Protein 2M4G (pdb70)

CATH classification: 6.10.20.70

Foldseek 3Di:
DEDPDCNAPPQDPVLVVVQVVVCVVVVVPGYVVNSVVVVVVDVVVPPCCNVQQHDDPGSPPDPDPPDPPCVVVPD

InterPro domains:
  IPR000605 Helicase, superfamily 3, single-stranded DNA/RNA virus [PF00910] (500-602)
  IPR001205 RNA-directed RNA polymerase, C-terminal domain [PF00680] (1211-1640)
  IPR001665 Norovirus peptidase C37 [PF05416] (650-1163)
  IPR001665 Norovirus peptidase C37 [PR00917] (978-997)
  IPR001665 Norovirus peptidase C37 [PR00917] (1000-1019)
  IPR001665 Norovirus peptidase C37 [PR00917] (1020-1041)
  IPR001665 Norovirus peptidase C37 [PR00917] (1043-1065)
  IPR001665 Norovirus peptidase C37 [PR00917] (1067-1088)
  IPR001665 Norovirus peptidase C37 [PR00917] (1090-1108)
  IPR001665 Norovirus peptidase C37 [PR00917] (1110-1127)
  IPR001665 Norovirus peptidase C37 [PR00917] (1139-1158)
  IPR001665 Norovirus peptidase C37 [PR00917] (1159-1178)
  IPR001665 Norovirus peptidase C37 [PS51537] (995-1172)
  IPR007094 RNA-directed RNA polymerase, catalytic domain [PS50507] (1416-1537)
  IPR009003 Peptidase S1, PA clan [SSF50494] (1005-1164)
  IPR013614 Viral polyprotein, Caliciviridae N-terminal [PF08405] (131-483)
  IPR014759 Helicase, superfamily 3, single-stranded RNA virus [PS51218] (476-641)
  IPR027417 P-loop containing nucleoside triphosphate hydrolase [G3DSA:3.40.50.300] (438-585)
  IPR027417 P-loop containing nucleoside triphosphate hydrolase [SSF52540] (494-629)
  IPR043128 Reverse transcriptase/Diguanylate cyclase domain [G3DSA:3.30.70.270] (1396-1446)

Solvent-accessible surface area: 6926 Å² total; per-residue (Å²): 127,174,140,27,148,85,77,63,144,50,26,86,109,131,56,88,56,60,3,96,127,44,85,144,89,114,68,35,182,15,54,1,80,64,4,25,57,55,29,101,117,66,64,104,109,143,96,141,54,97,132,77,51,74,70,54,166,37,80,53,131,92,17,114,189,169,80,174,188,48,176,175,78,172,218

Nearest PDB structures (foldseek):
  2m4g-assembly1_A  TM=5.695E-01  e=1.246E-08  Murine norovirus 1
  2m4g-assembly1_A  TM=5.695E-01  e=2.511E-07  Murine norovirus 1
  2m4g-assembly1_A  TM=5.574E-01  e=4.869E-08  Murine norovirus 1
  2m4g-assembly1_A  TM=6.326E-01  e=8.127E-09  Murine norovirus 1
  2m4g-assembly1_A  TM=5.719E-01  e=3.600E-08  Murine norovirus 1

Sequence (75 aa):
GRPGVFRTRGLTDEEYDEFKKRRESRGGKYSIDDYLADREREEELLERDEEEAIFGDGFGLKATRRSRKAERAKLGRPGVFRTRGLTDEEYDEFKKRRESRGGKYSIDDYLADREREEELLERDEEEAIFGDGFGLKATRRSRKAERAKLGRPGVFRTRGLTDEEYDEFKKRRESRGGKYSIDDYLADREREEELLERDEEEAIFGDGFGLKATRRSRKAERAKLGRPGVFRTRGLTDEEYDEFKKRRESRGGKYSIDDYLADREREEELLERDEEEAIFGDGFGLKATRRSRKAERAKLGRPGVFRTRGLTDEEYDEFKKRRESRGGKYSIDDYLADREREEELLERDEEEAIFGDGFGLKATRRSRKAERAKLGRPGVFRTRGLTDEEYDEFKKRRESRGGKYSIDDYLADREREEELLERDEEEAIFGDGFGLKATRRSRKAERAKLGRPGVFRTRGLTDEEYDEFKKRRESRGGKYSIDDYLADREREEELLERDEEEAIFGDGFGLKATRRSRKAERAKLGRPGVFRTRGLTDEEYDEFKKRRESRGGKYSIDDYLADREREEELLERDEEEAIFGDGFGLKATRRSRKAERAKLGRPGVFRTRGLTDEEYDEFKKRRESRGGKYSIDDYLADREREEELLERDEEEAIFGDGFGLKATRRSRKAERAKLGRPGVFRTRGLTDEEYDEFKKRRESRGGKYSIDDYLADREREEELLERDEEEAIFGDGFGLKATRRSRKAERAKLGRPGVFRTRGLTDEEYDEFKKRRESRGGKYSIDDYLADREREEELLERDEEEAIFGDGFGLKATRRSRKAERAKLGRPGVFRTRGLTDEEYDEFKKRRESRGGKYSIDDYLADREREEELLERDEEEAIFGDGFGLKATRRSRKAERAKLGRPGVFRTRGLTDEEYDEFKKRRESRGGKYSIDDYLADREREEELLERDEEEAIFGDGFGLKATRRSRKAERAKLGRPGVFRTRGLTDEEYDEFKKRRESRGGKYSIDDYLADREREEELLERDEEEAIFGDGFGLKATRRSRKAERAKLGRPGVFRTRGLTDEEYDEFKKRRESRGGKYSIDDYLADREREEELLERDEEEAIFGDGFGLKATRRSRKAERAKLGRPGVFRTRGLTDEEYDEFKKRRESRGGKYSIDDYLADREREEELLERDEEEAIFGDGFGLKATRRSRKAERAKLGRPGVFRTRGLTDEEYDEFKKRRESRGGKYSIDDYLADREREEELLERDEEEAIFGDGFGLKATRRSRKAERAKLGRPGVFRTRGLTDEEYDEFKKRRESRGGKYSIDDYLADREREEELLERDEEEAIFGDGFGLKATRRSRKAERAKLGRPGVFRTRGLTDEEYDEFKKRRESRGGKYSIDDYLADREREEELLERDEEEAIFGDGFGLKATRRSRKAERAKLGRPGVFRTRGLTDEEYDEFKKRRESRGGKYSIDDYLADREREEELLERDEEEAIFGDGFGLKATRRSRKAERAKL

Organism: Norovirus (isolate Mouse/NoV/United States/MNV1/2002/GV) (NCBI:txid223997)

Radius of gyration: 19.73 Å; Cα contacts (8 Å, |Δi|>4): 28; chains: 1; bounding box: 64×26×24 Å

Structure (mmCIF, N/CA/C/O backbone):
data_2M4G
#
_entry.id   2M4G
#
loop_
_atom_site.group_PDB
_atom_site.id
_atom_site.type_symbol
_atom_site.label_atom_id
_atom_site.label_alt_id
_atom_site.label_comp_id
_atom_site.label_asym_id
_atom_site.label_entity_id
_atom_site.label_seq_id
_atom_site.pdbx_PDB_ins_code
_atom_site.Cartn_x
_atom_site.Cartn_y
_atom_site.Cartn_z
_atom_site.occupancy
_atom_site.B_iso_or_equiv
_atom_site.auth_seq_id
_atom_site.auth_comp_id
_atom_site.auth_asym_id
_atom_site.auth_atom_id
_atom_site.pdbx_PDB_model_num
ATOM 1 N N . GLY A 1 1 ? -23.541 3.935 14.319 1.00 0.00 11 GLY A N 1
ATOM 2 C CA . GLY A 1 1 ? -23.885 2.791 13.444 1.00 0.00 11 GLY A CA 1
ATOM 3 C C . GLY A 1 1 ? -24.753 3.212 12.282 1.00 0.00 11 GLY A C 1
ATOM 4 O O . GLY A 1 1 ? -25.635 4.058 12.435 1.00 0.00 11 GLY A O 1
ATOM 10 N N . ARG A 1 2 ? -24.503 2.635 11.116 1.00 0.00 12 ARG A N 1
ATOM 11 C CA . ARG A 1 2 ? -25.280 2.949 9.925 1.00 0.00 12 ARG A CA 1
ATOM 12 C C . ARG A 1 2 ? -25.224 1.782 8.947 1.00 0.00 12 ARG A C 1
ATOM 13 O O . ARG A 1 2 ? -24.208 1.091 8.864 1.00 0.00 12 ARG A O 1
ATOM 34 N N . PRO A 1 3 ? -26.306 1.544 8.190 1.00 0.00 13 PRO A N 1
ATOM 35 C CA . PRO A 1 3 ? -26.380 0.435 7.245 1.00 0.00 13 PRO A CA 1
ATOM 36 C C . PRO A 1 3 ? -25.653 0.740 5.937 1.00 0.00 13 PRO A C 1
ATOM 37 O O . PRO A 1 3 ? -26.267 0.816 4.869 1.00 0.00 13 PRO A O 1
ATOM 48 N N . GLY A 1 4 ? -24.350 0.934 6.032 1.00 0.00 14 GLY A N 1
ATOM 49 C CA . GLY A 1 4 ? -23.550 1.174 4.855 1.00 0.00 14 GLY A CA 1
ATOM 50 C C . GLY A 1 4 ? -22.967 -0.112 4.320 1.00 0.00 14 GLY A C 1
ATOM 51 O O . GLY A 1 4 ? -21.952 -0.592 4.820 1.00 0.00 14 GLY A O 1
ATOM 55 N N . VAL A 1 5 ? -23.615 -0.676 3.310 1.00 0.00 15 VAL A N 1
ATOM 56 C CA . VAL A 1 5 ? -23.177 -1.940 2.728 1.00 0.00 15 VAL A CA 1
ATOM 57 C C . VAL A 1 5 ? -21.762 -1.823 2.178 1.00 0.00 15 VAL A C 1
ATOM 58 O O . VAL A 1 5 ? -20.951 -2.738 2.314 1.00 0.00 15 VAL A O 1
ATOM 71 N N . PHE A 1 6 ? -21.471 -0.681 1.581 1.00 0.00 16 PHE A N 1
ATOM 72 C CA . PHE A 1 6 ? -20.170 -0.424 1.002 1.00 0.00 16 PHE A CA 1
ATOM 73 C C . PHE A 1 6 ? -19.719 0.975 1.376 1.00 0.00 16 PHE A C 1
ATOM 74 O O . PHE A 1 6 ? -20.385 1.958 1.048 1.00 0.00 16 PHE A O 1
ATOM 91 N N . ARG A 1 7 ? -18.608 1.071 2.086 1.00 0.00 17 ARG A N 1
ATOM 92 C CA . ARG A 1 7 ? -18.099 2.368 2.488 1.00 0.00 17 ARG A CA 1
ATOM 93 C C . ARG A 1 7 ? -17.016 2.821 1.523 1.00 0.00 17 ARG A C 1
ATOM 94 O O . ARG A 1 7 ? -16.633 2.079 0.623 1.00 0.00 17 ARG A O 1
ATOM 115 N N . THR A 1 8 ? -16.533 4.036 1.706 1.00 0.00 18 THR A N 1
ATOM 116 C CA . THR A 1 8 ? -15.478 4.564 0.858 1.00 0.00 18 THR A CA 1
ATOM 117 C C . THR A 1 8 ? -14.464 5.377 1.651 1.00 0.00 18 THR A C 1
ATOM 118 O O . THR A 1 8 ? -13.277 5.374 1.325 1.00 0.00 18 THR A O 1
ATOM 129 N N . ARG A 1 9 ? -14.946 6.071 2.688 1.00 0.00 19 ARG A N 1
ATOM 130 C CA . ARG A 1 9 ? -14.134 6.994 3.491 1.00 0.00 19 ARG A CA 1
ATOM 131 C C . ARG A 1 9 ? -13.770 8.243 2.689 1.00 0.00 19 ARG A C 1
ATOM 132 O O . ARG A 1 9 ? -14.050 9.367 3.101 1.00 0.00 19 ARG A O 1
ATOM 153 N N . GLY A 1 10 ? -13.146 8.020 1.547 1.00 0.00 20 GLY A N 1
ATOM 154 C CA . GLY A 1 10 ? -12.731 9.091 0.672 1.00 0.00 20 GLY A CA 1
ATOM 155 C C . GLY A 1 10 ? -11.804 8.564 -0.388 1.00 0.00 20 GLY A C 1
ATOM 156 O O . GLY A 1 10 ? -10.664 9.012 -0.517 1.00 0.00 20 GLY A O 1
ATOM 160 N N . LEU A 1 11 ? -12.292 7.583 -1.129 1.00 0.00 21 LEU A N 1
ATOM 161 C CA . LEU A 1 11 ? -11.486 6.919 -2.130 1.00 0.00 21 LEU A CA 1
ATOM 162 C C . LEU A 1 11 ? -11.682 7.550 -3.487 1.00 0.00 21 LEU A C 1
ATOM 163 O O . LEU A 1 11 ? -12.785 7.553 -4.038 1.00 0.00 21 LEU A O 1
ATOM 179 N N . THR A 1 12 ? -10.609 8.093 -4.009 1.00 0.00 22 THR A N 1
ATOM 180 C CA . THR A 1 12 ? -10.610 8.642 -5.342 1.00 0.00 22 THR A CA 1
ATOM 181 C C . THR A 1 12 ? -10.442 7.524 -6.360 1.00 0.00 22 THR A C 1
ATOM 182 O O . THR A 1 12 ? -10.252 6.365 -5.974 1.00 0.00 22 THR A O 1
ATOM 193 N N . ASP A 1 13 ? -10.514 7.856 -7.641 1.00 0.00 23 ASP A N 1
ATOM 194 C CA . ASP A 1 13 ? -10.392 6.858 -8.702 1.00 0.00 23 ASP A CA 1
ATOM 195 C C . ASP A 1 13 ? -9.149 5.997 -8.517 1.00 0.00 23 ASP A C 1
ATOM 196 O O . ASP A 1 13 ? -9.200 4.784 -8.677 1.00 0.00 23 ASP A O 1
ATOM 205 N N . GLU A 1 14 ? -8.048 6.629 -8.146 1.00 0.00 24 GLU A N 1
ATOM 206 C CA . GLU A 1 14 ? -6.774 5.937 -8.012 1.00 0.00 24 GLU A CA 1
ATOM 207 C C . GLU A 1 14 ? -6.791 4.924 -6.867 1.00 0.00 24 GLU A C 1
ATOM 208 O O . GLU A 1 14 ? -6.414 3.765 -7.055 1.00 0.00 24 GLU A O 1
ATOM 220 N N . GLU A 1 15 ? -7.238 5.350 -5.690 1.00 0.00 25 GLU A N 1
ATOM 221 C CA . GLU A 1 15 ? -7.308 4.453 -4.534 1.00 0.00 25 GLU A CA 1
ATOM 222 C C . GLU A 1 15 ? -8.323 3.354 -4.795 1.00 0.00 25 GLU A C 1
ATOM 223 O O . GLU A 1 15 ? -8.128 2.202 -4.405 1.00 0.00 25 GLU A O 1
ATOM 235 N N . TYR A 1 16 ? -9.399 3.719 -5.477 1.00 0.00 26 TYR A N 1
ATOM 236 C CA . TYR A 1 16 ? -10.453 2.780 -5.810 1.00 0.00 26 TYR A CA 1
ATOM 237 C C . TYR A 1 16 ? -9.977 1.797 -6.872 1.00 0.00 26 TYR A C 1
ATOM 238 O O . TYR A 1 16 ? -10.329 0.625 -6.837 1.00 0.00 26 TYR A O 1
ATOM 256 N N . ASP A 1 17 ? -9.175 2.278 -7.810 1.00 0.00 27 ASP A N 1
ATOM 257 C CA . ASP A 1 17 ? -8.630 1.426 -8.863 1.00 0.00 27 ASP A CA 1
ATOM 258 C C . ASP A 1 17 ? -7.669 0.414 -8.257 1.00 0.00 27 ASP A C 1
ATOM 259 O O . ASP A 1 17 ? -7.685 -0.766 -8.609 1.00 0.00 27 ASP A O 1
ATOM 268 N N . GLU A 1 18 ? -6.848 0.890 -7.323 1.00 0.00 28 GLU A N 1
ATOM 269 C CA . GLU A 1 18 ? -5.968 0.029 -6.551 1.00 0.00 28 GLU A CA 1
ATOM 270 C C . GLU A 1 18 ? -6.800 -0.999 -5.795 1.00 0.00 28 GLU A C 1
ATOM 271 O O . GLU A 1 18 ? -6.485 -2.186 -5.773 1.00 0.00 28 GLU A O 1
ATOM 283 N N . PHE A 1 19 ? -7.868 -0.511 -5.183 1.00 0.00 29 PHE A N 1
ATOM 284 C CA . PHE A 1 19 ? -8.822 -1.346 -4.473 1.00 0.00 29 PHE A CA 1
ATOM 285 C C . PHE A 1 19 ? -9.435 -2.391 -5.398 1.00 0.00 29 PHE A C 1
ATOM 286 O O . PHE A 1 19 ? -9.565 -3.548 -5.018 1.00 0.00 29 PHE A O 1
ATOM 303 N N . LYS A 1 20 ? -9.804 -1.983 -6.605 1.00 0.00 30 LYS A N 1
ATOM 304 C CA . LYS A 1 20 ? -10.366 -2.909 -7.581 1.00 0.00 30 LYS A CA 1
ATOM 305 C C . LYS A 1 20 ? -9.359 -3.996 -7.917 1.00 0.00 30 LYS A C 1
ATOM 306 O O . LYS A 1 20 ? -9.693 -5.179 -7.936 1.00 0.00 30 LYS A O 1
ATOM 325 N N . LYS A 1 21 ? -8.124 -3.582 -8.178 1.00 0.00 31 LYS A N 1
ATOM 326 C CA . LYS A 1 21 ? -7.037 -4.512 -8.447 1.00 0.00 31 LYS A CA 1
ATOM 327 C C . LYS A 1 21 ? -6.851 -5.475 -7.280 1.00 0.00 31 LYS A C 1
ATOM 328 O O . LYS A 1 21 ? -6.760 -6.690 -7.459 1.00 0.00 31 LYS A O 1
ATOM 347 N N . ARG A 1 22 ? -6.813 -4.914 -6.081 1.00 0.00 32 ARG A N 1
ATOM 348 C CA . ARG A 1 22 ? -6.646 -5.694 -4.867 1.00 0.00 32 ARG A CA 1
ATOM 349 C C . ARG A 1 22 ? -7.846 -6.602 -4.626 1.00 0.00 32 ARG A C 1
ATOM 350 O O . ARG A 1 22 ? -7.703 -7.712 -4.121 1.00 0.00 32 ARG A O 1
ATOM 371 N N . ARG A 1 23 ? -9.019 -6.129 -5.005 1.00 0.00 33 ARG A N 1
ATOM 372 C CA . ARG A 1 23 ? -10.248 -6.899 -4.878 1.00 0.00 33 ARG A CA 1
ATOM 373 C C . ARG A 1 23 ? -10.307 -8.014 -5.912 1.00 0.00 33 ARG A C 1
ATOM 374 O O . ARG A 1 23 ? -10.770 -9.113 -5.613 1.00 0.00 33 ARG A O 1
ATOM 395 N N . GLU A 1 24 ? -9.819 -7.741 -7.115 1.00 0.00 34 GLU A N 1
ATOM 396 C CA . GLU A 1 24 ? -9.706 -8.769 -8.142 1.00 0.00 34 GLU A CA 1
ATOM 397 C C . GLU A 1 24 ? -8.744 -9.857 -7.673 1.00 0.00 34 GLU A C 1
ATOM 398 O O . GLU A 1 24 ? -8.960 -11.044 -7.916 1.00 0.00 34 GLU A O 1
ATOM 410 N N . SER A 1 25 ? -7.692 -9.431 -6.980 1.00 0.00 35 SER A N 1
ATOM 411 C CA . SER A 1 25 ? -6.723 -10.343 -6.380 1.00 0.00 35 SER A CA 1
ATOM 412 C C . SER A 1 25 ? -7.411 -11.304 -5.406 1.00 0.00 35 SER A C 1
ATOM 413 O O . SER A 1 25 ? -6.988 -12.446 -5.239 1.00 0.00 35 SER A O 1
ATOM 421 N N . ARG A 1 26 ? -8.486 -10.835 -4.783 1.00 0.00 36 ARG A N 1
ATOM 422 C CA . ARG A 1 26 ? -9.245 -11.646 -3.836 1.00 0.00 36 ARG A CA 1
ATOM 423 C C . ARG A 1 26 ? -10.465 -12.282 -4.501 1.00 0.00 36 ARG A C 1
ATOM 424 O O . ARG A 1 26 ? -11.359 -12.777 -3.818 1.00 0.00 36 ARG A O 1
ATOM 445 N N . GLY A 1 27 ? -10.505 -12.249 -5.831 1.00 0.00 37 GLY A N 1
ATOM 446 C CA . GLY A 1 27 ? -11.619 -12.837 -6.561 1.00 0.00 37 GLY A CA 1
ATOM 447 C C . GLY A 1 27 ? -12.940 -12.147 -6.272 1.00 0.00 37 GLY A C 1
ATOM 448 O O . GLY A 1 27 ? -14.004 -12.756 -6.357 1.00 0.00 37 GLY A O 1
ATOM 452 N N . GLY A 1 28 ? -12.868 -10.872 -5.915 1.00 0.00 38 GLY A N 1
ATOM 453 C CA . GLY A 1 28 ? -14.065 -10.123 -5.595 1.00 0.00 38 GLY A CA 1
ATOM 454 C C . GLY A 1 28 ? -14.383 -10.149 -4.117 1.00 0.00 38 GLY A C 1
ATOM 455 O O . GLY A 1 28 ? -15.209 -9.373 -3.640 1.00 0.00 38 GLY A O 1
ATOM 459 N N . LYS A 1 29 ? -13.718 -11.031 -3.386 1.00 0.00 39 LYS A N 1
ATOM 460 C CA . LYS A 1 29 ? -13.921 -11.142 -1.951 1.00 0.00 39 LYS A CA 1
ATOM 461 C C . LYS A 1 29 ? -13.007 -10.180 -1.208 1.00 0.00 39 LYS A C 1
ATOM 462 O O . LYS A 1 29 ? -12.167 -10.587 -0.406 1.00 0.00 39 LYS A O 1
ATOM 481 N N . TYR A 1 30 ? -13.172 -8.902 -1.493 1.00 0.00 40 TYR A N 1
ATOM 482 C CA . TYR A 1 30 ? -12.350 -7.869 -0.892 1.00 0.00 40 TYR A CA 1
ATOM 483 C C . TYR A 1 30 ? -13.193 -6.629 -0.675 1.00 0.00 40 TYR A C 1
ATOM 484 O O . TYR A 1 30 ? -13.405 -5.850 -1.605 1.00 0.00 40 TYR A O 1
ATOM 502 N N . SER A 1 31 ? -13.686 -6.440 0.531 1.00 0.00 41 SER A N 1
ATOM 503 C CA . SER A 1 31 ? -14.557 -5.315 0.794 1.00 0.00 41 SER A CA 1
ATOM 504 C C . SER A 1 31 ? -13.733 -4.062 0.999 1.00 0.00 41 SER A C 1
ATOM 505 O O . SER A 1 31 ? -12.509 -4.142 1.152 1.00 0.00 41 SER A O 1
ATOM 513 N N . ILE A 1 32 ? -14.375 -2.910 1.012 1.00 0.00 42 ILE A N 1
ATOM 514 C CA . ILE A 1 32 ? -13.643 -1.673 1.177 1.00 0.00 42 ILE A CA 1
ATOM 515 C C . ILE A 1 32 ? -12.940 -1.658 2.522 1.00 0.00 42 ILE A C 1
ATOM 516 O O . ILE A 1 32 ? -11.850 -1.141 2.634 1.00 0.00 42 ILE A O 1
ATOM 532 N N . ASP A 1 33 ? -13.555 -2.268 3.529 1.00 0.00 43 ASP A N 1
ATOM 533 C CA . ASP A 1 33 ? -13.001 -2.264 4.873 1.00 0.00 43 ASP A CA 1
ATOM 534 C C . ASP A 1 33 ? -11.708 -3.063 4.926 1.00 0.00 43 ASP A C 1
ATOM 535 O O . ASP A 1 33 ? -10.795 -2.728 5.674 1.00 0.00 43 ASP A O 1
ATOM 544 N N . ASP A 1 34 ? -11.625 -4.108 4.111 1.00 0.00 44 ASP A N 1
ATOM 545 C CA . ASP A 1 34 ? -10.388 -4.865 3.980 1.00 0.00 44 ASP A CA 1
ATOM 546 C C . ASP A 1 34 ? -9.322 -3.970 3.369 1.00 0.00 44 ASP A C 1
ATOM 547 O O . ASP A 1 34 ? -8.161 -3.987 3.779 1.00 0.00 44 ASP A O 1
ATOM 556 N N . TYR A 1 35 ? -9.737 -3.168 2.394 1.00 0.00 45 TYR A N 1
ATOM 557 C CA . TYR A 1 35 ? -8.850 -2.195 1.776 1.00 0.00 45 TYR A CA 1
ATOM 558 C C . TYR A 1 35 ? -8.522 -1.080 2.749 1.00 0.00 45 TYR A C 1
ATOM 559 O O . TYR A 1 35 ? -7.378 -0.696 2.880 1.00 0.00 45 TYR A O 1
ATOM 577 N N . LEU A 1 36 ? -9.541 -0.579 3.424 1.00 0.00 46 LEU A N 1
ATOM 578 C CA . LEU A 1 36 ? -9.402 0.517 4.365 1.00 0.00 46 LEU A CA 1
ATOM 579 C C . LEU A 1 36 ? -8.488 0.123 5.522 1.00 0.00 46 LEU A C 1
ATOM 580 O O . LEU A 1 36 ? -7.750 0.953 6.043 1.00 0.00 46 LEU A O 1
ATOM 596 N N . ALA A 1 37 ? -8.527 -1.149 5.894 1.00 0.00 47 ALA A N 1
ATOM 597 C CA . ALA A 1 37 ? -7.637 -1.686 6.918 1.00 0.00 47 ALA A CA 1
ATOM 598 C C . ALA A 1 37 ? -6.186 -1.632 6.459 1.00 0.00 47 ALA A C 1
ATOM 599 O O . ALA A 1 37 ? -5.306 -1.188 7.196 1.00 0.00 47 ALA A O 1
ATOM 606 N N . ASP A 1 38 ? -5.935 -2.068 5.233 1.00 0.00 48 ASP A N 1
ATOM 607 C CA . ASP A 1 38 ? -4.583 -2.032 4.687 1.00 0.00 48 ASP A CA 1
ATOM 608 C C . ASP A 1 38 ? -4.256 -0.617 4.211 1.00 0.00 48 ASP A C 1
ATOM 609 O O . ASP A 1 38 ? -3.100 -0.256 4.038 1.00 0.00 48 ASP A O 1
ATOM 618 N N . ARG A 1 39 ? -5.294 0.182 4.014 1.00 0.00 49 ARG A N 1
ATOM 619 C CA . ARG A 1 39 ? -5.140 1.597 3.705 1.00 0.00 49 ARG A CA 1
ATOM 620 C C . ARG A 1 39 ? -4.583 2.300 4.931 1.00 0.00 49 ARG A C 1
ATOM 621 O O . ARG A 1 39 ? -3.721 3.171 4.831 1.00 0.00 49 ARG A O 1
ATOM 642 N N . GLU A 1 40 ? -5.067 1.868 6.093 1.00 0.00 50 GLU A N 1
ATOM 643 C CA . GLU A 1 40 ? -4.536 2.306 7.376 1.00 0.00 50 GLU A CA 1
ATOM 644 C C . GLU A 1 40 ? -3.058 1.936 7.497 1.00 0.00 50 GLU A C 1
ATOM 645 O O . GLU A 1 40 ? -2.336 2.461 8.342 1.00 0.00 50 GLU A O 1
ATOM 657 N N . ARG A 1 41 ? -2.626 1.004 6.651 1.00 0.00 51 ARG A N 1
ATOM 658 C CA . ARG A 1 41 ? -1.224 0.629 6.569 1.00 0.00 51 ARG A CA 1
ATOM 659 C C . ARG A 1 41 ? -0.518 1.491 5.540 1.00 0.00 51 ARG A C 1
ATOM 660 O O . ARG A 1 41 ? 0.489 2.116 5.832 1.00 0.00 51 ARG A O 1
ATOM 681 N N . GLU A 1 42 ? -1.085 1.528 4.342 1.00 0.00 52 GLU A N 1
ATOM 682 C CA . GLU A 1 42 ? -0.512 2.254 3.206 1.00 0.00 52 GLU A CA 1
ATOM 683 C C . GLU A 1 42 ? -0.141 3.687 3.563 1.00 0.00 52 GLU A C 1
ATOM 684 O O . GLU A 1 42 ? 0.903 4.175 3.148 1.00 0.00 52 GLU A O 1
ATOM 696 N N . GLU A 1 43 ? -0.992 4.355 4.330 1.00 0.00 53 GLU A N 1
ATOM 697 C CA . GLU A 1 43 ? -0.743 5.742 4.710 1.00 0.00 53 GLU A CA 1
ATOM 698 C C . GLU A 1 43 ? 0.408 5.830 5.708 1.00 0.00 53 GLU A C 1
ATOM 699 O O . GLU A 1 43 ? 1.195 6.777 5.688 1.00 0.00 53 GLU A O 1
ATOM 711 N N . GLU A 1 44 ? 0.506 4.825 6.566 1.00 0.00 54 GLU A N 1
ATOM 712 C CA . GLU A 1 44 ? 1.608 4.724 7.518 1.00 0.00 54 GLU A CA 1
ATOM 713 C C . GLU A 1 44 ? 2.896 4.379 6.782 1.00 0.00 54 GLU A C 1
ATOM 714 O O . GLU A 1 44 ? 3.990 4.802 7.155 1.00 0.00 54 GLU A O 1
ATOM 726 N N . LEU A 1 45 ? 2.735 3.622 5.717 1.00 0.00 55 LEU A N 1
ATOM 727 C CA . LEU A 1 45 ? 3.850 3.125 4.931 1.00 0.00 55 LEU A CA 1
ATOM 728 C C . LEU A 1 45 ? 4.196 4.111 3.821 1.00 0.00 55 LEU A C 1
ATOM 729 O O . LEU A 1 45 ? 5.174 3.937 3.093 1.00 0.00 55 LEU A O 1
ATOM 745 N N . LEU A 1 46 ? 3.381 5.154 3.715 1.00 0.00 56 LEU A N 1
ATOM 746 C CA . LEU A 1 46 ? 3.553 6.189 2.704 1.00 0.00 56 LEU A CA 1
ATOM 747 C C . LEU A 1 46 ? 4.677 7.131 3.104 1.00 0.00 56 LEU A C 1
ATOM 748 O O . LEU A 1 46 ? 5.292 7.788 2.263 1.00 0.00 56 LEU A O 1
ATOM 764 N N . GLU A 1 47 ? 4.934 7.189 4.401 1.00 0.00 57 GLU A N 1
ATOM 765 C CA . GLU A 1 47 ? 5.949 8.069 4.949 1.00 0.00 57 GLU A CA 1
ATOM 766 C C . GLU A 1 47 ? 6.784 7.309 5.968 1.00 0.00 57 GLU A C 1
ATOM 767 O O . GLU A 1 47 ? 6.349 6.272 6.467 1.00 0.00 57 GLU A O 1
ATOM 779 N N . ARG A 1 48 ? 7.973 7.832 6.273 1.00 0.00 58 ARG A N 1
ATOM 780 C CA . ARG A 1 48 ? 8.884 7.214 7.242 1.00 0.00 58 ARG A CA 1
ATOM 781 C C . ARG A 1 48 ? 9.440 5.891 6.733 1.00 0.00 58 ARG A C 1
ATOM 782 O O . ARG A 1 48 ? 8.958 5.340 5.741 1.00 0.00 58 ARG A O 1
ATOM 803 N N . ASP A 1 49 ? 10.489 5.420 7.409 1.00 0.00 59 ASP A N 1
ATOM 804 C CA . ASP A 1 49 ? 11.101 4.115 7.142 1.00 0.00 59 ASP A CA 1
ATOM 805 C C . ASP A 1 49 ? 11.863 4.109 5.816 1.00 0.00 59 ASP A C 1
ATOM 806 O O . ASP A 1 49 ? 13.093 4.026 5.798 1.00 0.00 59 ASP A O 1
ATOM 815 N N . GLU A 1 50 ? 11.126 4.243 4.715 1.00 0.00 60 GLU A N 1
ATOM 816 C CA . GLU A 1 50 ? 11.695 4.215 3.368 1.00 0.00 60 GLU A CA 1
ATOM 817 C C . GLU A 1 50 ? 12.570 5.441 3.116 1.00 0.00 60 GLU A C 1
ATOM 818 O O . GLU A 1 50 ? 13.335 5.493 2.152 1.00 0.00 60 GLU A O 1
ATOM 830 N N . GLU A 1 51 ? 12.450 6.424 3.995 1.00 0.00 61 GLU A N 1
ATOM 831 C CA . GLU A 1 51 ? 13.243 7.639 3.903 1.00 0.00 61 GLU A CA 1
ATOM 832 C C . GLU A 1 51 ? 14.652 7.420 4.459 1.00 0.00 61 GLU A C 1
ATOM 833 O O . GLU A 1 51 ? 15.464 8.345 4.492 1.00 0.00 61 GLU A O 1
ATOM 845 N N . GLU A 1 52 ? 14.908 6.180 4.896 1.00 0.00 62 GLU A N 1
ATOM 846 C CA . GLU A 1 52 ? 16.220 5.745 5.392 1.00 0.00 62 GLU A CA 1
ATOM 847 C C . GLU A 1 52 ? 16.521 6.289 6.789 1.00 0.00 62 GLU A C 1
ATOM 848 O O . GLU A 1 52 ? 16.507 7.499 7.014 1.00 0.00 62 GLU A O 1
ATOM 860 N N . ALA A 1 53 ? 16.788 5.368 7.720 1.00 0.00 63 ALA A N 1
ATOM 861 C CA . ALA A 1 53 ? 17.194 5.701 9.090 1.00 0.00 63 ALA A CA 1
ATOM 862 C C . ALA A 1 53 ? 16.047 6.274 9.917 1.00 0.00 63 ALA A C 1
ATOM 863 O O . ALA A 1 53 ? 16.215 7.263 10.632 1.00 0.00 63 ALA A O 1
ATOM 870 N N . ILE A 1 54 ? 14.881 5.651 9.814 1.00 0.00 64 ILE A N 1
ATOM 871 C CA . ILE A 1 54 ? 13.741 6.016 10.653 1.00 0.00 64 ILE A CA 1
ATOM 872 C C . ILE A 1 54 ? 13.273 4.810 11.459 1.00 0.00 64 ILE A C 1
ATOM 873 O O . ILE A 1 54 ? 12.796 4.940 12.587 1.00 0.00 64 ILE A O 1
ATOM 889 N N . PHE A 1 55 ? 13.440 3.633 10.876 1.00 0.00 65 PHE A N 1
ATOM 890 C CA . PHE A 1 55 ? 13.009 2.387 11.499 1.00 0.00 65 PHE A CA 1
ATOM 891 C C . PHE A 1 55 ? 14.034 1.905 12.525 1.00 0.00 65 PHE A C 1
ATOM 892 O O . PHE A 1 55 ? 14.533 0.781 12.462 1.00 0.00 65 PHE A O 1
ATOM 909 N N . GLY A 1 56 ? 14.339 2.773 13.472 1.00 0.00 66 GLY A N 1
ATOM 910 C CA . GLY A 1 56 ? 15.325 2.465 14.480 1.00 0.00 66 GLY A CA 1
ATOM 911 C C . GLY A 1 56 ? 16.466 3.453 14.449 1.00 0.00 66 GLY A C 1
ATOM 912 O O . GLY A 1 56 ? 16.320 4.558 13.927 1.00 0.00 66 GLY A O 1
ATOM 916 N N . ASP A 1 57 ? 17.602 3.060 14.998 1.00 0.00 67 ASP A N 1
ATOM 917 C CA . ASP A 1 57 ? 18.779 3.918 15.013 1.00 0.00 67 ASP A CA 1
ATOM 918 C C . ASP A 1 57 ? 19.646 3.658 13.790 1.00 0.00 67 ASP A C 1
ATOM 919 O O . ASP A 1 57 ? 20.643 4.346 13.565 1.00 0.00 67 ASP A O 1
ATOM 928 N N . GLY A 1 58 ? 19.263 2.665 13.001 1.00 0.00 68 GLY A N 1
ATOM 929 C CA . GLY A 1 58 ? 20.022 2.326 11.817 1.00 0.00 68 GLY A CA 1
ATOM 930 C C . GLY A 1 58 ? 19.167 2.312 10.567 1.00 0.00 68 GLY A C 1
ATOM 931 O O . GLY A 1 58 ? 17.986 2.666 10.610 1.00 0.00 68 GLY A O 1
ATOM 935 N N . PHE A 1 59 ? 19.763 1.906 9.455 1.00 0.00 69 PHE A N 1
ATOM 936 C CA . PHE A 1 59 ? 19.059 1.842 8.182 1.00 0.00 69 PHE A CA 1
ATOM 937 C C . PHE A 1 59 ? 19.588 0.688 7.336 1.00 0.00 69 PHE A C 1
ATOM 938 O O . PHE A 1 59 ? 19.545 0.732 6.107 1.00 0.00 69 PHE A O 1
ATOM 955 N N . GLY A 1 60 ? 20.053 -0.357 8.015 1.00 0.00 70 GLY A N 1
ATOM 956 C CA . GLY A 1 60 ? 20.699 -1.480 7.353 1.00 0.00 70 GLY A CA 1
ATOM 957 C C . GLY A 1 60 ? 19.843 -2.130 6.281 1.00 0.00 70 GLY A C 1
ATOM 958 O O . GLY A 1 60 ? 20.371 -2.686 5.315 1.00 0.00 70 GLY A O 1
ATOM 962 N N . LEU A 1 61 ? 18.526 -2.053 6.445 1.00 0.00 71 LEU A N 1
ATOM 963 C CA . LEU A 1 61 ? 17.592 -2.638 5.488 1.00 0.00 71 LEU A CA 1
ATOM 964 C C . LEU A 1 61 ? 17.811 -2.067 4.090 1.00 0.00 71 LEU A C 1
ATOM 965 O O . LEU A 1 61 ? 17.747 -2.790 3.097 1.00 0.00 71 LEU A O 1
ATOM 981 N N . LYS A 1 62 ? 18.092 -0.772 4.020 1.00 0.00 72 LYS A N 1
ATOM 982 C CA . LYS A 1 62 ? 18.292 -0.100 2.744 1.00 0.00 72 LYS A CA 1
ATOM 983 C C . LYS A 1 62 ? 19.620 0.641 2.717 1.00 0.00 72 LYS A C 1
ATOM 984 O O . LYS A 1 62 ? 19.746 1.686 2.081 1.00 0.00 72 LYS A O 1
ATOM 1003 N N . ALA A 1 63 ? 20.608 0.101 3.410 1.00 0.00 73 ALA A N 1
ATOM 1004 C CA . ALA A 1 63 ? 21.933 0.697 3.424 1.00 0.00 73 ALA A CA 1
ATOM 1005 C C . ALA A 1 63 ? 22.601 0.514 2.070 1.00 0.00 73 ALA A C 1
ATOM 1006 O O . ALA A 1 63 ? 22.589 -0.586 1.510 1.00 0.00 73 ALA A O 1
ATOM 1013 N N . THR A 1 64 ? 23.169 1.589 1.541 1.00 0.00 74 THR A N 1
ATOM 1014 C CA . THR A 1 64 ? 23.825 1.548 0.244 1.00 0.00 74 THR A CA 1
ATOM 1015 C C . THR A 1 64 ? 25.160 0.807 0.324 1.00 0.00 74 THR A C 1
ATOM 1016 O O . THR A 1 64 ? 26.228 1.415 0.430 1.00 0.00 74 THR A O 1
ATOM 1027 N N . ARG A 1 65 ? 25.089 -0.514 0.294 1.00 0.00 75 ARG A N 1
ATOM 1028 C CA . ARG A 1 65 ? 26.279 -1.343 0.341 1.00 0.00 75 ARG A CA 1
ATOM 1029 C C . ARG A 1 65 ? 26.922 -1.401 -1.039 1.00 0.00 75 ARG A C 1
ATOM 1030 O O . ARG A 1 65 ? 26.615 -2.283 -1.839 1.00 0.00 75 ARG A O 1
ATOM 1051 N N . ARG A 1 66 ? 27.788 -0.442 -1.323 1.00 0.00 76 ARG A N 1
ATOM 1052 C CA . ARG A 1 66 ? 28.478 -0.395 -2.605 1.00 0.00 76 ARG A CA 1
ATOM 1053 C C . ARG A 1 66 ? 29.411 -1.591 -2.731 1.00 0.00 76 ARG A C 1
ATOM 1054 O O . ARG A 1 66 ? 29.399 -2.294 -3.744 1.00 0.00 76 ARG A O 1
ATOM 1075 N N . SER A 1 67 ? 30.193 -1.818 -1.680 1.00 0.00 77 SER A N 1
ATOM 1076 C CA . SER A 1 67 ? 31.087 -2.967 -1.591 1.00 0.00 77 SER A CA 1
ATOM 1077 C C . SER A 1 67 ? 31.983 -3.070 -2.824 1.00 0.00 77 SER A C 1
ATOM 1078 O O . SER A 1 67 ? 31.853 -3.990 -3.631 1.00 0.00 77 SER A O 1
ATOM 1086 N N . ARG A 1 68 ? 32.884 -2.113 -2.972 1.00 0.00 78 ARG A N 1
ATOM 1087 C CA . ARG A 1 68 ? 33.819 -2.132 -4.086 1.00 0.00 78 ARG A CA 1
ATOM 1088 C C . ARG A 1 68 ? 35.126 -2.780 -3.654 1.00 0.00 78 ARG A C 1
ATOM 1089 O O . ARG A 1 68 ? 36.008 -3.048 -4.469 1.00 0.00 78 ARG A O 1
ATOM 1110 N N . LYS A 1 69 ? 35.234 -3.030 -2.358 1.00 0.00 79 LYS A N 1
ATOM 1111 C CA . LYS A 1 69 ? 36.383 -3.721 -1.800 1.00 0.00 79 LYS A CA 1
ATOM 1112 C C . LYS A 1 69 ? 35.935 -5.020 -1.149 1.00 0.00 79 LYS A C 1
ATOM 1113 O O . LYS A 1 69 ? 35.630 -5.058 0.045 1.00 0.00 79 LYS A O 1
ATOM 1132 N N . ALA A 1 70 ? 35.869 -6.073 -1.946 1.00 0.00 80 ALA A N 1
ATOM 1133 C CA . ALA A 1 70 ? 35.436 -7.372 -1.464 1.00 0.00 80 ALA A CA 1
ATOM 1134 C C . ALA A 1 70 ? 36.122 -8.485 -2.243 1.00 0.00 80 ALA A C 1
ATOM 1135 O O . ALA A 1 70 ? 35.715 -8.823 -3.359 1.00 0.00 80 ALA A O 1
ATOM 1142 N N . GLU A 1 71 ? 37.171 -9.044 -1.660 1.00 0.00 81 GLU A N 1
ATOM 1143 C CA . GLU A 1 71 ? 37.904 -10.131 -2.290 1.00 0.00 81 GLU A CA 1
ATOM 1144 C C . GLU A 1 71 ? 37.168 -11.448 -2.077 1.00 0.00 81 GLU A C 1
ATOM 1145 O O . GLU A 1 71 ? 37.338 -12.404 -2.833 1.00 0.00 81 GLU A O 1
ATOM 1157 N N . ARG A 1 72 ? 36.340 -11.477 -1.045 1.00 0.00 82 ARG A N 1
ATOM 1158 C CA . ARG A 1 72 ? 35.541 -12.647 -0.729 1.00 0.00 82 ARG A CA 1
ATOM 1159 C C . ARG A 1 72 ? 34.124 -12.209 -0.367 1.00 0.00 82 ARG A C 1
ATOM 1160 O O . ARG A 1 72 ? 33.780 -12.085 0.810 1.00 0.00 82 ARG A O 1
ATOM 1181 N N . ALA A 1 73 ? 33.317 -11.947 -1.388 1.00 0.00 83 ALA A N 1
ATOM 1182 C CA . ALA A 1 73 ? 31.945 -11.498 -1.189 1.00 0.00 83 ALA A CA 1
ATOM 1183 C C . ALA A 1 73 ? 31.109 -12.589 -0.531 1.00 0.00 83 ALA A C 1
ATOM 1184 O O . ALA A 1 73 ? 30.249 -12.309 0.304 1.00 0.00 83 ALA A O 1
ATOM 1191 N N . LYS A 1 74 ? 31.368 -13.827 -0.923 1.00 0.00 84 LYS A N 1
ATOM 1192 C CA . LYS A 1 74 ? 30.715 -14.981 -0.328 1.00 0.00 84 LYS A CA 1
ATOM 1193 C C . LYS A 1 74 ? 31.768 -15.923 0.234 1.00 0.00 84 LYS A C 1
ATOM 1194 O O . LYS A 1 74 ? 32.672 -16.349 -0.485 1.00 0.00 84 LYS A O 1
ATOM 1213 N N . LEU A 1 75 ? 31.661 -16.230 1.515 1.00 0.00 85 LEU A N 1
ATOM 1214 C CA . LEU A 1 75 ? 32.630 -17.086 2.176 1.00 0.00 85 LEU A CA 1
ATOM 1215 C C . LEU A 1 75 ? 32.246 -18.551 2.006 1.00 0.00 85 LEU A C 1
ATOM 1216 O O . LEU A 1 75 ? 32.772 -19.197 1.076 1.00 0.00 85 LEU A O 1
ATOM 1233 N N . GLY A 1 1 ? -20.523 -8.285 7.464 1.00 0.00 11 GLY A N 2
ATOM 1234 C CA . GLY A 1 1 ? -21.436 -7.553 8.371 1.00 0.00 11 GLY A CA 2
ATOM 1235 C C . GLY A 1 1 ? -21.199 -6.061 8.324 1.00 0.00 11 GLY A C 2
ATOM 1236 O O . GLY A 1 1 ? -20.081 -5.622 8.039 1.00 0.00 11 GLY A O 2
ATOM 1242 N N . ARG A 1 2 ? -22.259 -5.290 8.590 1.00 0.00 12 ARG A N 2
ATOM 1243 C CA . ARG A 1 2 ? -22.208 -3.824 8.601 1.00 0.00 12 ARG A CA 2
ATOM 1244 C C . ARG A 1 2 ? -22.028 -3.245 7.195 1.00 0.00 12 ARG A C 2
ATOM 1245 O O . ARG A 1 2 ? -21.393 -3.850 6.327 1.00 0.00 12 ARG A O 2
ATOM 1266 N N . PRO A 1 3 ? -22.606 -2.056 6.951 1.00 0.00 13 PRO A N 2
ATOM 1267 C CA . PRO A 1 3 ? -22.516 -1.369 5.659 1.00 0.00 13 PRO A CA 2
ATOM 1268 C C . PRO A 1 3 ? -21.170 -0.676 5.455 1.00 0.00 13 PRO A C 2
ATOM 1269 O O . PRO A 1 3 ? -21.108 0.486 5.045 1.00 0.00 13 PRO A O 2
ATOM 1280 N N . GLY A 1 4 ? -20.098 -1.397 5.751 1.00 0.00 14 GLY A N 2
ATOM 1281 C CA . GLY A 1 4 ? -18.764 -0.872 5.555 1.00 0.00 14 GLY A CA 2
ATOM 1282 C C . GLY A 1 4 ? -18.015 -1.650 4.496 1.00 0.00 14 GLY A C 2
ATOM 1283 O O . GLY A 1 4 ? -16.820 -1.447 4.282 1.00 0.00 14 GLY A O 2
ATOM 1287 N N . VAL A 1 5 ? -18.730 -2.538 3.821 1.00 0.00 15 VAL A N 2
ATOM 1288 C CA . VAL A 1 5 ? -18.133 -3.390 2.807 1.00 0.00 15 VAL A CA 2
ATOM 1289 C C . VAL A 1 5 ? -17.893 -2.616 1.513 1.00 0.00 15 VAL A C 2
ATOM 1290 O O . VAL A 1 5 ? -16.868 -2.791 0.852 1.00 0.00 15 VAL A O 2
ATOM 1303 N N . PHE A 1 6 ? -18.833 -1.749 1.169 1.00 0.00 16 PHE A N 2
ATOM 1304 C CA . PHE A 1 6 ? -18.701 -0.898 -0.001 1.00 0.00 16 PHE A CA 2
ATOM 1305 C C . PHE A 1 6 ? -18.768 0.558 0.441 1.00 0.00 16 PHE A C 2
ATOM 1306 O O . PHE A 1 6 ? -19.548 1.360 -0.072 1.00 0.00 16 PHE A O 2
ATOM 1323 N N . ARG A 1 7 ? -17.958 0.876 1.430 1.00 0.00 17 ARG A N 2
ATOM 1324 C CA . ARG A 1 7 ? -17.903 2.218 1.977 1.00 0.00 17 ARG A CA 2
ATOM 1325 C C . ARG A 1 7 ? -16.806 3.008 1.266 1.00 0.00 17 ARG A C 2
ATOM 1326 O O . ARG A 1 7 ? -16.018 2.438 0.514 1.00 0.00 17 ARG A O 2
ATOM 1347 N N . THR A 1 8 ? -16.756 4.308 1.480 1.00 0.00 18 THR A N 2
ATOM 1348 C CA . THR A 1 8 ? -15.663 5.106 0.958 1.00 0.00 18 THR A CA 2
ATOM 1349 C C . THR A 1 8 ? -15.034 5.928 2.068 1.00 0.00 18 THR A C 2
ATOM 1350 O O . THR A 1 8 ? -15.706 6.319 3.022 1.00 0.00 18 THR A O 2
ATOM 1361 N N . ARG A 1 9 ? -13.742 6.170 1.949 1.00 0.00 19 ARG A N 2
ATOM 1362 C CA . ARG A 1 9 ? -13.029 7.004 2.897 1.00 0.00 19 ARG A CA 2
ATOM 1363 C C . ARG A 1 9 ? -12.282 8.088 2.130 1.00 0.00 19 ARG A C 2
ATOM 1364 O O . ARG A 1 9 ? -11.091 8.326 2.337 1.00 0.00 19 ARG A O 2
ATOM 1385 N N . GLY A 1 10 ? -13.005 8.736 1.226 1.00 0.00 20 GLY A N 2
ATOM 1386 C CA . GLY A 1 10 ? -12.398 9.700 0.336 1.00 0.00 20 GLY A CA 2
ATOM 1387 C C . GLY A 1 10 ? -11.455 9.032 -0.631 1.00 0.00 20 GLY A C 2
ATOM 1388 O O . GLY A 1 10 ? -10.355 9.524 -0.878 1.00 0.00 20 GLY A O 2
ATOM 1392 N N . LEU A 1 11 ? -11.886 7.904 -1.177 1.00 0.00 21 LEU A N 2
ATOM 1393 C CA . LEU A 1 11 ? -11.054 7.147 -2.088 1.00 0.00 21 LEU A CA 2
ATOM 1394 C C . LEU A 1 11 ? -11.061 7.789 -3.455 1.00 0.00 21 LEU A C 2
ATOM 1395 O O . LEU A 1 11 ? -12.102 7.881 -4.106 1.00 0.00 21 LEU A O 2
ATOM 1411 N N . THR A 1 12 ? -9.902 8.251 -3.874 1.00 0.00 22 THR A N 2
ATOM 1412 C CA . THR A 1 12 ? -9.747 8.794 -5.204 1.00 0.00 22 THR A CA 2
ATOM 1413 C C . THR A 1 12 ? -9.841 7.668 -6.222 1.00 0.00 22 THR A C 2
ATOM 1414 O O . THR A 1 12 ? -9.809 6.493 -5.837 1.00 0.00 22 THR A O 2
ATOM 1425 N N . ASP A 1 13 ? -9.974 7.990 -7.500 1.00 0.00 23 ASP A N 2
ATOM 1426 C CA . ASP A 1 13 ? -10.121 6.946 -8.508 1.00 0.00 23 ASP A CA 2
ATOM 1427 C C . ASP A 1 13 ? -8.931 5.998 -8.465 1.00 0.00 23 ASP A C 2
ATOM 1428 O O . ASP A 1 13 ? -9.083 4.801 -8.666 1.00 0.00 23 ASP A O 2
ATOM 1437 N N . GLU A 1 14 ? -7.757 6.536 -8.153 1.00 0.00 24 GLU A N 2
ATOM 1438 C CA . GLU A 1 14 ? -6.542 5.732 -8.065 1.00 0.00 24 GLU A CA 2
ATOM 1439 C C . GLU A 1 14 ? -6.619 4.711 -6.927 1.00 0.00 24 GLU A C 2
ATOM 1440 O O . GLU A 1 14 ? -6.334 3.530 -7.134 1.00 0.00 24 GLU A O 2
ATOM 1452 N N . GLU A 1 15 ? -7.001 5.162 -5.727 1.00 0.00 25 GLU A N 2
ATOM 1453 C CA . GLU A 1 15 ? -7.133 4.258 -4.581 1.00 0.00 25 GLU A CA 2
ATOM 1454 C C . GLU A 1 15 ? -8.226 3.242 -4.841 1.00 0.00 25 GLU A C 2
ATOM 1455 O O . GLU A 1 15 ? -8.091 2.066 -4.510 1.00 0.00 25 GLU A O 2
ATOM 1467 N N . TYR A 1 16 ? -9.307 3.708 -5.443 1.00 0.00 26 TYR A N 2
ATOM 1468 C CA . TYR A 1 16 ? -10.432 2.852 -5.768 1.00 0.00 26 TYR A CA 2
ATOM 1469 C C . TYR A 1 16 ? -10.038 1.850 -6.843 1.00 0.00 26 TYR A C 2
ATOM 1470 O O . TYR A 1 16 ? -10.418 0.685 -6.788 1.00 0.00 26 TYR A O 2
ATOM 1488 N N . ASP A 1 17 ? -9.270 2.317 -7.814 1.00 0.00 27 ASP A N 2
ATOM 1489 C CA . ASP A 1 17 ? -8.750 1.460 -8.869 1.00 0.00 27 ASP A CA 2
ATOM 1490 C C . ASP A 1 17 ? -7.859 0.389 -8.271 1.00 0.00 27 ASP A C 2
ATOM 1491 O O . ASP A 1 17 ? -7.975 -0.789 -8.608 1.00 0.00 27 ASP A O 2
ATOM 1500 N N . GLU A 1 18 ? -6.982 0.811 -7.368 1.00 0.00 28 GLU A N 2
ATOM 1501 C CA . GLU A 1 18 ? -6.143 -0.109 -6.625 1.00 0.00 28 GLU A CA 2
ATOM 1502 C C . GLU A 1 18 ? -7.017 -1.110 -5.883 1.00 0.00 28 GLU A C 2
ATOM 1503 O O . GLU A 1 18 ? -6.792 -2.313 -5.948 1.00 0.00 28 GLU A O 2
ATOM 1515 N N . PHE A 1 19 ? -8.029 -0.590 -5.198 1.00 0.00 29 PHE A N 2
ATOM 1516 C CA . PHE A 1 19 ? -9.002 -1.409 -4.491 1.00 0.00 29 PHE A CA 2
ATOM 1517 C C . PHE A 1 19 ? -9.614 -2.456 -5.418 1.00 0.00 29 PHE A C 2
ATOM 1518 O O . PHE A 1 19 ? -9.705 -3.623 -5.056 1.00 0.00 29 PHE A O 2
ATOM 1535 N N . LYS A 1 20 ? -10.020 -2.038 -6.612 1.00 0.00 30 LYS A N 2
ATOM 1536 C CA . LYS A 1 20 ? -10.610 -2.956 -7.582 1.00 0.00 30 LYS A CA 2
ATOM 1537 C C . LYS A 1 20 ? -9.621 -4.052 -7.957 1.00 0.00 30 LYS A C 2
ATOM 1538 O O . LYS A 1 20 ? -9.969 -5.230 -7.989 1.00 0.00 30 LYS A O 2
ATOM 1557 N N . LYS A 1 21 ? -8.390 -3.650 -8.244 1.00 0.00 31 LYS A N 2
ATOM 1558 C CA . LYS A 1 21 ? -7.333 -4.590 -8.594 1.00 0.00 31 LYS A CA 2
ATOM 1559 C C . LYS A 1 21 ? -7.062 -5.539 -7.435 1.00 0.00 31 LYS A C 2
ATOM 1560 O O . LYS A 1 21 ? -6.888 -6.742 -7.619 1.00 0.00 31 LYS A O 2
ATOM 1579 N N . ARG A 1 22 ? -7.047 -4.978 -6.238 1.00 0.00 32 ARG A N 2
ATOM 1580 C CA . ARG A 1 22 ? -6.826 -5.741 -5.024 1.00 0.00 32 ARG A CA 2
ATOM 1581 C C . ARG A 1 22 ? -7.990 -6.683 -4.759 1.00 0.00 32 ARG A C 2
ATOM 1582 O O . ARG A 1 22 ? -7.795 -7.818 -4.335 1.00 0.00 32 ARG A O 2
ATOM 1603 N N . ARG A 1 23 ? -9.196 -6.212 -5.030 1.00 0.00 33 ARG A N 2
ATOM 1604 C CA . ARG A 1 23 ? -10.393 -7.024 -4.884 1.00 0.00 33 ARG A CA 2
ATOM 1605 C C . ARG A 1 23 ? -10.407 -8.144 -5.911 1.00 0.00 33 ARG A C 2
ATOM 1606 O O . ARG A 1 23 ? -10.781 -9.276 -5.603 1.00 0.00 33 ARG A O 2
ATOM 1627 N N . GLU A 1 24 ? -9.973 -7.824 -7.118 1.00 0.00 34 GLU A N 2
ATOM 1628 C CA . GLU A 1 24 ? -9.823 -8.810 -8.176 1.00 0.00 34 GLU A CA 2
ATOM 1629 C C . GLU A 1 24 ? -8.810 -9.872 -7.757 1.00 0.00 34 GLU A C 2
ATOM 1630 O O . GLU A 1 24 ? -8.987 -11.061 -8.019 1.00 0.00 34 GLU A O 2
ATOM 1642 N N . SER A 1 25 ? -7.762 -9.426 -7.074 1.00 0.00 35 SER A N 2
ATOM 1643 C CA . SER A 1 25 ? -6.736 -10.317 -6.552 1.00 0.00 35 SER A CA 2
ATOM 1644 C C . SER A 1 25 ? -7.318 -11.262 -5.494 1.00 0.00 35 SER A C 2
ATOM 1645 O O . SER A 1 25 ? -6.781 -12.342 -5.247 1.00 0.00 35 SER A O 2
ATOM 1653 N N . ARG A 1 26 ? -8.423 -10.856 -4.880 1.00 0.00 36 ARG A N 2
ATOM 1654 C CA . ARG A 1 26 ? -9.096 -11.682 -3.883 1.00 0.00 36 ARG A CA 2
ATOM 1655 C C . ARG A 1 26 ? -10.285 -12.412 -4.494 1.00 0.00 36 ARG A C 2
ATOM 1656 O O . ARG A 1 26 ? -11.074 -13.030 -3.782 1.00 0.00 36 ARG A O 2
ATOM 1677 N N . GLY A 1 27 ? -10.417 -12.324 -5.812 1.00 0.00 37 GLY A N 2
ATOM 1678 C CA . GLY A 1 27 ? -11.515 -12.980 -6.494 1.00 0.00 37 GLY A CA 2
ATOM 1679 C C . GLY A 1 27 ? -12.860 -12.386 -6.128 1.00 0.00 37 GLY A C 2
ATOM 1680 O O . GLY A 1 27 ? -13.872 -13.083 -6.113 1.00 0.00 37 GLY A O 2
ATOM 1684 N N . GLY A 1 28 ? -12.867 -11.102 -5.809 1.00 0.00 38 GLY A N 2
ATOM 1685 C CA . GLY A 1 28 ? -14.099 -10.435 -5.442 1.00 0.00 38 GLY A CA 2
ATOM 1686 C C . GLY A 1 28 ? -14.337 -10.443 -3.951 1.00 0.00 38 GLY A C 2
ATOM 1687 O O . GLY A 1 28 ? -15.126 -9.653 -3.437 1.00 0.00 38 GLY A O 2
ATOM 1691 N N . LYS A 1 29 ? -13.640 -11.321 -3.247 1.00 0.00 39 LYS A N 2
ATOM 1692 C CA . LYS A 1 29 ? -13.788 -11.424 -1.805 1.00 0.00 39 LYS A CA 2
ATOM 1693 C C . LYS A 1 29 ? -12.891 -10.413 -1.103 1.00 0.00 39 LYS A C 2
ATOM 1694 O O . LYS A 1 29 ? -12.002 -10.771 -0.330 1.00 0.00 39 LYS A O 2
ATOM 1713 N N . TYR A 1 30 ? -13.129 -9.145 -1.396 1.00 0.00 40 TYR A N 2
ATOM 1714 C CA . TYR A 1 30 ? -12.342 -8.061 -0.841 1.00 0.00 40 TYR A CA 2
ATOM 1715 C C . TYR A 1 30 ? -13.212 -6.829 -0.691 1.00 0.00 40 TYR A C 2
ATOM 1716 O O . TYR A 1 30 ? -13.541 -6.174 -1.679 1.00 0.00 40 TYR A O 2
ATOM 1734 N N . SER A 1 31 ? -13.602 -6.511 0.523 1.00 0.00 41 SER A N 2
ATOM 1735 C CA . SER A 1 31 ? -14.408 -5.329 0.738 1.00 0.00 41 SER A CA 2
ATOM 1736 C C . SER A 1 31 ? -13.510 -4.131 0.918 1.00 0.00 41 SER A C 2
ATOM 1737 O O . SER A 1 31 ? -12.293 -4.275 1.055 1.00 0.00 41 SER A O 2
ATOM 1745 N N . ILE A 1 32 ? -14.087 -2.950 0.923 1.00 0.00 42 ILE A N 2
ATOM 1746 C CA . ILE A 1 32 ? -13.287 -1.766 1.083 1.00 0.00 42 ILE A CA 2
ATOM 1747 C C . ILE A 1 32 ? -12.769 -1.667 2.498 1.00 0.00 42 ILE A C 2
ATOM 1748 O O . ILE A 1 32 ? -11.747 -1.071 2.724 1.00 0.00 42 ILE A O 2
ATOM 1764 N N . ASP A 1 33 ? -13.479 -2.251 3.448 1.00 0.00 43 ASP A N 2
ATOM 1765 C CA . ASP A 1 33 ? -13.011 -2.266 4.828 1.00 0.00 43 ASP A CA 2
ATOM 1766 C C . ASP A 1 33 ? -11.698 -3.021 4.924 1.00 0.00 43 ASP A C 2
ATOM 1767 O O . ASP A 1 33 ? -10.807 -2.642 5.684 1.00 0.00 43 ASP A O 2
ATOM 1776 N N . ASP A 1 34 ? -11.579 -4.076 4.129 1.00 0.00 44 ASP A N 2
ATOM 1777 C CA . ASP A 1 34 ? -10.326 -4.801 4.008 1.00 0.00 44 ASP A CA 2
ATOM 1778 C C . ASP A 1 34 ? -9.264 -3.883 3.416 1.00 0.00 44 ASP A C 2
ATOM 1779 O O . ASP A 1 34 ? -8.132 -3.825 3.903 1.00 0.00 44 ASP A O 2
ATOM 1788 N N . TYR A 1 35 ? -9.654 -3.155 2.371 1.00 0.00 45 TYR A N 2
ATOM 1789 C CA . TYR A 1 35 ? -8.782 -2.169 1.743 1.00 0.00 45 TYR A CA 2
ATOM 1790 C C . TYR A 1 35 ? -8.420 -1.072 2.734 1.00 0.00 45 TYR A C 2
ATOM 1791 O O . TYR A 1 35 ? -7.265 -0.704 2.873 1.00 0.00 45 TYR A O 2
ATOM 1809 N N . LEU A 1 36 ? -9.432 -0.573 3.420 1.00 0.00 46 LEU A N 2
ATOM 1810 C CA . LEU A 1 36 ? -9.300 0.528 4.355 1.00 0.00 46 LEU A CA 2
ATOM 1811 C C . LEU A 1 36 ? -8.429 0.142 5.540 1.00 0.00 46 LEU A C 2
ATOM 1812 O O . LEU A 1 36 ? -7.721 0.976 6.086 1.00 0.00 46 LEU A O 2
ATOM 1828 N N . ALA A 1 37 ? -8.475 -1.129 5.915 1.00 0.00 47 ALA A N 2
ATOM 1829 C CA . ALA A 1 37 ? -7.640 -1.649 6.990 1.00 0.00 47 ALA A CA 2
ATOM 1830 C C . ALA A 1 37 ? -6.172 -1.626 6.593 1.00 0.00 47 ALA A C 2
ATOM 1831 O O . ALA A 1 37 ? -5.313 -1.258 7.391 1.00 0.00 47 ALA A O 2
ATOM 1838 N N . ASP A 1 38 ? -5.885 -2.010 5.359 1.00 0.00 48 ASP A N 2
ATOM 1839 C CA . ASP A 1 38 ? -4.519 -1.958 4.858 1.00 0.00 48 ASP A CA 2
ATOM 1840 C C . ASP A 1 38 ? -4.163 -0.523 4.492 1.00 0.00 48 ASP A C 2
ATOM 1841 O O . ASP A 1 38 ? -3.017 -0.111 4.605 1.00 0.00 48 ASP A O 2
ATOM 1850 N N . ARG A 1 39 ? -5.171 0.237 4.076 1.00 0.00 49 ARG A N 2
ATOM 1851 C CA . ARG A 1 39 ? -5.017 1.658 3.794 1.00 0.00 49 ARG A CA 2
ATOM 1852 C C . ARG A 1 39 ? -4.553 2.381 5.057 1.00 0.00 49 ARG A C 2
ATOM 1853 O O . ARG A 1 39 ? -3.660 3.225 5.012 1.00 0.00 49 ARG A O 2
ATOM 1874 N N . GLU A 1 40 ? -5.174 2.018 6.185 1.00 0.00 50 GLU A N 2
ATOM 1875 C CA . GLU A 1 40 ? -4.776 2.504 7.507 1.00 0.00 50 GLU A CA 2
ATOM 1876 C C . GLU A 1 40 ? -3.286 2.289 7.732 1.00 0.00 50 GLU A C 2
ATOM 1877 O O . GLU A 1 40 ? -2.595 3.139 8.299 1.00 0.00 50 GLU A O 2
ATOM 1889 N N . ARG A 1 41 ? -2.805 1.143 7.277 1.00 0.00 51 ARG A N 2
ATOM 1890 C CA . ARG A 1 41 ? -1.408 0.783 7.420 1.00 0.00 51 ARG A CA 2
ATOM 1891 C C . ARG A 1 41 ? -0.560 1.555 6.423 1.00 0.00 51 ARG A C 2
ATOM 1892 O O . ARG A 1 41 ? 0.422 2.195 6.789 1.00 0.00 51 ARG A O 2
ATOM 1913 N N . GLU A 1 42 ? -0.979 1.511 5.168 1.00 0.00 52 GLU A N 2
ATOM 1914 C CA . GLU A 1 42 ? -0.254 2.142 4.072 1.00 0.00 52 GLU A CA 2
ATOM 1915 C C . GLU A 1 42 ? 0.019 3.614 4.338 1.00 0.00 52 GLU A C 2
ATOM 1916 O O . GLU A 1 42 ? 1.138 4.064 4.155 1.00 0.00 52 GLU A O 2
ATOM 1928 N N . GLU A 1 43 ? -0.987 4.361 4.780 1.00 0.00 53 GLU A N 2
ATOM 1929 C CA . GLU A 1 43 ? -0.808 5.792 5.028 1.00 0.00 53 GLU A CA 2
ATOM 1930 C C . GLU A 1 43 ? 0.336 6.031 6.005 1.00 0.00 53 GLU A C 2
ATOM 1931 O O . GLU A 1 43 ? 1.145 6.943 5.822 1.00 0.00 53 GLU A O 2
ATOM 1943 N N . GLU A 1 44 ? 0.406 5.188 7.022 1.00 0.00 54 GLU A N 2
ATOM 1944 C CA . GLU A 1 44 ? 1.484 5.242 7.998 1.00 0.00 54 GLU A CA 2
ATOM 1945 C C . GLU A 1 44 ? 2.809 4.825 7.370 1.00 0.00 54 GLU A C 2
ATOM 1946 O O . GLU A 1 44 ? 3.864 5.394 7.656 1.00 0.00 54 GLU A O 2
ATOM 1958 N N . LEU A 1 45 ? 2.730 3.852 6.488 1.00 0.00 55 LEU A N 2
ATOM 1959 C CA . LEU A 1 45 ? 3.913 3.199 5.946 1.00 0.00 55 LEU A CA 2
ATOM 1960 C C . LEU A 1 45 ? 4.457 3.920 4.715 1.00 0.00 55 LEU A C 2
ATOM 1961 O O . LEU A 1 45 ? 5.592 3.679 4.302 1.00 0.00 55 LEU A O 2
ATOM 1977 N N . LEU A 1 46 ? 3.652 4.792 4.129 1.00 0.00 56 LEU A N 2
ATOM 1978 C CA . LEU A 1 46 ? 4.091 5.590 2.991 1.00 0.00 56 LEU A CA 2
ATOM 1979 C C . LEU A 1 46 ? 5.074 6.657 3.444 1.00 0.00 56 LEU A C 2
ATOM 1980 O O . LEU A 1 46 ? 6.121 6.855 2.827 1.00 0.00 56 LEU A O 2
ATOM 1996 N N . GLU A 1 47 ? 4.736 7.326 4.539 1.00 0.00 57 GLU A N 2
ATOM 1997 C CA . GLU A 1 47 ? 5.551 8.415 5.057 1.00 0.00 57 GLU A CA 2
ATOM 1998 C C . GLU A 1 47 ? 6.695 7.881 5.917 1.00 0.00 57 GLU A C 2
ATOM 1999 O O . GLU A 1 47 ? 6.716 8.062 7.134 1.00 0.00 57 GLU A O 2
ATOM 2011 N N . ARG A 1 48 ? 7.640 7.210 5.271 1.00 0.00 58 ARG A N 2
ATOM 2012 C CA . ARG A 1 48 ? 8.798 6.652 5.956 1.00 0.00 58 ARG A CA 2
ATOM 2013 C C . ARG A 1 48 ? 10.073 6.974 5.186 1.00 0.00 58 ARG A C 2
ATOM 2014 O O . ARG A 1 48 ? 10.140 6.815 3.968 1.00 0.00 58 ARG A O 2
ATOM 2035 N N . ASP A 1 49 ? 11.077 7.430 5.928 1.00 0.00 59 ASP A N 2
ATOM 2036 C CA . ASP A 1 49 ? 12.370 7.846 5.378 1.00 0.00 59 ASP A CA 2
ATOM 2037 C C . ASP A 1 49 ? 13.025 6.749 4.544 1.00 0.00 59 ASP A C 2
ATOM 2038 O O . ASP A 1 49 ? 13.722 7.030 3.571 1.00 0.00 59 ASP A O 2
ATOM 2047 N N . GLU A 1 50 ? 12.798 5.501 4.922 1.00 0.00 60 GLU A N 2
ATOM 2048 C CA . GLU A 1 50 ? 13.401 4.378 4.218 1.00 0.00 60 GLU A CA 2
ATOM 2049 C C . GLU A 1 50 ? 12.585 3.968 2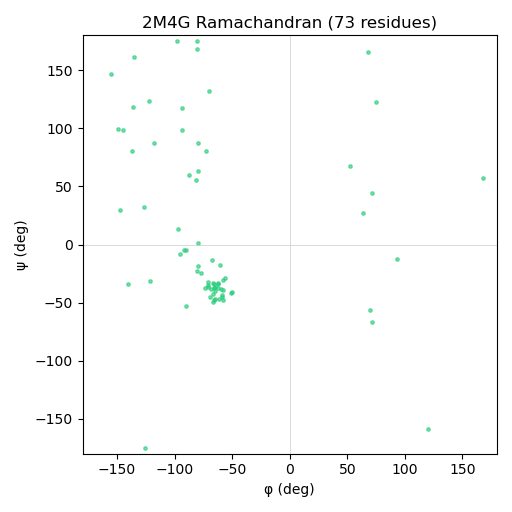.995 1.00 0.00 60 GLU A C 2
ATOM 2050 O O . GLU A 1 50 ? 13.026 3.139 2.201 1.00 0.00 60 GLU A O 2
ATOM 2062 N N . GLU A 1 51 ? 11.396 4.535 2.851 1.00 0.00 61 GLU A N 2
ATOM 2063 C CA . GLU A 1 51 ? 10.498 4.146 1.772 1.00 0.00 61 GLU A CA 2
ATOM 2064 C C . GLU A 1 51 ? 10.836 4.888 0.480 1.00 0.00 61 GLU A C 2
ATOM 2065 O O . GLU A 1 51 ? 11.321 4.289 -0.481 1.00 0.00 61 GLU A O 2
ATOM 2077 N N . GLU A 1 52 ? 10.600 6.193 0.463 1.00 0.00 62 GLU A N 2
ATOM 2078 C CA . GLU A 1 52 ? 10.774 6.975 -0.752 1.00 0.00 62 GLU A CA 2
ATOM 2079 C C . GLU A 1 52 ? 11.205 8.404 -0.414 1.00 0.00 62 GLU A C 2
ATOM 2080 O O . GLU A 1 52 ? 11.822 8.641 0.624 1.00 0.00 62 GLU A O 2
ATOM 2092 N N . ALA A 1 53 ? 10.846 9.356 -1.269 1.00 0.00 63 ALA A N 2
ATOM 2093 C CA . ALA A 1 53 ? 11.285 10.738 -1.121 1.00 0.00 63 ALA A CA 2
ATOM 2094 C C . ALA A 1 53 ? 10.434 11.499 -0.109 1.00 0.00 63 ALA A C 2
ATOM 2095 O O . ALA A 1 53 ? 9.777 12.484 -0.442 1.00 0.00 63 ALA A O 2
ATOM 2102 N N . ILE A 1 54 ? 10.450 11.037 1.128 1.00 0.00 64 ILE A N 2
ATOM 2103 C CA . ILE A 1 54 ? 9.741 11.715 2.202 1.00 0.00 64 ILE A CA 2
ATOM 2104 C C . ILE A 1 54 ? 10.704 12.623 2.955 1.00 0.00 64 ILE A C 2
ATOM 2105 O O . ILE A 1 54 ? 10.314 13.625 3.550 1.00 0.00 64 ILE A O 2
ATOM 2121 N N . PHE A 1 55 ? 11.977 12.278 2.884 1.00 0.00 65 PHE A N 2
ATOM 2122 C CA . PHE A 1 55 ? 13.017 13.020 3.579 1.00 0.00 65 PHE A CA 2
ATOM 2123 C C . PHE A 1 55 ? 13.614 14.098 2.675 1.00 0.00 65 PHE A C 2
ATOM 2124 O O . PHE A 1 55 ? 14.600 14.746 3.030 1.00 0.00 65 PHE A O 2
ATOM 2141 N N . GLY A 1 56 ? 13.011 14.285 1.510 1.00 0.00 66 GLY A N 2
ATOM 2142 C CA . GLY A 1 56 ? 13.502 15.267 0.565 1.00 0.00 66 GLY A CA 2
ATOM 2143 C C . GLY A 1 56 ? 12.697 15.267 -0.716 1.00 0.00 66 GLY A C 2
ATOM 2144 O O . GLY A 1 56 ? 11.534 14.858 -0.718 1.00 0.00 66 GLY A O 2
ATOM 2148 N N . ASP A 1 57 ? 13.307 15.725 -1.800 1.00 0.00 67 ASP A N 2
ATOM 2149 C CA . ASP A 1 57 ? 12.647 15.753 -3.103 1.00 0.00 67 ASP A CA 2
ATOM 2150 C C . ASP A 1 57 ? 12.840 14.428 -3.819 1.00 0.00 67 ASP A C 2
ATOM 2151 O O . ASP A 1 57 ? 12.011 14.014 -4.627 1.00 0.00 67 ASP A O 2
ATOM 2160 N N . GLY A 1 58 ? 13.945 13.769 -3.517 1.00 0.00 68 GLY A N 2
ATOM 2161 C CA . GLY A 1 58 ? 14.245 12.492 -4.122 1.00 0.00 68 GLY A CA 2
ATOM 2162 C C . GLY A 1 58 ? 14.930 11.567 -3.145 1.00 0.00 68 GLY A C 2
ATOM 2163 O O . GLY A 1 58 ? 15.293 11.983 -2.045 1.00 0.00 68 GLY A O 2
ATOM 2167 N N . PHE A 1 59 ? 15.102 10.315 -3.533 1.00 0.00 69 PHE A N 2
ATOM 2168 C CA . PHE A 1 59 ? 15.754 9.340 -2.674 1.00 0.00 69 PHE A CA 2
ATOM 2169 C C . PHE A 1 59 ? 16.944 8.706 -3.382 1.00 0.00 69 PHE A C 2
ATOM 2170 O O . PHE A 1 59 ? 17.587 7.802 -2.850 1.00 0.00 69 PHE A O 2
ATOM 2187 N N . GLY A 1 60 ? 17.248 9.204 -4.575 1.00 0.00 70 GLY A N 2
ATOM 2188 C CA . GLY A 1 60 ? 18.390 8.708 -5.323 1.00 0.00 70 GLY A CA 2
ATOM 2189 C C . GLY A 1 60 ? 19.700 9.296 -4.829 1.00 0.00 70 GLY A C 2
ATOM 2190 O O . GLY A 1 60 ? 20.600 9.596 -5.615 1.00 0.00 70 GLY A O 2
ATOM 2194 N N . LEU A 1 61 ? 19.799 9.461 -3.519 1.00 0.00 71 LEU A N 2
ATOM 2195 C CA . LEU A 1 61 ? 20.978 10.037 -2.892 1.00 0.00 71 LEU A CA 2
ATOM 2196 C C . LEU A 1 61 ? 21.894 8.930 -2.390 1.00 0.00 71 LEU A C 2
ATOM 2197 O O . LEU A 1 61 ? 21.997 8.700 -1.184 1.00 0.00 71 LEU A O 2
ATOM 2213 N N . LYS A 1 62 ? 22.542 8.242 -3.330 1.00 0.00 72 LYS A N 2
ATOM 2214 C CA . LYS A 1 62 ? 23.444 7.136 -3.011 1.00 0.00 72 LYS A CA 2
ATOM 2215 C C . LYS A 1 62 ? 22.746 6.098 -2.140 1.00 0.00 72 LYS A C 2
ATOM 2216 O O . LYS A 1 62 ? 23.233 5.742 -1.064 1.00 0.00 72 LYS A O 2
ATOM 2235 N N . ALA A 1 63 ? 21.605 5.623 -2.605 1.00 0.00 73 ALA A N 2
ATOM 2236 C CA . ALA A 1 63 ? 20.831 4.639 -1.870 1.00 0.00 73 ALA A CA 2
ATOM 2237 C C . ALA A 1 63 ? 20.593 3.399 -2.721 1.00 0.00 73 ALA A C 2
ATOM 2238 O O . ALA A 1 63 ? 20.408 3.495 -3.935 1.00 0.00 73 ALA A O 2
ATOM 2245 N N . THR A 1 64 ? 20.609 2.236 -2.092 1.00 0.00 74 THR A N 2
ATOM 2246 C CA . THR A 1 64 ? 20.351 0.996 -2.797 1.00 0.00 74 THR A CA 2
ATOM 2247 C C . THR A 1 64 ? 19.065 0.357 -2.297 1.00 0.00 74 THR A C 2
ATOM 2248 O O . THR A 1 64 ? 18.809 0.308 -1.096 1.00 0.00 74 THR A O 2
ATOM 2259 N N . ARG A 1 65 ? 18.253 -0.115 -3.226 1.00 0.00 75 ARG A N 2
ATOM 2260 C CA . ARG A 1 65 ? 17.000 -0.770 -2.887 1.00 0.00 75 ARG A CA 2
ATOM 2261 C C . ARG A 1 65 ? 17.146 -2.269 -3.093 1.00 0.00 75 ARG A C 2
ATOM 2262 O O . ARG A 1 65 ? 16.212 -3.044 -2.884 1.00 0.00 75 ARG A O 2
ATOM 2283 N N . ARG A 1 66 ? 18.337 -2.660 -3.510 1.00 0.00 76 ARG A N 2
ATOM 2284 C CA . ARG A 1 66 ? 18.650 -4.049 -3.783 1.00 0.00 76 ARG A CA 2
ATOM 2285 C C . ARG A 1 66 ? 19.092 -4.752 -2.503 1.00 0.00 76 ARG A C 2
ATOM 2286 O O . ARG A 1 66 ? 20.285 -4.956 -2.270 1.00 0.00 76 ARG A O 2
ATOM 2307 N N . SER A 1 67 ? 18.126 -5.091 -1.666 1.00 0.00 77 SER A N 2
ATOM 2308 C CA . SER A 1 67 ? 18.398 -5.799 -0.428 1.00 0.00 77 SER A CA 2
ATOM 2309 C C . SER A 1 67 ? 17.500 -7.028 -0.336 1.00 0.00 77 SER A C 2
ATOM 2310 O O . SER A 1 67 ? 16.685 -7.156 0.579 1.00 0.00 77 SER A O 2
ATOM 2318 N N . ARG A 1 68 ? 17.650 -7.929 -1.297 1.00 0.00 78 ARG A N 2
ATOM 2319 C CA . ARG A 1 68 ? 16.790 -9.101 -1.379 1.00 0.00 78 ARG A CA 2
ATOM 2320 C C . ARG A 1 68 ? 17.597 -10.375 -1.135 1.00 0.00 78 ARG A C 2
ATOM 2321 O O . ARG A 1 68 ? 17.040 -11.464 -1.003 1.00 0.00 78 ARG A O 2
ATOM 2342 N N . LYS A 1 69 ? 18.911 -10.224 -1.069 1.00 0.00 79 LYS A N 2
ATOM 2343 C CA . LYS A 1 69 ? 19.809 -11.355 -0.874 1.00 0.00 79 LYS A CA 2
ATOM 2344 C C . LYS A 1 69 ? 20.662 -11.156 0.372 1.00 0.00 79 LYS A C 2
ATOM 2345 O O . LYS A 1 69 ? 21.674 -11.832 0.562 1.00 0.00 79 LYS A O 2
ATOM 2364 N N . ALA A 1 70 ? 20.239 -10.235 1.226 1.00 0.00 80 ALA A N 2
ATOM 2365 C CA . ALA A 1 70 ? 20.988 -9.911 2.432 1.00 0.00 80 ALA A CA 2
ATOM 2366 C C . ALA A 1 70 ? 20.723 -10.937 3.525 1.00 0.00 80 ALA A C 2
ATOM 2367 O O . ALA A 1 70 ? 21.497 -11.066 4.475 1.00 0.00 80 ALA A O 2
ATOM 2374 N N . GLU A 1 71 ? 19.622 -11.663 3.380 1.00 0.00 81 GLU A N 2
ATOM 2375 C CA . GLU A 1 71 ? 19.260 -12.703 4.330 1.00 0.00 81 GLU A CA 2
ATOM 2376 C C . GLU A 1 71 ? 20.297 -13.822 4.326 1.00 0.00 81 GLU A C 2
ATOM 2377 O O . GLU A 1 71 ? 20.717 -14.296 5.380 1.00 0.00 81 GLU A O 2
ATOM 2389 N N . ARG A 1 72 ? 20.733 -14.219 3.137 1.00 0.00 82 ARG A N 2
ATOM 2390 C CA . ARG A 1 72 ? 21.715 -15.283 3.011 1.00 0.00 82 ARG A CA 2
ATOM 2391 C C . ARG A 1 72 ? 23.122 -14.695 2.946 1.00 0.00 82 ARG A C 2
ATOM 2392 O O . ARG A 1 72 ? 23.849 -14.878 1.968 1.00 0.00 82 ARG A O 2
ATOM 2413 N N . ALA A 1 73 ? 23.493 -13.973 3.990 1.00 0.00 83 ALA A N 2
ATOM 2414 C CA . ALA A 1 73 ? 24.826 -13.394 4.086 1.00 0.00 83 ALA A CA 2
ATOM 2415 C C . ALA A 1 73 ? 25.445 -13.714 5.439 1.00 0.00 83 ALA A C 2
ATOM 2416 O O . ALA A 1 73 ? 26.500 -13.191 5.797 1.00 0.00 83 ALA A O 2
ATOM 2423 N N . LYS A 1 74 ? 24.779 -14.584 6.184 1.00 0.00 84 LYS A N 2
ATOM 2424 C CA . LYS A 1 74 ? 25.211 -14.952 7.526 1.00 0.00 84 LYS A CA 2
ATOM 2425 C C . LYS A 1 74 ? 25.514 -16.447 7.580 1.00 0.00 84 LYS A C 2
ATOM 2426 O O . LYS A 1 74 ? 25.060 -17.158 8.480 1.00 0.00 84 LYS A O 2
ATOM 2445 N N . LEU A 1 75 ? 26.276 -16.916 6.604 1.00 0.00 85 LEU A N 2
ATOM 2446 C CA . LEU A 1 75 ? 26.599 -18.330 6.495 1.00 0.00 85 LEU A CA 2
ATOM 2447 C C . LEU A 1 75 ? 27.812 -18.652 7.354 1.00 0.00 85 LEU A C 2
ATOM 2448 O O . LEU A 1 75 ? 27.692 -19.482 8.277 1.00 0.00 85 LEU A O 2
ATOM 2465 N N . GLY A 1 1 ? -22.014 -10.934 4.408 1.00 0.00 11 GLY A N 3
ATOM 2466 C CA . GLY A 1 1 ? -21.708 -9.503 4.179 1.00 0.00 11 GLY A CA 3
ATOM 2467 C C . GLY A 1 1 ? -20.837 -8.940 5.279 1.00 0.00 11 GLY A C 3
ATOM 2468 O O . GLY A 1 1 ? -20.803 -9.483 6.384 1.00 0.00 11 GLY A O 3
ATOM 2474 N N . ARG A 1 2 ? -20.125 -7.863 4.985 1.00 0.00 12 ARG A N 3
ATOM 2475 C CA . ARG A 1 2 ? -19.241 -7.250 5.964 1.00 0.00 12 ARG A CA 3
ATOM 2476 C C . ARG A 1 2 ? -19.854 -5.975 6.526 1.00 0.00 12 ARG A C 3
ATOM 2477 O O . ARG A 1 2 ? -20.464 -5.194 5.794 1.00 0.00 12 ARG A O 3
ATOM 2498 N N . PRO A 1 3 ? -19.715 -5.765 7.840 1.00 0.00 13 PRO A N 3
ATOM 2499 C CA . PRO A 1 3 ? -20.117 -4.523 8.496 1.00 0.00 13 PRO A CA 3
ATOM 2500 C C . PRO A 1 3 ? -19.203 -3.359 8.113 1.00 0.00 13 PRO A C 3
ATOM 2501 O O . PRO A 1 3 ? -18.297 -2.994 8.863 1.00 0.00 13 PRO A O 3
ATOM 2512 N N . GLY A 1 4 ? -19.437 -2.792 6.940 1.00 0.00 14 GLY A N 3
ATOM 2513 C CA . GLY A 1 4 ? -18.624 -1.689 6.477 1.00 0.00 14 GLY A CA 3
ATOM 2514 C C . GLY A 1 4 ? -18.994 -0.384 7.148 1.00 0.00 14 GLY A C 3
ATOM 2515 O O . GLY A 1 4 ? -19.966 0.264 6.761 1.00 0.00 14 GLY A O 3
ATOM 2519 N N . VAL A 1 5 ? -18.227 -0.005 8.164 1.00 0.00 15 VAL A N 3
ATOM 2520 C CA . VAL A 1 5 ? -18.456 1.249 8.877 1.00 0.00 15 VAL A CA 3
ATOM 2521 C C . VAL A 1 5 ? -18.227 2.444 7.957 1.00 0.00 15 VAL A C 3
ATOM 2522 O O . VAL A 1 5 ? -18.803 3.512 8.148 1.00 0.00 15 VAL A O 3
ATOM 2535 N N . PHE A 1 6 ? -17.384 2.245 6.958 1.00 0.00 16 PHE A N 3
ATOM 2536 C CA . PHE A 1 6 ? -17.112 3.263 5.963 1.00 0.00 16 PHE A CA 3
ATOM 2537 C C . PHE A 1 6 ? -16.962 2.580 4.614 1.00 0.00 16 PHE A C 3
ATOM 2538 O O . PHE A 1 6 ? -16.159 1.665 4.477 1.00 0.00 16 PHE A O 3
ATOM 2555 N N . ARG A 1 7 ? -17.742 2.999 3.629 1.00 0.00 17 ARG A N 3
ATOM 2556 C CA . ARG A 1 7 ? -17.748 2.316 2.340 1.00 0.00 17 ARG A CA 3
ATOM 2557 C C . ARG A 1 7 ? -16.806 2.988 1.346 1.00 0.00 17 ARG A C 3
ATOM 2558 O O . ARG A 1 7 ? -16.603 2.489 0.240 1.00 0.00 17 ARG A O 3
ATOM 2579 N N . THR A 1 8 ? -16.244 4.121 1.740 1.00 0.00 18 THR A N 3
ATOM 2580 C CA . THR A 1 8 ? -15.324 4.855 0.879 1.00 0.00 18 THR A CA 3
ATOM 2581 C C . THR A 1 8 ? -14.105 5.346 1.657 1.00 0.00 18 THR A C 3
ATOM 2582 O O . THR A 1 8 ? -12.984 4.933 1.374 1.00 0.00 18 THR A O 3
ATOM 2593 N N . ARG A 1 9 ? -14.328 6.229 2.629 1.00 0.00 19 ARG A N 3
ATOM 2594 C CA . ARG A 1 9 ? -13.242 6.810 3.427 1.00 0.00 19 ARG A CA 3
ATOM 2595 C C . ARG A 1 9 ? -12.342 7.669 2.533 1.00 0.00 19 ARG A C 3
ATOM 2596 O O . ARG A 1 9 ? -11.116 7.624 2.627 1.00 0.00 19 ARG A O 3
ATOM 2617 N N . GLY A 1 10 ? -12.966 8.444 1.655 1.00 0.00 20 GLY A N 3
ATOM 2618 C CA . GLY A 1 10 ? -12.222 9.304 0.754 1.00 0.00 20 GLY A CA 3
ATOM 2619 C C . GLY A 1 10 ? -11.317 8.529 -0.181 1.00 0.00 20 GLY A C 3
ATOM 2620 O O . GLY A 1 10 ? -10.106 8.752 -0.211 1.00 0.00 20 GLY A O 3
ATOM 2624 N N . LEU A 1 11 ? -11.897 7.605 -0.935 1.00 0.00 21 LEU A N 3
ATOM 2625 C CA . LEU A 1 11 ? -11.136 6.854 -1.919 1.00 0.00 21 LEU A CA 3
ATOM 2626 C C . LEU A 1 11 ? -11.231 7.517 -3.274 1.00 0.00 21 LEU A C 3
ATOM 2627 O O . LEU A 1 11 ? -12.310 7.596 -3.859 1.00 0.00 21 LEU A O 3
ATOM 2643 N N . THR A 1 12 ? -10.109 7.999 -3.765 1.00 0.00 22 THR A N 3
ATOM 2644 C CA . THR A 1 12 ? -10.054 8.567 -5.093 1.00 0.00 22 THR A CA 3
ATOM 2645 C C . THR A 1 12 ? -10.111 7.468 -6.138 1.00 0.00 22 THR A C 3
ATOM 2646 O O . THR A 1 12 ? -10.122 6.284 -5.802 1.00 0.00 22 THR A O 3
ATOM 2657 N N . ASP A 1 13 ? -10.121 7.851 -7.399 1.00 0.00 23 ASP A N 3
ATOM 2658 C CA . ASP A 1 13 ? -10.139 6.882 -8.481 1.00 0.00 23 ASP A CA 3
ATOM 2659 C C . ASP A 1 13 ? -8.834 6.094 -8.519 1.00 0.00 23 ASP A C 3
ATOM 2660 O O . ASP A 1 13 ? -8.750 5.044 -9.152 1.00 0.00 23 ASP A O 3
ATOM 2669 N N . GLU A 1 14 ? -7.816 6.600 -7.833 1.00 0.00 24 GLU A N 3
ATOM 2670 C CA . GLU A 1 14 ? -6.545 5.900 -7.722 1.00 0.00 24 GLU A CA 3
ATOM 2671 C C . GLU A 1 14 ? -6.610 4.850 -6.618 1.00 0.00 24 GLU A C 3
ATOM 2672 O O . GLU A 1 14 ? -6.322 3.678 -6.852 1.00 0.00 24 GLU A O 3
ATOM 2684 N N . GLU A 1 15 ? -7.002 5.276 -5.418 1.00 0.00 25 GLU A N 3
ATOM 2685 C CA . GLU A 1 15 ? -7.146 4.359 -4.288 1.00 0.00 25 GLU A CA 3
ATOM 2686 C C . GLU A 1 15 ? -8.167 3.281 -4.615 1.00 0.00 25 GLU A C 3
ATOM 2687 O O . GLU A 1 15 ? -7.987 2.107 -4.291 1.00 0.00 25 GLU A O 3
ATOM 2699 N N . TYR A 1 16 ? -9.242 3.692 -5.269 1.00 0.00 26 TYR A N 3
ATOM 2700 C CA . TYR A 1 16 ? -10.298 2.776 -5.646 1.00 0.00 26 TYR A CA 3
ATOM 2701 C C . TYR A 1 16 ? -9.822 1.825 -6.734 1.00 0.00 26 TYR A C 3
ATOM 2702 O O . TYR A 1 16 ? -10.214 0.664 -6.759 1.00 0.00 26 TYR A O 3
ATOM 2720 N N . ASP A 1 17 ? -8.961 2.310 -7.616 1.00 0.00 27 ASP A N 3
ATOM 2721 C CA . ASP A 1 17 ? -8.400 1.469 -8.666 1.00 0.00 27 ASP A CA 3
ATOM 2722 C C . ASP A 1 17 ? -7.523 0.392 -8.043 1.00 0.00 27 ASP A C 3
ATOM 2723 O O . ASP A 1 17 ? -7.598 -0.781 -8.413 1.00 0.00 27 ASP A O 3
ATOM 2732 N N . GLU A 1 18 ? -6.705 0.806 -7.078 1.00 0.00 28 GLU A N 3
ATOM 2733 C CA . GLU A 1 18 ? -5.894 -0.113 -6.302 1.00 0.00 28 GLU A CA 3
ATOM 2734 C C . GLU A 1 18 ? -6.788 -1.130 -5.610 1.00 0.00 28 GLU A C 3
ATOM 2735 O O . GLU A 1 18 ? -6.500 -2.324 -5.590 1.00 0.00 28 GLU A O 3
ATOM 2747 N N . PHE A 1 19 ? -7.886 -0.633 -5.068 1.00 0.00 29 PHE A N 3
ATOM 2748 C CA . PHE A 1 19 ? -8.886 -1.466 -4.428 1.00 0.00 29 PHE A CA 3
ATOM 2749 C C . PHE A 1 19 ? -9.465 -2.486 -5.407 1.00 0.00 29 PHE A C 3
ATOM 2750 O O . PHE A 1 19 ? -9.622 -3.653 -5.063 1.00 0.00 29 PHE A O 3
ATOM 2767 N N . LYS A 1 20 ? -9.771 -2.045 -6.622 1.00 0.00 30 LYS A N 3
ATOM 2768 C CA . LYS A 1 20 ? -10.325 -2.933 -7.640 1.00 0.00 30 LYS A CA 3
ATOM 2769 C C . LYS A 1 20 ? -9.332 -4.028 -7.992 1.00 0.00 30 LYS A C 3
ATOM 2770 O O . LYS A 1 20 ? -9.688 -5.205 -8.030 1.00 0.00 30 LYS A O 3
ATOM 2789 N N . LYS A 1 21 ? -8.088 -3.629 -8.248 1.00 0.00 31 LYS A N 3
ATOM 2790 C CA . LYS A 1 21 ? -7.023 -4.581 -8.536 1.00 0.00 31 LYS A CA 3
ATOM 2791 C C . LYS A 1 21 ? -6.918 -5.603 -7.413 1.00 0.00 31 LYS A C 3
ATOM 2792 O O . LYS A 1 21 ? -6.853 -6.811 -7.645 1.00 0.00 31 LYS A O 3
ATOM 2811 N N . ARG A 1 22 ? -6.923 -5.093 -6.192 1.00 0.00 32 ARG A N 3
ATOM 2812 C CA . ARG A 1 22 ? -6.856 -5.922 -5.006 1.00 0.00 32 ARG A CA 3
ATOM 2813 C C . ARG A 1 22 ? -8.068 -6.841 -4.900 1.00 0.00 32 ARG A C 3
ATOM 2814 O O . ARG A 1 22 ? -7.924 -8.040 -4.668 1.00 0.00 32 ARG A O 3
ATOM 2835 N N . ARG A 1 23 ? -9.256 -6.278 -5.085 1.00 0.00 33 ARG A N 3
ATOM 2836 C CA . ARG A 1 23 ? -10.496 -7.038 -4.982 1.00 0.00 33 ARG A CA 3
ATOM 2837 C C . ARG A 1 23 ? -10.554 -8.129 -6.043 1.00 0.00 33 ARG A C 3
ATOM 2838 O O . ARG A 1 23 ? -10.972 -9.251 -5.760 1.00 0.00 33 ARG A O 3
ATOM 2859 N N . GLU A 1 24 ? -10.109 -7.807 -7.247 1.00 0.00 34 GLU A N 3
ATOM 2860 C CA . GLU A 1 24 ? -10.037 -8.783 -8.326 1.00 0.00 34 GLU A CA 3
ATOM 2861 C C . GLU A 1 24 ? -9.094 -9.924 -7.947 1.00 0.00 34 GLU A C 3
ATOM 2862 O O . GLU A 1 24 ? -9.386 -11.095 -8.189 1.00 0.00 34 GLU A O 3
ATOM 2874 N N . SER A 1 25 ? -7.978 -9.570 -7.321 1.00 0.00 35 SER A N 3
ATOM 2875 C CA . SER A 1 25 ? -7.001 -10.551 -6.868 1.00 0.00 35 SER A CA 3
ATOM 2876 C C . SER A 1 25 ? -7.604 -11.459 -5.790 1.00 0.00 35 SER A C 3
ATOM 2877 O O . SER A 1 25 ? -7.213 -12.616 -5.649 1.00 0.00 35 SER A O 3
ATOM 2885 N N . ARG A 1 26 ? -8.569 -10.930 -5.041 1.00 0.00 36 ARG A N 3
ATOM 2886 C CA . ARG A 1 26 ? -9.263 -11.713 -4.021 1.00 0.00 36 ARG A CA 3
ATOM 2887 C C . ARG A 1 26 ? -10.490 -12.407 -4.605 1.00 0.00 36 ARG A C 3
ATOM 2888 O O . ARG A 1 26 ? -11.320 -12.943 -3.869 1.00 0.00 36 ARG A O 3
ATOM 2909 N N . GLY A 1 27 ? -10.612 -12.375 -5.927 1.00 0.00 37 GLY A N 3
ATOM 2910 C CA . GLY A 1 27 ? -11.716 -13.040 -6.595 1.00 0.00 37 GLY A CA 3
ATOM 2911 C C . GLY A 1 27 ? -13.041 -12.342 -6.370 1.00 0.00 37 GLY A C 3
ATOM 2912 O O . GLY A 1 27 ? -14.103 -12.944 -6.528 1.00 0.00 37 GLY A O 3
ATOM 2916 N N . GLY A 1 28 ? -12.982 -11.069 -6.001 1.00 0.00 38 GLY A N 3
ATOM 2917 C CA . GLY A 1 28 ? -14.185 -10.310 -5.727 1.00 0.00 38 GLY A CA 3
ATOM 2918 C C . GLY A 1 28 ? -14.563 -10.346 -4.260 1.00 0.00 38 GLY A C 3
ATOM 2919 O O . GLY A 1 28 ? -15.474 -9.643 -3.823 1.00 0.00 38 GLY A O 3
ATOM 2923 N N . LYS A 1 29 ? -13.855 -11.165 -3.499 1.00 0.00 39 LYS A N 3
ATOM 2924 C CA . LYS A 1 29 ? -14.094 -11.277 -2.070 1.00 0.00 39 LYS A CA 3
ATOM 2925 C C . LYS A 1 29 ? -13.161 -10.346 -1.306 1.00 0.00 39 LYS A C 3
ATOM 2926 O O . LYS A 1 29 ? -12.259 -10.788 -0.593 1.00 0.00 39 LYS A O 3
ATOM 2945 N N . TYR A 1 30 ? -13.374 -9.052 -1.485 1.00 0.00 40 TYR A N 3
ATOM 2946 C CA . TYR A 1 30 ? -12.523 -8.040 -0.882 1.00 0.00 40 TYR A CA 3
ATOM 2947 C C . TYR A 1 30 ? -13.329 -6.775 -0.628 1.00 0.00 40 TYR A C 3
ATOM 2948 O O . TYR A 1 30 ? -13.597 -6.011 -1.557 1.00 0.00 40 TYR A O 3
ATOM 2966 N N . SER A 1 31 ? -13.730 -6.555 0.611 1.00 0.00 41 SER A N 3
ATOM 2967 C CA . SER A 1 31 ? -14.514 -5.378 0.933 1.00 0.00 41 SER A CA 3
ATOM 2968 C C . SER A 1 31 ? -13.629 -4.148 0.978 1.00 0.00 41 SER A C 3
ATOM 2969 O O . SER A 1 31 ? -12.397 -4.258 1.006 1.00 0.00 41 SER A O 3
ATOM 2977 N N . ILE A 1 32 ? -14.242 -2.981 1.007 1.00 0.00 42 ILE A N 3
ATOM 2978 C CA . ILE A 1 32 ? -13.490 -1.752 1.087 1.00 0.00 42 ILE A CA 3
ATOM 2979 C C . ILE A 1 32 ? -12.785 -1.658 2.425 1.00 0.00 42 ILE A C 3
ATOM 2980 O O . ILE A 1 32 ? -11.672 -1.179 2.496 1.00 0.00 42 ILE A O 3
ATOM 2996 N N . ASP A 1 33 ? -13.427 -2.157 3.471 1.00 0.00 43 ASP A N 3
ATOM 2997 C CA . ASP A 1 33 ? -12.876 -2.080 4.814 1.00 0.00 43 ASP A CA 3
ATOM 2998 C C . ASP A 1 33 ? -11.645 -2.967 4.939 1.00 0.00 43 ASP A C 3
ATOM 2999 O O . ASP A 1 33 ? -10.743 -2.680 5.727 1.00 0.00 43 ASP A O 3
ATOM 3008 N N . ASP A 1 34 ? -11.606 -4.034 4.148 1.00 0.00 44 ASP A N 3
ATOM 3009 C CA . ASP A 1 34 ? -10.417 -4.872 4.057 1.00 0.00 44 ASP A CA 3
ATOM 3010 C C . ASP A 1 34 ? -9.289 -4.069 3.430 1.00 0.00 44 ASP A C 3
ATOM 3011 O O . ASP A 1 34 ? -8.122 -4.198 3.804 1.00 0.00 44 ASP A O 3
ATOM 3020 N N . TYR A 1 35 ? -9.658 -3.220 2.481 1.00 0.00 45 TYR A N 3
ATOM 3021 C CA . TYR A 1 35 ? -8.713 -2.318 1.851 1.00 0.00 45 TYR A CA 3
ATOM 3022 C C . TYR A 1 35 ? -8.365 -1.174 2.784 1.00 0.00 45 TYR A C 3
ATOM 3023 O O . TYR A 1 35 ? -7.203 -0.858 2.975 1.00 0.00 45 TYR A O 3
ATOM 3041 N N . LEU A 1 36 ? -9.386 -0.578 3.371 1.00 0.00 46 LEU A N 3
ATOM 3042 C CA . LEU A 1 36 ? -9.242 0.596 4.217 1.00 0.00 46 LEU A CA 3
ATOM 3043 C C . LEU A 1 36 ? -8.364 0.314 5.431 1.00 0.00 46 LEU A C 3
ATOM 3044 O O . LEU A 1 36 ? -7.709 1.214 5.943 1.00 0.00 46 LEU A O 3
ATOM 3060 N N . ALA A 1 37 ? -8.345 -0.932 5.884 1.00 0.00 47 ALA A N 3
ATOM 3061 C CA . ALA A 1 37 ? -7.492 -1.315 7.001 1.00 0.00 47 ALA A CA 3
ATOM 3062 C C . ALA A 1 37 ? -6.031 -1.381 6.569 1.00 0.00 47 ALA A C 3
ATOM 3063 O O . ALA A 1 37 ? -5.139 -0.958 7.297 1.00 0.00 47 ALA A O 3
ATOM 3070 N N . ASP A 1 38 ? -5.783 -1.899 5.376 1.00 0.00 48 ASP A N 3
ATOM 3071 C CA . ASP A 1 38 ? -4.425 -1.938 4.843 1.00 0.00 48 ASP A CA 3
ATOM 3072 C C . ASP A 1 38 ? -4.044 -0.556 4.323 1.00 0.00 48 ASP A C 3
ATOM 3073 O O . ASP A 1 38 ? -2.874 -0.180 4.300 1.00 0.00 48 ASP A O 3
ATOM 3082 N N . ARG A 1 39 ? -5.057 0.197 3.924 1.00 0.00 49 ARG A N 3
ATOM 3083 C CA . ARG A 1 39 ? -4.888 1.579 3.511 1.00 0.00 49 ARG A CA 3
ATOM 3084 C C . ARG A 1 39 ? -4.515 2.437 4.711 1.00 0.00 49 ARG A C 3
ATOM 3085 O O . ARG A 1 39 ? -3.704 3.354 4.608 1.00 0.00 49 ARG A O 3
ATOM 3106 N N . GLU A 1 40 ? -5.121 2.129 5.856 1.00 0.00 50 GLU A N 3
ATOM 3107 C CA . GLU A 1 40 ? -4.828 2.842 7.086 1.00 0.00 50 GLU A CA 3
ATOM 3108 C C . GLU A 1 40 ? -3.385 2.558 7.490 1.00 0.00 50 GLU A C 3
ATOM 3109 O O . GLU A 1 40 ? -2.730 3.388 8.122 1.00 0.00 50 GLU A O 3
ATOM 3121 N N . ARG A 1 41 ? -2.897 1.380 7.094 1.00 0.00 51 ARG A N 3
ATOM 3122 C CA . ARG A 1 41 ? -1.491 1.037 7.253 1.00 0.00 51 ARG A CA 3
ATOM 3123 C C . ARG A 1 41 ? -0.650 1.985 6.421 1.00 0.00 51 ARG A C 3
ATOM 3124 O O . ARG A 1 41 ? 0.304 2.586 6.908 1.00 0.00 51 ARG A O 3
ATOM 3145 N N . GLU A 1 42 ? -1.054 2.132 5.164 1.00 0.00 52 GLU A N 3
ATOM 3146 C CA . GLU A 1 42 ? -0.321 2.926 4.185 1.00 0.00 52 GLU A CA 3
ATOM 3147 C C . GLU A 1 42 ? -0.097 4.350 4.669 1.00 0.00 52 GLU A C 3
ATOM 3148 O O . GLU A 1 42 ? 0.932 4.949 4.377 1.00 0.00 52 GLU A O 3
ATOM 3160 N N . GLU A 1 43 ? -1.063 4.878 5.412 1.00 0.00 53 GLU A N 3
ATOM 3161 C CA . GLU A 1 43 ? -0.964 6.224 5.964 1.00 0.00 53 GLU A CA 3
ATOM 3162 C C . GLU A 1 43 ? 0.279 6.360 6.832 1.00 0.00 53 GLU A C 3
ATOM 3163 O O . GLU A 1 43 ? 1.019 7.340 6.736 1.00 0.00 53 GLU A O 3
ATOM 3175 N N . GLU A 1 44 ? 0.510 5.359 7.667 1.00 0.00 54 GLU A N 3
ATOM 3176 C CA . GLU A 1 44 ? 1.647 5.359 8.575 1.00 0.00 54 GLU A CA 3
ATOM 3177 C C . GLU A 1 44 ? 2.923 5.013 7.826 1.00 0.00 54 GLU A C 3
ATOM 3178 O O . GLU A 1 44 ? 4.020 5.436 8.198 1.00 0.00 54 GLU A O 3
ATOM 3190 N N . LEU A 1 45 ? 2.757 4.259 6.758 1.00 0.00 55 LEU A N 3
ATOM 3191 C CA . LEU A 1 45 ? 3.881 3.766 5.975 1.00 0.00 55 LEU A CA 3
ATOM 3192 C C . LEU A 1 45 ? 4.318 4.807 4.947 1.00 0.00 55 LEU A C 3
ATOM 3193 O O . LEU A 1 45 ? 5.285 4.606 4.210 1.00 0.00 55 LEU A O 3
ATOM 3209 N N . LEU A 1 46 ? 3.586 5.918 4.895 1.00 0.00 56 LEU A N 3
ATOM 3210 C CA . LEU A 1 46 ? 3.980 7.059 4.081 1.00 0.00 56 LEU A CA 3
ATOM 3211 C C . LEU A 1 46 ? 5.204 7.713 4.691 1.00 0.00 56 LEU A C 3
ATOM 3212 O O . LEU A 1 46 ? 6.260 7.795 4.065 1.00 0.00 56 LEU A O 3
ATOM 3228 N N . GLU A 1 47 ? 5.056 8.158 5.928 1.00 0.00 57 GLU A N 3
ATOM 3229 C CA . GLU A 1 47 ? 6.146 8.787 6.645 1.00 0.00 57 GLU A CA 3
ATOM 3230 C C . GLU A 1 47 ? 6.914 7.746 7.438 1.00 0.00 57 GLU A C 3
ATOM 3231 O O . GLU A 1 47 ? 6.533 7.377 8.551 1.00 0.00 57 GLU A O 3
ATOM 3243 N N . ARG A 1 48 ? 7.991 7.267 6.844 1.00 0.00 58 ARG A N 3
ATOM 3244 C CA . ARG A 1 48 ? 8.792 6.216 7.439 1.00 0.00 58 ARG A CA 3
ATOM 3245 C C . ARG A 1 48 ? 9.723 6.781 8.497 1.00 0.00 58 ARG A C 3
ATOM 3246 O O . ARG A 1 48 ? 10.836 7.202 8.200 1.00 0.00 58 ARG A O 3
ATOM 3267 N N . ASP A 1 49 ? 9.251 6.788 9.736 1.00 0.00 59 ASP A N 3
ATOM 3268 C CA . ASP A 1 49 ? 10.050 7.239 10.868 1.00 0.00 59 ASP A CA 3
ATOM 3269 C C . ASP A 1 49 ? 11.330 6.422 10.962 1.00 0.00 59 ASP A C 3
ATOM 3270 O O . ASP A 1 49 ? 12.395 6.938 11.288 1.00 0.00 59 ASP A O 3
ATOM 3279 N N . GLU A 1 50 ? 11.207 5.144 10.638 1.00 0.00 60 GLU A N 3
ATOM 3280 C CA . GLU A 1 50 ? 12.320 4.206 10.705 1.00 0.00 60 GLU A CA 3
ATOM 3281 C C . GLU A 1 50 ? 13.370 4.480 9.626 1.00 0.00 60 GLU A C 3
ATOM 3282 O O . GLU A 1 50 ? 14.446 3.884 9.646 1.00 0.00 60 GLU A O 3
ATOM 3294 N N . GLU A 1 51 ? 13.052 5.365 8.684 1.00 0.00 61 GLU A N 3
ATOM 3295 C CA . GLU A 1 51 ? 13.928 5.618 7.547 1.00 0.00 61 GLU A CA 3
ATOM 3296 C C . GLU A 1 51 ? 15.148 6.439 7.965 1.00 0.00 61 GLU A C 3
ATOM 3297 O O . GLU A 1 51 ? 16.262 5.914 8.029 1.00 0.00 61 GLU A O 3
ATOM 3309 N N . GLU A 1 52 ? 14.944 7.719 8.270 1.00 0.00 62 GLU A N 3
ATOM 3310 C CA . GLU A 1 52 ? 16.067 8.611 8.530 1.00 0.00 62 GLU A CA 3
ATOM 3311 C C . GLU A 1 52 ? 15.666 9.794 9.422 1.00 0.00 62 GLU A C 3
ATOM 3312 O O . GLU A 1 52 ? 15.638 9.671 10.641 1.00 0.00 62 GLU A O 3
ATOM 3324 N N . ALA A 1 53 ? 15.338 10.933 8.817 1.00 0.00 63 ALA A N 3
ATOM 3325 C CA . ALA A 1 53 ? 15.026 12.138 9.580 1.00 0.00 63 ALA A CA 3
ATOM 3326 C C . ALA A 1 53 ? 13.565 12.525 9.422 1.00 0.00 63 ALA A C 3
ATOM 3327 O O . ALA A 1 53 ? 13.242 13.609 8.940 1.00 0.00 63 ALA A O 3
ATOM 3334 N N . ILE A 1 54 ? 12.685 11.630 9.831 1.00 0.00 64 ILE A N 3
ATOM 3335 C CA . ILE A 1 54 ? 11.257 11.856 9.690 1.00 0.00 64 ILE A CA 3
ATOM 3336 C C . ILE A 1 54 ? 10.603 12.030 11.056 1.00 0.00 64 ILE A C 3
ATOM 3337 O O . ILE A 1 54 ? 9.666 12.809 11.221 1.00 0.00 64 ILE A O 3
ATOM 3353 N N . PHE A 1 55 ? 11.135 11.324 12.037 1.00 0.00 65 PHE A N 3
ATOM 3354 C CA . PHE A 1 55 ? 10.590 11.349 13.390 1.00 0.00 65 PHE A CA 3
ATOM 3355 C C . PHE A 1 55 ? 11.206 12.477 14.208 1.00 0.00 65 PHE A C 3
ATOM 3356 O O . PHE A 1 55 ? 10.816 12.713 15.352 1.00 0.00 65 PHE A O 3
ATOM 3373 N N . GLY A 1 56 ? 12.164 13.175 13.620 1.00 0.00 66 GLY A N 3
ATOM 3374 C CA . GLY A 1 56 ? 12.833 14.247 14.321 1.00 0.00 66 GLY A CA 3
ATOM 3375 C C . GLY A 1 56 ? 13.940 14.862 13.497 1.00 0.00 66 GLY A C 3
ATOM 3376 O O . GLY A 1 56 ? 13.970 14.705 12.275 1.00 0.00 66 GLY A O 3
ATOM 3380 N N . ASP A 1 57 ? 14.849 15.552 14.162 1.00 0.00 67 ASP A N 3
ATOM 3381 C CA . ASP A 1 57 ? 15.958 16.213 13.489 1.00 0.00 67 ASP A CA 3
ATOM 3382 C C . ASP A 1 57 ? 17.154 15.279 13.350 1.00 0.00 67 ASP A C 3
ATOM 3383 O O . ASP A 1 57 ? 17.791 15.223 12.296 1.00 0.00 67 ASP A O 3
ATOM 3392 N N . GLY A 1 58 ? 17.456 14.554 14.420 1.00 0.00 68 GLY A N 3
ATOM 3393 C CA . GLY A 1 58 ? 18.563 13.618 14.396 1.00 0.00 68 GLY A CA 3
ATOM 3394 C C . GLY A 1 58 ? 18.214 12.355 13.641 1.00 0.00 68 GLY A C 3
ATOM 3395 O O . GLY A 1 58 ? 17.136 11.789 13.836 1.00 0.00 68 GLY A O 3
ATOM 3399 N N . PHE A 1 59 ? 19.117 11.911 12.781 1.00 0.00 69 PHE A N 3
ATOM 3400 C CA . PHE A 1 59 ? 18.865 10.739 11.955 1.00 0.00 69 PHE A CA 3
ATOM 3401 C C . PHE A 1 59 ? 19.955 9.689 12.136 1.00 0.00 69 PHE A C 3
ATOM 3402 O O . PHE A 1 59 ? 20.258 8.923 11.220 1.00 0.00 69 PHE A O 3
ATOM 3419 N N . GLY A 1 60 ? 20.518 9.635 13.333 1.00 0.00 70 GLY A N 3
ATOM 3420 C CA . GLY A 1 60 ? 21.553 8.661 13.626 1.00 0.00 70 GLY A CA 3
ATOM 3421 C C . GLY A 1 60 ? 20.976 7.297 13.940 1.00 0.00 70 GLY A C 3
ATOM 3422 O O . GLY A 1 60 ? 21.470 6.589 14.817 1.00 0.00 70 GLY A O 3
ATOM 3426 N N . LEU A 1 61 ? 19.928 6.930 13.217 1.00 0.00 71 LEU A N 3
ATOM 3427 C CA . LEU A 1 61 ? 19.240 5.671 13.440 1.00 0.00 71 LEU A CA 3
ATOM 3428 C C . LEU A 1 61 ? 19.850 4.573 12.575 1.00 0.00 71 LEU A C 3
ATOM 3429 O O . LEU A 1 61 ? 20.618 3.744 13.060 1.00 0.00 71 LEU A O 3
ATOM 3445 N N . LYS A 1 62 ? 19.536 4.591 11.285 1.00 0.00 72 LYS A N 3
ATOM 3446 C CA . LYS A 1 62 ? 20.065 3.599 10.359 1.00 0.00 72 LYS A CA 3
ATOM 3447 C C . LYS A 1 62 ? 21.184 4.191 9.515 1.00 0.00 72 LYS A C 3
ATOM 3448 O O . LYS A 1 62 ? 21.828 3.490 8.737 1.00 0.00 72 LYS A O 3
ATOM 3467 N N . ALA A 1 63 ? 21.420 5.488 9.683 1.00 0.00 73 ALA A N 3
ATOM 3468 C CA . ALA A 1 63 ? 22.516 6.164 8.998 1.00 0.00 73 ALA A CA 3
ATOM 3469 C C . ALA A 1 63 ? 23.846 5.825 9.661 1.00 0.00 73 ALA A C 3
ATOM 3470 O O . ALA A 1 63 ? 24.894 6.353 9.291 1.00 0.00 73 ALA A O 3
ATOM 3477 N N . THR A 1 64 ? 23.786 4.946 10.650 1.00 0.00 74 THR A N 3
ATOM 3478 C CA . THR A 1 64 ? 24.967 4.482 11.350 1.00 0.00 74 THR A CA 3
ATOM 3479 C C . THR A 1 64 ? 25.770 3.517 10.488 1.00 0.00 74 THR A C 3
ATOM 3480 O O . THR A 1 64 ? 26.835 3.867 9.979 1.00 0.00 74 THR A O 3
ATOM 3491 N N . ARG A 1 65 ? 25.244 2.314 10.308 1.00 0.00 75 ARG A N 3
ATOM 3492 C CA . ARG A 1 65 ? 25.937 1.269 9.567 1.00 0.00 75 ARG A CA 3
ATOM 3493 C C . ARG A 1 65 ? 24.944 0.330 8.888 1.00 0.00 75 ARG A C 3
ATOM 3494 O O . ARG A 1 65 ? 24.850 -0.847 9.233 1.00 0.00 75 ARG A O 3
ATOM 3515 N N . ARG A 1 66 ? 24.200 0.855 7.925 1.00 0.00 76 ARG A N 3
ATOM 3516 C CA . ARG A 1 66 ? 23.232 0.051 7.185 1.00 0.00 76 ARG A CA 3
ATOM 3517 C C . ARG A 1 66 ? 23.506 0.112 5.690 1.00 0.00 76 ARG A C 3
ATOM 3518 O O . ARG A 1 66 ? 22.666 -0.279 4.878 1.00 0.00 76 ARG A O 3
ATOM 3539 N N . SER A 1 67 ? 24.683 0.603 5.334 1.00 0.00 77 SER A N 3
ATOM 3540 C CA . SER A 1 67 ? 25.079 0.707 3.941 1.00 0.00 77 SER A CA 3
ATOM 3541 C C . SER A 1 67 ? 25.252 -0.680 3.330 1.00 0.00 77 SER A C 3
ATOM 3542 O O . SER A 1 67 ? 26.164 -1.426 3.695 1.00 0.00 77 SER A O 3
ATOM 3550 N N . ARG A 1 68 ? 24.360 -1.027 2.413 1.00 0.00 78 ARG A N 3
ATOM 3551 C CA . ARG A 1 68 ? 24.368 -2.345 1.795 1.00 0.00 78 ARG A CA 3
ATOM 3552 C C . ARG A 1 68 ? 25.494 -2.455 0.776 1.00 0.00 78 ARG A C 3
ATOM 3553 O O . ARG A 1 68 ? 25.631 -1.598 -0.103 1.00 0.00 78 ARG A O 3
ATOM 3574 N N . LYS A 1 69 ? 26.303 -3.503 0.923 1.00 0.00 79 LYS A N 3
ATOM 3575 C CA . LYS A 1 69 ? 27.413 -3.779 0.015 1.00 0.00 79 LYS A CA 3
ATOM 3576 C C . LYS A 1 69 ? 28.402 -2.619 -0.018 1.00 0.00 79 LYS A C 3
ATOM 3577 O O . LYS A 1 69 ? 28.917 -2.256 -1.074 1.00 0.00 79 LYS A O 3
ATOM 3596 N N . ALA A 1 70 ? 28.665 -2.042 1.144 1.00 0.00 80 ALA A N 3
ATOM 3597 C CA . ALA A 1 70 ? 29.597 -0.932 1.241 1.00 0.00 80 ALA A CA 3
ATOM 3598 C C . ALA A 1 70 ? 31.022 -1.439 1.406 1.00 0.00 80 ALA A C 3
ATOM 3599 O O . ALA A 1 70 ? 31.422 -1.857 2.498 1.00 0.00 80 ALA A O 3
ATOM 3606 N N . GLU A 1 71 ? 31.768 -1.421 0.304 1.00 0.00 81 GLU A N 3
ATOM 3607 C CA . GLU A 1 71 ? 33.169 -1.829 0.291 1.00 0.00 81 GLU A CA 3
ATOM 3608 C C . GLU A 1 71 ? 33.322 -3.286 0.720 1.00 0.00 81 GLU A C 3
ATOM 3609 O O . GLU A 1 71 ? 33.854 -3.591 1.793 1.00 0.00 81 GLU A O 3
ATOM 3621 N N . ARG A 1 72 ? 32.846 -4.184 -0.123 1.00 0.00 82 ARG A N 3
ATOM 3622 C CA . ARG A 1 72 ? 32.989 -5.608 0.119 1.00 0.00 82 ARG A CA 3
ATOM 3623 C C . ARG A 1 72 ? 32.900 -6.373 -1.196 1.00 0.00 82 ARG A C 3
ATOM 3624 O O . ARG A 1 72 ? 31.813 -6.742 -1.637 1.00 0.00 82 ARG A O 3
ATOM 3645 N N . ALA A 1 73 ? 34.043 -6.590 -1.827 1.00 0.00 83 ALA A N 3
ATOM 3646 C CA . ALA A 1 73 ? 34.087 -7.297 -3.097 1.00 0.00 83 ALA A CA 3
ATOM 3647 C C . ALA A 1 73 ? 34.244 -8.793 -2.880 1.00 0.00 83 ALA A C 3
ATOM 3648 O O . ALA A 1 73 ? 33.364 -9.578 -3.231 1.00 0.00 83 ALA A O 3
ATOM 3655 N N . LYS A 1 74 ? 35.364 -9.186 -2.288 1.00 0.00 84 LYS A N 3
ATOM 3656 C CA . LYS A 1 74 ? 35.656 -10.595 -2.068 1.00 0.00 84 LYS A CA 3
ATOM 3657 C C . LYS A 1 74 ? 35.904 -10.859 -0.589 1.00 0.00 84 LYS A C 3
ATOM 3658 O O . LYS A 1 74 ? 37.049 -10.967 -0.149 1.00 0.00 84 LYS A O 3
ATOM 3677 N N . LEU A 1 75 ? 34.823 -10.948 0.174 1.00 0.00 85 LEU A N 3
ATOM 3678 C CA . LEU A 1 75 ? 34.906 -11.193 1.607 1.00 0.00 85 LEU A CA 3
ATOM 3679 C C . LEU A 1 75 ? 33.798 -12.145 2.035 1.00 0.00 85 LEU A C 3
ATOM 3680 O O . LEU A 1 75 ? 34.099 -13.330 2.293 1.00 0.00 85 LEU A O 3
ATOM 3697 N N . GLY A 1 1 ? -28.623 1.643 10.868 1.00 0.00 11 GLY A N 4
ATOM 3698 C CA . GLY A 1 1 ? -28.497 1.127 9.486 1.00 0.00 11 GLY A CA 4
ATOM 3699 C C . GLY A 1 1 ? -28.002 2.190 8.532 1.00 0.00 11 GLY A C 4
ATOM 3700 O O . GLY A 1 1 ? -28.608 3.255 8.420 1.00 0.00 11 GLY A O 4
ATOM 3706 N N . ARG A 1 2 ? -26.907 1.909 7.842 1.00 0.00 12 ARG A N 4
ATOM 3707 C CA . ARG A 1 2 ? -26.318 2.875 6.931 1.00 0.00 12 ARG A CA 4
ATOM 3708 C C . ARG A 1 2 ? -25.507 2.149 5.855 1.00 0.00 12 ARG A C 4
ATOM 3709 O O . ARG A 1 2 ? -24.952 1.081 6.109 1.00 0.00 12 ARG A O 4
ATOM 3730 N N . PRO A 1 3 ? -25.435 2.712 4.638 1.00 0.00 13 PRO A N 4
ATOM 3731 C CA . PRO A 1 3 ? -24.699 2.110 3.522 1.00 0.00 13 PRO A CA 4
ATOM 3732 C C . PRO A 1 3 ? -23.191 2.270 3.675 1.00 0.00 13 PRO A C 4
ATOM 3733 O O . PRO A 1 3 ? -22.416 1.870 2.801 1.00 0.00 13 PRO A O 4
ATOM 3744 N N . GLY A 1 4 ? -22.782 2.841 4.801 1.00 0.00 14 GLY A N 4
ATOM 3745 C CA . GLY A 1 4 ? -21.374 3.046 5.079 1.00 0.00 14 GLY A CA 4
ATOM 3746 C C . GLY A 1 4 ? -20.653 1.762 5.440 1.00 0.00 14 GLY A C 4
ATOM 3747 O O . GLY A 1 4 ? -19.483 1.785 5.814 1.00 0.00 14 GLY A O 4
ATOM 3751 N N . VAL A 1 5 ? -21.358 0.642 5.341 1.00 0.00 15 VAL A N 4
ATOM 3752 C CA . VAL A 1 5 ? -20.752 -0.674 5.514 1.00 0.00 15 VAL A CA 4
ATOM 3753 C C . VAL A 1 5 ? -19.777 -0.956 4.375 1.00 0.00 15 VAL A C 4
ATOM 3754 O O . VAL A 1 5 ? -18.899 -1.812 4.478 1.00 0.00 15 VAL A O 4
ATOM 3767 N N . PHE A 1 6 ? -19.963 -0.227 3.285 1.00 0.00 16 PHE A N 4
ATOM 3768 C CA . PHE A 1 6 ? -19.061 -0.266 2.151 1.00 0.00 16 PHE A CA 4
ATOM 3769 C C . PHE A 1 6 ? -18.725 1.171 1.778 1.00 0.00 16 PHE A C 4
ATOM 3770 O O . PHE A 1 6 ? -18.943 1.618 0.651 1.00 0.00 16 PHE A O 4
ATOM 3787 N N . ARG A 1 7 ? -18.226 1.903 2.760 1.00 0.00 17 ARG A N 4
ATOM 3788 C CA . ARG A 1 7 ? -17.960 3.317 2.600 1.00 0.00 17 ARG A CA 4
ATOM 3789 C C . ARG A 1 7 ? -16.591 3.525 1.973 1.00 0.00 17 ARG A C 4
ATOM 3790 O O . ARG A 1 7 ? -15.579 3.071 2.504 1.00 0.00 17 ARG A O 4
ATOM 3811 N N . THR A 1 8 ? -16.572 4.213 0.839 1.00 0.00 18 THR A N 4
ATOM 3812 C CA . THR A 1 8 ? -15.340 4.483 0.116 1.00 0.00 18 THR A CA 4
ATOM 3813 C C . THR A 1 8 ? -14.372 5.331 0.931 1.00 0.00 18 THR A C 4
ATOM 3814 O O . THR A 1 8 ? -13.177 5.352 0.657 1.00 0.00 18 THR A O 4
ATOM 3825 N N . ARG A 1 9 ? -14.913 6.045 1.920 1.00 0.00 19 ARG A N 4
ATOM 3826 C CA . ARG A 1 9 ? -14.122 6.896 2.805 1.00 0.00 19 ARG A CA 4
ATOM 3827 C C . ARG A 1 9 ? -13.500 8.046 2.008 1.00 0.00 19 ARG A C 4
ATOM 3828 O O . ARG A 1 9 ? -12.533 8.677 2.432 1.00 0.00 19 ARG A O 4
ATOM 3849 N N . GLY A 1 10 ? -14.085 8.324 0.851 1.00 0.00 20 GLY A N 4
ATOM 3850 C CA . GLY A 1 10 ? -13.559 9.346 -0.023 1.00 0.00 20 GLY A CA 4
ATOM 3851 C C . GLY A 1 10 ? -12.438 8.829 -0.888 1.00 0.00 20 GLY A C 4
ATOM 3852 O O . GLY A 1 10 ? -11.589 9.599 -1.337 1.00 0.00 20 GLY A O 4
ATOM 3856 N N . LEU A 1 11 ? -12.433 7.521 -1.114 1.00 0.00 21 LEU A N 4
ATOM 3857 C CA . LEU A 1 11 ? -11.429 6.894 -1.954 1.00 0.00 21 LEU A CA 4
ATOM 3858 C C . LEU A 1 11 ? -11.436 7.497 -3.344 1.00 0.00 21 LEU A C 4
ATOM 3859 O O . LEU A 1 11 ? -12.467 7.525 -4.020 1.00 0.00 21 LEU A O 4
ATOM 3875 N N . THR A 1 12 ? -10.286 7.981 -3.763 1.00 0.00 22 THR A N 4
ATOM 3876 C CA . THR A 1 12 ? -10.144 8.551 -5.083 1.00 0.00 22 THR A CA 4
ATOM 3877 C C . THR A 1 12 ? -9.971 7.444 -6.109 1.00 0.00 22 THR A C 4
ATOM 3878 O O . THR A 1 12 ? -9.772 6.286 -5.731 1.00 0.00 22 THR A O 4
ATOM 3889 N N . ASP A 1 13 ? -10.055 7.781 -7.386 1.00 0.00 23 ASP A N 4
ATOM 3890 C CA . ASP A 1 13 ? -9.995 6.775 -8.440 1.00 0.00 23 ASP A CA 4
ATOM 3891 C C . ASP A 1 13 ? -8.745 5.916 -8.318 1.00 0.00 23 ASP A C 4
ATOM 3892 O O . ASP A 1 13 ? -8.811 4.707 -8.491 1.00 0.00 23 ASP A O 4
ATOM 3901 N N . GLU A 1 14 ? -7.622 6.535 -7.976 1.00 0.00 24 GLU A N 4
ATOM 3902 C CA . GLU A 1 14 ? -6.357 5.816 -7.882 1.00 0.00 24 GLU A CA 4
ATOM 3903 C C . GLU A 1 14 ? -6.377 4.792 -6.739 1.00 0.00 24 GLU A C 4
ATOM 3904 O O . GLU A 1 14 ? -5.862 3.683 -6.882 1.00 0.00 24 GLU A O 4
ATOM 3916 N N . GLU A 1 15 ? -6.993 5.156 -5.617 1.00 0.00 25 GLU A N 4
ATOM 3917 C CA . GLU A 1 15 ? -7.115 4.243 -4.484 1.00 0.00 25 GLU A CA 4
ATOM 3918 C C . GLU A 1 15 ? -8.138 3.166 -4.802 1.00 0.00 25 GLU A C 4
ATOM 3919 O O . GLU A 1 15 ? -7.907 1.980 -4.579 1.00 0.00 25 GLU A O 4
ATOM 3931 N N . TYR A 1 16 ? -9.273 3.599 -5.333 1.00 0.00 26 TYR A N 4
ATOM 3932 C CA . TYR A 1 16 ? -10.359 2.696 -5.658 1.00 0.00 26 TYR A CA 4
ATOM 3933 C C . TYR A 1 16 ? -9.935 1.735 -6.760 1.00 0.00 26 TYR A C 4
ATOM 3934 O O . TYR A 1 16 ? -10.359 0.585 -6.790 1.00 0.00 26 TYR A O 4
ATOM 3952 N N . ASP A 1 17 ? -9.090 2.213 -7.655 1.00 0.00 27 ASP A N 4
ATOM 3953 C CA . ASP A 1 17 ? -8.568 1.389 -8.732 1.00 0.00 27 ASP A CA 4
ATOM 3954 C C . ASP A 1 17 ? -7.669 0.307 -8.161 1.00 0.00 27 ASP A C 4
ATOM 3955 O O . ASP A 1 17 ? -7.779 -0.863 -8.532 1.00 0.00 27 ASP A O 4
ATOM 3964 N N . GLU A 1 18 ? -6.789 0.705 -7.244 1.00 0.00 28 GLU A N 4
ATOM 3965 C CA . GLU A 1 18 ? -5.951 -0.233 -6.522 1.00 0.00 28 GLU A CA 4
ATOM 3966 C C . GLU A 1 18 ? -6.836 -1.244 -5.807 1.00 0.00 28 GLU A C 4
ATOM 3967 O O . GLU A 1 18 ? -6.585 -2.448 -5.832 1.00 0.00 28 GLU A O 4
ATOM 3979 N N . PHE A 1 19 ? -7.883 -0.725 -5.188 1.00 0.00 29 PHE A N 4
ATOM 3980 C CA . PHE A 1 19 ? -8.891 -1.535 -4.523 1.00 0.00 29 PHE A CA 4
ATOM 3981 C C . PHE A 1 19 ? -9.514 -2.547 -5.489 1.00 0.00 29 PHE A C 4
ATOM 3982 O O . PHE A 1 19 ? -9.664 -3.714 -5.146 1.00 0.00 29 PHE A O 4
ATOM 3999 N N . LYS A 1 20 ? -9.868 -2.102 -6.693 1.00 0.00 30 LYS A N 4
ATOM 4000 C CA . LYS A 1 20 ? -10.447 -2.992 -7.699 1.00 0.00 30 LYS A CA 4
ATOM 4001 C C . LYS A 1 20 ? -9.470 -4.096 -8.067 1.00 0.00 30 LYS A C 4
ATOM 4002 O O . LYS A 1 20 ? -9.840 -5.270 -8.128 1.00 0.00 30 LYS A O 4
ATOM 4021 N N . LYS A 1 21 ? -8.225 -3.710 -8.313 1.00 0.00 31 LYS A N 4
ATOM 4022 C CA . LYS A 1 21 ? -7.169 -4.660 -8.634 1.00 0.00 31 LYS A CA 4
ATOM 4023 C C . LYS A 1 21 ? -6.996 -5.660 -7.502 1.00 0.00 31 LYS A C 4
ATOM 4024 O O . LYS A 1 21 ? -6.882 -6.868 -7.725 1.00 0.00 31 LYS A O 4
ATOM 4043 N N . ARG A 1 22 ? -6.985 -5.138 -6.284 1.00 0.00 32 ARG A N 4
ATOM 4044 C CA . ARG A 1 22 ? -6.855 -5.951 -5.089 1.00 0.00 32 ARG A CA 4
ATOM 4045 C C . ARG A 1 22 ? -8.061 -6.860 -4.913 1.00 0.00 32 ARG A C 4
ATOM 4046 O O . ARG A 1 22 ? -7.913 -8.033 -4.584 1.00 0.00 32 ARG A O 4
ATOM 4067 N N . ARG A 1 23 ? -9.250 -6.320 -5.144 1.00 0.00 33 ARG A N 4
ATOM 4068 C CA . ARG A 1 23 ? -10.475 -7.098 -5.048 1.00 0.00 33 ARG A CA 4
ATOM 4069 C C . ARG A 1 23 ? -10.474 -8.212 -6.084 1.00 0.00 33 ARG A C 4
ATOM 4070 O O . ARG A 1 23 ? -10.876 -9.335 -5.794 1.00 0.00 33 ARG A O 4
ATOM 4091 N N . GLU A 1 24 ? -9.973 -7.903 -7.271 1.00 0.00 34 GLU A N 4
ATOM 4092 C CA . GLU A 1 24 ? -9.800 -8.896 -8.324 1.00 0.00 34 GLU A CA 4
ATOM 4093 C C . GLU A 1 24 ? -8.807 -9.973 -7.880 1.00 0.00 34 GLU A C 4
ATOM 4094 O O . GLU A 1 24 ? -8.985 -11.157 -8.161 1.00 0.00 34 GLU A O 4
ATOM 4106 N N . SER A 1 25 ? -7.771 -9.551 -7.164 1.00 0.00 35 SER A N 4
ATOM 4107 C CA . SER A 1 25 ? -6.755 -10.465 -6.657 1.00 0.00 35 SER A CA 4
ATOM 4108 C C . SER A 1 25 ? -7.326 -11.354 -5.547 1.00 0.00 35 SER A C 4
ATOM 4109 O O . SER A 1 25 ? -6.847 -12.467 -5.317 1.00 0.00 35 SER A O 4
ATOM 4117 N N . ARG A 1 26 ? -8.353 -10.863 -4.863 1.00 0.00 36 ARG A N 4
ATOM 4118 C CA . ARG A 1 26 ? -9.036 -11.648 -3.838 1.00 0.00 36 ARG A CA 4
ATOM 4119 C C . ARG A 1 26 ? -10.217 -12.414 -4.433 1.00 0.00 36 ARG A C 4
ATOM 4120 O O . ARG A 1 26 ? -10.997 -13.028 -3.705 1.00 0.00 36 ARG A O 4
ATOM 4141 N N . GLY A 1 27 ? -10.351 -12.360 -5.755 1.00 0.00 37 GLY A N 4
ATOM 4142 C CA . GLY A 1 27 ? -11.418 -13.078 -6.431 1.00 0.00 37 GLY A CA 4
ATOM 4143 C C . GLY A 1 27 ? -12.789 -12.478 -6.171 1.00 0.00 37 GLY A C 4
ATOM 4144 O O . GLY A 1 27 ? -13.801 -13.176 -6.226 1.00 0.00 37 GLY A O 4
ATOM 4148 N N . GLY A 1 28 ? -12.821 -11.184 -5.881 1.00 0.00 38 GLY A N 4
ATOM 4149 C CA . GLY A 1 28 ? -14.077 -10.508 -5.617 1.00 0.00 38 GLY A CA 4
ATOM 4150 C C . GLY A 1 28 ? -14.386 -10.413 -4.142 1.00 0.00 38 GLY A C 4
ATOM 4151 O O . GLY A 1 28 ? -15.161 -9.559 -3.714 1.00 0.00 38 GLY A O 4
ATOM 4155 N N . LYS A 1 29 ? -13.766 -11.277 -3.355 1.00 0.00 39 LYS A N 4
ATOM 4156 C CA . LYS A 1 29 ? -13.998 -11.294 -1.921 1.00 0.00 39 LYS A CA 4
ATOM 4157 C C . LYS A 1 29 ? -13.084 -10.301 -1.217 1.00 0.00 39 LYS A C 4
ATOM 4158 O O . LYS A 1 29 ? -12.235 -10.673 -0.406 1.00 0.00 39 LYS A O 4
ATOM 4177 N N . TYR A 1 30 ? -13.267 -9.034 -1.545 1.00 0.00 40 TYR A N 4
ATOM 4178 C CA . TYR A 1 30 ? -12.468 -7.966 -0.975 1.00 0.00 40 TYR A CA 4
ATOM 4179 C C . TYR A 1 30 ? -13.331 -6.735 -0.783 1.00 0.00 40 TYR A C 4
ATOM 4180 O O . TYR A 1 30 ? -13.642 -6.031 -1.743 1.00 0.00 40 TYR A O 4
ATOM 4198 N N . SER A 1 31 ? -13.743 -6.486 0.442 1.00 0.00 41 SER A N 4
ATOM 4199 C CA . SER A 1 31 ? -14.540 -5.316 0.722 1.00 0.00 41 SER A CA 4
ATOM 4200 C C . SER A 1 31 ? -13.642 -4.115 0.919 1.00 0.00 41 SER A C 4
ATOM 4201 O O . SER A 1 31 ? -12.419 -4.257 1.002 1.00 0.00 41 SER A O 4
ATOM 4209 N N . ILE A 1 32 ? -14.228 -2.938 1.013 1.00 0.00 42 ILE A N 4
ATOM 4210 C CA . ILE A 1 32 ? -13.432 -1.743 1.150 1.00 0.00 42 ILE A CA 4
ATOM 4211 C C . ILE A 1 32 ? -12.789 -1.690 2.518 1.00 0.00 42 ILE A C 4
ATOM 4212 O O . ILE A 1 32 ? -11.700 -1.178 2.652 1.00 0.00 42 ILE A O 4
ATOM 4228 N N . ASP A 1 33 ? -13.450 -2.249 3.523 1.00 0.00 43 ASP A N 4
ATOM 4229 C CA . ASP A 1 33 ? -12.908 -2.244 4.879 1.00 0.00 43 ASP A CA 4
ATOM 4230 C C . ASP A 1 33 ? -11.569 -2.955 4.936 1.00 0.00 43 ASP A C 4
ATOM 4231 O O . ASP A 1 33 ? -10.664 -2.525 5.649 1.00 0.00 43 ASP A O 4
ATOM 4240 N N . ASP A 1 34 ? -11.436 -4.036 4.181 1.00 0.00 44 ASP A N 4
ATOM 4241 C CA . ASP A 1 34 ? -10.177 -4.764 4.138 1.00 0.00 44 ASP A CA 4
ATOM 4242 C C . ASP A 1 34 ? -9.126 -3.907 3.446 1.00 0.00 44 ASP A C 4
ATOM 4243 O O . ASP A 1 34 ? -7.957 -3.894 3.838 1.00 0.00 44 ASP A O 4
ATOM 4252 N N . TYR A 1 35 ? -9.565 -3.165 2.430 1.00 0.00 45 TYR A N 4
ATOM 4253 C CA . TYR A 1 35 ? -8.704 -2.200 1.762 1.00 0.00 45 TYR A CA 4
ATOM 4254 C C . TYR A 1 35 ? -8.370 -1.059 2.711 1.00 0.00 45 TYR A C 4
ATOM 4255 O O . TYR A 1 35 ? -7.231 -0.627 2.800 1.00 0.00 45 TYR A O 4
ATOM 4273 N N . LEU A 1 36 ? -9.387 -0.591 3.414 1.00 0.00 46 LEU A N 4
ATOM 4274 C CA . LEU A 1 36 ? -9.273 0.525 4.334 1.00 0.00 46 LEU A CA 4
ATOM 4275 C C . LEU A 1 36 ? -8.331 0.191 5.484 1.00 0.00 46 LEU A C 4
ATOM 4276 O O . LEU A 1 36 ? -7.612 1.057 5.967 1.00 0.00 46 LEU A O 4
ATOM 4292 N N . ALA A 1 37 ? -8.325 -1.070 5.903 1.00 0.00 47 ALA A N 4
ATOM 4293 C CA . ALA A 1 37 ? -7.427 -1.528 6.957 1.00 0.00 47 ALA A CA 4
ATOM 4294 C C . ALA A 1 37 ? -5.979 -1.507 6.485 1.00 0.00 47 ALA A C 4
ATOM 4295 O O . ALA A 1 37 ? -5.080 -1.120 7.233 1.00 0.00 47 ALA A O 4
ATOM 4302 N N . ASP A 1 38 ? -5.756 -1.922 5.247 1.00 0.00 48 ASP A N 4
ATOM 4303 C CA . ASP A 1 38 ? -4.427 -1.846 4.653 1.00 0.00 48 ASP A CA 4
ATOM 4304 C C . ASP A 1 38 ? -4.097 -0.391 4.355 1.00 0.00 48 ASP A C 4
ATOM 4305 O O . ASP A 1 38 ? -2.969 0.045 4.536 1.00 0.00 48 ASP A O 4
ATOM 4314 N N . ARG A 1 39 ? -5.115 0.357 3.931 1.00 0.00 49 ARG A N 4
ATOM 4315 C CA . ARG A 1 39 ? -4.998 1.794 3.674 1.00 0.00 49 ARG A CA 4
ATOM 4316 C C . ARG A 1 39 ? -4.530 2.527 4.932 1.00 0.00 49 ARG A C 4
ATOM 4317 O O . ARG A 1 39 ? -3.704 3.438 4.863 1.00 0.00 49 ARG A O 4
ATOM 4338 N N . GLU A 1 40 ? -5.067 2.109 6.081 1.00 0.00 50 GLU A N 4
ATOM 4339 C CA . GLU A 1 40 ? -4.631 2.608 7.387 1.00 0.00 50 GLU A CA 4
ATOM 4340 C C . GLU A 1 40 ? -3.116 2.487 7.528 1.00 0.00 50 GLU A C 4
ATOM 4341 O O . GLU A 1 40 ? -2.461 3.320 8.156 1.00 0.00 50 GLU A O 4
ATOM 4353 N N . ARG A 1 41 ? -2.571 1.440 6.930 1.00 0.00 51 ARG A N 4
ATOM 4354 C CA . ARG A 1 41 ? -1.144 1.188 6.959 1.00 0.00 51 ARG A CA 4
ATOM 4355 C C . ARG A 1 41 ? -0.440 1.896 5.812 1.00 0.00 51 ARG A C 4
ATOM 4356 O O . ARG A 1 41 ? 0.688 2.354 5.950 1.00 0.00 51 ARG A O 4
ATOM 4377 N N . GLU A 1 42 ? -1.129 1.998 4.687 1.00 0.00 52 GLU A N 4
ATOM 4378 C CA . GLU A 1 42 ? -0.549 2.553 3.473 1.00 0.00 52 GLU A CA 4
ATOM 4379 C C . GLU A 1 42 ? -0.126 4.000 3.650 1.00 0.00 52 GLU A C 4
ATOM 4380 O O . GLU A 1 42 ? 0.832 4.438 3.029 1.00 0.00 52 GLU A O 4
ATOM 4392 N N . GLU A 1 43 ? -0.827 4.733 4.507 1.00 0.00 53 GLU A N 4
ATOM 4393 C CA . GLU A 1 43 ? -0.525 6.143 4.726 1.00 0.00 53 GLU A CA 4
ATOM 4394 C C . GLU A 1 43 ? 0.917 6.344 5.195 1.00 0.00 53 GLU A C 4
ATOM 4395 O O . GLU A 1 43 ? 1.580 7.299 4.788 1.00 0.00 53 GLU A O 4
ATOM 4407 N N . GLU A 1 44 ? 1.408 5.435 6.031 1.00 0.00 54 GLU A N 4
ATOM 4408 C CA . GLU A 1 44 ? 2.787 5.506 6.506 1.00 0.00 54 GLU A CA 4
ATOM 4409 C C . GLU A 1 44 ? 3.719 4.800 5.528 1.00 0.00 54 GLU A C 4
ATOM 4410 O O . GLU A 1 44 ? 4.931 5.014 5.532 1.00 0.00 54 GLU A O 4
ATOM 4422 N N . LEU A 1 45 ? 3.135 3.968 4.681 1.00 0.00 55 LEU A N 4
ATOM 4423 C CA . LEU A 1 45 ? 3.899 3.191 3.713 1.00 0.00 55 LEU A CA 4
ATOM 4424 C C . LEU A 1 45 ? 4.044 3.953 2.401 1.00 0.00 55 LEU A C 4
ATOM 4425 O O . LEU A 1 45 ? 4.627 3.449 1.444 1.00 0.00 55 LEU A O 4
ATOM 4441 N N . LEU A 1 46 ? 3.496 5.163 2.358 1.00 0.00 56 LEU A N 4
ATOM 4442 C CA . LEU A 1 46 ? 3.642 6.029 1.194 1.00 0.00 56 LEU A CA 4
ATOM 4443 C C . LEU A 1 46 ? 4.933 6.826 1.301 1.00 0.00 56 LEU A C 4
ATOM 4444 O O . LEU A 1 46 ? 5.291 7.582 0.396 1.00 0.00 56 LEU A O 4
ATOM 4460 N N . GLU A 1 47 ? 5.625 6.651 2.420 1.00 0.00 57 GLU A N 4
ATOM 4461 C CA . GLU A 1 47 ? 6.872 7.349 2.673 1.00 0.00 57 GLU A CA 4
ATOM 4462 C C . GLU A 1 47 ? 7.902 6.418 3.288 1.00 0.00 57 GLU A C 4
ATOM 4463 O O . GLU A 1 47 ? 8.000 6.315 4.512 1.00 0.00 57 GLU A O 4
ATOM 4475 N N . ARG A 1 48 ? 8.673 5.737 2.463 1.00 0.00 58 ARG A N 4
ATOM 4476 C CA . ARG A 1 48 ? 9.713 4.884 2.995 1.00 0.00 58 ARG A CA 4
ATOM 4477 C C . ARG A 1 48 ? 11.076 5.238 2.409 1.00 0.00 58 ARG A C 4
ATOM 4478 O O . ARG A 1 48 ? 11.987 5.639 3.139 1.00 0.00 58 ARG A O 4
ATOM 4499 N N . ASP A 1 49 ? 11.196 5.116 1.090 1.00 0.00 59 ASP A N 4
ATOM 4500 C CA . ASP A 1 49 ? 12.478 5.272 0.402 1.00 0.00 59 ASP A CA 4
ATOM 4501 C C . ASP A 1 49 ? 12.332 4.948 -1.082 1.00 0.00 59 ASP A C 4
ATOM 4502 O O . ASP A 1 49 ? 12.918 5.601 -1.941 1.00 0.00 59 ASP A O 4
ATOM 4511 N N . GLU A 1 50 ? 11.523 3.939 -1.369 1.00 0.00 60 GLU A N 4
ATOM 4512 C CA . GLU A 1 50 ? 11.431 3.365 -2.708 1.00 0.00 60 GLU A CA 4
ATOM 4513 C C . GLU A 1 50 ? 10.362 4.040 -3.568 1.00 0.00 60 GLU A C 4
ATOM 4514 O O . GLU A 1 50 ? 10.443 4.021 -4.797 1.00 0.00 60 GLU A O 4
ATOM 4526 N N . GLU A 1 51 ? 9.367 4.630 -2.931 1.00 0.00 61 GLU A N 4
ATOM 4527 C CA . GLU A 1 51 ? 8.187 5.096 -3.643 1.00 0.00 61 GLU A CA 4
ATOM 4528 C C . GLU A 1 51 ? 8.301 6.554 -4.078 1.00 0.00 61 GLU A C 4
ATOM 4529 O O . GLU A 1 51 ? 7.685 6.950 -5.066 1.00 0.00 61 GLU A O 4
ATOM 4541 N N . GLU A 1 52 ? 9.093 7.339 -3.357 1.00 0.00 62 GLU A N 4
ATOM 4542 C CA . GLU A 1 52 ? 9.242 8.763 -3.657 1.00 0.00 62 GLU A CA 4
ATOM 4543 C C . GLU A 1 52 ? 10.473 9.345 -2.972 1.00 0.00 62 GLU A C 4
ATOM 4544 O O . GLU A 1 52 ? 11.307 8.612 -2.439 1.00 0.00 62 GLU A O 4
ATOM 4556 N N . ALA A 1 53 ? 10.572 10.672 -2.976 1.00 0.00 63 ALA A N 4
ATOM 4557 C CA . ALA A 1 53 ? 11.714 11.367 -2.391 1.00 0.00 63 ALA A CA 4
ATOM 4558 C C . ALA A 1 53 ? 11.592 11.473 -0.875 1.00 0.00 63 ALA A C 4
ATOM 4559 O O . ALA A 1 53 ? 11.414 12.559 -0.325 1.00 0.00 63 ALA A O 4
ATOM 4566 N N . ILE A 1 54 ? 11.680 10.339 -0.204 1.00 0.00 64 ILE A N 4
ATOM 4567 C CA . ILE A 1 54 ? 11.680 10.322 1.251 1.00 0.00 64 ILE A CA 4
ATOM 4568 C C . ILE A 1 54 ? 13.115 10.285 1.760 1.00 0.00 64 ILE A C 4
ATOM 4569 O O . ILE A 1 54 ? 13.409 10.645 2.899 1.00 0.00 64 ILE A O 4
ATOM 4585 N N . PHE A 1 55 ? 14.011 9.874 0.881 1.00 0.00 65 PHE A N 4
ATOM 4586 C CA . PHE A 1 55 ? 15.416 9.742 1.220 1.00 0.00 65 PHE A CA 4
ATOM 4587 C C . PHE A 1 55 ? 16.193 10.992 0.820 1.00 0.00 65 PHE A C 4
ATOM 4588 O O . PHE A 1 55 ? 17.422 11.023 0.887 1.00 0.00 65 PHE A O 4
ATOM 4605 N N . GLY A 1 56 ? 15.472 12.026 0.412 1.00 0.00 66 GLY A N 4
ATOM 4606 C CA . GLY A 1 56 ? 16.117 13.249 -0.014 1.00 0.00 66 GLY A CA 4
ATOM 4607 C C . GLY A 1 56 ? 15.135 14.247 -0.587 1.00 0.00 66 GLY A C 4
ATOM 4608 O O . GLY A 1 56 ? 13.961 14.258 -0.214 1.00 0.00 66 GLY A O 4
ATOM 4612 N N . ASP A 1 57 ? 15.613 15.077 -1.502 1.00 0.00 67 ASP A N 4
ATOM 4613 C CA . ASP A 1 57 ? 14.786 16.119 -2.101 1.00 0.00 67 ASP A CA 4
ATOM 4614 C C . ASP A 1 57 ? 14.313 15.706 -3.489 1.00 0.00 67 ASP A C 4
ATOM 4615 O O . ASP A 1 57 ? 13.556 16.430 -4.142 1.00 0.00 67 ASP A O 4
ATOM 4624 N N . GLY A 1 58 ? 14.760 14.544 -3.940 1.00 0.00 68 GLY A N 4
ATOM 4625 C CA . GLY A 1 58 ? 14.333 14.035 -5.225 1.00 0.00 68 GLY A CA 4
ATOM 4626 C C . GLY A 1 58 ? 14.563 12.544 -5.349 1.00 0.00 68 GLY A C 4
ATOM 4627 O O . GLY A 1 58 ? 15.280 11.955 -4.541 1.00 0.00 68 GLY A O 4
ATOM 4631 N N . PHE A 1 59 ? 13.949 11.932 -6.351 1.00 0.00 69 PHE A N 4
ATOM 4632 C CA . PHE A 1 59 ? 14.128 10.507 -6.600 1.00 0.00 69 PHE A CA 4
ATOM 4633 C C . PHE A 1 59 ? 14.470 10.279 -8.068 1.00 0.00 69 PHE A C 4
ATOM 4634 O O . PHE A 1 59 ? 14.149 9.244 -8.640 1.00 0.00 69 PHE A O 4
ATOM 4651 N N . GLY A 1 60 ? 15.159 11.250 -8.657 1.00 0.00 70 GLY A N 4
ATOM 4652 C CA . GLY A 1 60 ? 15.454 11.219 -10.081 1.00 0.00 70 GLY A CA 4
ATOM 4653 C C . GLY A 1 60 ? 16.320 10.043 -10.494 1.00 0.00 70 GLY A C 4
ATOM 4654 O O . GLY A 1 60 ? 16.346 9.671 -11.668 1.00 0.00 70 GLY A O 4
ATOM 4658 N N . LEU A 1 61 ? 17.020 9.449 -9.537 1.00 0.00 71 LEU A N 4
ATOM 4659 C CA . LEU A 1 61 ? 17.881 8.306 -9.819 1.00 0.00 71 LEU A CA 4
ATOM 4660 C C . LEU A 1 61 ? 17.093 6.997 -9.818 1.00 0.00 71 LEU A C 4
ATOM 4661 O O . LEU A 1 61 ? 17.654 5.925 -10.038 1.00 0.00 71 LEU A O 4
ATOM 4677 N N . LYS A 1 62 ? 15.792 7.089 -9.581 1.00 0.00 72 LYS A N 4
ATOM 4678 C CA . LYS A 1 62 ? 14.934 5.913 -9.547 1.00 0.00 72 LYS A CA 4
ATOM 4679 C C . LYS A 1 62 ? 13.596 6.217 -10.215 1.00 0.00 72 LYS A C 4
ATOM 4680 O O . LYS A 1 62 ? 13.153 7.362 -10.244 1.00 0.00 72 LYS A O 4
ATOM 4699 N N . ALA A 1 63 ? 12.966 5.197 -10.763 1.00 0.00 73 ALA A N 4
ATOM 4700 C CA . ALA A 1 63 ? 11.640 5.344 -11.327 1.00 0.00 73 ALA A CA 4
ATOM 4701 C C . ALA A 1 63 ? 10.714 4.301 -10.733 1.00 0.00 73 ALA A C 4
ATOM 4702 O O . ALA A 1 63 ? 10.712 3.144 -11.160 1.00 0.00 73 ALA A O 4
ATOM 4709 N N . THR A 1 64 ? 9.954 4.705 -9.728 1.00 0.00 74 THR A N 4
ATOM 4710 C CA . THR A 1 64 ? 9.048 3.804 -9.040 1.00 0.00 74 THR A CA 4
ATOM 4711 C C . THR A 1 64 ? 7.968 3.292 -9.989 1.00 0.00 74 THR A C 4
ATOM 4712 O O . THR A 1 64 ? 7.098 4.045 -10.429 1.00 0.00 74 THR A O 4
ATOM 4723 N N . ARG A 1 65 ? 8.032 2.009 -10.310 1.00 0.00 75 ARG A N 4
ATOM 4724 C CA . ARG A 1 65 ? 7.109 1.417 -11.264 1.00 0.00 75 ARG A CA 4
ATOM 4725 C C . ARG A 1 65 ? 5.878 0.866 -10.554 1.00 0.00 75 ARG A C 4
ATOM 4726 O O . ARG A 1 65 ? 5.642 -0.343 -10.545 1.00 0.00 75 ARG A O 4
ATOM 4747 N N . ARG A 1 66 ? 5.096 1.762 -9.962 1.00 0.00 76 ARG A N 4
ATOM 4748 C CA . ARG A 1 66 ? 3.889 1.368 -9.241 1.00 0.00 76 ARG A CA 4
ATOM 4749 C C . ARG A 1 66 ? 2.635 1.687 -10.046 1.00 0.00 76 ARG A C 4
ATOM 4750 O O . ARG A 1 66 ? 1.520 1.388 -9.626 1.00 0.00 76 ARG A O 4
ATOM 4771 N N . SER A 1 67 ? 2.825 2.285 -11.207 1.00 0.00 77 SER A N 4
ATOM 4772 C CA . SER A 1 67 ? 1.711 2.673 -12.057 1.00 0.00 77 SER A CA 4
ATOM 4773 C C . SER A 1 67 ? 1.866 2.064 -13.444 1.00 0.00 77 SER A C 4
ATOM 4774 O O . SER A 1 67 ? 1.471 2.664 -14.446 1.00 0.00 77 SER A O 4
ATOM 4782 N N . ARG A 1 68 ? 2.418 0.851 -13.477 1.00 0.00 78 ARG A N 4
ATOM 4783 C CA . ARG A 1 68 ? 2.775 0.171 -14.723 1.00 0.00 78 ARG A CA 4
ATOM 4784 C C . ARG A 1 68 ? 1.598 0.101 -15.688 1.00 0.00 78 ARG A C 4
ATOM 4785 O O . ARG A 1 68 ? 1.760 0.296 -16.893 1.00 0.00 78 ARG A O 4
ATOM 4806 N N . LYS A 1 69 ? 0.420 -0.174 -15.152 1.00 0.00 79 LYS A N 4
ATOM 4807 C CA . LYS A 1 69 ? -0.790 -0.238 -15.956 1.00 0.00 79 LYS A CA 4
ATOM 4808 C C . LYS A 1 69 ? -1.825 0.751 -15.429 1.00 0.00 79 LYS A C 4
ATOM 4809 O O . LYS A 1 69 ? -3.031 0.551 -15.574 1.00 0.00 79 LYS A O 4
ATOM 4828 N N . ALA A 1 70 ? -1.338 1.823 -14.820 1.00 0.00 80 ALA A N 4
ATOM 4829 C CA . ALA A 1 70 ? -2.210 2.848 -14.265 1.00 0.00 80 ALA A CA 4
ATOM 4830 C C . ALA A 1 70 ? -2.152 4.118 -15.099 1.00 0.00 80 ALA A C 4
ATOM 4831 O O . ALA A 1 70 ? -3.147 4.530 -15.692 1.00 0.00 80 ALA A O 4
ATOM 4838 N N . GLU A 1 71 ? -0.976 4.732 -15.150 1.00 0.00 81 GLU A N 4
ATOM 4839 C CA . GLU A 1 71 ? -0.801 5.983 -15.875 1.00 0.00 81 GLU A CA 4
ATOM 4840 C C . GLU A 1 71 ? 0.607 6.095 -16.440 1.00 0.00 81 GLU A C 4
ATOM 4841 O O . GLU A 1 71 ? 1.063 7.186 -16.789 1.00 0.00 81 GLU A O 4
ATOM 4853 N N . ARG A 1 72 ? 1.295 4.973 -16.538 1.00 0.00 82 ARG A N 4
ATOM 4854 C CA . ARG A 1 72 ? 2.661 4.978 -17.020 1.00 0.00 82 ARG A CA 4
ATOM 4855 C C . ARG A 1 72 ? 2.734 4.243 -18.355 1.00 0.00 82 ARG A C 4
ATOM 4856 O O . ARG A 1 72 ? 3.574 3.367 -18.560 1.00 0.00 82 ARG A O 4
ATOM 4877 N N . ALA A 1 73 ? 1.832 4.602 -19.258 1.00 0.00 83 ALA A N 4
ATOM 4878 C CA . ALA A 1 73 ? 1.750 3.961 -20.561 1.00 0.00 83 ALA A CA 4
ATOM 4879 C C . ALA A 1 73 ? 2.939 4.348 -21.430 1.00 0.00 83 ALA A C 4
ATOM 4880 O O . ALA A 1 73 ? 3.384 3.571 -22.273 1.00 0.00 83 ALA A O 4
ATOM 4887 N N . LYS A 1 74 ? 3.455 5.549 -21.213 1.00 0.00 84 LYS A N 4
ATOM 4888 C CA . LYS A 1 74 ? 4.620 6.016 -21.942 1.00 0.00 84 LYS A CA 4
ATOM 4889 C C . LYS A 1 74 ? 5.890 5.700 -21.166 1.00 0.00 84 LYS A C 4
ATOM 4890 O O . LYS A 1 74 ? 6.398 6.532 -20.411 1.00 0.00 84 LYS A O 4
ATOM 4909 N N . LEU A 1 75 ? 6.377 4.481 -21.340 1.00 0.00 85 LEU A N 4
ATOM 4910 C CA . LEU A 1 75 ? 7.605 4.044 -20.704 1.00 0.00 85 LEU A CA 4
ATOM 4911 C C . LEU A 1 75 ? 8.326 3.048 -21.604 1.00 0.00 85 LEU A C 4
ATOM 4912 O O . LEU A 1 75 ? 7.838 1.907 -21.737 1.00 0.00 85 LEU A O 4
ATOM 4929 N N . GLY A 1 1 ? -29.010 2.141 8.847 1.00 0.00 11 GLY A N 5
ATOM 4930 C CA . GLY A 1 1 ? -28.941 3.432 8.125 1.00 0.00 11 GLY A CA 5
ATOM 4931 C C . GLY A 1 1 ? -27.576 4.069 8.232 1.00 0.00 11 GLY A C 5
ATOM 4932 O O . GLY A 1 1 ? -26.630 3.425 8.695 1.00 0.00 11 GLY A O 5
ATOM 4938 N N . ARG A 1 2 ? -27.479 5.328 7.795 1.00 0.00 12 ARG A N 5
ATOM 4939 C CA . ARG A 1 2 ? -26.234 6.098 7.837 1.00 0.00 12 ARG A CA 5
ATOM 4940 C C . ARG A 1 2 ? -25.215 5.583 6.821 1.00 0.00 12 ARG A C 5
ATOM 4941 O O . ARG A 1 2 ? -25.173 4.389 6.513 1.00 0.00 12 ARG A O 5
ATOM 4962 N N . PRO A 1 3 ? -24.385 6.481 6.268 1.00 0.00 13 PRO A N 5
ATOM 4963 C CA . PRO A 1 3 ? -23.364 6.117 5.288 1.00 0.00 13 PRO A CA 5
ATOM 4964 C C . PRO A 1 3 ? -22.119 5.529 5.945 1.00 0.00 13 PRO A C 5
ATOM 4965 O O . PRO A 1 3 ? -21.002 5.990 5.707 1.00 0.00 13 PRO A O 5
ATOM 4976 N N . GLY A 1 4 ? -22.320 4.522 6.780 1.00 0.00 14 GLY A N 5
ATOM 4977 C CA . GLY A 1 4 ? -21.211 3.851 7.420 1.00 0.00 14 GLY A CA 5
ATOM 4978 C C . GLY A 1 4 ? -21.231 2.363 7.156 1.00 0.00 14 GLY A C 5
ATOM 4979 O O . GLY A 1 4 ? -20.432 1.610 7.716 1.00 0.00 14 GLY A O 5
ATOM 4983 N N . VAL A 1 5 ? -22.142 1.946 6.290 1.00 0.00 15 VAL A N 5
ATOM 4984 C CA . VAL A 1 5 ? -22.313 0.537 5.967 1.00 0.00 15 VAL A CA 5
ATOM 4985 C C . VAL A 1 5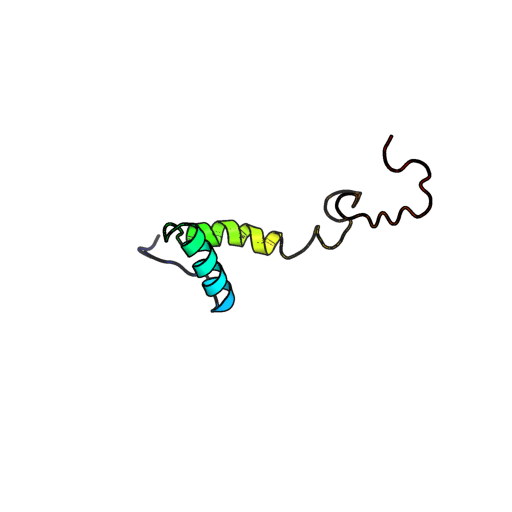 ? -21.224 0.053 5.011 1.00 0.00 15 VAL A C 5
ATOM 4986 O O . VAL A 1 5 ? -20.792 -1.102 5.072 1.00 0.00 15 VAL A O 5
ATOM 4999 N N . PHE A 1 6 ? -20.778 0.943 4.139 1.00 0.00 16 PHE A N 5
ATOM 5000 C CA . PHE A 1 6 ? -19.735 0.624 3.179 1.00 0.00 16 PHE A CA 5
ATOM 5001 C C . PHE A 1 6 ? -18.477 1.419 3.504 1.00 0.00 16 PHE A C 5
ATOM 5002 O O . PHE A 1 6 ? -17.457 0.844 3.874 1.00 0.00 16 PHE A O 5
ATOM 5019 N N . ARG A 1 7 ? -18.581 2.742 3.391 1.00 0.00 17 ARG A N 5
ATOM 5020 C CA . ARG A 1 7 ? -17.469 3.653 3.665 1.00 0.00 17 ARG A CA 5
ATOM 5021 C C . ARG A 1 7 ? -16.362 3.528 2.632 1.00 0.00 17 ARG A C 5
ATOM 5022 O O . ARG A 1 7 ? -15.463 2.700 2.756 1.00 0.00 17 ARG A O 5
ATOM 5043 N N . THR A 1 8 ? -16.429 4.374 1.619 1.00 0.00 18 THR A N 5
ATOM 5044 C CA . THR A 1 8 ? -15.374 4.458 0.628 1.00 0.00 18 THR A CA 5
ATOM 5045 C C . THR A 1 8 ? -14.191 5.230 1.206 1.00 0.00 18 THR A C 5
ATOM 5046 O O . THR A 1 8 ? -13.087 5.203 0.678 1.00 0.00 18 THR A O 5
ATOM 5057 N N . ARG A 1 9 ? -14.478 5.932 2.305 1.00 0.00 19 ARG A N 5
ATOM 5058 C CA . ARG A 1 9 ? -13.488 6.664 3.097 1.00 0.00 19 ARG A CA 5
ATOM 5059 C C . ARG A 1 9 ? -12.684 7.644 2.242 1.00 0.00 19 ARG A C 5
ATOM 5060 O O . ARG A 1 9 ? -11.472 7.786 2.404 1.00 0.00 19 ARG A O 5
ATOM 5081 N N . GLY A 1 10 ? -13.370 8.326 1.339 1.00 0.00 20 GLY A N 5
ATOM 5082 C CA . GLY A 1 10 ? -12.718 9.305 0.494 1.00 0.00 20 GLY A CA 5
ATOM 5083 C C . GLY A 1 10 ? -11.748 8.680 -0.483 1.00 0.00 20 GLY A C 5
ATOM 5084 O O . GLY A 1 10 ? -10.731 9.284 -0.831 1.00 0.00 20 GLY A O 5
ATOM 5088 N N . LEU A 1 11 ? -12.047 7.462 -0.915 1.00 0.00 21 LEU A N 5
ATOM 5089 C CA . LEU A 1 11 ? -11.225 6.791 -1.910 1.00 0.00 21 LEU A CA 5
ATOM 5090 C C . LEU A 1 11 ? -11.291 7.530 -3.233 1.00 0.00 21 LEU A C 5
ATOM 5091 O O . LEU A 1 11 ? -12.372 7.720 -3.794 1.00 0.00 21 LEU A O 5
ATOM 5107 N N . THR A 1 12 ? -10.141 7.963 -3.715 1.00 0.00 22 THR A N 5
ATOM 5108 C CA . THR A 1 12 ? -10.053 8.581 -5.021 1.00 0.00 22 THR A CA 5
ATOM 5109 C C . THR A 1 12 ? -10.004 7.505 -6.098 1.00 0.00 22 THR A C 5
ATOM 5110 O O . THR A 1 12 ? -10.005 6.314 -5.778 1.00 0.00 22 THR A O 5
ATOM 5121 N N . ASP A 1 13 ? -9.958 7.907 -7.357 1.00 0.00 23 ASP A N 5
ATOM 5122 C CA . ASP A 1 13 ? -9.945 6.948 -8.458 1.00 0.00 23 ASP A CA 5
ATOM 5123 C C . ASP A 1 13 ? -8.760 5.994 -8.344 1.00 0.00 23 ASP A C 5
ATOM 5124 O O . ASP A 1 13 ? -8.898 4.801 -8.582 1.00 0.00 23 ASP A O 5
ATOM 5133 N N . GLU A 1 14 ? -7.609 6.519 -7.939 1.00 0.00 24 GLU A N 5
ATOM 5134 C CA . GLU A 1 14 ? -6.400 5.708 -7.833 1.00 0.00 24 GLU A CA 5
ATOM 5135 C C . GLU A 1 14 ? -6.505 4.699 -6.691 1.00 0.00 24 GLU A C 5
ATOM 5136 O O . GLU A 1 14 ? -6.177 3.524 -6.865 1.00 0.00 24 GLU A O 5
ATOM 5148 N N . GLU A 1 15 ? -6.968 5.156 -5.527 1.00 0.00 25 GLU A N 5
ATOM 5149 C CA . GLU A 1 15 ? -7.177 4.263 -4.389 1.00 0.00 25 GLU A CA 5
ATOM 5150 C C . GLU A 1 15 ? -8.210 3.208 -4.751 1.00 0.00 25 GLU A C 5
ATOM 5151 O O . GLU A 1 15 ? -8.031 2.021 -4.488 1.00 0.00 25 GLU A O 5
ATOM 5163 N N . TYR A 1 16 ? -9.289 3.653 -5.377 1.00 0.00 26 TYR A N 5
ATOM 5164 C CA . TYR A 1 16 ? -10.363 2.759 -5.760 1.00 0.00 26 TYR A CA 5
ATOM 5165 C C . TYR A 1 16 ? -9.897 1.791 -6.838 1.00 0.00 26 TYR A C 5
ATOM 5166 O O . TYR A 1 16 ? -10.283 0.629 -6.841 1.00 0.00 26 TYR A O 5
ATOM 5184 N N . ASP A 1 17 ? -9.059 2.271 -7.742 1.00 0.00 27 ASP A N 5
ATOM 5185 C CA . ASP A 1 17 ? -8.496 1.423 -8.782 1.00 0.00 27 ASP A CA 5
ATOM 5186 C C . ASP A 1 17 ? -7.609 0.356 -8.167 1.00 0.00 27 ASP A C 5
ATOM 5187 O O . ASP A 1 17 ? -7.659 -0.812 -8.556 1.00 0.00 27 ASP A O 5
ATOM 5196 N N . GLU A 1 18 ? -6.803 0.766 -7.195 1.00 0.00 28 GLU A N 5
ATOM 5197 C CA . GLU A 1 18 ? -5.961 -0.159 -6.462 1.00 0.00 28 GLU A CA 5
ATOM 5198 C C . GLU A 1 18 ? -6.837 -1.167 -5.739 1.00 0.00 28 GLU A C 5
ATOM 5199 O O . GLU A 1 18 ? -6.579 -2.369 -5.766 1.00 0.00 28 GLU A O 5
ATOM 5211 N N . PHE A 1 19 ? -7.891 -0.657 -5.120 1.00 0.00 29 PHE A N 5
ATOM 5212 C CA . PHE A 1 19 ? -8.894 -1.483 -4.471 1.00 0.00 29 PHE A CA 5
ATOM 5213 C C . PHE A 1 19 ? -9.499 -2.481 -5.457 1.00 0.00 29 PHE A C 5
ATOM 5214 O O . PHE A 1 19 ? -9.649 -3.652 -5.132 1.00 0.00 29 PHE A O 5
ATOM 5231 N N . LYS A 1 20 ? -9.832 -2.017 -6.658 1.00 0.00 30 LYS A N 5
ATOM 5232 C CA . LYS A 1 20 ? -10.385 -2.893 -7.691 1.00 0.00 30 LYS A CA 5
ATOM 5233 C C . LYS A 1 20 ? -9.407 -4.008 -8.028 1.00 0.00 30 LYS A C 5
ATOM 5234 O O . LYS A 1 20 ? -9.773 -5.181 -8.034 1.00 0.00 30 LYS A O 5
ATOM 5253 N N . LYS A 1 21 ? -8.165 -3.629 -8.310 1.00 0.00 31 LYS A N 5
ATOM 5254 C CA . LYS A 1 21 ? -7.110 -4.594 -8.603 1.00 0.00 31 LYS A CA 5
ATOM 5255 C C . LYS A 1 21 ? -6.988 -5.613 -7.477 1.00 0.00 31 LYS A C 5
ATOM 5256 O O . LYS A 1 21 ? -6.921 -6.822 -7.708 1.00 0.00 31 LYS A O 5
ATOM 5275 N N . ARG A 1 22 ? -6.971 -5.097 -6.258 1.00 0.00 32 ARG A N 5
ATOM 5276 C CA . ARG A 1 22 ? -6.839 -5.911 -5.059 1.00 0.00 32 ARG A CA 5
ATOM 5277 C C . ARG A 1 22 ? -8.068 -6.784 -4.843 1.00 0.00 32 ARG A C 5
ATOM 5278 O O . ARG A 1 22 ? -7.957 -7.932 -4.417 1.00 0.00 32 ARG A O 5
ATOM 5299 N N . ARG A 1 23 ? -9.235 -6.240 -5.151 1.00 0.00 33 ARG A N 5
ATOM 5300 C CA . ARG A 1 23 ? -10.479 -6.979 -5.025 1.00 0.00 33 ARG A CA 5
ATOM 5301 C C . ARG A 1 23 ? -10.562 -8.068 -6.081 1.00 0.00 33 ARG A C 5
ATOM 5302 O O . ARG A 1 23 ? -11.005 -9.179 -5.799 1.00 0.00 33 ARG A O 5
ATOM 5323 N N . GLU A 1 24 ? -10.104 -7.755 -7.282 1.00 0.00 34 GLU A N 5
ATOM 5324 C CA . GLU A 1 24 ? -10.007 -8.741 -8.347 1.00 0.00 34 GLU A CA 5
ATOM 5325 C C . GLU A 1 24 ? -9.068 -9.865 -7.919 1.00 0.00 34 GLU A C 5
ATOM 5326 O O . GLU A 1 24 ? -9.343 -11.044 -8.140 1.00 0.00 34 GLU A O 5
ATOM 5338 N N . SER A 1 25 ? -7.970 -9.480 -7.278 1.00 0.00 35 SER A N 5
ATOM 5339 C CA . SER A 1 25 ? -6.987 -10.429 -6.775 1.00 0.00 35 SER A CA 5
ATOM 5340 C C . SER A 1 25 ? -7.626 -11.385 -5.763 1.00 0.00 35 SER A C 5
ATOM 5341 O O . SER A 1 25 ? -7.304 -12.573 -5.727 1.00 0.00 35 SER A O 5
ATOM 5349 N N . ARG A 1 26 ? -8.552 -10.867 -4.960 1.00 0.00 36 ARG A N 5
ATOM 5350 C CA . ARG A 1 26 ? -9.247 -11.678 -3.962 1.00 0.00 36 ARG A CA 5
ATOM 5351 C C . ARG A 1 26 ? -10.486 -12.352 -4.550 1.00 0.00 36 ARG A C 5
ATOM 5352 O O . ARG A 1 26 ? -11.327 -12.866 -3.814 1.00 0.00 36 ARG A O 5
ATOM 5373 N N . GLY A 1 27 ? -10.601 -12.338 -5.872 1.00 0.00 37 GLY A N 5
ATOM 5374 C CA . GLY A 1 27 ? -11.730 -12.972 -6.530 1.00 0.00 37 GLY A CA 5
ATOM 5375 C C . GLY A 1 27 ? -13.046 -12.293 -6.209 1.00 0.00 37 GLY A C 5
ATOM 5376 O O . GLY A 1 27 ? -14.079 -12.950 -6.081 1.00 0.00 37 GLY A O 5
ATOM 5380 N N . GLY A 1 28 ? -13.002 -10.977 -6.047 1.00 0.00 38 GLY A N 5
ATOM 5381 C CA . GLY A 1 28 ? -14.198 -10.217 -5.737 1.00 0.00 38 GLY A CA 5
ATOM 5382 C C . GLY A 1 28 ? -14.497 -10.200 -4.251 1.00 0.00 38 GLY A C 5
ATOM 5383 O O . GLY A 1 28 ? -15.216 -9.329 -3.765 1.00 0.00 38 GLY A O 5
ATOM 5387 N N . LYS A 1 29 ? -13.927 -11.153 -3.525 1.00 0.00 39 LYS A N 5
ATOM 5388 C CA . LYS A 1 29 ? -14.140 -11.257 -2.089 1.00 0.00 39 LYS A CA 5
ATOM 5389 C C . LYS A 1 29 ? -13.201 -10.335 -1.324 1.00 0.00 39 LYS A C 5
ATOM 5390 O O . LYS A 1 29 ? -12.434 -10.772 -0.464 1.00 0.00 39 LYS A O 5
ATOM 5409 N N . TYR A 1 30 ? -13.271 -9.056 -1.644 1.00 0.00 40 TYR A N 5
ATOM 5410 C CA . TYR A 1 30 ? -12.431 -8.058 -1.010 1.00 0.00 40 TYR A CA 5
ATOM 5411 C C . TYR A 1 30 ? -13.254 -6.828 -0.690 1.00 0.00 40 TYR A C 5
ATOM 5412 O O . TYR A 1 30 ? -13.560 -6.034 -1.582 1.00 0.00 40 TYR A O 5
ATOM 5430 N N . SER A 1 31 ? -13.632 -6.671 0.561 1.00 0.00 41 SER A N 5
ATOM 5431 C CA . SER A 1 31 ? -14.399 -5.511 0.950 1.00 0.00 41 SER A CA 5
ATOM 5432 C C . SER A 1 31 ? -13.507 -4.301 1.076 1.00 0.00 41 SER A C 5
ATOM 5433 O O . SER A 1 31 ? -12.280 -4.421 1.154 1.00 0.00 41 SER A O 5
ATOM 5441 N N . ILE A 1 32 ? -14.118 -3.137 1.113 1.00 0.00 42 ILE A N 5
ATOM 5442 C CA . ILE A 1 32 ? -13.367 -1.920 1.273 1.00 0.00 42 ILE A CA 5
ATOM 5443 C C . ILE A 1 32 ? -12.715 -1.868 2.638 1.00 0.00 42 ILE A C 5
ATOM 5444 O O . ILE A 1 32 ? -11.648 -1.321 2.775 1.00 0.00 42 ILE A O 5
ATOM 5460 N N . ASP A 1 33 ? -13.346 -2.459 3.642 1.00 0.00 43 ASP A N 5
ATOM 5461 C CA . ASP A 1 33 ? -12.819 -2.388 5.001 1.00 0.00 43 ASP A CA 5
ATOM 5462 C C . ASP A 1 33 ? -11.514 -3.162 5.102 1.00 0.00 43 ASP A C 5
ATOM 5463 O O . ASP A 1 33 ? -10.642 -2.820 5.901 1.00 0.00 43 ASP A O 5
ATOM 5472 N N . ASP A 1 34 ? -11.380 -4.193 4.278 1.00 0.00 44 ASP A N 5
ATOM 5473 C CA . ASP A 1 34 ? -10.125 -4.921 4.170 1.00 0.00 44 ASP A CA 5
ATOM 5474 C C . ASP A 1 34 ? -9.092 -3.999 3.538 1.00 0.00 44 ASP A C 5
ATOM 5475 O O . ASP A 1 34 ? -7.955 -3.892 4.004 1.00 0.00 44 ASP A O 5
ATOM 5484 N N . TYR A 1 35 ? -9.525 -3.297 2.492 1.00 0.00 45 TYR A N 5
ATOM 5485 C CA . TYR A 1 35 ? -8.692 -2.302 1.833 1.00 0.00 45 TYR A CA 5
ATOM 5486 C C . TYR A 1 35 ? -8.341 -1.180 2.802 1.00 0.00 45 TYR A C 5
ATOM 5487 O O . TYR A 1 35 ? -7.189 -0.817 2.942 1.00 0.00 45 TYR A O 5
ATOM 5505 N N . LEU A 1 36 ? -9.353 -0.665 3.478 1.00 0.00 46 LEU A N 5
ATOM 5506 C CA . LEU A 1 36 ? -9.229 0.481 4.365 1.00 0.00 46 LEU A CA 5
ATOM 5507 C C . LEU A 1 36 ? -8.302 0.195 5.545 1.00 0.00 46 LEU A C 5
ATOM 5508 O O . LEU A 1 36 ? -7.581 1.081 5.995 1.00 0.00 46 LEU A O 5
ATOM 5524 N N . ALA A 1 37 ? -8.315 -1.038 6.033 1.00 0.00 47 ALA A N 5
ATOM 5525 C CA . ALA A 1 37 ? -7.472 -1.418 7.162 1.00 0.00 47 ALA A CA 5
ATOM 5526 C C . ALA A 1 37 ? -6.013 -1.511 6.749 1.00 0.00 47 ALA A C 5
ATOM 5527 O O . ALA A 1 37 ? -5.109 -1.338 7.564 1.00 0.00 47 ALA A O 5
ATOM 5534 N N . ASP A 1 38 ? -5.789 -1.789 5.480 1.00 0.00 48 ASP A N 5
ATOM 5535 C CA . ASP A 1 38 ? -4.442 -1.820 4.939 1.00 0.00 48 ASP A CA 5
ATOM 5536 C C . ASP A 1 38 ? -4.089 -0.441 4.406 1.00 0.00 48 ASP A C 5
ATOM 5537 O O . ASP A 1 38 ? -2.940 -0.017 4.451 1.00 0.00 48 ASP A O 5
ATOM 5546 N N . ARG A 1 39 ? -5.110 0.262 3.931 1.00 0.00 49 ARG A N 5
ATOM 5547 C CA . ARG A 1 39 ? -4.978 1.639 3.479 1.00 0.00 49 ARG A CA 5
ATOM 5548 C C . ARG A 1 39 ? -4.547 2.524 4.636 1.00 0.00 49 ARG A C 5
ATOM 5549 O O . ARG A 1 39 ? -3.773 3.457 4.460 1.00 0.00 49 ARG A O 5
ATOM 5570 N N . GLU A 1 40 ? -5.062 2.220 5.825 1.00 0.00 50 GLU A N 5
ATOM 5571 C CA . GLU A 1 40 ? -4.688 2.945 7.032 1.00 0.00 50 GLU A CA 5
ATOM 5572 C C . GLU A 1 40 ? -3.179 2.840 7.231 1.00 0.00 50 GLU A C 5
ATOM 5573 O O . GLU A 1 40 ? -2.535 3.757 7.738 1.00 0.00 50 GLU A O 5
ATOM 5585 N N . ARG A 1 41 ? -2.627 1.717 6.792 1.00 0.00 51 ARG A N 5
ATOM 5586 C CA . ARG A 1 41 ? -1.196 1.498 6.821 1.00 0.00 51 ARG A CA 5
ATOM 5587 C C . ARG A 1 41 ? -0.529 2.279 5.708 1.00 0.00 51 ARG A C 5
ATOM 5588 O O . ARG A 1 41 ? 0.523 2.881 5.891 1.00 0.00 51 ARG A O 5
ATOM 5609 N N . GLU A 1 42 ? -1.184 2.284 4.559 1.00 0.00 52 GLU A N 5
ATOM 5610 C CA . GLU A 1 42 ? -0.656 2.917 3.362 1.00 0.00 52 GLU A CA 5
ATOM 5611 C C . GLU A 1 42 ? -0.663 4.437 3.477 1.00 0.00 52 GLU A C 5
ATOM 5612 O O . GLU A 1 42 ? 0.064 5.113 2.761 1.00 0.00 52 GLU A O 5
ATOM 5624 N N . GLU A 1 43 ? -1.475 4.970 4.382 1.00 0.00 53 GLU A N 5
ATOM 5625 C CA . GLU A 1 43 ? -1.451 6.399 4.681 1.00 0.00 53 GLU A CA 5
ATOM 5626 C C . GLU A 1 43 ? -0.117 6.768 5.313 1.00 0.00 53 GLU A C 5
ATOM 5627 O O . GLU A 1 43 ? 0.353 7.902 5.200 1.00 0.00 53 GLU A O 5
ATOM 5639 N N . GLU A 1 44 ? 0.469 5.797 5.996 1.00 0.00 54 GLU A N 5
ATOM 5640 C CA . GLU A 1 44 ? 1.797 5.936 6.569 1.00 0.00 54 GLU A CA 5
ATOM 5641 C C . GLU A 1 44 ? 2.846 5.721 5.487 1.00 0.00 54 GLU A C 5
ATOM 5642 O O . GLU A 1 44 ? 3.889 6.370 5.464 1.00 0.00 54 GLU A O 5
ATOM 5654 N N . LEU A 1 45 ? 2.525 4.830 4.572 1.00 0.00 55 LEU A N 5
ATOM 5655 C CA . LEU A 1 45 ? 3.463 4.402 3.546 1.00 0.00 55 LEU A CA 5
ATOM 5656 C C . LEU A 1 45 ? 3.469 5.396 2.379 1.00 0.00 55 LEU A C 5
ATOM 5657 O O . LEU A 1 45 ? 4.322 6.285 2.330 1.00 0.00 55 LEU A O 5
ATOM 5673 N N . LEU A 1 46 ? 2.487 5.269 1.484 1.00 0.00 56 LEU A N 5
ATOM 5674 C CA . LEU A 1 46 ? 2.351 6.137 0.304 1.00 0.00 56 LEU A CA 5
ATOM 5675 C C . LEU A 1 46 ? 3.604 6.130 -0.577 1.00 0.00 56 LEU A C 5
ATOM 5676 O O . LEU A 1 46 ? 3.695 5.369 -1.542 1.00 0.00 56 LEU A O 5
ATOM 5692 N N . GLU A 1 47 ? 4.562 6.977 -0.234 1.00 0.00 57 GLU A N 5
ATOM 5693 C CA . GLU A 1 47 ? 5.758 7.157 -1.035 1.00 0.00 57 GLU A CA 5
ATOM 5694 C C . GLU A 1 47 ? 6.890 6.282 -0.516 1.00 0.00 57 GLU A C 5
ATOM 5695 O O . GLU A 1 47 ? 7.148 6.227 0.688 1.00 0.00 57 GLU A O 5
ATOM 5707 N N . ARG A 1 48 ? 7.556 5.589 -1.427 1.00 0.00 58 ARG A N 5
ATOM 5708 C CA . ARG A 1 48 ? 8.652 4.706 -1.064 1.00 0.00 58 ARG A CA 5
ATOM 5709 C C . ARG A 1 48 ? 9.956 5.483 -0.928 1.00 0.00 58 ARG A C 5
ATOM 5710 O O . ARG A 1 48 ? 10.960 4.949 -0.458 1.00 0.00 58 ARG A O 5
ATOM 5731 N N . ASP A 1 49 ? 9.917 6.744 -1.358 1.00 0.00 59 ASP A N 5
ATOM 5732 C CA . ASP A 1 49 ? 11.031 7.686 -1.205 1.00 0.00 59 ASP A CA 5
ATOM 5733 C C . ASP A 1 49 ? 12.339 7.159 -1.801 1.00 0.00 59 ASP A C 5
ATOM 5734 O O . ASP A 1 49 ? 12.590 7.316 -2.997 1.00 0.00 59 ASP A O 5
ATOM 5743 N N . GLU A 1 50 ? 13.143 6.500 -0.977 1.00 0.00 60 GLU A N 5
ATOM 5744 C CA . GLU A 1 50 ? 14.499 6.130 -1.355 1.00 0.00 60 GLU A CA 5
ATOM 5745 C C . GLU A 1 50 ? 14.530 4.802 -2.109 1.00 0.00 60 GLU A C 5
ATOM 5746 O O . GLU A 1 50 ? 15.562 4.435 -2.675 1.00 0.00 60 GLU A O 5
ATOM 5758 N N . GLU A 1 51 ? 13.397 4.097 -2.118 1.00 0.00 61 GLU A N 5
ATOM 5759 C CA . GLU A 1 51 ? 13.299 2.782 -2.760 1.00 0.00 61 GLU A CA 5
ATOM 5760 C C . GLU A 1 51 ? 13.848 2.806 -4.191 1.00 0.00 61 GLU A C 5
ATOM 5761 O O . GLU A 1 51 ? 14.456 1.838 -4.647 1.00 0.00 61 GLU A O 5
ATOM 5773 N N . GLU A 1 52 ? 13.636 3.911 -4.890 1.00 0.00 62 GLU A N 5
ATOM 5774 C CA . GLU A 1 52 ? 14.199 4.095 -6.219 1.00 0.00 62 GLU A CA 5
ATOM 5775 C C . GLU A 1 52 ? 14.406 5.579 -6.493 1.00 0.00 62 GLU A C 5
ATOM 5776 O O . GLU A 1 52 ? 15.507 6.105 -6.328 1.00 0.00 62 GLU A O 5
ATOM 5788 N N . ALA A 1 53 ? 13.330 6.246 -6.880 1.00 0.00 63 ALA A N 5
ATOM 5789 C CA . ALA A 1 53 ? 13.344 7.675 -7.122 1.00 0.00 63 ALA A CA 5
ATOM 5790 C C . ALA A 1 53 ? 11.935 8.218 -6.982 1.00 0.00 63 ALA A C 5
ATOM 5791 O O . ALA A 1 53 ? 11.212 8.349 -7.962 1.00 0.00 63 ALA A O 5
ATOM 5798 N N . ILE A 1 54 ? 11.526 8.472 -5.754 1.00 0.00 64 ILE A N 5
ATOM 5799 C CA . ILE A 1 54 ? 10.191 8.986 -5.498 1.00 0.00 64 ILE A CA 5
ATOM 5800 C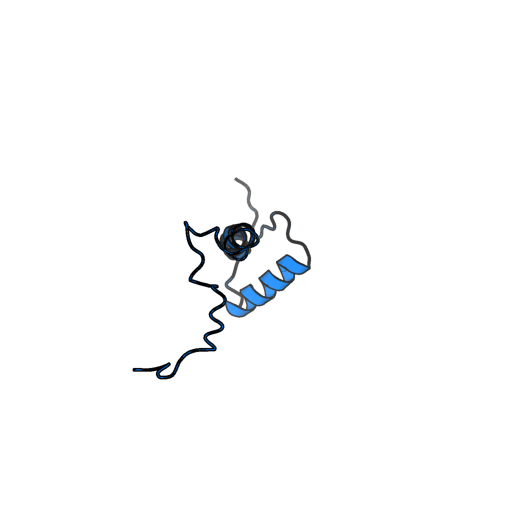 C . ILE A 1 54 ? 10.276 10.409 -4.967 1.00 0.00 64 ILE A C 5
ATOM 5801 O O . ILE A 1 54 ? 9.417 11.249 -5.240 1.00 0.00 64 ILE A O 5
ATOM 5817 N N . PHE A 1 55 ? 11.337 10.670 -4.224 1.00 0.00 65 PHE A N 5
ATOM 5818 C CA . PHE A 1 55 ? 11.582 11.989 -3.664 1.00 0.00 65 PHE A CA 5
ATOM 5819 C C . PHE A 1 55 ? 12.109 12.930 -4.740 1.00 0.00 65 PHE A C 5
ATOM 5820 O O . PHE A 1 55 ? 12.807 12.506 -5.666 1.00 0.00 65 PHE A O 5
ATOM 5837 N N . GLY A 1 56 ? 11.763 14.201 -4.623 1.00 0.00 66 GLY A N 5
ATOM 5838 C CA . GLY A 1 56 ? 12.182 15.172 -5.610 1.00 0.00 66 GLY A CA 5
ATOM 5839 C C . GLY A 1 56 ? 11.118 15.392 -6.664 1.00 0.00 66 GLY A C 5
ATOM 5840 O O . GLY A 1 56 ? 11.410 15.882 -7.756 1.00 0.00 66 GLY A O 5
ATOM 5844 N N . ASP A 1 57 ? 9.886 15.017 -6.322 1.00 0.00 67 ASP A N 5
ATOM 5845 C CA . ASP A 1 57 ? 8.730 15.161 -7.211 1.00 0.00 67 ASP A CA 5
ATOM 5846 C C . ASP A 1 57 ? 8.881 14.298 -8.459 1.00 0.00 67 ASP A C 5
ATOM 5847 O O . ASP A 1 57 ? 9.337 14.762 -9.507 1.00 0.00 67 ASP A O 5
ATOM 5856 N N . GLY A 1 58 ? 8.494 13.041 -8.338 1.00 0.00 68 GLY A N 5
ATOM 5857 C CA . GLY A 1 58 ? 8.560 12.130 -9.460 1.00 0.00 68 GLY A CA 5
ATOM 5858 C C . GLY A 1 58 ? 9.794 11.257 -9.412 1.00 0.00 68 GLY A C 5
ATOM 5859 O O . GLY A 1 58 ? 10.399 11.091 -8.355 1.00 0.00 68 GLY A O 5
ATOM 5863 N N . PHE A 1 59 ? 10.176 10.717 -10.558 1.00 0.00 69 PHE A N 5
ATOM 5864 C CA . PHE A 1 59 ? 11.334 9.843 -10.651 1.00 0.00 69 PHE A CA 5
ATOM 5865 C C . PHE A 1 59 ? 12.330 10.377 -11.675 1.00 0.00 69 PHE A C 5
ATOM 5866 O O . PHE A 1 59 ? 12.845 9.637 -12.513 1.00 0.00 69 PHE A O 5
ATOM 5883 N N . GLY A 1 60 ? 12.598 11.674 -11.595 1.00 0.00 70 GLY A N 5
ATOM 5884 C CA . GLY A 1 60 ? 13.543 12.299 -12.503 1.00 0.00 70 GLY A CA 5
ATOM 5885 C C . GLY A 1 60 ? 14.978 11.923 -12.189 1.00 0.00 70 GLY A C 5
ATOM 5886 O O . GLY A 1 60 ? 15.859 12.037 -13.044 1.00 0.00 70 GLY A O 5
ATOM 5890 N N . LEU A 1 61 ? 15.210 11.467 -10.964 1.00 0.00 71 LEU A N 5
ATOM 5891 C CA . LEU A 1 61 ? 16.540 11.047 -10.531 1.00 0.00 71 LEU A CA 5
ATOM 5892 C C . LEU A 1 61 ? 16.935 9.727 -11.188 1.00 0.00 71 LEU A C 5
ATOM 5893 O O . LEU A 1 61 ? 16.141 9.120 -11.911 1.00 0.00 71 LEU A O 5
ATOM 5909 N N . LYS A 1 62 ? 18.160 9.286 -10.940 1.00 0.00 72 LYS A N 5
ATOM 5910 C CA . LYS A 1 62 ? 18.647 8.039 -11.515 1.00 0.00 72 LYS A CA 5
ATOM 5911 C C . LYS A 1 62 ? 18.017 6.838 -10.820 1.00 0.00 72 LYS A C 5
ATOM 5912 O O . LYS A 1 62 ? 17.609 6.916 -9.659 1.00 0.00 72 LYS A O 5
ATOM 5931 N N . ALA A 1 63 ? 17.938 5.730 -11.539 1.00 0.00 73 ALA A N 5
ATOM 5932 C CA . ALA A 1 63 ? 17.372 4.507 -11.002 1.00 0.00 73 ALA A CA 5
ATOM 5933 C C . ALA A 1 63 ? 18.349 3.352 -11.175 1.00 0.00 73 ALA A C 5
ATOM 5934 O O . ALA A 1 63 ? 18.318 2.633 -12.175 1.00 0.00 73 ALA A O 5
ATOM 5941 N N . THR A 1 64 ? 19.220 3.188 -10.196 1.00 0.00 74 THR A N 5
ATOM 5942 C CA . THR A 1 64 ? 20.254 2.172 -10.247 1.00 0.00 74 THR A CA 5
ATOM 5943 C C . THR A 1 64 ? 19.672 0.794 -9.942 1.00 0.00 74 THR A C 5
ATOM 5944 O O . THR A 1 64 ? 18.926 0.631 -8.975 1.00 0.00 74 THR A O 5
ATOM 5955 N N . ARG A 1 65 ? 20.001 -0.183 -10.792 1.00 0.00 75 ARG A N 5
ATOM 5956 C CA . ARG A 1 65 ? 19.494 -1.548 -10.654 1.00 0.00 75 ARG A CA 5
ATOM 5957 C C . ARG A 1 65 ? 17.976 -1.578 -10.781 1.00 0.00 75 ARG A C 5
ATOM 5958 O O . ARG A 1 65 ? 17.294 -2.326 -10.080 1.00 0.00 75 ARG A O 5
ATOM 5979 N N . ARG A 1 66 ? 17.457 -0.751 -11.682 1.00 0.00 76 ARG A N 5
ATOM 5980 C CA . ARG A 1 66 ? 16.025 -0.708 -11.953 1.00 0.00 76 ARG A CA 5
ATOM 5981 C C . ARG A 1 66 ? 15.603 -1.959 -12.709 1.00 0.00 76 ARG A C 5
ATOM 5982 O O . ARG A 1 66 ? 14.476 -2.438 -12.581 1.00 0.00 76 ARG A O 5
ATOM 6003 N N . SER A 1 67 ? 16.526 -2.482 -13.497 1.00 0.00 77 SER A N 5
ATOM 6004 C CA . SER A 1 67 ? 16.303 -3.705 -14.236 1.00 0.00 77 SER A CA 5
ATOM 6005 C C . SER A 1 67 ? 16.670 -4.903 -13.367 1.00 0.00 77 SER A C 5
ATOM 6006 O O . SER A 1 67 ? 17.623 -5.635 -13.645 1.00 0.00 77 SER A O 5
ATOM 6014 N N . ARG A 1 68 ? 15.900 -5.089 -12.302 1.00 0.00 78 ARG A N 5
ATOM 6015 C CA . ARG A 1 68 ? 16.166 -6.129 -11.316 1.00 0.00 78 ARG A CA 5
ATOM 6016 C C . ARG A 1 68 ? 16.036 -7.519 -11.929 1.00 0.00 78 ARG A C 5
ATOM 6017 O O . ARG A 1 68 ? 16.766 -8.441 -11.563 1.00 0.00 78 ARG A O 5
ATOM 6038 N N . LYS A 1 69 ? 15.112 -7.664 -12.868 1.00 0.00 79 LYS A N 5
ATOM 6039 C CA . LYS A 1 69 ? 14.880 -8.948 -13.512 1.00 0.00 79 LYS A CA 5
ATOM 6040 C C . LYS A 1 69 ? 15.960 -9.227 -14.557 1.00 0.00 79 LYS A C 5
ATOM 6041 O O . LYS A 1 69 ? 16.125 -10.360 -15.008 1.00 0.00 79 LYS A O 5
ATOM 6060 N N . ALA A 1 70 ? 16.713 -8.193 -14.918 1.00 0.00 80 ALA A N 5
ATOM 6061 C CA . ALA A 1 70 ? 17.774 -8.322 -15.905 1.00 0.00 80 ALA A CA 5
ATOM 6062 C C . ALA A 1 70 ? 19.083 -8.732 -15.241 1.00 0.00 80 ALA A C 5
ATOM 6063 O O . ALA A 1 70 ? 20.123 -8.100 -15.437 1.00 0.00 80 ALA A O 5
ATOM 6070 N N . GLU A 1 71 ? 19.020 -9.794 -14.454 1.00 0.00 81 GLU A N 5
ATOM 6071 C CA . GLU A 1 71 ? 20.191 -10.304 -13.755 1.00 0.00 81 GLU A CA 5
ATOM 6072 C C . GLU A 1 71 ? 21.040 -11.168 -14.683 1.00 0.00 81 GLU A C 5
ATOM 6073 O O . GLU A 1 71 ? 22.128 -11.611 -14.319 1.00 0.00 81 GLU A O 5
ATOM 6085 N N . ARG A 1 72 ? 20.532 -11.399 -15.884 1.00 0.00 82 ARG A N 5
ATOM 6086 C CA . ARG A 1 72 ? 21.251 -12.166 -16.889 1.00 0.00 82 ARG A CA 5
ATOM 6087 C C . ARG A 1 72 ? 22.109 -11.232 -17.735 1.00 0.00 82 ARG A C 5
ATOM 6088 O O . ARG A 1 72 ? 21.685 -10.127 -18.070 1.00 0.00 82 ARG A O 5
ATOM 6109 N N . ALA A 1 73 ? 23.307 -11.676 -18.081 1.00 0.00 83 ALA A N 5
ATOM 6110 C CA . ALA A 1 73 ? 24.237 -10.847 -18.843 1.00 0.00 83 ALA A CA 5
ATOM 6111 C C . ALA A 1 73 ? 24.089 -11.085 -20.345 1.00 0.00 83 ALA A C 5
ATOM 6112 O O . ALA A 1 73 ? 25.047 -10.955 -21.107 1.00 0.00 83 ALA A O 5
ATOM 6119 N N . LYS A 1 74 ? 22.883 -11.439 -20.763 1.00 0.00 84 LYS A N 5
ATOM 6120 C CA . LYS A 1 74 ? 22.605 -11.700 -22.170 1.00 0.00 84 LYS A CA 5
ATOM 6121 C C . LYS A 1 74 ? 21.537 -10.744 -22.691 1.00 0.00 84 LYS A C 5
ATOM 6122 O O . LYS A 1 74 ? 20.861 -11.028 -23.679 1.00 0.00 84 LYS A O 5
ATOM 6141 N N . LEU A 1 75 ? 21.387 -9.608 -22.027 1.00 0.00 85 LEU A N 5
ATOM 6142 C CA . LEU A 1 75 ? 20.383 -8.628 -22.414 1.00 0.00 85 LEU A CA 5
ATOM 6143 C C . LEU A 1 75 ? 21.041 -7.404 -23.027 1.00 0.00 85 LEU A C 5
ATOM 6144 O O . LEU A 1 75 ? 20.913 -7.213 -24.254 1.00 0.00 85 LEU A O 5
ATOM 6161 N N . GLY A 1 1 ? -31.573 -1.517 7.647 1.00 0.00 11 GLY A N 6
ATOM 6162 C CA . GLY A 1 1 ? -30.606 -0.411 7.455 1.00 0.00 11 GLY A CA 6
ATOM 6163 C C . GLY A 1 1 ? -29.175 -0.894 7.507 1.00 0.00 11 GLY A C 6
ATOM 6164 O O . GLY A 1 1 ? -28.455 -0.626 8.470 1.00 0.00 11 GLY A O 6
ATOM 6170 N N . ARG A 1 2 ? -28.761 -1.612 6.474 1.00 0.00 12 ARG A N 6
ATOM 6171 C CA . ARG A 1 2 ? -27.412 -2.151 6.408 1.00 0.00 12 ARG A CA 6
ATOM 6172 C C . ARG A 1 2 ? -26.431 -1.040 6.028 1.00 0.00 12 ARG A C 6
ATOM 6173 O O . ARG A 1 2 ? -26.730 -0.209 5.169 1.00 0.00 12 ARG A O 6
ATOM 6194 N N . PRO A 1 3 ? -25.257 -1.002 6.667 1.00 0.00 13 PRO A N 6
ATOM 6195 C CA . PRO A 1 3 ? -24.252 0.018 6.406 1.00 0.00 13 PRO A CA 6
ATOM 6196 C C . PRO A 1 3 ? -23.458 -0.270 5.133 1.00 0.00 13 PRO A C 6
ATOM 6197 O O . PRO A 1 3 ? -22.290 -0.662 5.184 1.00 0.00 13 PRO A O 6
ATOM 6208 N N . GLY A 1 4 ? -24.112 -0.097 3.993 1.00 0.00 14 GLY A N 6
ATOM 6209 C CA . GLY A 1 4 ? -23.454 -0.297 2.719 1.00 0.00 14 GLY A CA 6
ATOM 6210 C C . GLY A 1 4 ? -23.832 0.776 1.720 1.00 0.00 14 GLY A C 6
ATOM 6211 O O . GLY A 1 4 ? -23.807 0.550 0.512 1.00 0.00 14 GLY A O 6
ATOM 6215 N N . VAL A 1 5 ? -24.168 1.950 2.233 1.00 0.00 15 VAL A N 6
ATOM 6216 C CA . VAL A 1 5 ? -24.646 3.049 1.402 1.00 0.00 15 VAL A CA 6
ATOM 6217 C C . VAL A 1 5 ? -23.493 3.797 0.742 1.00 0.00 15 VAL A C 6
ATOM 6218 O O . VAL A 1 5 ? -23.683 4.500 -0.251 1.00 0.00 15 VAL A O 6
ATOM 6231 N N . PHE A 1 6 ? -22.303 3.649 1.300 1.00 0.00 16 PHE A N 6
ATOM 6232 C CA . PHE A 1 6 ? -21.136 4.349 0.792 1.00 0.00 16 PHE A CA 6
ATOM 6233 C C . PHE A 1 6 ? -19.967 3.382 0.660 1.00 0.00 16 PHE A C 6
ATOM 6234 O O . PHE A 1 6 ? -19.583 3.009 -0.446 1.00 0.00 16 PHE A O 6
ATOM 6251 N N . ARG A 1 7 ? -19.420 2.976 1.805 1.00 0.00 17 ARG A N 6
ATOM 6252 C CA . ARG A 1 7 ? -18.334 1.996 1.860 1.00 0.00 17 ARG A CA 6
ATOM 6253 C C . ARG A 1 7 ? -17.189 2.374 0.926 1.00 0.00 17 ARG A C 6
ATOM 6254 O O . ARG A 1 7 ? -16.845 1.626 0.010 1.00 0.00 17 ARG A O 6
ATOM 6275 N N . THR A 1 8 ? -16.615 3.546 1.147 1.00 0.00 18 THR A N 6
ATOM 6276 C CA . THR A 1 8 ? -15.492 4.011 0.340 1.00 0.00 18 THR A CA 6
ATOM 6277 C C . THR A 1 8 ? -14.589 4.960 1.128 1.00 0.00 18 THR A C 6
ATOM 6278 O O . THR A 1 8 ? -13.444 5.192 0.738 1.00 0.00 18 THR A O 6
ATOM 6289 N N . ARG A 1 9 ? -15.116 5.498 2.235 1.00 0.00 19 ARG A N 6
ATOM 6290 C CA . ARG A 1 9 ? -14.397 6.444 3.097 1.00 0.00 19 ARG A CA 6
ATOM 6291 C C . ARG A 1 9 ? -14.155 7.777 2.380 1.00 0.00 19 ARG A C 6
ATOM 6292 O O . ARG A 1 9 ? -14.751 8.797 2.724 1.00 0.00 19 ARG A O 6
ATOM 6313 N N . GLY A 1 10 ? -13.283 7.748 1.390 1.00 0.00 20 GLY A N 6
ATOM 6314 C CA . GLY A 1 10 ? -12.998 8.915 0.578 1.00 0.00 20 GLY A CA 6
ATOM 6315 C C . GLY A 1 10 ? -12.126 8.535 -0.584 1.00 0.00 20 GLY A C 6
ATOM 6316 O O . GLY A 1 10 ? -11.327 9.334 -1.071 1.00 0.00 20 GLY A O 6
ATOM 6320 N N . LEU A 1 11 ? -12.286 7.292 -1.016 1.00 0.00 21 LEU A N 6
ATOM 6321 C CA . LEU A 1 11 ? -11.443 6.717 -2.044 1.00 0.00 21 LEU A CA 6
ATOM 6322 C C . LEU A 1 11 ? -11.592 7.444 -3.363 1.00 0.00 21 LEU A C 6
ATOM 6323 O O . LEU A 1 11 ? -12.694 7.577 -3.901 1.00 0.00 21 LEU A O 6
ATOM 6339 N N . THR A 1 12 ? -10.472 7.918 -3.869 1.00 0.00 22 THR A N 6
ATOM 6340 C CA . THR A 1 12 ? -10.428 8.513 -5.182 1.00 0.00 22 THR A CA 6
ATOM 6341 C C . THR A 1 12 ? -10.290 7.429 -6.238 1.00 0.00 22 THR A C 6
ATOM 6342 O O . THR A 1 12 ? -10.151 6.251 -5.896 1.00 0.00 22 THR A O 6
ATOM 6353 N N . ASP A 1 13 ? -10.315 7.808 -7.502 1.00 0.00 23 ASP A N 6
ATOM 6354 C CA . ASP A 1 13 ? -10.248 6.838 -8.586 1.00 0.00 23 ASP A CA 6
ATOM 6355 C C . ASP A 1 13 ? -8.986 5.993 -8.491 1.00 0.00 23 ASP A C 6
ATOM 6356 O O . ASP A 1 13 ? -9.000 4.810 -8.823 1.00 0.00 23 ASP A O 6
ATOM 6365 N N . GLU A 1 14 ? -7.901 6.592 -8.023 1.00 0.00 24 GLU A N 6
ATOM 6366 C CA . GLU A 1 14 ? -6.635 5.882 -7.912 1.00 0.00 24 GLU A CA 6
ATOM 6367 C C . GLU A 1 14 ? -6.686 4.841 -6.792 1.00 0.00 24 GLU A C 6
ATOM 6368 O O . GLU A 1 14 ? -6.276 3.697 -6.984 1.00 0.00 24 GLU A O 6
ATOM 6380 N N . GLU A 1 15 ? -7.210 5.233 -5.631 1.00 0.00 25 GLU A N 6
ATOM 6381 C CA . GLU A 1 15 ? -7.326 4.315 -4.503 1.00 0.00 25 GLU A CA 6
ATOM 6382 C C . GLU A 1 15 ? -8.344 3.238 -4.821 1.00 0.00 25 GLU A C 6
ATOM 6383 O O . GLU A 1 15 ? -8.136 2.064 -4.522 1.00 0.00 25 GLU A O 6
ATOM 6395 N N . TYR A 1 16 ? -9.442 3.643 -5.443 1.00 0.00 26 TYR A N 6
ATOM 6396 C CA . TYR A 1 16 ? -10.493 2.712 -5.803 1.00 0.00 26 TYR A CA 6
ATOM 6397 C C . TYR A 1 16 ? -10.003 1.744 -6.869 1.00 0.00 26 TYR A C 6
ATOM 6398 O O . TYR A 1 16 ? -10.359 0.574 -6.857 1.00 0.00 26 TYR A O 6
ATOM 6416 N N . ASP A 1 17 ? -9.178 2.237 -7.781 1.00 0.00 27 ASP A N 6
ATOM 6417 C CA . ASP A 1 17 ? -8.597 1.391 -8.818 1.00 0.00 27 ASP A CA 6
ATOM 6418 C C . ASP A 1 17 ? -7.698 0.341 -8.188 1.00 0.00 27 ASP A C 6
ATOM 6419 O O . ASP A 1 17 ? -7.769 -0.841 -8.520 1.00 0.00 27 ASP A O 6
ATOM 6428 N N . GLU A 1 18 ? -6.865 0.793 -7.263 1.00 0.00 28 GLU A N 6
ATOM 6429 C CA . GLU A 1 18 ? -5.973 -0.080 -6.527 1.00 0.00 28 GLU A CA 6
ATOM 6430 C C . GLU A 1 18 ? -6.785 -1.075 -5.712 1.00 0.00 28 GLU A C 6
ATOM 6431 O O . GLU A 1 18 ? -6.428 -2.246 -5.587 1.00 0.00 28 GLU A O 6
ATOM 6443 N N . PHE A 1 19 ? -7.890 -0.588 -5.177 1.00 0.00 29 PHE A N 6
ATOM 6444 C CA . PHE A 1 19 ? -8.845 -1.418 -4.470 1.00 0.00 29 PHE A CA 6
ATOM 6445 C C . PHE A 1 19 ? -9.458 -2.449 -5.405 1.00 0.00 29 PHE A C 6
ATOM 6446 O O . PHE A 1 19 ? -9.595 -3.605 -5.034 1.00 0.00 29 PHE A O 6
ATOM 6463 N N . LYS A 1 20 ? -9.815 -2.034 -6.615 1.00 0.00 30 LYS A N 6
ATOM 6464 C CA . LYS A 1 20 ? -10.363 -2.960 -7.602 1.00 0.00 30 LYS A CA 6
ATOM 6465 C C . LYS A 1 20 ? -9.356 -4.056 -7.905 1.00 0.00 30 LYS A C 6
ATOM 6466 O O . LYS A 1 20 ? -9.716 -5.222 -8.025 1.00 0.00 30 LYS A O 6
ATOM 6485 N N . LYS A 1 21 ? -8.095 -3.662 -8.040 1.00 0.00 31 LYS A N 6
ATOM 6486 C CA . LYS A 1 21 ? -7.015 -4.608 -8.280 1.00 0.00 31 LYS A CA 6
ATOM 6487 C C . LYS A 1 21 ? -6.878 -5.570 -7.105 1.00 0.00 31 LYS A C 6
ATOM 6488 O O . LYS A 1 21 ? -6.815 -6.787 -7.280 1.00 0.00 31 LYS A O 6
ATOM 6507 N N . ARG A 1 22 ? -6.854 -5.006 -5.906 1.00 0.00 32 ARG A N 6
ATOM 6508 C CA . ARG A 1 22 ? -6.752 -5.787 -4.682 1.00 0.00 32 ARG A CA 6
ATOM 6509 C C . ARG A 1 22 ? -7.987 -6.660 -4.487 1.00 0.00 32 ARG A C 6
ATOM 6510 O O . ARG A 1 22 ? -7.902 -7.771 -3.965 1.00 0.00 32 ARG A O 6
ATOM 6531 N N . ARG A 1 23 ? -9.129 -6.158 -4.923 1.00 0.00 33 ARG A N 6
ATOM 6532 C CA . ARG A 1 23 ? -10.373 -6.901 -4.849 1.00 0.00 33 ARG A CA 6
ATOM 6533 C C . ARG A 1 23 ? -10.400 -7.995 -5.906 1.00 0.00 33 ARG A C 6
ATOM 6534 O O . ARG A 1 23 ? -10.894 -9.092 -5.659 1.00 0.00 33 ARG A O 6
ATOM 6555 N N . GLU A 1 24 ? -9.825 -7.707 -7.062 1.00 0.00 34 GLU A N 6
ATOM 6556 C CA . GLU A 1 24 ? -9.651 -8.702 -8.111 1.00 0.00 34 GLU A CA 6
ATOM 6557 C C . GLU A 1 24 ? -8.718 -9.806 -7.622 1.00 0.00 34 GLU A C 6
ATOM 6558 O O . GLU A 1 24 ? -8.906 -10.981 -7.935 1.00 0.00 34 GLU A O 6
ATOM 6570 N N . SER A 1 25 ? -7.729 -9.412 -6.824 1.00 0.00 35 SER A N 6
ATOM 6571 C CA . SER A 1 25 ? -6.794 -10.346 -6.204 1.00 0.00 35 SER A CA 6
ATOM 6572 C C . SER A 1 25 ? -7.522 -11.290 -5.243 1.00 0.00 35 SER A C 6
ATOM 6573 O O . SER A 1 25 ? -6.996 -12.333 -4.856 1.00 0.00 35 SER A O 6
ATOM 6581 N N . ARG A 1 26 ? -8.733 -10.911 -4.858 1.00 0.00 36 ARG A N 6
ATOM 6582 C CA . ARG A 1 26 ? -9.550 -11.725 -3.968 1.00 0.00 36 ARG A CA 6
ATOM 6583 C C . ARG A 1 26 ? -10.773 -12.272 -4.701 1.00 0.00 36 ARG A C 6
ATOM 6584 O O . ARG A 1 26 ? -11.752 -12.683 -4.074 1.00 0.00 36 ARG A O 6
ATOM 6605 N N . GLY A 1 27 ? -10.721 -12.252 -6.030 1.00 0.00 37 GLY A N 6
ATOM 6606 C CA . GLY A 1 27 ? -11.816 -12.772 -6.836 1.00 0.00 37 GLY A CA 6
ATOM 6607 C C . GLY A 1 27 ? -13.085 -11.949 -6.710 1.00 0.00 37 GLY A C 6
ATOM 6608 O O . GLY A 1 27 ? -14.167 -12.393 -7.097 1.00 0.00 37 GLY A O 6
ATOM 6612 N N . GLY A 1 28 ? -12.954 -10.747 -6.174 1.00 0.00 38 GLY A N 6
ATOM 6613 C CA . GLY A 1 28 ? -14.105 -9.899 -5.963 1.00 0.00 38 GLY A CA 6
ATOM 6614 C C . GLY A 1 28 ? -14.540 -9.882 -4.514 1.00 0.00 38 GLY A C 6
ATOM 6615 O O . GLY A 1 28 ? -15.281 -8.994 -4.093 1.00 0.00 38 GLY A O 6
ATOM 6619 N N . LYS A 1 29 ? -14.063 -10.850 -3.744 1.00 0.00 39 LYS A N 6
ATOM 6620 C CA . LYS A 1 29 ? -14.428 -10.959 -2.339 1.00 0.00 39 LYS A CA 6
ATOM 6621 C C . LYS A 1 29 ? -13.474 -10.150 -1.467 1.00 0.00 39 LYS A C 6
ATOM 6622 O O . LYS A 1 29 ? -12.761 -10.689 -0.616 1.00 0.00 39 LYS A O 6
ATOM 6641 N N . TYR A 1 30 ? -13.482 -8.848 -1.690 1.00 0.00 40 TYR A N 6
ATOM 6642 C CA . TYR A 1 30 ? -12.602 -7.921 -0.997 1.00 0.00 40 TYR A CA 6
ATOM 6643 C C . TYR A 1 30 ? -13.370 -6.643 -0.715 1.00 0.00 40 TYR A C 6
ATOM 6644 O O . TYR A 1 30 ? -13.610 -5.852 -1.625 1.00 0.00 40 TYR A O 6
ATOM 6662 N N . SER A 1 31 ? -13.772 -6.435 0.520 1.00 0.00 41 SER A N 6
ATOM 6663 C CA . SER A 1 31 ? -14.589 -5.280 0.834 1.00 0.00 41 SER A CA 6
ATOM 6664 C C . SER A 1 31 ? -13.728 -4.046 1.013 1.00 0.00 41 SER A C 6
ATOM 6665 O O . SER A 1 31 ? -12.505 -4.154 1.143 1.00 0.00 41 SER A O 6
ATOM 6673 N N . ILE A 1 32 ? -14.349 -2.878 1.027 1.00 0.00 42 ILE A N 6
ATOM 6674 C CA . ILE A 1 32 ? -13.597 -1.649 1.164 1.00 0.00 42 ILE A CA 6
ATOM 6675 C C . ILE A 1 32 ? -12.859 -1.630 2.492 1.00 0.00 42 ILE A C 6
ATOM 6676 O O . ILE A 1 32 ? -11.758 -1.129 2.569 1.00 0.00 42 ILE A O 6
ATOM 6692 N N . ASP A 1 33 ? -13.459 -2.220 3.522 1.00 0.00 43 ASP A N 6
ATOM 6693 C CA . ASP A 1 33 ? -12.853 -2.251 4.849 1.00 0.00 43 ASP A CA 6
ATOM 6694 C C . ASP A 1 33 ? -11.556 -3.040 4.828 1.00 0.00 43 ASP A C 6
ATOM 6695 O O . ASP A 1 33 ? -10.609 -2.717 5.539 1.00 0.00 43 ASP A O 6
ATOM 6704 N N . ASP A 1 34 ? -11.509 -4.060 3.987 1.00 0.00 44 ASP A N 6
ATOM 6705 C CA . ASP A 1 34 ? -10.305 -4.859 3.830 1.00 0.00 44 ASP A CA 6
ATOM 6706 C C . ASP A 1 34 ? -9.241 -4.043 3.117 1.00 0.00 44 ASP A C 6
ATOM 6707 O O . ASP A 1 34 ? -8.047 -4.180 3.385 1.00 0.00 44 ASP A O 6
ATOM 6716 N N . TYR A 1 35 ? -9.683 -3.179 2.211 1.00 0.00 45 TYR A N 6
ATOM 6717 C CA . TYR A 1 35 ? -8.791 -2.224 1.571 1.00 0.00 45 TYR A CA 6
ATOM 6718 C C . TYR A 1 35 ? -8.397 -1.141 2.558 1.00 0.00 45 TYR A C 6
ATOM 6719 O O . TYR A 1 35 ? -7.229 -0.806 2.688 1.00 0.00 45 TYR A O 6
ATOM 673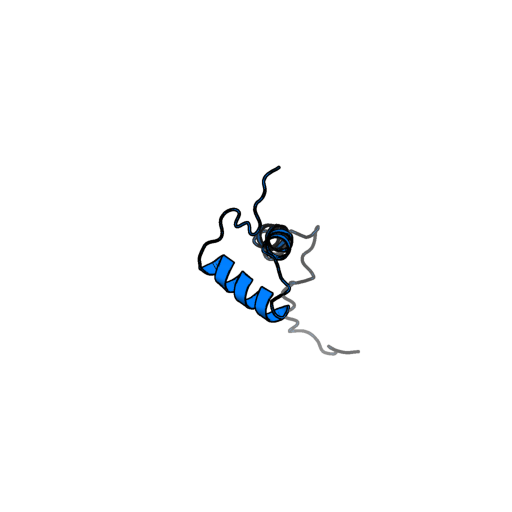7 N N . LEU A 1 36 ? -9.393 -0.608 3.245 1.00 0.00 46 LEU A N 6
ATOM 6738 C CA . LEU A 1 36 ? -9.211 0.453 4.218 1.00 0.00 46 LEU A CA 6
ATOM 6739 C C . LEU A 1 36 ? -8.270 0.008 5.334 1.00 0.00 46 LEU A C 6
ATOM 6740 O O . LEU A 1 36 ? -7.505 0.806 5.850 1.00 0.00 46 LEU A O 6
ATOM 6756 N N . ALA A 1 37 ? -8.320 -1.275 5.678 1.00 0.00 47 ALA A N 6
ATOM 6757 C CA . ALA A 1 37 ? -7.409 -1.848 6.663 1.00 0.00 47 ALA A CA 6
ATOM 6758 C C . ALA A 1 37 ? -5.966 -1.775 6.178 1.00 0.00 47 ALA A C 6
ATOM 6759 O O . ALA A 1 37 ? -5.061 -1.432 6.939 1.00 0.00 47 ALA A O 6
ATOM 6766 N N . ASP A 1 38 ? -5.757 -2.093 4.909 1.00 0.00 48 ASP A N 6
ATOM 6767 C CA . ASP A 1 38 ? -4.431 -1.992 4.310 1.00 0.00 48 ASP A CA 6
ATOM 6768 C C . ASP A 1 38 ? -4.088 -0.525 4.100 1.00 0.00 48 ASP A C 6
ATOM 6769 O O . ASP A 1 38 ? -2.947 -0.110 4.263 1.00 0.00 48 ASP A O 6
ATOM 6778 N N . ARG A 1 39 ? -5.111 0.253 3.765 1.00 0.00 49 ARG A N 6
ATOM 6779 C CA . ARG A 1 39 ? -4.979 1.690 3.571 1.00 0.00 49 ARG A CA 6
ATOM 6780 C C . ARG A 1 39 ? -4.533 2.361 4.875 1.00 0.00 49 ARG A C 6
ATOM 6781 O O . ARG A 1 39 ? -3.750 3.309 4.862 1.00 0.00 49 ARG A O 6
ATOM 6802 N N . GLU A 1 40 ? -5.050 1.856 5.998 1.00 0.00 50 GLU A N 6
ATOM 6803 C CA . GLU A 1 40 ? -4.628 2.297 7.329 1.00 0.00 50 GLU A CA 6
ATOM 6804 C C . GLU A 1 40 ? -3.125 2.103 7.496 1.00 0.00 50 GLU A C 6
ATOM 6805 O O . GLU A 1 40 ? -2.440 2.919 8.114 1.00 0.00 50 GLU A O 6
ATOM 6817 N N . ARG A 1 41 ? -2.623 1.015 6.930 1.00 0.00 51 ARG A N 6
ATOM 6818 C CA . ARG A 1 41 ? -1.200 0.723 6.950 1.00 0.00 51 ARG A CA 6
ATOM 6819 C C . ARG A 1 41 ? -0.457 1.653 6.008 1.00 0.00 51 ARG A C 6
ATOM 6820 O O . ARG A 1 41 ? 0.590 2.205 6.348 1.00 0.00 51 ARG A O 6
ATOM 6841 N N . GLU A 1 42 ? -1.038 1.842 4.832 1.00 0.00 52 GLU A N 6
ATOM 6842 C CA . GLU A 1 42 ? -0.421 2.616 3.762 1.00 0.00 52 GLU A CA 6
ATOM 6843 C C . GLU A 1 42 ? -0.130 4.051 4.173 1.00 0.00 52 GLU A C 6
ATOM 6844 O O . GLU A 1 42 ? 0.771 4.676 3.621 1.00 0.00 52 GLU A O 6
ATOM 6856 N N . GLU A 1 43 ? -0.880 4.560 5.145 1.00 0.00 53 GLU A N 6
ATOM 6857 C CA . GLU A 1 43 ? -0.706 5.930 5.616 1.00 0.00 53 GLU A CA 6
ATOM 6858 C C . GLU A 1 43 ? 0.756 6.229 5.940 1.00 0.00 53 GLU A C 6
ATOM 6859 O O . GLU A 1 43 ? 1.290 7.264 5.546 1.00 0.00 53 GLU A O 6
ATOM 6871 N N . GLU A 1 44 ? 1.409 5.315 6.643 1.00 0.00 54 GLU A N 6
ATOM 6872 C CA . GLU A 1 44 ? 2.809 5.500 6.994 1.00 0.00 54 GLU A CA 6
ATOM 6873 C C . GLU A 1 44 ? 3.716 4.974 5.889 1.00 0.00 54 GLU A C 6
ATOM 6874 O O . GLU A 1 44 ? 4.861 5.395 5.756 1.00 0.00 54 GLU A O 6
ATOM 6886 N N . LEU A 1 45 ? 3.175 4.085 5.073 1.00 0.00 55 LEU A N 6
ATOM 6887 C CA . LEU A 1 45 ? 3.955 3.411 4.036 1.00 0.00 55 LEU A CA 6
ATOM 6888 C C . LEU A 1 45 ? 4.146 4.314 2.822 1.00 0.00 55 LEU A C 6
ATOM 6889 O O . LEU A 1 45 ? 4.964 4.030 1.950 1.00 0.00 55 LEU A O 6
ATOM 6905 N N . LEU A 1 46 ? 3.378 5.394 2.760 1.00 0.00 56 LEU A N 6
ATOM 6906 C CA . LEU A 1 46 ? 3.518 6.367 1.685 1.00 0.00 56 LEU A CA 6
ATOM 6907 C C . LEU A 1 46 ? 4.868 7.066 1.776 1.00 0.00 56 LEU A C 6
ATOM 6908 O O . LEU A 1 46 ? 5.494 7.374 0.760 1.00 0.00 56 LEU A O 6
ATOM 6924 N N . GLU A 1 47 ? 5.317 7.298 3.002 1.00 0.00 57 GLU A N 6
ATOM 6925 C CA . GLU A 1 47 ? 6.550 8.034 3.242 1.00 0.00 57 GLU A CA 6
ATOM 6926 C C . GLU A 1 47 ? 7.618 7.137 3.857 1.00 0.00 57 GLU A C 6
ATOM 6927 O O . GLU A 1 47 ? 8.731 7.582 4.136 1.00 0.00 57 GLU A O 6
ATOM 6939 N N . ARG A 1 48 ? 7.284 5.869 4.060 1.00 0.00 58 ARG A N 6
ATOM 6940 C CA . ARG A 1 48 ? 8.188 4.937 4.724 1.00 0.00 58 ARG A CA 6
ATOM 6941 C C . ARG A 1 48 ? 8.117 3.570 4.072 1.00 0.00 58 ARG A C 6
ATOM 6942 O O . ARG A 1 48 ? 7.448 3.408 3.054 1.00 0.00 58 ARG A O 6
ATOM 6963 N N . ASP A 1 49 ? 8.840 2.605 4.646 1.00 0.00 59 ASP A N 6
ATOM 6964 C CA . ASP A 1 49 ? 8.809 1.219 4.181 1.00 0.00 59 ASP A CA 6
ATOM 6965 C C . ASP A 1 49 ? 9.470 1.066 2.805 1.00 0.00 59 ASP A C 6
ATOM 6966 O O . ASP A 1 49 ? 10.648 0.719 2.712 1.00 0.00 59 ASP A O 6
ATOM 6975 N N . GLU A 1 50 ? 8.725 1.374 1.746 1.00 0.00 60 GLU A N 6
ATOM 6976 C CA . GLU A 1 50 ? 9.228 1.265 0.377 1.00 0.00 60 GLU A CA 6
ATOM 6977 C C . GLU A 1 50 ? 10.206 2.389 0.057 1.00 0.00 60 GLU A C 6
ATOM 6978 O O . GLU A 1 50 ? 10.894 2.357 -0.962 1.00 0.00 60 GLU A O 6
ATOM 6990 N N . GLU A 1 51 ? 10.274 3.376 0.939 1.00 0.00 61 GLU A N 6
ATOM 6991 C CA . GLU A 1 51 ? 11.105 4.549 0.705 1.00 0.00 61 GLU A CA 6
ATOM 6992 C C . GLU A 1 51 ? 12.558 4.296 1.114 1.00 0.00 61 GLU A C 6
ATOM 6993 O O . GLU A 1 51 ? 13.349 5.231 1.241 1.00 0.00 61 GLU A O 6
ATOM 7005 N N . GLU A 1 52 ? 12.873 3.018 1.336 1.00 0.00 62 GLU A N 6
ATOM 7006 C CA . GLU A 1 52 ? 14.240 2.547 1.585 1.00 0.00 62 GLU A CA 6
ATOM 7007 C C . GLU A 1 52 ? 14.769 2.934 2.968 1.00 0.00 62 GLU A C 6
ATOM 7008 O O . GLU A 1 52 ? 14.915 4.112 3.290 1.00 0.00 62 GLU A O 6
ATOM 7020 N N . ALA A 1 53 ? 15.045 1.912 3.773 1.00 0.00 63 ALA A N 6
ATOM 7021 C CA . ALA A 1 53 ? 15.757 2.064 5.041 1.00 0.00 63 ALA A CA 6
ATOM 7022 C C . ALA A 1 53 ? 14.999 2.916 6.054 1.00 0.00 63 ALA A C 6
ATOM 7023 O O . ALA A 1 53 ? 15.530 3.891 6.585 1.00 0.00 63 ALA A O 6
ATOM 7030 N N . ILE A 1 54 ? 13.758 2.546 6.317 1.00 0.00 64 ILE A N 6
ATOM 7031 C CA . ILE A 1 54 ? 12.989 3.175 7.382 1.00 0.00 64 ILE A CA 6
ATOM 7032 C C . ILE A 1 54 ? 12.565 2.115 8.384 1.00 0.00 64 ILE A C 6
ATOM 7033 O O . ILE A 1 54 ? 12.653 2.301 9.599 1.00 0.00 64 ILE A O 6
ATOM 7049 N N . PHE A 1 55 ? 12.116 0.997 7.846 1.00 0.00 65 PHE A N 6
ATOM 7050 C CA . PHE A 1 55 ? 11.733 -0.156 8.641 1.00 0.00 65 PHE A CA 6
ATOM 7051 C C . PHE A 1 55 ? 12.975 -0.848 9.189 1.00 0.00 65 PHE A C 6
ATOM 7052 O O . PHE A 1 55 ? 14.055 -0.752 8.598 1.00 0.00 65 PHE A O 6
ATOM 7069 N N . GLY A 1 56 ? 12.815 -1.538 10.311 1.00 0.00 66 GLY A N 6
ATOM 7070 C CA . GLY A 1 56 ? 13.907 -2.299 10.888 1.00 0.00 66 GLY A CA 6
ATOM 7071 C C . GLY A 1 56 ? 15.150 -1.464 11.114 1.00 0.00 66 GLY A C 6
ATOM 7072 O O . GLY A 1 56 ? 15.091 -0.406 11.746 1.00 0.00 66 GLY A O 6
ATOM 7076 N N . ASP A 1 57 ? 16.271 -1.931 10.583 1.00 0.00 67 ASP A N 6
ATOM 7077 C CA . ASP A 1 57 ? 17.541 -1.233 10.739 1.00 0.00 67 ASP A CA 6
ATOM 7078 C C . ASP A 1 57 ? 18.147 -0.897 9.379 1.00 0.00 67 ASP A C 6
ATOM 7079 O O . ASP A 1 57 ? 19.080 -0.101 9.284 1.00 0.00 67 ASP A O 6
ATOM 7088 N N . GLY A 1 58 ? 17.604 -1.492 8.325 1.00 0.00 68 GLY A N 6
ATOM 7089 C CA . GLY A 1 58 ? 18.144 -1.276 7.001 1.00 0.00 68 GLY A CA 6
ATOM 7090 C C . GLY A 1 58 ? 17.089 -1.325 5.918 1.00 0.00 68 GLY A C 6
ATOM 7091 O O . GLY A 1 58 ? 15.939 -0.943 6.138 1.00 0.00 68 GLY A O 6
ATOM 7095 N N . PHE A 1 59 ? 17.484 -1.792 4.745 1.00 0.00 69 PHE A N 6
ATOM 7096 C CA . PHE A 1 59 ? 16.584 -1.867 3.606 1.00 0.00 69 PHE A CA 6
ATOM 7097 C C . PHE A 1 59 ? 16.833 -3.146 2.821 1.00 0.00 69 PHE A C 6
ATOM 7098 O O . PHE A 1 59 ? 17.752 -3.901 3.139 1.00 0.00 69 PHE A O 6
ATOM 7115 N N . GLY A 1 60 ? 16.010 -3.392 1.808 1.00 0.00 70 GLY A N 6
ATOM 7116 C CA . GLY A 1 60 ? 16.166 -4.583 0.992 1.00 0.00 70 GLY A CA 6
ATOM 7117 C C . GLY A 1 60 ? 15.583 -5.825 1.643 1.00 0.00 70 GLY A C 6
ATOM 7118 O O . GLY A 1 60 ? 15.005 -6.676 0.963 1.00 0.00 70 GLY A O 6
ATOM 7122 N N . LEU A 1 61 ? 15.740 -5.918 2.960 1.00 0.00 71 LEU A N 6
ATOM 7123 C CA . LEU A 1 61 ? 15.241 -7.046 3.741 1.00 0.00 71 LEU A CA 6
ATOM 7124 C C . LEU A 1 61 ? 13.753 -7.282 3.493 1.00 0.00 71 LEU A C 6
ATOM 7125 O O . LEU A 1 61 ? 13.332 -8.395 3.178 1.00 0.00 71 LEU A O 6
ATOM 7141 N N . LYS A 1 62 ? 12.962 -6.225 3.631 1.00 0.00 72 LYS A N 6
ATOM 7142 C CA . LYS A 1 62 ? 11.517 -6.320 3.465 1.00 0.00 72 LYS A CA 6
ATOM 7143 C C . LYS A 1 62 ? 10.977 -5.112 2.718 1.00 0.00 72 LYS A C 6
ATOM 7144 O O . LYS A 1 62 ? 10.024 -4.479 3.170 1.00 0.00 72 LYS A O 6
ATOM 7163 N N . ALA A 1 63 ? 11.587 -4.783 1.592 1.00 0.00 73 ALA A N 6
ATOM 7164 C CA . ALA A 1 63 ? 11.133 -3.655 0.791 1.00 0.00 73 ALA A CA 6
ATOM 7165 C C . ALA A 1 63 ? 11.751 -3.685 -0.596 1.00 0.00 73 ALA A C 6
ATOM 7166 O O . ALA A 1 63 ? 12.791 -4.316 -0.804 1.00 0.00 73 ALA A O 6
ATOM 7173 N N . THR A 1 64 ? 11.095 -2.999 -1.531 1.00 0.00 74 THR A N 6
ATOM 7174 C CA . THR A 1 64 ? 11.588 -2.836 -2.893 1.00 0.00 74 THR A CA 6
ATOM 7175 C C . THR A 1 64 ? 11.513 -4.139 -3.691 1.00 0.00 74 THR A C 6
ATOM 7176 O O . THR A 1 64 ? 12.053 -5.172 -3.287 1.00 0.00 74 THR A O 6
ATOM 7187 N N . ARG A 1 65 ? 10.850 -4.080 -4.841 1.00 0.00 75 ARG A N 6
ATOM 7188 C CA . ARG A 1 65 ? 10.746 -5.229 -5.734 1.00 0.00 75 ARG A CA 6
ATOM 7189 C C . ARG A 1 65 ? 12.047 -5.413 -6.512 1.00 0.00 75 ARG A C 6
ATOM 7190 O O . ARG A 1 65 ? 12.054 -5.542 -7.735 1.00 0.00 75 ARG A O 6
ATOM 7211 N N . ARG A 1 66 ? 13.144 -5.409 -5.778 1.00 0.00 76 ARG A N 6
ATOM 7212 C CA . ARG A 1 66 ? 14.473 -5.567 -6.342 1.00 0.00 76 ARG A CA 6
ATOM 7213 C C . ARG A 1 66 ? 14.941 -7.002 -6.146 1.00 0.00 76 ARG A C 6
ATOM 7214 O O . ARG A 1 66 ? 15.812 -7.493 -6.864 1.00 0.00 76 ARG A O 6
ATOM 7235 N N . SER A 1 67 ? 14.321 -7.674 -5.187 1.00 0.00 77 SER A N 6
ATOM 7236 C CA . SER A 1 67 ? 14.726 -9.010 -4.785 1.00 0.00 77 SER A CA 6
ATOM 7237 C C . SER A 1 67 ? 14.282 -10.076 -5.785 1.00 0.00 77 SER A C 6
ATOM 7238 O O . SER A 1 67 ? 13.426 -10.910 -5.483 1.00 0.00 77 SER A O 6
ATOM 7246 N N . ARG A 1 68 ? 14.867 -10.051 -6.973 1.00 0.00 78 ARG A N 6
ATOM 7247 C CA . ARG A 1 68 ? 14.627 -11.100 -7.954 1.00 0.00 78 ARG A CA 6
ATOM 7248 C C . ARG A 1 68 ? 15.893 -11.921 -8.174 1.00 0.00 78 ARG A C 6
ATOM 7249 O O . ARG A 1 68 ? 15.861 -12.976 -8.805 1.00 0.00 78 ARG A O 6
ATOM 7270 N N . LYS A 1 69 ? 17.009 -11.420 -7.657 1.00 0.00 79 LYS A N 6
ATOM 7271 C CA . LYS A 1 69 ? 18.286 -12.113 -7.759 1.00 0.00 79 LYS A CA 6
ATOM 7272 C C . LYS A 1 69 ? 19.049 -12.007 -6.446 1.00 0.00 79 LYS A C 6
ATOM 7273 O O . LYS A 1 69 ? 20.280 -11.988 -6.431 1.00 0.00 79 LYS A O 6
ATOM 7292 N N . ALA A 1 70 ? 18.314 -11.949 -5.345 1.00 0.00 80 ALA A N 6
ATOM 7293 C CA . ALA A 1 70 ? 18.920 -11.773 -4.033 1.00 0.00 80 ALA A CA 6
ATOM 7294 C C . ALA A 1 70 ? 19.172 -13.116 -3.358 1.00 0.00 80 ALA A C 6
ATOM 7295 O O . ALA A 1 70 ? 18.476 -14.097 -3.623 1.00 0.00 80 ALA A O 6
ATOM 7302 N N . GLU A 1 71 ? 20.170 -13.154 -2.489 1.00 0.00 81 GLU A N 6
ATOM 7303 C CA . GLU A 1 71 ? 20.502 -14.358 -1.738 1.00 0.00 81 GLU A CA 6
ATOM 7304 C C . GLU A 1 71 ? 19.813 -14.336 -0.379 1.00 0.00 81 GLU A C 6
ATOM 7305 O O . GLU A 1 71 ? 20.467 -14.278 0.661 1.00 0.00 81 GLU A O 6
ATOM 7317 N N . ARG A 1 72 ? 18.490 -14.384 -0.392 1.00 0.00 82 ARG A N 6
ATOM 7318 C CA . ARG A 1 72 ? 17.709 -14.293 0.834 1.00 0.00 82 ARG A CA 6
ATOM 7319 C C . ARG A 1 72 ? 17.436 -15.679 1.403 1.00 0.00 82 ARG A C 6
ATOM 7320 O O . ARG A 1 72 ? 16.281 -16.078 1.578 1.00 0.00 82 ARG A O 6
ATOM 7341 N N . ALA A 1 73 ? 18.502 -16.411 1.689 1.00 0.00 83 ALA A N 6
ATOM 7342 C CA . ALA A 1 73 ? 18.380 -17.757 2.222 1.00 0.00 83 ALA A CA 6
ATOM 7343 C C . ALA A 1 73 ? 18.212 -17.726 3.733 1.00 0.00 83 ALA A C 6
ATOM 7344 O O . ALA A 1 73 ? 17.296 -18.340 4.279 1.00 0.00 83 ALA A O 6
ATOM 7351 N N . LYS A 1 74 ? 19.090 -17.001 4.407 1.00 0.00 84 LYS A N 6
ATOM 7352 C CA . LYS A 1 74 ? 19.060 -16.930 5.859 1.00 0.00 84 LYS A CA 6
ATOM 7353 C C . LYS A 1 74 ? 18.210 -15.753 6.315 1.00 0.00 84 LYS A C 6
ATOM 7354 O O . LYS A 1 74 ? 18.688 -14.621 6.398 1.00 0.00 84 LYS A O 6
ATOM 7373 N N . LEU A 1 75 ? 16.945 -16.024 6.587 1.00 0.00 85 LEU A N 6
ATOM 7374 C CA . LEU A 1 75 ? 16.019 -14.996 7.032 1.00 0.00 85 LEU A CA 6
ATOM 7375 C C . LEU A 1 75 ? 15.527 -15.305 8.437 1.00 0.00 85 LEU A C 6
ATOM 7376 O O . LEU A 1 75 ? 15.982 -14.638 9.388 1.00 0.00 85 LEU A O 6
ATOM 7393 N N . GLY A 1 1 ? -28.477 -2.022 11.862 1.00 0.00 11 GLY A N 7
ATOM 7394 C CA . GLY A 1 1 ? -27.147 -2.319 11.283 1.00 0.00 11 GLY A CA 7
ATOM 7395 C C . GLY A 1 1 ? -26.397 -1.057 10.925 1.00 0.00 11 GLY A C 7
ATOM 7396 O O . GLY A 1 1 ? -26.739 0.030 11.393 1.00 0.00 11 GLY A O 7
ATOM 7402 N N . ARG A 1 2 ? -25.383 -1.189 10.087 1.00 0.00 12 ARG A N 7
ATOM 7403 C CA . ARG A 1 2 ? -24.597 -0.047 9.657 1.00 0.00 12 ARG A CA 7
ATOM 7404 C C . ARG A 1 2 ? -24.369 -0.114 8.153 1.00 0.00 12 ARG A C 7
ATOM 7405 O O . ARG A 1 2 ? -24.376 -1.198 7.569 1.00 0.00 12 ARG A O 7
ATOM 7426 N N . PRO A 1 3 ? -24.176 1.039 7.499 1.00 0.00 13 PRO A N 7
ATOM 7427 C CA . PRO A 1 3 ? -23.897 1.096 6.067 1.00 0.00 13 PRO A CA 7
ATOM 7428 C C . PRO A 1 3 ? -22.438 0.779 5.756 1.00 0.00 13 PRO A C 7
ATOM 7429 O O . PRO A 1 3 ? -21.834 1.375 4.865 1.00 0.00 13 PRO A O 7
ATOM 7440 N N . GLY A 1 4 ? -21.885 -0.186 6.477 1.00 0.00 14 GLY A N 7
ATOM 7441 C CA . GLY A 1 4 ? -20.484 -0.517 6.335 1.00 0.00 14 GLY A CA 7
ATOM 7442 C C . GLY A 1 4 ? -20.250 -1.572 5.280 1.00 0.00 14 GLY A C 7
ATOM 7443 O O . GLY A 1 4 ? -19.279 -2.326 5.343 1.00 0.00 14 GLY A O 7
ATOM 7447 N N . VAL A 1 5 ? -21.141 -1.626 4.305 1.00 0.00 15 VAL A N 7
ATOM 7448 C CA . VAL A 1 5 ? -21.023 -2.579 3.215 1.00 0.00 15 VAL A CA 7
ATOM 7449 C C . VAL A 1 5 ? -20.086 -2.047 2.138 1.00 0.00 15 VAL A C 7
ATOM 7450 O O . VAL A 1 5 ? -19.539 -2.809 1.341 1.00 0.00 15 VAL A O 7
ATOM 7463 N N . PHE A 1 6 ? -19.908 -0.733 2.131 1.00 0.00 16 PHE A N 7
ATOM 7464 C CA . PHE A 1 6 ? -19.062 -0.070 1.152 1.00 0.00 16 PHE A CA 7
ATOM 7465 C C . PHE A 1 6 ? -18.849 1.383 1.557 1.00 0.00 16 PHE A C 7
ATOM 7466 O O . PHE A 1 6 ? -19.557 2.280 1.102 1.00 0.00 16 PHE A O 7
ATOM 7483 N N . ARG A 1 7 ? -17.902 1.606 2.451 1.00 0.00 17 ARG A N 7
ATOM 7484 C CA . ARG A 1 7 ? -17.589 2.950 2.896 1.00 0.00 17 ARG A CA 7
ATOM 7485 C C . ARG A 1 7 ? -16.343 3.481 2.212 1.00 0.00 17 ARG A C 7
ATOM 7486 O O . ARG A 1 7 ? -15.222 3.094 2.537 1.00 0.00 17 ARG A O 7
ATOM 7507 N N . THR A 1 8 ? -16.545 4.362 1.254 1.00 0.00 18 THR A N 7
ATOM 7508 C CA . THR A 1 8 ? -15.444 5.024 0.593 1.00 0.00 18 THR A CA 7
ATOM 7509 C C . THR A 1 8 ? -14.896 6.143 1.467 1.00 0.00 18 THR A C 7
ATOM 7510 O O . THR A 1 8 ? -15.543 7.175 1.645 1.00 0.00 18 THR A O 7
ATOM 7521 N N . ARG A 1 9 ? -13.714 5.929 2.035 1.00 0.00 19 ARG A N 7
ATOM 7522 C CA . ARG A 1 9 ? -13.042 6.966 2.815 1.00 0.00 19 ARG A CA 7
ATOM 7523 C C . ARG A 1 9 ? -12.444 8.020 1.892 1.00 0.00 19 ARG A C 7
ATOM 7524 O O . ARG A 1 9 ? -11.239 8.278 1.931 1.00 0.00 19 ARG A O 7
ATOM 7545 N N . GLY A 1 10 ? -13.289 8.621 1.065 1.00 0.00 20 GLY A N 7
ATOM 7546 C CA . GLY A 1 10 ? -12.813 9.545 0.060 1.00 0.00 20 GLY A CA 7
ATOM 7547 C C . GLY A 1 10 ? -11.901 8.859 -0.931 1.00 0.00 20 GLY A C 7
ATOM 7548 O O . GLY A 1 10 ? -10.911 9.436 -1.380 1.00 0.00 20 GLY A O 7
ATOM 7552 N N . LEU A 1 11 ? -12.230 7.612 -1.263 1.00 0.00 21 LEU A N 7
ATOM 7553 C CA . LEU A 1 11 ? -11.422 6.838 -2.188 1.00 0.00 21 LEU A CA 7
ATOM 7554 C C . LEU A 1 11 ? -11.463 7.452 -3.570 1.00 0.00 21 LEU A C 7
ATOM 7555 O O . LEU A 1 11 ? -12.494 7.427 -4.242 1.00 0.00 21 LEU A O 7
ATOM 7571 N N . THR A 1 12 ? -10.341 8.016 -3.982 1.00 0.00 22 THR A N 7
ATOM 7572 C CA . THR A 1 12 ? -10.223 8.576 -5.309 1.00 0.00 22 THR A CA 7
ATOM 7573 C C . THR A 1 12 ? -10.260 7.473 -6.351 1.00 0.00 22 THR A C 7
ATOM 7574 O O . THR A 1 12 ? -10.367 6.289 -6.017 1.00 0.00 22 THR A O 7
ATOM 7585 N N . ASP A 1 13 ? -10.144 7.846 -7.607 1.00 0.00 23 ASP A N 7
ATOM 7586 C CA . ASP A 1 13 ? -10.106 6.869 -8.676 1.00 0.00 23 ASP A CA 7
ATOM 7587 C C . ASP A 1 13 ? -8.821 6.056 -8.597 1.00 0.00 23 ASP A C 7
ATOM 7588 O O . ASP A 1 13 ? -8.711 4.994 -9.203 1.00 0.00 23 ASP A O 7
ATOM 7597 N N . GLU A 1 14 ? -7.855 6.560 -7.834 1.00 0.00 24 GLU A N 7
ATOM 7598 C CA . GLU A 1 14 ? -6.591 5.867 -7.641 1.00 0.00 24 GLU A CA 7
ATOM 7599 C C . GLU A 1 14 ? -6.725 4.815 -6.547 1.00 0.00 24 GLU A C 7
ATOM 7600 O O . GLU A 1 14 ? -6.453 3.638 -6.776 1.00 0.00 24 GLU A O 7
ATOM 7612 N N . GLU A 1 15 ? -7.155 5.249 -5.363 1.00 0.00 25 GLU A N 7
ATOM 7613 C CA . GLU A 1 15 ? -7.363 4.333 -4.240 1.00 0.00 25 GLU A CA 7
ATOM 7614 C C . GLU A 1 15 ? -8.343 3.247 -4.634 1.00 0.00 25 GLU A C 7
ATOM 7615 O O . GLU A 1 15 ? -8.163 2.076 -4.310 1.00 0.00 25 GLU A O 7
ATOM 7627 N N . TYR A 1 16 ? -9.382 3.649 -5.352 1.00 0.00 26 TYR A N 7
ATOM 7628 C CA . TYR A 1 16 ? -10.403 2.717 -5.780 1.00 0.00 26 TYR A CA 7
ATOM 7629 C C . TYR A 1 16 ? -9.863 1.768 -6.838 1.00 0.00 26 TYR A C 7
ATOM 7630 O O . TYR A 1 16 ? -10.240 0.603 -6.876 1.00 0.00 26 TYR A O 7
ATOM 7648 N N . ASP A 1 17 ? -8.973 2.259 -7.688 1.00 0.00 27 ASP A N 7
ATOM 7649 C CA . ASP A 1 17 ? -8.389 1.421 -8.727 1.00 0.00 27 ASP A CA 7
ATOM 7650 C C . ASP A 1 17 ? -7.483 0.377 -8.094 1.00 0.00 27 ASP A C 7
ATOM 7651 O O . ASP A 1 17 ? -7.484 -0.790 -8.493 1.00 0.00 27 ASP A O 7
ATOM 7660 N N . GLU A 1 18 ? -6.718 0.817 -7.101 1.00 0.00 28 GLU A N 7
ATOM 7661 C CA . GLU A 1 18 ? -5.907 -0.069 -6.291 1.00 0.00 28 GLU A CA 7
ATOM 7662 C C . GLU A 1 18 ? -6.802 -1.100 -5.617 1.00 0.00 28 GLU A C 7
ATOM 7663 O O . GLU A 1 18 ? -6.527 -2.299 -5.643 1.00 0.00 28 GLU A O 7
ATOM 7675 N N . PHE A 1 19 ? -7.883 -0.605 -5.037 1.00 0.00 29 PHE A N 7
ATOM 7676 C CA . PHE A 1 19 ? -8.896 -1.439 -4.413 1.00 0.00 29 PHE A CA 7
ATOM 7677 C C . PHE A 1 19 ? -9.452 -2.460 -5.405 1.00 0.00 29 PHE A C 7
ATOM 7678 O O . PHE A 1 19 ? -9.646 -3.618 -5.054 1.00 0.00 29 PHE A O 7
ATOM 7695 N N . LYS A 1 20 ? -9.695 -2.034 -6.642 1.00 0.00 30 LYS A N 7
ATOM 7696 C CA . LYS A 1 20 ? -10.196 -2.940 -7.672 1.00 0.00 30 LYS A CA 7
ATOM 7697 C C . LYS A 1 20 ? -9.179 -4.029 -7.976 1.00 0.00 30 LYS A C 7
ATOM 7698 O O . LYS A 1 20 ? -9.531 -5.201 -8.056 1.00 0.00 30 LYS A O 7
ATOM 7717 N N . LYS A 1 21 ? -7.922 -3.630 -8.158 1.00 0.00 31 LYS A N 7
ATOM 7718 C CA . LYS A 1 21 ? -6.849 -4.583 -8.422 1.00 0.00 31 LYS A CA 7
ATOM 7719 C C . LYS A 1 21 ? -6.753 -5.587 -7.286 1.00 0.00 31 LYS A C 7
ATOM 7720 O O . LYS A 1 21 ? -6.616 -6.794 -7.502 1.00 0.00 31 LYS A O 7
ATOM 7739 N N . ARG A 1 22 ? -6.845 -5.070 -6.076 1.00 0.00 32 ARG A N 7
ATOM 7740 C CA . ARG A 1 22 ? -6.820 -5.887 -4.881 1.00 0.00 32 ARG A CA 7
ATOM 7741 C C . ARG A 1 22 ? -8.039 -6.801 -4.818 1.00 0.00 32 ARG A C 7
ATOM 7742 O O . ARG A 1 22 ? -7.907 -8.003 -4.597 1.00 0.00 32 ARG A O 7
ATOM 7763 N N . ARG A 1 23 ? -9.214 -6.231 -5.042 1.00 0.00 33 ARG A N 7
ATOM 7764 C CA . ARG A 1 23 ? -10.462 -6.983 -5.008 1.00 0.00 33 ARG A CA 7
ATOM 7765 C C . ARG A 1 23 ? -10.497 -8.031 -6.113 1.00 0.00 33 ARG A C 7
ATOM 7766 O O . ARG A 1 23 ? -11.048 -9.116 -5.931 1.00 0.00 33 ARG A O 7
ATOM 7787 N N . GLU A 1 24 ? -9.876 -7.716 -7.240 1.00 0.00 34 GLU A N 7
ATOM 7788 C CA . GLU A 1 24 ? -9.750 -8.658 -8.343 1.00 0.00 34 GLU A CA 7
ATOM 7789 C C . GLU A 1 24 ? -8.913 -9.857 -7.907 1.00 0.00 34 GLU A C 7
ATOM 7790 O O . GLU A 1 24 ? -9.234 -11.004 -8.214 1.00 0.00 34 GLU A O 7
ATOM 7802 N N . SER A 1 25 ? -7.845 -9.573 -7.167 1.00 0.00 35 SER A N 7
ATOM 7803 C CA . SER A 1 25 ? -6.958 -10.609 -6.651 1.00 0.00 35 SER A CA 7
ATOM 7804 C C . SER A 1 25 ? -7.700 -11.524 -5.675 1.00 0.00 35 SER A C 7
ATOM 7805 O O . SER A 1 25 ? -7.423 -12.722 -5.600 1.00 0.00 35 SER A O 7
ATOM 7813 N N . ARG A 1 26 ? -8.659 -10.960 -4.948 1.00 0.00 36 ARG A N 7
ATOM 7814 C CA . ARG A 1 26 ? -9.454 -11.732 -3.997 1.00 0.00 36 ARG A CA 7
ATOM 7815 C C . ARG A 1 26 ? -10.677 -12.351 -4.675 1.00 0.00 36 ARG A C 7
ATOM 7816 O O . ARG A 1 26 ? -11.544 -12.914 -4.009 1.00 0.00 36 ARG A O 7
ATOM 7837 N N . GLY A 1 27 ? -10.749 -12.224 -5.997 1.00 0.00 37 GLY A N 7
ATOM 7838 C CA . GLY A 1 27 ? -11.849 -12.806 -6.748 1.00 0.00 37 GLY A CA 7
ATOM 7839 C C . GLY A 1 27 ? -13.177 -12.137 -6.454 1.00 0.00 37 GLY A C 7
ATOM 7840 O O . GLY A 1 27 ? -14.236 -12.749 -6.588 1.00 0.00 37 GLY A O 7
ATOM 7844 N N . GLY A 1 28 ? -13.119 -10.877 -6.052 1.00 0.00 38 GLY A N 7
ATOM 7845 C CA . GLY A 1 28 ? -14.322 -10.153 -5.698 1.00 0.00 38 GLY A CA 7
ATOM 7846 C C . GLY A 1 28 ? -14.586 -10.194 -4.211 1.00 0.00 38 GLY A C 7
ATOM 7847 O O . GLY A 1 28 ? -15.338 -9.377 -3.681 1.00 0.00 38 GLY A O 7
ATOM 7851 N N . LYS A 1 29 ? -13.949 -11.135 -3.530 1.00 0.00 39 LYS A N 7
ATOM 7852 C CA . LYS A 1 29 ? -14.124 -11.291 -2.095 1.00 0.00 39 LYS A CA 7
ATOM 7853 C C . LYS A 1 29 ? -13.202 -10.349 -1.334 1.00 0.00 39 LYS A C 7
ATOM 7854 O O . LYS A 1 29 ? -12.377 -10.773 -0.526 1.00 0.00 39 LYS A O 7
ATOM 7873 N N . TYR A 1 30 ? -13.348 -9.066 -1.613 1.00 0.00 40 TYR A N 7
ATOM 7874 C CA . TYR A 1 30 ? -12.523 -8.045 -0.996 1.00 0.00 40 TYR A CA 7
ATOM 7875 C C . TYR A 1 30 ? -13.369 -6.828 -0.702 1.00 0.00 40 TYR A C 7
ATOM 7876 O O . TYR A 1 30 ? -13.731 -6.081 -1.612 1.00 0.00 40 TYR A O 7
ATOM 7894 N N . SER A 1 31 ? -13.704 -6.638 0.552 1.00 0.00 41 SER A N 7
ATOM 7895 C CA . SER A 1 31 ? -14.498 -5.495 0.929 1.00 0.00 41 SER A CA 7
ATOM 7896 C C . SER A 1 31 ? -13.618 -4.276 1.071 1.00 0.00 41 SER A C 7
ATOM 7897 O O . SER A 1 31 ? -12.391 -4.388 1.123 1.00 0.00 41 SER A O 7
ATOM 7905 N N . ILE A 1 32 ? -14.234 -3.117 1.144 1.00 0.00 42 ILE A N 7
ATOM 7906 C CA . ILE A 1 32 ? -13.482 -1.893 1.273 1.00 0.00 42 ILE A CA 7
ATOM 7907 C C . ILE A 1 32 ? -12.763 -1.853 2.609 1.00 0.00 42 ILE A C 7
ATOM 7908 O O . ILE A 1 32 ? -11.686 -1.305 2.702 1.00 0.00 42 ILE A O 7
ATOM 7924 N N . ASP A 1 33 ? -13.347 -2.472 3.629 1.00 0.00 43 ASP A N 7
ATOM 7925 C CA . ASP A 1 33 ? -12.775 -2.428 4.971 1.00 0.00 43 ASP A CA 7
ATOM 7926 C C . ASP A 1 33 ? -11.439 -3.148 5.030 1.00 0.00 43 ASP A C 7
ATOM 7927 O O . ASP A 1 33 ? -10.521 -2.696 5.711 1.00 0.00 43 ASP A O 7
ATOM 7936 N N . ASP A 1 34 ? -11.318 -4.256 4.303 1.00 0.00 44 ASP A N 7
ATOM 7937 C CA . ASP A 1 34 ? -10.042 -4.960 4.225 1.00 0.00 44 ASP A CA 7
ATOM 7938 C C . ASP A 1 34 ? -9.029 -4.064 3.530 1.00 0.00 44 ASP A C 7
ATOM 7939 O O . ASP A 1 34 ? -7.839 -4.080 3.848 1.00 0.00 44 ASP A O 7
ATOM 7948 N N . TYR A 1 35 ? -9.524 -3.254 2.597 1.00 0.00 45 TYR A N 7
ATOM 7949 C CA . TYR A 1 35 ? -8.700 -2.253 1.940 1.00 0.00 45 TYR A CA 7
ATOM 7950 C C . TYR A 1 35 ? -8.408 -1.098 2.886 1.00 0.00 45 TYR A C 7
ATOM 7951 O O . TYR A 1 35 ? -7.291 -0.621 2.956 1.00 0.00 45 TYR A O 7
ATOM 7969 N N . LEU A 1 36 ? -9.423 -0.664 3.611 1.00 0.00 46 LEU A N 7
ATOM 7970 C CA . LEU A 1 36 ? -9.337 0.511 4.465 1.00 0.00 46 LEU A CA 7
ATOM 7971 C C . LEU A 1 36 ? -8.435 0.268 5.671 1.00 0.00 46 LEU A C 7
ATOM 7972 O O . LEU A 1 36 ? -7.800 1.196 6.168 1.00 0.00 46 LEU A O 7
ATOM 7988 N N . ALA A 1 37 ? -8.388 -0.970 6.145 1.00 0.00 47 ALA A N 7
ATOM 7989 C CA . ALA A 1 37 ? -7.469 -1.339 7.217 1.00 0.00 47 ALA A CA 7
ATOM 7990 C C . ALA A 1 37 ? -6.042 -1.337 6.695 1.00 0.00 47 ALA A C 7
ATOM 7991 O O . ALA A 1 37 ? -5.119 -0.873 7.365 1.00 0.00 47 ALA A O 7
ATOM 7998 N N . ASP A 1 38 ? -5.873 -1.834 5.478 1.00 0.00 48 ASP A N 7
ATOM 7999 C CA . ASP A 1 38 ? -4.577 -1.805 4.816 1.00 0.00 48 ASP A CA 7
ATOM 8000 C C . ASP A 1 38 ? -4.246 -0.369 4.415 1.00 0.00 48 ASP A C 7
ATOM 8001 O O . ASP A 1 38 ? -3.088 0.028 4.357 1.00 0.00 48 ASP A O 7
ATOM 8010 N N . ARG A 1 39 ? -5.297 0.405 4.162 1.00 0.00 49 ARG A N 7
ATOM 8011 C CA . ARG A 1 39 ? -5.177 1.819 3.834 1.00 0.00 49 ARG A CA 7
ATOM 8012 C C . ARG A 1 39 ? -4.632 2.589 5.031 1.00 0.00 49 ARG A C 7
ATOM 8013 O O . ARG A 1 39 ? -3.892 3.561 4.881 1.00 0.00 49 ARG A O 7
ATOM 8034 N N . GLU A 1 40 ? -5.006 2.134 6.225 1.00 0.00 50 GLU A N 7
ATOM 8035 C CA . GLU A 1 40 ? -4.458 2.669 7.465 1.00 0.00 50 GLU A CA 7
ATOM 8036 C C . GLU A 1 40 ? -2.961 2.414 7.526 1.00 0.00 50 GLU A C 7
ATOM 8037 O O . GLU A 1 40 ? -2.201 3.188 8.109 1.00 0.00 50 GLU A O 7
ATOM 8049 N N . ARG A 1 41 ? -2.547 1.321 6.905 1.00 0.00 51 ARG A N 7
ATOM 8050 C CA . ARG A 1 41 ? -1.150 0.945 6.862 1.00 0.00 51 ARG A CA 7
ATOM 8051 C C . ARG A 1 41 ? -0.408 1.739 5.802 1.00 0.00 51 ARG A C 7
ATOM 8052 O O . ARG A 1 41 ? 0.755 2.080 5.975 1.00 0.00 51 ARG A O 7
ATOM 8073 N N . GLU A 1 42 ? -1.099 2.048 4.715 1.00 0.00 52 GLU A N 7
ATOM 8074 C CA . GLU A 1 42 ? -0.488 2.741 3.585 1.00 0.00 52 GLU A CA 7
ATOM 8075 C C . GLU A 1 42 ? 0.208 4.024 4.015 1.00 0.00 52 GLU A C 7
ATOM 8076 O O . GLU A 1 42 ? 1.287 4.336 3.522 1.00 0.00 52 GLU A O 7
ATOM 8088 N N . GLU A 1 43 ? -0.399 4.752 4.948 1.00 0.00 53 GLU A N 7
ATOM 8089 C CA . GLU A 1 43 ? 0.168 6.010 5.419 1.00 0.00 53 GLU A CA 7
ATOM 8090 C C . GLU A 1 43 ? 1.588 5.816 5.947 1.00 0.00 53 GLU A C 7
ATOM 8091 O O . GLU A 1 43 ? 2.505 6.542 5.563 1.00 0.00 53 GLU A O 7
ATOM 8103 N N . GLU A 1 44 ? 1.774 4.820 6.806 1.00 0.00 54 GLU A N 7
ATOM 8104 C CA . GLU A 1 44 ? 3.090 4.552 7.367 1.00 0.00 54 GLU A CA 7
ATOM 8105 C C . GLU A 1 44 ? 3.993 3.898 6.328 1.00 0.00 54 GLU A C 7
ATOM 8106 O O . GLU A 1 44 ? 5.207 4.092 6.338 1.00 0.00 54 GLU A O 7
ATOM 8118 N N . LEU A 1 45 ? 3.380 3.168 5.410 1.00 0.00 55 LEU A N 7
ATOM 8119 C CA . LEU A 1 45 ? 4.118 2.437 4.383 1.00 0.00 55 LEU A CA 7
ATOM 8120 C C . LEU A 1 45 ? 4.671 3.384 3.324 1.00 0.00 55 LEU A C 7
ATOM 8121 O O . LEU A 1 45 ? 5.568 3.019 2.562 1.00 0.00 55 LEU A O 7
ATOM 8137 N N . LEU A 1 46 ? 4.121 4.590 3.264 1.00 0.00 56 LEU A N 7
ATOM 8138 C CA . LEU A 1 46 ? 4.586 5.585 2.310 1.00 0.00 56 LEU A CA 7
ATOM 8139 C C . LEU A 1 46 ? 5.972 6.092 2.692 1.00 0.00 56 LEU A C 7
ATOM 8140 O O . LEU A 1 46 ? 6.973 5.668 2.116 1.00 0.00 56 LEU A O 7
ATOM 8156 N N . GLU A 1 47 ? 6.027 6.982 3.676 1.00 0.00 57 GLU A N 7
ATOM 8157 C CA . GLU A 1 47 ? 7.282 7.588 4.079 1.00 0.00 57 GLU A CA 7
ATOM 8158 C C . GLU A 1 47 ? 7.156 8.295 5.426 1.00 0.00 57 GLU A C 7
ATOM 8159 O O . GLU A 1 47 ? 7.601 9.432 5.587 1.00 0.00 57 GLU A O 7
ATOM 8171 N N . ARG A 1 48 ? 6.551 7.643 6.405 1.00 0.00 58 ARG A N 7
ATOM 8172 C CA . ARG A 1 48 ? 6.349 8.285 7.689 1.00 0.00 58 ARG A CA 7
ATOM 8173 C C . ARG A 1 48 ? 7.315 7.749 8.730 1.00 0.00 58 ARG A C 7
ATOM 8174 O O . ARG A 1 48 ? 7.069 6.719 9.359 1.00 0.00 58 ARG A O 7
ATOM 8195 N N . ASP A 1 49 ? 8.417 8.466 8.905 1.00 0.00 59 ASP A N 7
ATOM 8196 C CA . ASP A 1 49 ? 9.379 8.155 9.952 1.00 0.00 59 ASP A CA 7
ATOM 8197 C C . ASP A 1 49 ? 8.792 8.571 11.298 1.00 0.00 59 ASP A C 7
ATOM 8198 O O . ASP A 1 49 ? 9.303 8.219 12.358 1.00 0.00 59 ASP A O 7
ATOM 8207 N N . GLU A 1 50 ? 7.706 9.340 11.218 1.00 0.00 60 GLU A N 7
ATOM 8208 C CA . GLU A 1 50 ? 6.913 9.722 12.383 1.00 0.00 60 GLU A CA 7
ATOM 8209 C C . GLU A 1 50 ? 6.262 8.492 13.005 1.00 0.00 60 GLU A C 7
ATOM 8210 O O . GLU A 1 50 ? 5.953 8.465 14.195 1.00 0.00 60 GLU A O 7
ATOM 8222 N N . GLU A 1 51 ? 6.044 7.482 12.174 1.00 0.00 61 GLU A N 7
ATOM 8223 C CA . GLU A 1 51 ? 5.303 6.301 12.575 1.00 0.00 61 GLU A CA 7
ATOM 8224 C C . GLU A 1 51 ? 6.199 5.271 13.262 1.00 0.00 61 GLU A C 7
ATOM 8225 O O . GLU A 1 51 ? 6.127 5.088 14.476 1.00 0.00 61 GLU A O 7
ATOM 8237 N N . GLU A 1 52 ? 7.058 4.618 12.49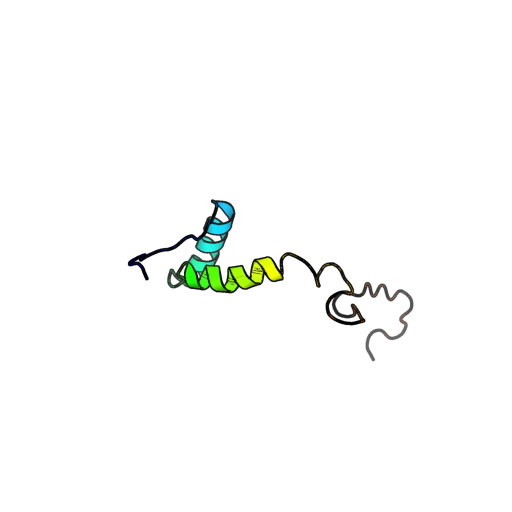4 1.00 0.00 62 GLU A N 7
ATOM 8238 C CA . GLU A 1 52 ? 7.901 3.558 13.031 1.00 0.00 62 GLU A CA 7
ATOM 8239 C C . GLU A 1 52 ? 9.146 3.404 12.159 1.00 0.00 62 GLU A C 7
ATOM 8240 O O . GLU A 1 52 ? 9.531 4.350 11.475 1.00 0.00 62 GLU A O 7
ATOM 8252 N N . ALA A 1 53 ? 9.750 2.217 12.145 1.00 0.00 63 ALA A N 7
ATOM 8253 C CA . ALA A 1 53 ? 11.010 2.000 11.433 1.00 0.00 63 ALA A CA 7
ATOM 8254 C C . ALA A 1 53 ? 10.809 1.875 9.924 1.00 0.00 63 ALA A C 7
ATOM 8255 O O . ALA A 1 53 ? 11.223 0.896 9.307 1.00 0.00 63 ALA A O 7
ATOM 8262 N N . ILE A 1 54 ? 10.175 2.871 9.334 1.00 0.00 64 ILE A N 7
ATOM 8263 C CA . ILE A 1 54 ? 10.006 2.925 7.890 1.00 0.00 64 ILE A CA 7
ATOM 8264 C C . ILE A 1 54 ? 11.196 3.650 7.279 1.00 0.00 64 ILE A C 7
ATOM 8265 O O . ILE A 1 54 ? 11.522 3.491 6.103 1.00 0.00 64 ILE A O 7
ATOM 8281 N N . PHE A 1 55 ? 11.862 4.420 8.118 1.00 0.00 65 PHE A N 7
ATOM 8282 C CA . PHE A 1 55 ? 13.030 5.189 7.720 1.00 0.00 65 PHE A CA 7
ATOM 8283 C C . PHE A 1 55 ? 14.296 4.347 7.852 1.00 0.00 65 PHE A C 7
ATOM 8284 O O . PHE A 1 55 ? 15.403 4.828 7.616 1.00 0.00 65 PHE A O 7
ATOM 8301 N N . GLY A 1 56 ? 14.116 3.086 8.228 1.00 0.00 66 GLY A N 7
ATOM 8302 C CA . GLY A 1 56 ? 15.245 2.205 8.455 1.00 0.00 66 GLY A CA 7
ATOM 8303 C C . GLY A 1 56 ? 15.813 2.375 9.848 1.00 0.00 66 GLY A C 7
ATOM 8304 O O . GLY A 1 56 ? 15.184 3.016 10.693 1.00 0.00 66 GLY A O 7
ATOM 8308 N N . ASP A 1 57 ? 16.988 1.785 10.081 1.00 0.00 67 ASP A N 7
ATOM 8309 C CA . ASP A 1 57 ? 17.715 1.891 11.357 1.00 0.00 67 ASP A CA 7
ATOM 8310 C C . ASP A 1 57 ? 17.018 1.116 12.480 1.00 0.00 67 ASP A C 7
ATOM 8311 O O . ASP A 1 57 ? 17.613 0.237 13.105 1.00 0.00 67 ASP A O 7
ATOM 8320 N N . GLY A 1 58 ? 15.759 1.443 12.724 1.00 0.00 68 GLY A N 7
ATOM 8321 C CA . GLY A 1 58 ? 14.992 0.782 13.759 1.00 0.00 68 GLY A CA 7
ATOM 8322 C C . GLY A 1 58 ? 14.129 1.768 14.515 1.00 0.00 68 GLY A C 7
ATOM 8323 O O . GLY A 1 58 ? 14.453 2.954 14.573 1.00 0.00 68 GLY A O 7
ATOM 8327 N N . PHE A 1 59 ? 13.035 1.306 15.095 1.00 0.00 69 PHE A N 7
ATOM 8328 C CA . PHE A 1 59 ? 12.148 2.206 15.810 1.00 0.00 69 PHE A CA 7
ATOM 8329 C C . PHE A 1 59 ? 12.486 2.229 17.293 1.00 0.00 69 PHE A C 7
ATOM 8330 O O . PHE A 1 59 ? 12.799 1.199 17.894 1.00 0.00 69 PHE A O 7
ATOM 8347 N N . GLY A 1 60 ? 12.444 3.415 17.863 1.00 0.00 70 GLY A N 7
ATOM 8348 C CA . GLY A 1 60 ? 12.695 3.582 19.276 1.00 0.00 70 GLY A CA 7
ATOM 8349 C C . GLY A 1 60 ? 12.731 5.045 19.646 1.00 0.00 70 GLY A C 7
ATOM 8350 O O . GLY A 1 60 ? 13.458 5.454 20.552 1.00 0.00 70 GLY A O 7
ATOM 8354 N N . LEU A 1 61 ? 11.931 5.829 18.938 1.00 0.00 71 LEU A N 7
ATOM 8355 C CA . LEU A 1 61 ? 11.924 7.274 19.083 1.00 0.00 71 LEU A CA 7
ATOM 8356 C C . LEU A 1 61 ? 10.758 7.863 18.308 1.00 0.00 71 LEU A C 7
ATOM 8357 O O . LEU A 1 61 ? 10.256 7.235 17.373 1.00 0.00 71 LEU A O 7
ATOM 8373 N N . LYS A 1 62 ? 10.321 9.052 18.716 1.00 0.00 72 LYS A N 7
ATOM 8374 C CA . LYS A 1 62 ? 9.247 9.773 18.034 1.00 0.00 72 LYS A CA 7
ATOM 8375 C C . LYS A 1 62 ? 7.964 8.952 17.978 1.00 0.00 72 LYS A C 7
ATOM 8376 O O . LYS A 1 62 ? 7.196 9.054 17.022 1.00 0.00 72 LYS A O 7
ATOM 8395 N N . ALA A 1 63 ? 7.739 8.137 19.000 1.00 0.00 73 ALA A N 7
ATOM 8396 C CA . ALA A 1 63 ? 6.521 7.347 19.078 1.00 0.00 73 ALA A CA 7
ATOM 8397 C C . ALA A 1 63 ? 5.317 8.268 19.207 1.00 0.00 73 ALA A C 7
ATOM 8398 O O . ALA A 1 63 ? 4.250 8.008 18.651 1.00 0.00 73 ALA A O 7
ATOM 8405 N N . THR A 1 64 ? 5.509 9.355 19.938 1.00 0.00 74 THR A N 7
ATOM 8406 C CA . THR A 1 64 ? 4.501 10.387 20.048 1.00 0.00 74 THR A CA 7
ATOM 8407 C C . THR A 1 64 ? 4.609 11.347 18.872 1.00 0.00 74 THR A C 7
ATOM 8408 O O . THR A 1 64 ? 5.539 12.157 18.806 1.00 0.00 74 THR A O 7
ATOM 8419 N N . ARG A 1 65 ? 3.680 11.240 17.935 1.00 0.00 75 ARG A N 7
ATOM 8420 C CA . ARG A 1 65 ? 3.655 12.142 16.798 1.00 0.00 75 ARG A CA 7
ATOM 8421 C C . ARG A 1 65 ? 3.192 13.524 17.232 1.00 0.00 75 ARG A C 7
ATOM 8422 O O . ARG A 1 65 ? 1.993 13.781 17.370 1.00 0.00 75 ARG A O 7
ATOM 8443 N N . ARG A 1 66 ? 4.152 14.407 17.448 1.00 0.00 76 ARG A N 7
ATOM 8444 C CA . ARG A 1 66 ? 3.870 15.774 17.857 1.00 0.00 76 ARG A CA 7
ATOM 8445 C C . ARG A 1 66 ? 3.522 16.628 16.643 1.00 0.00 76 ARG A C 7
ATOM 8446 O O . ARG A 1 66 ? 4.126 17.674 16.398 1.00 0.00 76 ARG A O 7
ATOM 8467 N N . SER A 1 67 ? 2.518 16.183 15.902 1.00 0.00 77 SER A N 7
ATOM 8468 C CA . SER A 1 67 ? 2.104 16.835 14.671 1.00 0.00 77 SER A CA 7
ATOM 8469 C C . SER A 1 67 ? 1.257 18.077 14.944 1.00 0.00 77 SER A C 7
ATOM 8470 O O . SER A 1 67 ? 0.342 18.403 14.190 1.00 0.00 77 SER A O 7
ATOM 8478 N N . ARG A 1 68 ? 1.577 18.775 16.025 1.00 0.00 78 ARG A N 7
ATOM 8479 C CA . ARG A 1 68 ? 0.900 20.016 16.363 1.00 0.00 78 ARG A CA 7
ATOM 8480 C C . ARG A 1 68 ? 1.498 21.140 15.535 1.00 0.00 78 ARG A C 7
ATOM 8481 O O . ARG A 1 68 ? 0.893 22.191 15.343 1.00 0.00 78 ARG A O 7
ATOM 8502 N N . LYS A 1 69 ? 2.701 20.886 15.045 1.00 0.00 79 LYS A N 7
ATOM 8503 C CA . LYS A 1 69 ? 3.402 21.818 14.184 1.00 0.00 79 LYS A CA 7
ATOM 8504 C C . LYS A 1 69 ? 3.576 21.194 12.807 1.00 0.00 79 LYS A C 7
ATOM 8505 O O . LYS A 1 69 ? 4.662 21.222 12.228 1.00 0.00 79 LYS A O 7
ATOM 8524 N N . ALA A 1 70 ? 2.497 20.620 12.293 1.00 0.00 80 ALA A N 7
ATOM 8525 C CA . ALA A 1 70 ? 2.539 19.906 11.025 1.00 0.00 80 ALA A CA 7
ATOM 8526 C C . ALA A 1 70 ? 2.405 20.865 9.846 1.00 0.00 80 ALA A C 7
ATOM 8527 O O . ALA A 1 70 ? 1.501 20.736 9.015 1.00 0.00 80 ALA A O 7
ATOM 8534 N N . GLU A 1 71 ? 3.310 21.830 9.780 1.00 0.00 81 GLU A N 7
ATOM 8535 C CA . GLU A 1 71 ? 3.337 22.772 8.675 1.00 0.00 81 GLU A CA 7
ATOM 8536 C C . GLU A 1 71 ? 3.981 22.126 7.459 1.00 0.00 81 GLU A C 7
ATOM 8537 O O . GLU A 1 71 ? 3.597 22.395 6.321 1.00 0.00 81 GLU A O 7
ATOM 8549 N N . ARG A 1 72 ? 4.953 21.264 7.707 1.00 0.00 82 ARG A N 7
ATOM 8550 C CA . ARG A 1 72 ? 5.648 20.581 6.635 1.00 0.00 82 ARG A CA 7
ATOM 8551 C C . ARG A 1 72 ? 5.077 19.179 6.435 1.00 0.00 82 ARG A C 7
ATOM 8552 O O . ARG A 1 72 ? 5.673 18.184 6.852 1.00 0.00 82 ARG A O 7
ATOM 8573 N N . ALA A 1 73 ? 3.908 19.104 5.823 1.00 0.00 83 ALA A N 7
ATOM 8574 C CA . ALA A 1 73 ? 3.304 17.823 5.490 1.00 0.00 83 ALA A CA 7
ATOM 8575 C C . ALA A 1 73 ? 2.827 17.825 4.044 1.00 0.00 83 ALA A C 7
ATOM 8576 O O . ALA A 1 73 ? 3.218 16.973 3.247 1.00 0.00 83 ALA A O 7
ATOM 8583 N N . LYS A 1 74 ? 1.985 18.792 3.713 1.00 0.00 84 LYS A N 7
ATOM 8584 C CA . LYS A 1 74 ? 1.491 18.945 2.352 1.00 0.00 84 LYS A CA 7
ATOM 8585 C C . LYS A 1 74 ? 2.078 20.195 1.713 1.00 0.00 84 LYS A C 7
ATOM 8586 O O . LYS A 1 74 ? 1.489 21.274 1.778 1.00 0.00 84 LYS A O 7
ATOM 8605 N N . LEU A 1 75 ? 3.249 20.051 1.116 1.00 0.00 85 LEU A N 7
ATOM 8606 C CA . LEU A 1 75 ? 3.916 21.171 0.473 1.00 0.00 85 LEU A CA 7
ATOM 8607 C C . LEU A 1 75 ? 3.656 21.134 -1.025 1.00 0.00 85 LEU A C 7
ATOM 8608 O O . LEU A 1 75 ? 2.745 21.852 -1.491 1.00 0.00 85 LEU A O 7
ATOM 8625 N N . GLY A 1 1 ? -24.993 -6.369 -3.902 1.00 0.00 11 GLY A N 8
ATOM 8626 C CA . GLY A 1 1 ? -24.235 -6.235 -5.171 1.00 0.00 11 GLY A CA 8
ATOM 8627 C C . GLY A 1 1 ? -23.155 -5.175 -5.084 1.00 0.00 11 GLY A C 8
ATOM 8628 O O . GLY A 1 1 ? -21.996 -5.430 -5.409 1.00 0.00 11 GLY A O 8
ATOM 8634 N N . ARG A 1 2 ? -23.534 -3.984 -4.642 1.00 0.00 12 ARG A N 8
ATOM 8635 C CA . ARG A 1 2 ? -22.591 -2.882 -4.497 1.00 0.00 12 ARG A CA 8
ATOM 8636 C C . ARG A 1 2 ? -22.210 -2.711 -3.028 1.00 0.00 12 ARG A C 8
ATOM 8637 O O . ARG A 1 2 ? -22.938 -3.166 -2.142 1.00 0.00 12 ARG A O 8
ATOM 8658 N N . PRO A 1 3 ? -21.065 -2.065 -2.741 1.00 0.00 13 PRO A N 8
ATOM 8659 C CA . PRO A 1 3 ? -20.594 -1.862 -1.374 1.00 0.00 13 PRO A CA 8
ATOM 8660 C C . PRO A 1 3 ? -21.356 -0.754 -0.657 1.00 0.00 13 PRO A C 8
ATOM 8661 O O . PRO A 1 3 ? -20.915 0.397 -0.621 1.00 0.00 13 PRO A O 8
ATOM 8672 N N . GLY A 1 4 ? -22.513 -1.100 -0.116 1.00 0.00 14 GLY A N 8
ATOM 8673 C CA . GLY A 1 4 ? -23.268 -0.156 0.673 1.00 0.00 14 GLY A CA 8
ATOM 8674 C C . GLY A 1 4 ? -22.863 -0.208 2.129 1.00 0.00 14 GLY A C 8
ATOM 8675 O O . GLY A 1 4 ? -22.761 0.824 2.791 1.00 0.00 14 GLY A O 8
ATOM 8679 N N . VAL A 1 5 ? -22.633 -1.414 2.628 1.00 0.00 15 VAL A N 8
ATOM 8680 C CA . VAL A 1 5 ? -22.147 -1.599 3.985 1.00 0.00 15 VAL A CA 8
ATOM 8681 C C . VAL A 1 5 ? -20.633 -1.418 4.020 1.00 0.00 15 VAL A C 8
ATOM 8682 O O . VAL A 1 5 ? -19.904 -2.088 3.284 1.00 0.00 15 VAL A O 8
ATOM 8695 N N . PHE A 1 6 ? -20.178 -0.506 4.874 1.00 0.00 16 PHE A N 8
ATOM 8696 C CA . PHE A 1 6 ? -18.777 -0.099 4.920 1.00 0.00 16 PHE A CA 8
ATOM 8697 C C . PHE A 1 6 ? -18.362 0.443 3.555 1.00 0.00 16 PHE A C 8
ATOM 8698 O O . PHE A 1 6 ? -17.966 -0.305 2.660 1.00 0.00 16 PHE A O 8
ATOM 8715 N N . ARG A 1 7 ? -18.477 1.747 3.402 1.00 0.00 17 ARG A N 8
ATOM 8716 C CA . ARG A 1 7 ? -18.224 2.397 2.129 1.00 0.00 17 ARG A CA 8
ATOM 8717 C C . ARG A 1 7 ? -16.814 2.976 2.100 1.00 0.00 17 ARG A C 8
ATOM 8718 O O . ARG A 1 7 ? -16.122 3.009 3.119 1.00 0.00 17 ARG A O 8
ATOM 8739 N N . THR A 1 8 ? -16.391 3.401 0.922 1.00 0.00 18 THR A N 8
ATOM 8740 C CA . THR A 1 8 ? -15.102 4.033 0.730 1.00 0.00 18 THR A CA 8
ATOM 8741 C C . THR A 1 8 ? -14.936 5.260 1.622 1.00 0.00 18 THR A C 8
ATOM 8742 O O . THR A 1 8 ? -15.666 6.241 1.490 1.00 0.00 18 THR A O 8
ATOM 8753 N N . ARG A 1 9 ? -13.977 5.167 2.543 1.00 0.00 19 ARG A N 8
ATOM 8754 C CA . ARG A 1 9 ? -13.612 6.279 3.418 1.00 0.00 19 ARG A CA 8
ATOM 8755 C C . ARG A 1 9 ? -13.302 7.529 2.601 1.00 0.00 19 ARG A C 8
ATOM 8756 O O . ARG A 1 9 ? -13.856 8.599 2.834 1.00 0.00 19 ARG A O 8
ATOM 8777 N N . GLY A 1 10 ? -12.402 7.374 1.649 1.00 0.00 20 GLY A N 8
ATOM 8778 C CA . GLY A 1 10 ? -12.049 8.463 0.769 1.00 0.00 20 GLY A CA 8
ATOM 8779 C C . GLY A 1 10 ? -11.143 7.989 -0.326 1.00 0.00 20 GLY A C 8
ATOM 8780 O O . GLY A 1 10 ? -10.008 8.442 -0.458 1.00 0.00 20 GLY A O 8
ATOM 8784 N N . LEU A 1 11 ? -11.642 7.052 -1.103 1.00 0.00 21 LEU A N 8
ATOM 8785 C CA . LEU A 1 11 ? -10.866 6.481 -2.176 1.00 0.00 21 LEU A CA 8
ATOM 8786 C C . LEU A 1 11 ? -11.069 7.263 -3.447 1.00 0.00 21 LEU A C 8
ATOM 8787 O O . LEU A 1 11 ? -12.172 7.316 -3.991 1.00 0.00 21 LEU A O 8
ATOM 8803 N N . THR A 1 12 ? -10.010 7.890 -3.897 1.00 0.00 22 THR A N 8
ATOM 8804 C CA . THR A 1 12 ? -10.014 8.536 -5.182 1.00 0.00 22 THR A CA 8
ATOM 8805 C C . THR A 1 12 ? -10.037 7.466 -6.265 1.00 0.00 22 THR A C 8
ATOM 8806 O O . THR A 1 12 ? -9.930 6.278 -5.947 1.00 0.00 22 THR A O 8
ATOM 8817 N N . ASP A 1 13 ? -10.170 7.852 -7.521 1.00 0.00 23 ASP A N 8
ATOM 8818 C CA . ASP A 1 13 ? -10.241 6.871 -8.599 1.00 0.00 23 ASP A CA 8
ATOM 8819 C C . ASP A 1 13 ? -9.012 5.968 -8.577 1.00 0.00 23 ASP A C 8
ATOM 8820 O O . ASP A 1 13 ? -9.096 4.783 -8.883 1.00 0.00 23 ASP A O 8
ATOM 8829 N N . GLU A 1 14 ? -7.882 6.537 -8.170 1.00 0.00 24 GLU A N 8
ATOM 8830 C CA . GLU A 1 14 ? -6.632 5.793 -8.062 1.00 0.00 24 GLU A CA 8
ATOM 8831 C C . GLU A 1 14 ? -6.704 4.736 -6.958 1.00 0.00 24 GLU A C 8
ATOM 8832 O O . GLU A 1 14 ? -6.463 3.553 -7.206 1.00 0.00 24 GLU A O 8
ATOM 8844 N N . GLU A 1 15 ? -7.043 5.161 -5.739 1.00 0.00 25 GLU A N 8
ATOM 8845 C CA . GLU A 1 15 ? -7.110 4.241 -4.600 1.00 0.00 25 GLU A CA 8
ATOM 8846 C C . GLU A 1 15 ? -8.195 3.205 -4.826 1.00 0.00 25 GLU A C 8
ATOM 8847 O O . GLU A 1 15 ? -8.046 2.040 -4.453 1.00 0.00 25 GLU A O 8
ATOM 8859 N N . TYR A 1 16 ? -9.284 3.631 -5.451 1.00 0.00 26 TYR A N 8
ATOM 8860 C CA . TYR A 1 16 ? -10.379 2.734 -5.756 1.00 0.00 26 TYR A CA 8
ATOM 8861 C C . TYR A 1 16 ? -9.974 1.761 -6.853 1.00 0.00 26 TYR A C 8
ATOM 8862 O O . TYR A 1 16 ? -10.396 0.610 -6.851 1.00 0.00 26 TYR A O 8
ATOM 8880 N N . ASP A 1 17 ? -9.147 2.221 -7.780 1.00 0.00 27 ASP A N 8
ATOM 8881 C CA . ASP A 1 17 ? -8.645 1.360 -8.842 1.00 0.00 27 ASP A CA 8
ATOM 8882 C C . ASP A 1 17 ? -7.758 0.277 -8.257 1.00 0.00 27 ASP A C 8
ATOM 8883 O O . ASP A 1 17 ? -7.882 -0.894 -8.607 1.00 0.00 27 ASP A O 8
ATOM 8892 N N . GLU A 1 18 ? -6.867 0.683 -7.358 1.00 0.00 28 GLU A N 8
ATOM 8893 C CA . GLU A 1 18 ? -6.044 -0.255 -6.614 1.00 0.00 28 GLU A CA 8
ATOM 8894 C C . GLU A 1 18 ? -6.937 -1.219 -5.849 1.00 0.00 28 GLU A C 8
ATOM 8895 O O . GLU A 1 18 ? -6.690 -2.415 -5.818 1.00 0.00 28 GLU A O 8
ATOM 8907 N N . PHE A 1 19 ? -7.979 -0.678 -5.245 1.00 0.00 29 PHE A N 8
ATOM 8908 C CA . PHE A 1 19 ? -8.973 -1.478 -4.547 1.00 0.00 29 PHE A CA 8
ATOM 8909 C C . PHE A 1 19 ? -9.624 -2.485 -5.489 1.00 0.00 29 PHE A C 8
ATOM 8910 O O . PHE A 1 19 ? -9.771 -3.647 -5.135 1.00 0.00 29 PHE A O 8
ATOM 8927 N N . LYS A 1 20 ? -10.006 -2.044 -6.683 1.00 0.00 30 LYS A N 8
ATOM 8928 C CA . LYS A 1 20 ? -10.563 -2.951 -7.684 1.00 0.00 30 LYS A CA 8
ATOM 8929 C C . LYS A 1 20 ? -9.545 -4.019 -8.039 1.00 0.00 30 LYS A C 8
ATOM 8930 O O . LYS A 1 20 ? -9.854 -5.204 -8.057 1.00 0.00 30 LYS A O 8
ATOM 8949 N N . LYS A 1 21 ? -8.331 -3.570 -8.316 1.00 0.00 31 LYS A N 8
ATOM 8950 C CA . LYS A 1 21 ? -7.214 -4.448 -8.625 1.00 0.00 31 LYS A CA 8
ATOM 8951 C C . LYS A 1 21 ? -6.987 -5.463 -7.500 1.00 0.00 31 LYS A C 8
ATOM 8952 O O . LYS A 1 21 ? -6.802 -6.657 -7.743 1.00 0.00 31 LYS A O 8
ATOM 8971 N N . ARG A 1 22 ? -7.023 -4.972 -6.273 1.00 0.00 32 ARG A N 8
ATOM 8972 C CA . ARG A 1 22 ? -6.839 -5.802 -5.092 1.00 0.00 32 ARG A CA 8
ATOM 8973 C C . ARG A 1 22 ? -8.036 -6.723 -4.875 1.00 0.00 32 ARG A C 8
ATOM 8974 O O . ARG A 1 22 ? -7.876 -7.885 -4.504 1.00 0.00 32 ARG A O 8
ATOM 8995 N N . ARG A 1 23 ? -9.230 -6.207 -5.128 1.00 0.00 33 ARG A N 8
ATOM 8996 C CA . ARG A 1 23 ? -10.450 -6.992 -5.008 1.00 0.00 33 ARG A CA 8
ATOM 8997 C C . ARG A 1 23 ? -10.509 -8.051 -6.099 1.00 0.00 33 ARG A C 8
ATOM 8998 O O . ARG A 1 23 ? -10.971 -9.168 -5.866 1.00 0.00 33 ARG A O 8
ATOM 9019 N N . GLU A 1 24 ? -10.013 -7.700 -7.274 1.00 0.00 34 GLU A N 8
ATOM 9020 C CA . GLU A 1 24 ? -9.906 -8.629 -8.389 1.00 0.00 34 GLU A CA 8
ATOM 9021 C C . GLU A 1 24 ? -9.004 -9.801 -8.010 1.00 0.00 34 GLU A C 8
ATOM 9022 O O . GLU A 1 24 ? -9.291 -10.951 -8.337 1.00 0.00 34 GLU A O 8
ATOM 9034 N N . SER A 1 25 ? -7.924 -9.495 -7.299 1.00 0.00 35 SER A N 8
ATOM 9035 C CA . SER A 1 25 ? -6.996 -10.513 -6.819 1.00 0.00 35 SER A CA 8
ATOM 9036 C C . SER A 1 25 ? -7.711 -11.488 -5.882 1.00 0.00 35 SER A C 8
ATOM 9037 O O . SER A 1 25 ? -7.416 -12.685 -5.866 1.00 0.00 35 SER A O 8
ATOM 9045 N N . ARG A 1 26 ? -8.671 -10.972 -5.123 1.00 0.00 36 ARG A N 8
ATOM 9046 C CA . ARG A 1 26 ? -9.443 -11.788 -4.191 1.00 0.00 36 ARG A CA 8
ATOM 9047 C C . ARG A 1 26 ? -10.661 -12.409 -4.874 1.00 0.00 36 ARG A C 8
ATOM 9048 O O . ARG A 1 26 ? -11.499 -13.029 -4.219 1.00 0.00 36 ARG A O 8
ATOM 9069 N N . GLY A 1 27 ? -10.761 -12.225 -6.187 1.00 0.00 37 GLY A N 8
ATOM 9070 C CA . GLY A 1 27 ? -11.878 -12.776 -6.937 1.00 0.00 37 GLY A CA 8
ATOM 9071 C C . GLY A 1 27 ? -13.187 -12.079 -6.622 1.00 0.00 37 GLY A C 8
ATOM 9072 O O . GLY A 1 27 ? -14.266 -12.632 -6.832 1.00 0.00 37 GLY A O 8
ATOM 9076 N N . GLY A 1 28 ? -13.092 -10.860 -6.113 1.00 0.00 38 GLY A N 8
ATOM 9077 C CA . GLY A 1 28 ? -14.273 -10.121 -5.725 1.00 0.00 38 GLY A CA 8
ATOM 9078 C C . GLY A 1 28 ? -14.500 -10.156 -4.231 1.00 0.00 38 GLY A C 8
ATOM 9079 O O . GLY A 1 28 ? -15.195 -9.302 -3.681 1.00 0.00 38 GLY A O 8
ATOM 9083 N N . LYS A 1 29 ? -13.889 -11.127 -3.570 1.00 0.00 39 LYS A N 8
ATOM 9084 C CA . LYS A 1 29 ? -14.046 -11.293 -2.132 1.00 0.00 39 LYS A CA 8
ATOM 9085 C C . LYS A 1 29 ? -13.099 -10.370 -1.375 1.00 0.00 39 LYS A C 8
ATOM 9086 O O . LYS A 1 29 ? -12.221 -10.824 -0.641 1.00 0.00 39 LYS A O 8
ATOM 9105 N N . TYR A 1 30 ? -13.279 -9.074 -1.572 1.00 0.00 40 TYR A N 8
ATOM 9106 C CA . TYR A 1 30 ? -12.417 -8.073 -0.969 1.00 0.00 40 TYR A CA 8
ATOM 9107 C C . TYR A 1 30 ? -13.207 -6.811 -0.693 1.00 0.00 40 TYR A C 8
ATOM 9108 O O . TYR A 1 30 ? -13.505 -6.051 -1.610 1.00 0.00 40 TYR A O 8
ATOM 9126 N N . SER A 1 31 ? -13.559 -6.582 0.554 1.00 0.00 41 SER A N 8
ATOM 9127 C CA . SER A 1 31 ? -14.314 -5.397 0.888 1.00 0.00 41 SER A CA 8
ATOM 9128 C C . SER A 1 31 ? -13.412 -4.195 1.017 1.00 0.00 41 SER A C 8
ATOM 9129 O O . SER A 1 31 ? -12.183 -4.312 1.087 1.00 0.00 41 SER A O 8
ATOM 9137 N N . ILE A 1 32 ? -14.039 -3.042 1.069 1.00 0.00 42 ILE A N 8
ATOM 9138 C CA . ILE A 1 32 ? -13.330 -1.800 1.222 1.00 0.00 42 ILE A CA 8
ATOM 9139 C C . ILE A 1 32 ? -12.687 -1.738 2.594 1.00 0.00 42 ILE A C 8
ATOM 9140 O O . ILE A 1 32 ? -11.717 -1.034 2.783 1.00 0.00 42 ILE A O 8
ATOM 9156 N N . ASP A 1 33 ? -13.217 -2.504 3.539 1.00 0.00 43 ASP A N 8
ATOM 9157 C CA . ASP A 1 33 ? -12.713 -2.474 4.903 1.00 0.00 43 ASP A CA 8
ATOM 9158 C C . ASP A 1 33 ? -11.370 -3.182 4.997 1.00 0.00 43 ASP A C 8
ATOM 9159 O O . ASP A 1 33 ? -10.513 -2.783 5.783 1.00 0.00 43 ASP A O 8
ATOM 9168 N N . ASP A 1 34 ? -11.178 -4.217 4.185 1.00 0.00 44 ASP A N 8
ATOM 9169 C CA . ASP A 1 34 ? -9.894 -4.905 4.136 1.00 0.00 44 ASP A CA 8
ATOM 9170 C C . ASP A 1 34 ? -8.876 -3.983 3.481 1.00 0.00 44 ASP A C 8
ATOM 9171 O O . ASP A 1 34 ? -7.719 -3.905 3.895 1.00 0.00 44 ASP A O 8
ATOM 9180 N N . TYR A 1 35 ? -9.340 -3.245 2.477 1.00 0.00 45 TYR A N 8
ATOM 9181 C CA . TYR A 1 35 ? -8.519 -2.232 1.835 1.00 0.00 45 TYR A CA 8
ATOM 9182 C C . TYR A 1 35 ? -8.261 -1.072 2.790 1.00 0.00 45 TYR A C 8
ATOM 9183 O O . TYR A 1 35 ? -7.135 -0.614 2.919 1.00 0.00 45 TYR A O 8
ATOM 9201 N N . LEU A 1 36 ? -9.312 -0.615 3.463 1.00 0.00 46 LEU A N 8
ATOM 9202 C CA . LEU A 1 36 ? -9.233 0.538 4.351 1.00 0.00 46 LEU A CA 8
ATOM 9203 C C . LEU A 1 36 ? -8.339 0.269 5.552 1.00 0.00 46 LEU A C 8
ATOM 9204 O O . LEU A 1 36 ? -7.586 1.140 5.962 1.00 0.00 46 LEU A O 8
ATOM 9220 N N . ALA A 1 37 ? -8.415 -0.935 6.104 1.00 0.00 47 ALA A N 8
ATOM 9221 C CA . ALA A 1 37 ? -7.577 -1.302 7.240 1.00 0.00 47 ALA A CA 8
ATOM 9222 C C . ALA A 1 37 ? -6.107 -1.289 6.849 1.00 0.00 47 ALA A C 8
ATOM 9223 O O . ALA A 1 37 ? -5.256 -0.821 7.607 1.00 0.00 47 ALA A O 8
ATOM 9230 N N . ASP A 1 38 ? -5.815 -1.791 5.659 1.00 0.00 48 ASP A N 8
ATOM 9231 C CA . ASP A 1 38 ? -4.458 -1.755 5.136 1.00 0.00 48 ASP A CA 8
ATOM 9232 C C . ASP A 1 38 ? -4.108 -0.333 4.716 1.00 0.00 48 ASP A C 8
ATOM 9233 O O . ASP A 1 38 ? -2.974 0.105 4.868 1.00 0.00 48 ASP A O 8
ATOM 9242 N N . ARG A 1 39 ? -5.110 0.388 4.220 1.00 0.00 49 ARG A N 8
ATOM 9243 C CA . ARG A 1 39 ? -4.967 1.790 3.844 1.00 0.00 49 ARG A CA 8
ATOM 9244 C C . ARG A 1 39 ? -4.519 2.605 5.051 1.00 0.00 49 ARG A C 8
ATOM 9245 O O . ARG A 1 39 ? -3.584 3.397 4.969 1.00 0.00 49 ARG A O 8
ATOM 9266 N N . GLU A 1 40 ? -5.194 2.371 6.176 1.00 0.00 50 GLU A N 8
ATOM 9267 C CA . GLU A 1 40 ? -4.860 3.007 7.444 1.00 0.00 50 GLU A CA 8
ATOM 9268 C C . GLU A 1 40 ? -3.377 2.842 7.761 1.00 0.00 50 GLU A C 8
ATOM 9269 O O . GLU A 1 40 ? -2.718 3.769 8.239 1.00 0.00 50 GLU A O 8
ATOM 9281 N N . ARG A 1 41 ? -2.858 1.658 7.468 1.00 0.00 51 ARG A N 8
ATOM 9282 C CA . ARG A 1 41 ? -1.458 1.354 7.704 1.00 0.00 51 ARG A CA 8
ATOM 9283 C C . ARG A 1 41 ? -0.580 1.984 6.637 1.00 0.00 51 ARG A C 8
ATOM 9284 O O . ARG A 1 41 ? 0.413 2.638 6.937 1.00 0.00 51 ARG A O 8
ATOM 9305 N N . GLU A 1 42 ? -0.978 1.802 5.392 1.00 0.00 52 GLU A N 8
ATOM 9306 C CA . GLU A 1 42 ? -0.190 2.251 4.253 1.00 0.00 52 GLU A CA 8
ATOM 9307 C C . GLU A 1 42 ? 0.065 3.743 4.278 1.00 0.00 52 GLU A C 8
ATOM 9308 O O . GLU A 1 42 ? 1.083 4.187 3.781 1.00 0.00 52 GLU A O 8
ATOM 9320 N N . GLU A 1 43 ? -0.848 4.517 4.847 1.00 0.00 53 GLU A N 8
ATOM 9321 C CA . GLU A 1 43 ? -0.669 5.963 4.901 1.00 0.00 53 GLU A CA 8
ATOM 9322 C C . GLU A 1 43 ? 0.507 6.338 5.796 1.00 0.00 53 GLU A C 8
ATOM 9323 O O . GLU A 1 43 ? 1.332 7.176 5.429 1.00 0.00 53 GLU A O 8
ATOM 9335 N N . GLU A 1 44 ? 0.607 5.698 6.955 1.00 0.00 54 GLU A N 8
ATOM 9336 C CA . GLU A 1 44 ? 1.696 5.991 7.879 1.00 0.00 54 GLU A CA 8
ATOM 9337 C C . GLU A 1 44 ? 2.983 5.331 7.405 1.00 0.00 54 GLU A C 8
ATOM 9338 O O . GLU A 1 44 ? 4.082 5.746 7.765 1.00 0.00 54 GLU A O 8
ATOM 9350 N N . LEU A 1 45 ? 2.825 4.305 6.584 1.00 0.00 55 LEU A N 8
ATOM 9351 C CA . LEU A 1 45 ? 3.956 3.566 6.039 1.00 0.00 55 LEU A CA 8
ATOM 9352 C C . LEU A 1 45 ? 4.399 4.181 4.717 1.00 0.00 55 LEU A C 8
ATOM 9353 O O . LEU A 1 45 ? 5.488 3.899 4.213 1.00 0.00 55 LEU A O 8
ATOM 9369 N N . LEU A 1 46 ? 3.533 5.016 4.161 1.00 0.00 56 LEU A N 8
ATOM 9370 C CA . LEU A 1 46 ? 3.818 5.744 2.933 1.00 0.00 56 LEU A CA 8
ATOM 9371 C C . LEU A 1 46 ? 4.714 6.917 3.265 1.00 0.00 56 LEU A C 8
ATOM 9372 O O . LEU A 1 46 ? 5.684 7.210 2.566 1.00 0.00 56 LEU A O 8
ATOM 9388 N N . GLU A 1 47 ? 4.369 7.576 4.354 1.00 0.00 57 GLU A N 8
ATOM 9389 C CA . GLU A 1 47 ? 5.171 8.648 4.896 1.00 0.00 57 GLU A CA 8
ATOM 9390 C C . GLU A 1 47 ? 6.115 8.074 5.947 1.00 0.00 57 GLU A C 8
ATOM 9391 O O . GLU A 1 47 ? 6.176 6.856 6.131 1.00 0.00 57 GLU A O 8
ATOM 9403 N N . ARG A 1 48 ? 6.852 8.929 6.630 1.00 0.00 58 ARG A N 8
ATOM 9404 C CA . ARG A 1 48 ? 7.775 8.464 7.650 1.00 0.00 58 ARG A CA 8
ATOM 9405 C C . ARG A 1 48 ? 7.641 9.292 8.916 1.00 0.00 58 ARG A C 8
ATOM 9406 O O . ARG A 1 48 ? 8.150 10.406 8.999 1.00 0.00 58 ARG A O 8
ATOM 9427 N N . ASP A 1 49 ? 6.953 8.727 9.899 1.00 0.00 59 ASP A N 8
ATOM 9428 C CA . ASP A 1 49 ? 6.751 9.379 11.189 1.00 0.00 59 ASP A CA 8
ATOM 9429 C C . ASP A 1 49 ? 8.091 9.688 11.848 1.00 0.00 59 ASP A C 8
ATOM 9430 O O . ASP A 1 49 ? 8.308 10.783 12.359 1.00 0.00 59 ASP A O 8
ATOM 9439 N N . GLU A 1 50 ? 8.997 8.716 11.801 1.00 0.00 60 GLU A N 8
ATOM 9440 C CA . GLU A 1 50 ? 10.295 8.831 12.462 1.00 0.00 60 GLU A CA 8
ATOM 9441 C C . GLU A 1 50 ? 11.206 9.857 11.794 1.00 0.00 60 GLU A C 8
ATOM 9442 O O . GLU A 1 50 ? 12.260 10.188 12.332 1.00 0.00 60 GLU A O 8
ATOM 9454 N N . GLU A 1 51 ? 10.819 10.343 10.619 1.00 0.00 61 GLU A N 8
ATOM 9455 C CA . GLU A 1 51 ? 11.652 11.285 9.882 1.00 0.00 61 GLU A CA 8
ATOM 9456 C C . GLU A 1 51 ? 11.872 12.548 10.709 1.00 0.00 61 GLU A C 8
ATOM 9457 O O . GLU A 1 51 ? 13.012 12.914 11.001 1.00 0.00 61 GLU A O 8
ATOM 9469 N N . GLU A 1 52 ? 10.782 13.189 11.112 1.00 0.00 62 GLU A N 8
ATOM 9470 C CA . GLU A 1 52 ? 10.867 14.392 11.926 1.00 0.00 62 GLU A CA 8
ATOM 9471 C C . GLU A 1 52 ? 9.504 14.735 12.522 1.00 0.00 62 GLU A C 8
ATOM 9472 O O . GLU A 1 52 ? 9.181 14.307 13.627 1.00 0.00 62 GLU A O 8
ATOM 9484 N N . ALA A 1 53 ? 8.699 15.477 11.776 1.00 0.00 63 ALA A N 8
ATOM 9485 C CA . ALA A 1 53 ? 7.384 15.886 12.246 1.00 0.00 63 ALA A CA 8
ATOM 9486 C C . ALA A 1 53 ? 6.341 15.647 11.169 1.00 0.00 63 ALA A C 8
ATOM 9487 O O . ALA A 1 53 ? 5.986 16.555 10.419 1.00 0.00 63 ALA A O 8
ATOM 9494 N N . ILE A 1 54 ? 5.879 14.412 11.074 1.00 0.00 64 ILE A N 8
ATOM 9495 C CA . ILE A 1 54 ? 4.884 14.040 10.077 1.00 0.00 64 ILE A CA 8
ATOM 9496 C C . ILE A 1 54 ? 3.644 13.479 10.766 1.00 0.00 64 ILE A C 8
ATOM 9497 O O . ILE A 1 54 ? 2.535 13.502 10.228 1.00 0.00 64 ILE A O 8
ATOM 9513 N N . PHE A 1 55 ? 3.840 13.009 11.985 1.00 0.00 65 PHE A N 8
ATOM 9514 C CA . PHE A 1 55 ? 2.772 12.398 12.757 1.00 0.00 65 PHE A CA 8
ATOM 9515 C C . PHE A 1 55 ? 2.158 13.412 13.719 1.00 0.00 65 PHE A C 8
ATOM 9516 O O . PHE A 1 55 ? 1.563 13.053 14.736 1.00 0.00 65 PHE A O 8
ATOM 9533 N N . GLY A 1 56 ? 2.296 14.683 13.377 1.00 0.00 66 GLY A N 8
ATOM 9534 C CA . GLY A 1 56 ? 1.803 15.740 14.230 1.00 0.00 66 GLY A CA 8
ATOM 9535 C C . GLY A 1 56 ? 2.831 16.156 15.255 1.00 0.00 66 GLY A C 8
ATOM 9536 O O . GLY A 1 56 ? 2.720 15.793 16.429 1.00 0.00 66 GLY A O 8
ATOM 9540 N N . ASP A 1 57 ? 3.830 16.916 14.806 1.00 0.00 67 ASP A N 8
ATOM 9541 C CA . ASP A 1 57 ? 4.943 17.330 15.661 1.00 0.00 67 ASP A CA 8
ATOM 9542 C C . ASP A 1 57 ? 5.649 16.081 16.197 1.00 0.00 67 ASP A C 8
ATOM 9543 O O . ASP A 1 57 ? 5.667 15.049 15.527 1.00 0.00 67 ASP A O 8
ATOM 9552 N N . GLY A 1 58 ? 6.242 16.173 17.378 1.00 0.00 68 GLY A N 8
ATOM 9553 C CA . GLY A 1 58 ? 6.861 15.014 17.989 1.00 0.00 68 GLY A CA 8
ATOM 9554 C C . GLY A 1 58 ? 8.265 14.763 17.482 1.00 0.00 68 GLY A C 8
ATOM 9555 O O . GLY A 1 58 ? 8.802 13.667 17.642 1.00 0.00 68 GLY A O 8
ATOM 9559 N N . PHE A 1 59 ? 8.866 15.776 16.875 1.00 0.00 69 PHE A N 8
ATOM 9560 C CA . PHE A 1 59 ? 10.215 15.643 16.344 1.00 0.00 69 PHE A CA 8
ATOM 9561 C C . PHE A 1 59 ? 11.250 15.744 17.458 1.00 0.00 69 PHE A C 8
ATOM 9562 O O . PHE A 1 59 ? 10.935 16.138 18.583 1.00 0.00 69 PHE A O 8
ATOM 9579 N N . GLY A 1 60 ? 12.482 15.392 17.134 1.00 0.00 70 GLY A N 8
ATOM 9580 C CA . GLY A 1 60 ? 13.540 15.383 18.115 1.00 0.00 70 GLY A CA 8
ATOM 9581 C C . GLY A 1 60 ? 14.180 14.018 18.216 1.00 0.00 70 GLY A C 8
ATOM 9582 O O . GLY A 1 60 ? 15.054 13.685 17.418 1.00 0.00 70 GLY A O 8
ATOM 9586 N N . LEU A 1 61 ? 13.735 13.233 19.192 1.00 0.00 71 LEU A N 8
ATOM 9587 C CA . LEU A 1 61 ? 14.190 11.854 19.372 1.00 0.00 71 LEU A CA 8
ATOM 9588 C C . LEU A 1 61 ? 15.716 11.768 19.496 1.00 0.00 71 LEU A C 8
ATOM 9589 O O . LEU A 1 61 ? 16.289 12.201 20.495 1.00 0.00 71 LEU A O 8
ATOM 9605 N N . LYS A 1 62 ? 16.362 11.242 18.460 1.00 0.00 72 LYS A N 8
ATOM 9606 C CA . LYS A 1 62 ? 17.809 11.055 18.455 1.00 0.00 72 LYS A CA 8
ATOM 9607 C C . LYS A 1 62 ? 18.529 12.393 18.321 1.00 0.00 72 LYS A C 8
ATOM 9608 O O . LYS A 1 62 ? 19.610 12.589 18.878 1.00 0.00 72 LYS A O 8
ATOM 9627 N N . ALA A 1 63 ? 17.913 13.312 17.589 1.00 0.00 73 ALA A N 8
ATOM 9628 C CA . ALA A 1 63 ? 18.498 14.624 17.343 1.00 0.00 73 ALA A CA 8
ATOM 9629 C C . ALA A 1 63 ? 18.493 15.474 18.608 1.00 0.00 73 ALA A C 8
ATOM 9630 O O . ALA A 1 63 ? 19.252 16.436 18.727 1.00 0.00 73 ALA A O 8
ATOM 9637 N N . THR A 1 64 ? 17.632 15.122 19.550 1.00 0.00 74 THR A N 8
ATOM 9638 C CA . THR A 1 64 ? 17.560 15.833 20.812 1.00 0.00 74 THR A CA 8
ATOM 9639 C C . THR A 1 64 ? 18.288 15.064 21.904 1.00 0.00 74 THR A C 8
ATOM 9640 O O . THR A 1 64 ? 17.907 13.947 22.245 1.00 0.00 74 THR A O 8
ATOM 9651 N N . ARG A 1 65 ? 19.337 15.661 22.439 1.00 0.00 75 ARG A N 8
ATOM 9652 C CA . ARG A 1 65 ? 20.122 15.032 23.490 1.00 0.00 75 ARG A CA 8
ATOM 9653 C C . ARG A 1 65 ? 20.327 16.005 24.644 1.00 0.00 75 ARG A C 8
ATOM 9654 O O . ARG A 1 65 ? 21.430 16.153 25.171 1.00 0.00 75 ARG A O 8
ATOM 9675 N N . ARG A 1 66 ? 19.251 16.666 25.037 1.00 0.00 76 ARG A N 8
ATOM 9676 C CA . ARG A 1 66 ? 19.316 17.655 26.100 1.00 0.00 76 ARG A CA 8
ATOM 9677 C C . ARG A 1 66 ? 19.034 17.002 27.447 1.00 0.00 76 ARG A C 8
ATOM 9678 O O . ARG A 1 66 ? 17.886 16.925 27.891 1.00 0.00 76 ARG A O 8
ATOM 9699 N N . SER A 1 67 ? 20.093 16.524 28.083 1.00 0.00 77 SER A N 8
ATOM 9700 C CA . SER A 1 67 ? 19.982 15.856 29.368 1.00 0.00 77 SER A CA 8
ATOM 9701 C C . SER A 1 67 ? 19.824 16.876 30.494 1.00 0.00 77 SER A C 8
ATOM 9702 O O . SER A 1 67 ? 20.782 17.195 31.201 1.00 0.00 77 SER A O 8
ATOM 9710 N N . ARG A 1 68 ? 18.613 17.390 30.646 1.00 0.00 78 ARG A N 8
ATOM 9711 C CA . ARG A 1 68 ? 18.330 18.393 31.661 1.00 0.00 78 ARG A CA 8
ATOM 9712 C C . ARG A 1 68 ? 18.065 17.729 33.009 1.00 0.00 78 ARG A C 8
ATOM 9713 O O . ARG A 1 68 ? 17.250 16.811 33.103 1.00 0.00 78 ARG A O 8
ATOM 9734 N N . LYS A 1 69 ? 18.772 18.188 34.040 1.00 0.00 79 LYS A N 8
ATOM 9735 C CA . LYS A 1 69 ? 18.635 17.645 35.395 1.00 0.00 79 LYS A CA 8
ATOM 9736 C C . LYS A 1 69 ? 18.839 16.134 35.408 1.00 0.00 79 LYS A C 8
ATOM 9737 O O . LYS A 1 69 ? 18.182 15.412 36.162 1.00 0.00 79 LYS A O 8
ATOM 9756 N N . ALA A 1 70 ? 19.754 15.664 34.581 1.00 0.00 80 ALA A N 8
ATOM 9757 C CA . ALA A 1 70 ? 20.028 14.243 34.479 1.00 0.00 80 ALA A CA 8
ATOM 9758 C C . ALA A 1 70 ? 21.436 13.939 34.963 1.00 0.00 80 ALA A C 8
ATOM 9759 O O . ALA A 1 70 ? 22.363 13.782 34.166 1.00 0.00 80 ALA A O 8
ATOM 9766 N N . GLU A 1 71 ? 21.589 13.870 36.279 1.00 0.00 81 GLU A N 8
ATOM 9767 C CA . GLU A 1 71 ? 22.880 13.585 36.886 1.00 0.00 81 GLU A CA 8
ATOM 9768 C C . GLU A 1 71 ? 23.334 12.174 36.528 1.00 0.00 81 GLU A C 8
ATOM 9769 O O . GLU A 1 71 ? 22.622 11.200 36.781 1.00 0.00 81 GLU A O 8
ATOM 9781 N N . ARG A 1 72 ? 24.509 12.078 35.929 1.00 0.00 82 ARG A N 8
ATOM 9782 C CA . ARG A 1 72 ? 25.072 10.797 35.538 1.00 0.00 82 ARG A CA 8
ATOM 9783 C C . ARG A 1 72 ? 26.584 10.820 35.708 1.00 0.00 82 ARG A C 8
ATOM 9784 O O . ARG A 1 72 ? 27.328 11.115 34.769 1.00 0.00 82 ARG A O 8
ATOM 9805 N N . ALA A 1 73 ? 27.031 10.529 36.919 1.00 0.00 83 ALA A N 8
ATOM 9806 C CA . ALA A 1 73 ? 28.450 10.517 37.220 1.00 0.00 83 ALA A CA 8
ATOM 9807 C C . ALA A 1 73 ? 29.003 9.102 37.138 1.00 0.00 83 ALA A C 8
ATOM 9808 O O . ALA A 1 73 ? 29.998 8.850 36.457 1.00 0.00 83 ALA A O 8
ATOM 9815 N N . LYS A 1 74 ? 28.342 8.174 37.814 1.00 0.00 84 LYS A N 8
ATOM 9816 C CA . LYS A 1 74 ? 28.792 6.793 37.832 1.00 0.00 84 LYS A CA 8
ATOM 9817 C C . LYS A 1 74 ? 27.724 5.860 37.277 1.00 0.00 84 LYS A C 8
ATOM 9818 O O . LYS A 1 74 ? 26.590 5.836 37.752 1.00 0.00 84 LYS A O 8
ATOM 9837 N N . LEU A 1 75 ? 28.093 5.107 36.255 1.00 0.00 85 LEU A N 8
ATOM 9838 C CA . LEU A 1 75 ? 27.235 4.063 35.729 1.00 0.00 85 LEU A CA 8
ATOM 9839 C C . LEU A 1 75 ? 27.728 2.714 36.220 1.00 0.00 85 LEU A C 8
ATOM 9840 O O . LEU A 1 75 ? 26.965 2.015 36.912 1.00 0.00 85 LEU A O 8
ATOM 9857 N N . GLY A 1 1 ? -20.922 -4.588 12.586 1.00 0.00 11 GLY A N 9
ATOM 9858 C CA . GLY A 1 1 ? -20.891 -3.460 13.545 1.00 0.00 11 GLY A CA 9
ATOM 9859 C C . GLY A 1 1 ? -21.975 -2.447 13.257 1.00 0.00 11 GLY A C 9
ATOM 9860 O O . GLY A 1 1 ? -23.029 -2.451 13.892 1.00 0.00 11 GLY A O 9
ATOM 9866 N N . ARG A 1 2 ? -21.722 -1.589 12.283 1.00 0.00 12 ARG A N 9
ATOM 9867 C CA . ARG A 1 2 ? -22.682 -0.570 11.891 1.00 0.00 12 ARG A CA 9
ATOM 9868 C C . ARG A 1 2 ? -22.855 -0.589 10.372 1.00 0.00 12 ARG A C 9
ATOM 9869 O O . ARG A 1 2 ? -22.008 -1.128 9.658 1.00 0.00 12 ARG A O 9
ATOM 9890 N N . PRO A 1 3 ? -23.960 -0.019 9.859 1.00 0.00 13 PRO A N 9
ATOM 9891 C CA . PRO A 1 3 ? -24.297 -0.073 8.433 1.00 0.00 13 PRO A CA 9
ATOM 9892 C C . PRO A 1 3 ? -23.423 0.840 7.581 1.00 0.00 13 PRO A C 9
ATOM 9893 O O . PRO A 1 3 ? -23.797 1.973 7.269 1.00 0.00 13 PRO A O 9
ATOM 9904 N N . GLY A 1 4 ? -22.254 0.338 7.216 1.00 0.00 14 GLY A N 9
ATOM 9905 C CA . GLY A 1 4 ? -21.344 1.087 6.379 1.00 0.00 14 GLY A CA 9
ATOM 9906 C C . GLY A 1 4 ? -20.609 0.187 5.416 1.00 0.00 14 GLY A C 9
ATOM 9907 O O . GLY A 1 4 ? -19.413 0.364 5.177 1.00 0.00 14 GLY A O 9
ATOM 9911 N N . VAL A 1 5 ? -21.323 -0.795 4.883 1.00 0.00 15 VAL A N 9
ATOM 9912 C CA . VAL A 1 5 ? -20.756 -1.715 3.911 1.00 0.00 15 VAL A CA 9
ATOM 9913 C C . VAL A 1 5 ? -20.313 -0.962 2.657 1.00 0.00 15 VAL A C 9
ATOM 9914 O O . VAL A 1 5 ? -21.041 -0.109 2.147 1.00 0.00 15 VAL A O 9
ATOM 9927 N N . PHE A 1 6 ? -19.103 -1.266 2.194 1.00 0.00 16 PHE A N 9
ATOM 9928 C CA . PHE A 1 6 ? -18.523 -0.618 1.022 1.00 0.00 16 PHE A CA 9
ATOM 9929 C C . PHE A 1 6 ? -18.372 0.884 1.271 1.00 0.00 16 PHE A C 9
ATOM 9930 O O . PHE A 1 6 ? -18.732 1.715 0.438 1.00 0.00 16 PHE A O 9
ATOM 9947 N N . ARG A 1 7 ? -17.855 1.222 2.443 1.00 0.00 17 ARG A N 9
ATOM 9948 C CA . ARG A 1 7 ? -17.601 2.609 2.799 1.00 0.00 17 ARG A CA 9
ATOM 9949 C C . ARG A 1 7 ? -16.351 3.109 2.085 1.00 0.00 17 ARG A C 9
ATOM 9950 O O . ARG A 1 7 ? -15.235 2.764 2.462 1.00 0.00 17 ARG A O 9
ATOM 9971 N N . THR A 1 8 ? -16.548 3.916 1.054 1.00 0.00 18 THR A N 9
ATOM 9972 C CA . THR A 1 8 ? -15.445 4.428 0.259 1.00 0.00 18 THR A CA 9
ATOM 9973 C C . THR A 1 8 ? -14.496 5.285 1.096 1.00 0.00 18 THR A C 9
ATOM 9974 O O . THR A 1 8 ? -13.305 5.361 0.799 1.00 0.00 18 THR A O 9
ATOM 9985 N N . ARG A 1 9 ? -15.043 5.922 2.139 1.00 0.00 19 ARG A N 9
ATOM 9986 C CA . ARG A 1 9 ? -14.266 6.738 3.082 1.00 0.00 19 ARG A CA 9
ATOM 9987 C C . ARG A 1 9 ? -13.715 7.995 2.409 1.00 0.00 19 ARG A C 9
ATOM 9988 O O . ARG A 1 9 ? -14.172 9.106 2.672 1.00 0.00 19 ARG A O 9
ATOM 10009 N N . GLY A 1 10 ? -12.740 7.802 1.541 1.00 0.00 20 GLY A N 9
ATOM 10010 C CA . GLY A 1 10 ? -12.131 8.895 0.820 1.00 0.00 20 GLY A CA 9
ATOM 10011 C C . GLY A 1 10 ? -11.310 8.374 -0.330 1.00 0.00 20 GLY A C 9
ATOM 10012 O O . GLY A 1 10 ? -10.282 8.949 -0.690 1.00 0.00 20 GLY A O 9
ATOM 10016 N N . LEU A 1 11 ? -11.762 7.263 -0.892 1.00 0.00 21 LEU A N 9
ATOM 10017 C CA . LEU A 1 11 ? -11.060 6.622 -1.985 1.00 0.00 21 LEU A CA 9
ATOM 10018 C C . LEU A 1 11 ? -11.186 7.421 -3.262 1.00 0.00 21 LEU A C 9
ATOM 10019 O O . LEU A 1 11 ? -12.282 7.608 -3.793 1.00 0.00 21 LEU A O 9
ATOM 10035 N N . THR A 1 12 ? -10.057 7.908 -3.732 1.00 0.00 22 THR A N 9
ATOM 10036 C CA . THR A 1 12 ? -9.985 8.567 -5.014 1.00 0.00 22 THR A CA 9
ATOM 10037 C C . THR A 1 12 ? -10.024 7.520 -6.115 1.00 0.00 22 THR A C 9
ATOM 10038 O O . THR A 1 12 ? -10.080 6.322 -5.820 1.00 0.00 22 THR A O 9
ATOM 10049 N N . ASP A 1 13 ? -9.987 7.940 -7.368 1.00 0.00 23 ASP A N 9
ATOM 10050 C CA . ASP A 1 13 ? -9.991 6.989 -8.469 1.00 0.00 23 ASP A CA 9
ATOM 10051 C C . ASP A 1 13 ? -8.799 6.043 -8.356 1.00 0.00 23 ASP A C 9
ATOM 10052 O O . ASP A 1 13 ? -8.907 4.862 -8.672 1.00 0.00 23 ASP A O 9
ATOM 10061 N N . GLU A 1 14 ? -7.678 6.566 -7.867 1.00 0.00 24 GLU A N 9
ATOM 10062 C CA . GLU A 1 14 ? -6.468 5.771 -7.693 1.00 0.00 24 GLU A CA 9
ATOM 10063 C C . GLU A 1 14 ? -6.655 4.722 -6.600 1.00 0.00 24 GLU A C 9
ATOM 10064 O O . GLU A 1 14 ? -6.386 3.540 -6.816 1.00 0.00 24 GLU A O 9
ATOM 10076 N N . GLU A 1 15 ? -7.110 5.157 -5.426 1.00 0.00 25 GLU A N 9
ATOM 10077 C CA . GLU A 1 15 ? -7.318 4.243 -4.303 1.00 0.00 25 GLU A CA 9
ATOM 10078 C C . GLU A 1 15 ? -8.358 3.199 -4.663 1.00 0.00 25 GLU A C 9
ATOM 10079 O O . GLU A 1 15 ? -8.199 2.016 -4.375 1.00 0.00 25 GLU A O 9
ATOM 10091 N N . TYR A 1 16 ? -9.421 3.650 -5.311 1.00 0.00 26 TYR A N 9
ATOM 10092 C CA . TYR A 1 16 ? -10.490 2.767 -5.731 1.00 0.00 26 TYR A CA 9
ATOM 10093 C C . TYR A 1 16 ? -9.992 1.805 -6.796 1.00 0.00 26 TYR A C 9
ATOM 10094 O O . TYR A 1 16 ? -10.381 0.643 -6.819 1.00 0.00 26 TYR A O 9
ATOM 10112 N N . ASP A 1 17 ? -9.118 2.291 -7.662 1.00 0.00 27 ASP A N 9
ATOM 10113 C CA . ASP A 1 17 ? -8.524 1.461 -8.702 1.00 0.00 27 ASP A CA 9
ATOM 10114 C C . ASP A 1 17 ? -7.672 0.362 -8.082 1.00 0.00 27 ASP A C 9
ATOM 10115 O O . ASP A 1 17 ? -7.757 -0.800 -8.476 1.00 0.00 27 ASP A O 9
ATOM 10124 N N . GLU A 1 18 ? -6.851 0.745 -7.108 1.00 0.00 28 GLU A N 9
ATOM 10125 C CA . GLU A 1 18 ? -6.035 -0.197 -6.365 1.00 0.00 28 GLU A CA 9
ATOM 10126 C C . GLU A 1 18 ? -6.935 -1.172 -5.626 1.00 0.00 28 GLU A C 9
ATOM 10127 O O . GLU A 1 18 ? -6.645 -2.358 -5.538 1.00 0.00 28 GLU A O 9
ATOM 10139 N N . PHE A 1 19 ? -8.035 -0.656 -5.107 1.00 0.00 29 PHE A N 9
ATOM 10140 C CA . PHE A 1 19 ? -9.031 -1.477 -4.448 1.00 0.00 29 PHE A CA 9
ATOM 10141 C C . PHE A 1 19 ? -9.615 -2.498 -5.422 1.00 0.00 29 PHE A C 9
ATOM 10142 O O . PHE A 1 19 ? -9.771 -3.662 -5.075 1.00 0.00 29 PHE A O 9
ATOM 10159 N N . LYS A 1 20 ? -9.932 -2.061 -6.637 1.00 0.00 30 LYS A N 9
ATOM 10160 C CA . LYS A 1 20 ? -10.427 -2.973 -7.664 1.00 0.00 30 LYS A CA 9
ATOM 10161 C C . LYS A 1 20 ? -9.356 -3.992 -8.005 1.00 0.00 30 LYS A C 9
ATOM 10162 O O . LYS A 1 20 ? -9.623 -5.186 -8.110 1.00 0.00 30 LYS A O 9
ATOM 10181 N N . LYS A 1 21 ? -8.145 -3.491 -8.177 1.00 0.00 31 LYS A N 9
ATOM 10182 C CA . LYS A 1 21 ? -6.977 -4.315 -8.428 1.00 0.00 31 LYS A CA 9
ATOM 10183 C C . LYS A 1 21 ? -6.822 -5.372 -7.334 1.00 0.00 31 LYS A C 9
ATOM 10184 O O . LYS A 1 21 ? -6.595 -6.552 -7.609 1.00 0.00 31 LYS A O 9
ATOM 10203 N N . ARG A 1 22 ? -6.974 -4.936 -6.095 1.00 0.00 32 ARG A N 9
ATOM 10204 C CA . ARG A 1 22 ? -6.876 -5.811 -4.937 1.00 0.00 32 ARG A CA 9
ATOM 10205 C C . ARG A 1 22 ? -8.062 -6.765 -4.848 1.00 0.00 32 ARG A C 9
ATOM 10206 O O . ARG A 1 22 ? -7.895 -7.953 -4.564 1.00 0.00 32 ARG A O 9
ATOM 10227 N N . ARG A 1 23 ? -9.257 -6.242 -5.092 1.00 0.00 33 ARG A N 9
ATOM 10228 C CA . ARG A 1 23 ? -10.477 -7.036 -5.027 1.00 0.00 33 ARG A CA 9
ATOM 10229 C C . ARG A 1 23 ? -10.488 -8.086 -6.129 1.00 0.00 33 ARG A C 9
ATOM 10230 O O . ARG A 1 23 ? -10.992 -9.191 -5.935 1.00 0.00 33 ARG A O 9
ATOM 10251 N N . GLU A 1 24 ? -9.893 -7.747 -7.263 1.00 0.00 34 GLU A N 9
ATOM 10252 C CA . GLU A 1 24 ? -9.728 -8.687 -8.363 1.00 0.00 34 GLU A CA 9
ATOM 10253 C C . GLU A 1 24 ? -8.880 -9.880 -7.926 1.00 0.00 34 GLU A C 9
ATOM 10254 O O . GLU A 1 24 ? -9.181 -11.026 -8.259 1.00 0.00 34 GLU A O 9
ATOM 10266 N N . SER A 1 25 ? -7.833 -9.598 -7.157 1.00 0.00 35 SER A N 9
ATOM 10267 C CA . SER A 1 25 ? -6.947 -10.639 -6.643 1.00 0.00 35 SER A CA 9
ATOM 10268 C C . SER A 1 25 ? -7.706 -11.576 -5.705 1.00 0.00 35 SER A C 9
ATOM 10269 O O . SER A 1 25 ? -7.381 -12.756 -5.586 1.00 0.00 35 SER A O 9
ATOM 10277 N N . ARG A 1 26 ? -8.735 -11.045 -5.059 1.00 0.00 36 ARG A N 9
ATOM 10278 C CA . ARG A 1 26 ? -9.558 -11.834 -4.151 1.00 0.00 36 ARG A CA 9
ATOM 10279 C C . ARG A 1 26 ? -10.778 -12.406 -4.868 1.00 0.00 36 ARG A C 9
ATOM 10280 O O . ARG A 1 26 ? -11.705 -12.906 -4.230 1.00 0.00 36 ARG A O 9
ATOM 10301 N N . GLY A 1 27 ? -10.779 -12.319 -6.194 1.00 0.00 37 GLY A N 9
ATOM 10302 C CA . GLY A 1 27 ? -11.876 -12.857 -6.981 1.00 0.00 37 GLY A CA 9
ATOM 10303 C C . GLY A 1 27 ? -13.179 -12.119 -6.746 1.00 0.00 37 GLY A C 9
ATOM 10304 O O . GLY A 1 27 ? -14.261 -12.691 -6.873 1.00 0.00 37 GLY A O 9
ATOM 10308 N N . GLY A 1 28 ? -13.078 -10.850 -6.384 1.00 0.00 38 GLY A N 9
ATOM 10309 C CA . GLY A 1 28 ? -14.255 -10.057 -6.110 1.00 0.00 38 GLY A CA 9
ATOM 10310 C C . GLY A 1 28 ? -14.635 -10.088 -4.647 1.00 0.00 38 GLY A C 9
ATOM 10311 O O . GLY A 1 28 ? -15.420 -9.263 -4.186 1.00 0.00 38 GLY A O 9
ATOM 10315 N N . LYS A 1 29 ? -14.066 -11.029 -3.910 1.00 0.00 39 LYS A N 9
ATOM 10316 C CA . LYS A 1 29 ? -14.334 -11.151 -2.485 1.00 0.00 39 LYS A CA 9
ATOM 10317 C C . LYS A 1 29 ? -13.338 -10.340 -1.667 1.00 0.00 39 LYS A C 9
ATOM 10318 O O . LYS A 1 29 ? -12.451 -10.889 -1.015 1.00 0.00 39 LYS A O 9
ATOM 10337 N N . TYR A 1 30 ? -13.488 -9.028 -1.721 1.00 0.00 40 TYR A N 9
ATOM 10338 C CA . TYR A 1 30 ? -12.581 -8.116 -1.043 1.00 0.00 40 TYR A CA 9
ATOM 10339 C C . TYR A 1 30 ? -13.326 -6.855 -0.658 1.00 0.00 40 TYR A C 9
ATOM 10340 O O . TYR A 1 30 ? -13.636 -6.025 -1.514 1.00 0.00 40 TYR A O 9
ATOM 10358 N N . SER A 1 31 ? -13.634 -6.719 0.616 1.00 0.00 41 SER A N 9
ATOM 10359 C CA . SER A 1 31 ? -14.368 -5.564 1.079 1.00 0.00 41 SER A CA 9
ATOM 10360 C C . SER A 1 31 ? -13.480 -4.344 1.133 1.00 0.00 41 SER A C 9
ATOM 10361 O O . SER A 1 31 ? -12.251 -4.444 1.128 1.00 0.00 41 SER A O 9
ATOM 10369 N N . ILE A 1 32 ? -14.111 -3.189 1.205 1.00 0.00 42 ILE A N 9
ATOM 10370 C CA . ILE A 1 32 ? -13.386 -1.947 1.294 1.00 0.00 42 ILE A CA 9
ATOM 10371 C C . ILE A 1 32 ? -12.695 -1.828 2.635 1.00 0.00 42 ILE A C 9
ATOM 10372 O O . ILE A 1 32 ? -11.642 -1.238 2.726 1.00 0.00 42 ILE A O 9
ATOM 10388 N N . ASP A 1 33 ? -13.286 -2.408 3.672 1.00 0.00 43 ASP A N 9
ATOM 10389 C CA . ASP A 1 33 ? -12.731 -2.295 5.012 1.00 0.00 43 ASP A CA 9
ATOM 10390 C C . ASP A 1 33 ? -11.445 -3.095 5.113 1.00 0.00 43 ASP A C 9
ATOM 10391 O O . ASP A 1 33 ? -10.549 -2.752 5.884 1.00 0.00 43 ASP A O 9
ATOM 10400 N N . ASP A 1 34 ? -11.353 -4.152 4.314 1.00 0.00 44 ASP A N 9
ATOM 10401 C CA . ASP A 1 34 ? -10.116 -4.906 4.185 1.00 0.00 44 ASP A CA 9
ATOM 10402 C C . ASP A 1 34 ? -9.062 -3.988 3.585 1.00 0.00 44 ASP A C 9
ATOM 10403 O O . ASP A 1 34 ? -7.924 -3.920 4.052 1.00 0.00 44 ASP A O 9
ATOM 10412 N N . TYR A 1 35 ? -9.480 -3.250 2.563 1.00 0.00 45 TYR A N 9
ATOM 10413 C CA . TYR A 1 35 ? -8.626 -2.270 1.914 1.00 0.00 45 TYR A CA 9
ATOM 10414 C C . TYR A 1 35 ? -8.297 -1.121 2.860 1.00 0.00 45 TYR A C 9
ATOM 10415 O O . TYR A 1 35 ? -7.142 -0.772 3.038 1.00 0.00 45 TYR A O 9
ATOM 10433 N N . LEU A 1 36 ? -9.333 -0.558 3.461 1.00 0.00 46 LEU A N 9
ATOM 10434 C CA . LEU A 1 36 ? -9.228 0.610 4.326 1.00 0.00 46 LEU A CA 9
ATOM 10435 C C . LEU A 1 36 ? -8.297 0.365 5.507 1.00 0.00 46 LEU A C 9
ATOM 10436 O O . LEU A 1 36 ? -7.561 1.260 5.910 1.00 0.00 46 LEU A O 9
ATOM 10452 N N . ALA A 1 37 ? -8.326 -0.844 6.051 1.00 0.00 47 ALA A N 9
ATOM 10453 C CA . ALA A 1 37 ? -7.454 -1.196 7.166 1.00 0.00 47 ALA A CA 9
ATOM 10454 C C . ALA A 1 37 ? -5.996 -1.193 6.732 1.00 0.00 47 ALA A C 9
ATOM 10455 O O . ALA A 1 37 ? -5.115 -0.760 7.476 1.00 0.00 47 ALA A O 9
ATOM 10462 N N . ASP A 1 38 ? -5.747 -1.661 5.520 1.00 0.00 48 ASP A N 9
ATOM 10463 C CA . ASP A 1 38 ? -4.403 -1.635 4.962 1.00 0.00 48 ASP A CA 9
ATOM 10464 C C . ASP A 1 38 ? -4.081 -0.230 4.472 1.00 0.00 48 ASP A C 9
ATOM 10465 O O . ASP A 1 38 ? -2.941 0.212 4.528 1.00 0.00 48 ASP A O 9
ATOM 10474 N N . ARG A 1 39 ? -5.115 0.469 4.015 1.00 0.00 49 ARG A N 9
ATOM 10475 C CA . ARG A 1 39 ? -5.002 1.861 3.596 1.00 0.00 49 ARG A CA 9
ATOM 10476 C C . ARG A 1 39 ? -4.526 2.717 4.766 1.00 0.00 49 ARG A C 9
ATOM 10477 O O . ARG A 1 39 ? -3.760 3.668 4.593 1.00 0.00 49 ARG A O 9
ATOM 10498 N N . GLU A 1 40 ? -4.985 2.354 5.958 1.00 0.00 50 GLU A N 9
ATOM 10499 C CA . GLU A 1 40 ? -4.554 2.993 7.196 1.00 0.00 50 GLU A CA 9
ATOM 10500 C C . GLU A 1 40 ? -3.065 2.758 7.441 1.00 0.00 50 GLU A C 9
ATOM 10501 O O . GLU A 1 40 ? -2.399 3.543 8.113 1.00 0.00 50 GLU A O 9
ATOM 10513 N N . ARG A 1 41 ? -2.553 1.671 6.886 1.00 0.00 51 ARG A N 9
ATOM 10514 C CA . ARG A 1 41 ? -1.151 1.316 7.036 1.00 0.00 51 ARG A CA 9
ATOM 10515 C C . ARG A 1 41 ? -0.304 1.924 5.933 1.00 0.00 51 ARG A C 9
ATOM 10516 O O . ARG A 1 41 ? 0.879 2.190 6.121 1.00 0.00 51 ARG A O 9
ATOM 10537 N N . GLU A 1 42 ? -0.926 2.153 4.786 1.00 0.00 52 GLU A N 9
ATOM 10538 C CA . GLU A 1 42 ? -0.213 2.615 3.599 1.00 0.00 52 GLU A CA 9
ATOM 10539 C C . GLU A 1 42 ? 0.510 3.936 3.831 1.00 0.00 52 GLU A C 9
ATOM 10540 O O . GLU A 1 42 ? 1.459 4.252 3.120 1.00 0.00 52 GLU A O 9
ATOM 10552 N N . GLU A 1 43 ? 0.080 4.697 4.830 1.00 0.00 53 GLU A N 9
ATOM 10553 C CA . GLU A 1 43 ? 0.741 5.955 5.163 1.00 0.00 53 GLU A CA 9
ATOM 10554 C C . GLU A 1 43 ? 2.217 5.732 5.500 1.00 0.00 53 GLU A C 9
ATOM 10555 O O . GLU A 1 43 ? 3.072 6.542 5.132 1.00 0.00 53 GLU A O 9
ATOM 10567 N N . GLU A 1 44 ? 2.521 4.631 6.181 1.00 0.00 54 GLU A N 9
ATOM 10568 C CA . GLU A 1 44 ? 3.906 4.304 6.509 1.00 0.00 54 GLU A CA 9
ATOM 10569 C C . GLU A 1 44 ? 4.548 3.511 5.374 1.00 0.00 54 GLU A C 9
ATOM 10570 O O . GLU A 1 44 ? 5.769 3.425 5.269 1.00 0.00 54 GLU A O 9
ATOM 10582 N N . LEU A 1 45 ? 3.708 2.951 4.514 1.00 0.00 55 LEU A N 9
ATOM 10583 C CA . LEU A 1 45 ? 4.175 2.093 3.429 1.00 0.00 55 LEU A CA 9
ATOM 10584 C C . LEU A 1 45 ? 4.583 2.914 2.214 1.00 0.00 55 LEU A C 9
ATOM 10585 O O . LEU A 1 45 ? 5.253 2.413 1.313 1.00 0.00 55 LEU A O 9
ATOM 10601 N N . LEU A 1 46 ? 4.152 4.166 2.177 1.00 0.00 56 LEU A N 9
ATOM 10602 C CA . LEU A 1 46 ? 4.558 5.074 1.114 1.00 0.00 56 LEU A CA 9
ATOM 10603 C C . LEU A 1 46 ? 6.031 5.416 1.266 1.00 0.00 56 LEU A C 9
ATOM 10604 O O . LEU A 1 46 ? 6.870 4.997 0.466 1.00 0.00 56 LEU A O 9
ATOM 10620 N N . GLU A 1 47 ? 6.331 6.176 2.304 1.00 0.00 57 GLU A N 9
ATOM 10621 C CA . GLU A 1 47 ? 7.687 6.578 2.607 1.00 0.00 57 GLU A CA 9
ATOM 10622 C C . GLU A 1 47 ? 7.896 6.605 4.112 1.00 0.00 57 GLU A C 9
ATOM 10623 O O . GLU A 1 47 ? 6.979 6.941 4.868 1.00 0.00 57 GLU A O 9
ATOM 10635 N N . ARG A 1 48 ? 9.084 6.232 4.548 1.00 0.00 58 ARG A N 9
ATOM 10636 C CA . ARG A 1 48 ? 9.399 6.226 5.962 1.00 0.00 58 ARG A CA 9
ATOM 10637 C C . ARG A 1 48 ? 10.699 6.976 6.216 1.00 0.00 58 ARG A C 9
ATOM 10638 O O . ARG A 1 48 ? 11.790 6.461 5.977 1.00 0.00 58 ARG A O 9
ATOM 10659 N N . ASP A 1 49 ? 10.567 8.198 6.716 1.00 0.00 59 ASP A N 9
ATOM 10660 C CA . ASP A 1 49 ? 11.707 9.085 6.945 1.00 0.00 59 ASP A CA 9
ATOM 10661 C C . ASP A 1 49 ? 12.597 8.576 8.077 1.00 0.00 59 ASP A C 9
ATOM 10662 O O . ASP A 1 49 ? 13.647 9.146 8.360 1.00 0.00 59 ASP A O 9
ATOM 10671 N N . GLU A 1 50 ? 12.168 7.511 8.732 1.00 0.00 60 GLU A N 9
ATOM 10672 C CA . GLU A 1 50 ? 12.961 6.893 9.783 1.00 0.00 60 GLU A CA 9
ATOM 10673 C C . GLU A 1 50 ? 13.869 5.801 9.208 1.00 0.00 60 GLU A C 9
ATOM 10674 O O . GLU A 1 50 ? 14.759 5.293 9.891 1.00 0.00 60 GLU A O 9
ATOM 10686 N N . GLU A 1 51 ? 13.641 5.455 7.941 1.00 0.00 61 GLU A N 9
ATOM 10687 C CA . GLU A 1 51 ? 14.351 4.351 7.303 1.00 0.00 61 GLU A CA 9
ATOM 10688 C C . GLU A 1 51 ? 15.821 4.697 7.055 1.00 0.00 61 GLU A C 9
ATOM 10689 O O . GLU A 1 51 ? 16.708 4.207 7.764 1.00 0.00 61 GLU A O 9
ATOM 10701 N N . GLU A 1 52 ? 16.068 5.569 6.076 1.00 0.00 62 GLU A N 9
ATOM 10702 C CA . GLU A 1 52 ? 17.429 5.941 5.689 1.00 0.00 62 GLU A CA 9
ATOM 10703 C C . GLU A 1 52 ? 17.392 6.881 4.491 1.00 0.00 62 GLU A C 9
ATOM 10704 O O . GLU A 1 52 ? 18.133 7.860 4.427 1.00 0.00 62 GLU A O 9
ATOM 10716 N N . ALA A 1 53 ? 16.528 6.566 3.540 1.00 0.00 63 ALA A N 9
ATOM 10717 C CA . ALA A 1 53 ? 16.288 7.434 2.398 1.00 0.00 63 ALA A CA 9
ATOM 10718 C C . ALA A 1 53 ? 15.127 8.367 2.708 1.00 0.00 63 ALA A C 9
ATOM 10719 O O . ALA A 1 53 ? 14.791 8.561 3.874 1.00 0.00 63 ALA A O 9
ATOM 10726 N N . ILE A 1 54 ? 14.520 8.936 1.671 1.00 0.00 64 ILE A N 9
ATOM 10727 C CA . ILE A 1 54 ? 13.281 9.709 1.802 1.00 0.00 64 ILE A CA 9
ATOM 10728 C C . ILE A 1 54 ? 13.518 11.123 2.323 1.00 0.00 64 ILE A C 9
ATOM 10729 O O . ILE A 1 54 ? 13.204 12.100 1.645 1.00 0.00 64 ILE A O 9
ATOM 10745 N N . PHE A 1 55 ? 14.076 11.232 3.514 1.00 0.00 65 PHE A N 9
ATOM 10746 C CA . PHE A 1 55 ? 14.201 12.530 4.177 1.00 0.00 65 PHE A CA 9
ATOM 10747 C C . PHE A 1 55 ? 15.349 13.356 3.605 1.00 0.00 65 PHE A C 9
ATOM 10748 O O . PHE A 1 55 ? 15.224 14.567 3.440 1.00 0.00 65 PHE A O 9
ATOM 10765 N N . GLY A 1 56 ? 16.461 12.708 3.295 1.00 0.00 66 GLY A N 9
ATOM 10766 C CA . GLY A 1 56 ? 17.603 13.427 2.772 1.00 0.00 66 GLY A CA 9
ATOM 10767 C C . GLY A 1 56 ? 17.650 13.403 1.262 1.00 0.00 66 GLY A C 9
ATOM 10768 O O . GLY A 1 56 ? 17.250 14.364 0.604 1.00 0.00 66 GLY A O 9
ATOM 10772 N N . ASP A 1 57 ? 18.133 12.300 0.719 1.00 0.00 67 ASP A N 9
ATOM 10773 C CA . ASP A 1 57 ? 18.226 12.122 -0.723 1.00 0.00 67 ASP A CA 9
ATOM 10774 C C . ASP A 1 57 ? 18.002 10.662 -1.077 1.00 0.00 67 ASP A C 9
ATOM 10775 O O . ASP A 1 57 ? 17.075 10.317 -1.812 1.00 0.00 67 ASP A O 9
ATOM 10784 N N . GLY A 1 58 ? 18.845 9.809 -0.528 1.00 0.00 68 GLY A N 9
ATOM 10785 C CA . GLY A 1 58 ? 18.728 8.390 -0.754 1.00 0.00 68 GLY A CA 9
ATOM 10786 C C . GLY A 1 58 ? 19.345 7.610 0.378 1.00 0.00 68 GLY A C 9
ATOM 10787 O O . GLY A 1 58 ? 19.838 8.201 1.341 1.00 0.00 68 GLY A O 9
ATOM 10791 N N . PHE A 1 59 ? 19.322 6.294 0.283 1.00 0.00 69 PHE A N 9
ATOM 10792 C CA . PHE A 1 59 ? 19.917 5.469 1.318 1.00 0.00 69 PHE A CA 9
ATOM 10793 C C . PHE A 1 59 ? 21.419 5.356 1.093 1.00 0.00 69 PHE A C 9
ATOM 10794 O O . PHE A 1 59 ? 21.931 5.749 0.041 1.00 0.00 69 PHE A O 9
ATOM 10811 N N . GLY A 1 60 ? 22.119 4.824 2.074 1.00 0.00 70 GLY A N 9
ATOM 10812 C CA . GLY A 1 60 ? 23.560 4.726 1.988 1.00 0.00 70 GLY A CA 9
ATOM 10813 C C . GLY A 1 60 ? 24.240 5.023 3.306 1.00 0.00 70 GLY A C 9
ATOM 10814 O O . GLY A 1 60 ? 25.263 5.705 3.347 1.00 0.00 70 GLY A O 9
ATOM 10818 N N . LEU A 1 61 ? 23.657 4.520 4.383 1.00 0.00 71 LEU A N 9
ATOM 10819 C CA . LEU A 1 61 ? 24.211 4.692 5.718 1.00 0.00 71 LEU A CA 9
ATOM 10820 C C . LEU A 1 61 ? 24.368 3.330 6.382 1.00 0.00 71 LEU A C 9
ATOM 10821 O O . LEU A 1 61 ? 25.465 2.942 6.780 1.00 0.00 71 LEU A O 9
ATOM 10837 N N . LYS A 1 62 ? 23.262 2.608 6.499 1.00 0.00 72 LYS A N 9
ATOM 10838 C CA . LYS A 1 62 ? 23.282 1.247 7.007 1.00 0.00 72 LYS A CA 9
ATOM 10839 C C . LYS A 1 62 ? 23.023 0.257 5.881 1.00 0.00 72 LYS A C 9
ATOM 10840 O O . LYS A 1 62 ? 23.434 -0.902 5.949 1.00 0.00 72 LYS A O 9
ATOM 10859 N N . ALA A 1 63 ? 22.350 0.724 4.834 1.00 0.00 73 ALA A N 9
ATOM 10860 C CA . ALA A 1 63 ? 22.054 -0.114 3.679 1.00 0.00 73 ALA A CA 9
ATOM 10861 C C . ALA A 1 63 ? 23.199 -0.066 2.672 1.00 0.00 73 ALA A C 9
ATOM 10862 O O . ALA A 1 63 ? 22.983 -0.057 1.458 1.00 0.00 73 ALA A O 9
ATOM 10869 N N . THR A 1 64 ? 24.415 -0.034 3.190 1.00 0.00 74 THR A N 9
ATOM 10870 C CA . THR A 1 64 ? 25.610 0.002 2.367 1.00 0.00 74 THR A CA 9
ATOM 10871 C C . THR A 1 64 ? 26.627 -1.021 2.848 1.00 0.00 74 THR A C 9
ATOM 10872 O O . THR A 1 64 ? 26.358 -1.773 3.791 1.00 0.00 74 THR A O 9
ATOM 10883 N N . ARG A 1 65 ? 27.779 -1.059 2.175 1.00 0.00 75 ARG A N 9
ATOM 10884 C CA . ARG A 1 65 ? 28.876 -1.964 2.522 1.00 0.00 75 ARG A CA 9
ATOM 10885 C C . ARG A 1 65 ? 28.500 -3.418 2.260 1.00 0.00 75 ARG A C 9
ATOM 10886 O O . ARG A 1 65 ? 29.157 -4.343 2.743 1.00 0.00 75 ARG A O 9
ATOM 10907 N N . ARG A 1 66 ? 27.450 -3.609 1.481 1.00 0.00 76 ARG A N 9
ATOM 10908 C CA . ARG A 1 66 ? 26.998 -4.940 1.118 1.00 0.00 76 ARG A CA 9
ATOM 10909 C C . ARG A 1 66 ? 27.211 -5.147 -0.372 1.00 0.00 76 ARG A C 9
ATOM 10910 O O . ARG A 1 66 ? 26.923 -4.256 -1.172 1.00 0.00 76 ARG A O 9
ATOM 10931 N N . SER A 1 67 ? 27.726 -6.308 -0.741 1.00 0.00 77 SER A N 9
ATOM 10932 C CA . SER A 1 67 ? 28.065 -6.585 -2.130 1.00 0.00 77 SER A CA 9
ATOM 10933 C C . SER A 1 67 ? 26.823 -6.954 -2.939 1.00 0.00 77 SER A C 9
ATOM 10934 O O . SER A 1 67 ? 26.717 -8.058 -3.475 1.00 0.00 77 SER A O 9
ATOM 10942 N N . ARG A 1 68 ? 25.894 -6.012 -3.041 1.00 0.00 78 ARG A N 9
ATOM 10943 C CA . ARG A 1 68 ? 24.650 -6.236 -3.759 1.00 0.00 78 ARG A CA 9
ATOM 10944 C C . ARG A 1 68 ? 24.888 -6.250 -5.265 1.00 0.00 78 ARG A C 9
ATOM 10945 O O . ARG A 1 68 ? 24.120 -6.848 -6.017 1.00 0.00 78 ARG A O 9
ATOM 10966 N N . LYS A 1 69 ? 25.965 -5.611 -5.708 1.00 0.00 79 LYS A N 9
ATOM 10967 C CA . LYS A 1 69 ? 26.301 -5.604 -7.127 1.00 0.00 79 LYS A CA 9
ATOM 10968 C C . LYS A 1 69 ? 26.966 -6.921 -7.521 1.00 0.00 79 LYS A C 9
ATOM 10969 O O . LYS A 1 69 ? 27.278 -7.150 -8.687 1.00 0.00 79 LYS A O 9
ATOM 10988 N N . ALA A 1 70 ? 27.164 -7.786 -6.533 1.00 0.00 80 ALA A N 9
ATOM 10989 C CA . ALA A 1 70 ? 27.721 -9.110 -6.769 1.00 0.00 80 ALA A CA 9
ATOM 10990 C C . ALA A 1 70 ? 26.646 -10.172 -6.584 1.00 0.00 80 ALA A C 9
ATOM 10991 O O . ALA A 1 70 ? 26.935 -11.366 -6.512 1.00 0.00 80 ALA A O 9
ATOM 10998 N N . GLU A 1 71 ? 25.402 -9.719 -6.508 1.00 0.00 81 GLU A N 9
ATOM 10999 C CA . GLU A 1 71 ? 24.267 -10.610 -6.323 1.00 0.00 81 GLU A CA 9
ATOM 11000 C C . GLU A 1 71 ? 23.502 -10.767 -7.630 1.00 0.00 81 GLU A C 9
ATOM 11001 O O . GLU A 1 71 ? 22.315 -11.095 -7.638 1.00 0.00 81 GLU A O 9
ATOM 11013 N N . ARG A 1 72 ? 24.186 -10.520 -8.736 1.00 0.00 82 ARG A N 9
ATOM 11014 C CA . ARG A 1 72 ? 23.559 -10.588 -10.043 1.00 0.00 82 ARG A CA 9
ATOM 11015 C C . ARG A 1 72 ? 24.261 -11.611 -10.925 1.00 0.00 82 ARG A C 9
ATOM 11016 O O . ARG A 1 72 ? 25.081 -11.256 -11.775 1.00 0.00 82 ARG A O 9
ATOM 11037 N N . ALA A 1 73 ? 23.935 -12.879 -10.720 1.00 0.00 83 ALA A N 9
ATOM 11038 C CA . ALA A 1 73 ? 24.498 -13.959 -11.517 1.00 0.00 83 ALA A CA 9
ATOM 11039 C C . ALA A 1 73 ? 23.826 -14.015 -12.884 1.00 0.00 83 ALA A C 9
ATOM 11040 O O . ALA A 1 73 ? 23.190 -15.008 -13.243 1.00 0.00 83 ALA A O 9
ATOM 11047 N N . LYS A 1 74 ? 23.976 -12.937 -13.635 1.00 0.00 84 LYS A N 9
ATOM 11048 C CA . LYS A 1 74 ? 23.350 -12.802 -14.936 1.00 0.00 84 LYS A CA 9
ATOM 11049 C C . LYS A 1 74 ? 23.953 -11.612 -15.668 1.00 0.00 84 LYS A C 9
ATOM 11050 O O . LYS A 1 74 ? 24.348 -11.713 -16.829 1.00 0.00 84 LYS A O 9
ATOM 11069 N N . LEU A 1 75 ? 24.031 -10.491 -14.969 1.00 0.00 85 LEU A N 9
ATOM 11070 C CA . LEU A 1 75 ? 24.588 -9.269 -15.532 1.00 0.00 85 LEU A CA 9
ATOM 11071 C C . LEU A 1 75 ? 26.103 -9.266 -15.385 1.00 0.00 85 LEU A C 9
ATOM 11072 O O . LEU A 1 75 ? 26.798 -9.657 -16.347 1.00 0.00 85 LEU A O 9
ATOM 11089 N N . GLY A 1 1 ? -24.592 -10.404 0.335 1.00 0.00 11 GLY A N 10
ATOM 11090 C CA . GLY A 1 1 ? -23.579 -9.478 0.891 1.00 0.00 11 GLY A CA 10
ATOM 11091 C C . GLY A 1 1 ? -23.078 -8.487 -0.138 1.00 0.00 11 GLY A C 10
ATOM 11092 O O . GLY A 1 1 ? -22.647 -8.874 -1.227 1.00 0.00 11 GLY A O 10
ATOM 11098 N N . ARG A 1 2 ? -23.137 -7.207 0.201 1.00 0.00 12 ARG A N 10
ATOM 11099 C CA . ARG A 1 2 ? -22.675 -6.148 -0.681 1.00 0.00 12 ARG A CA 10
ATOM 11100 C C . ARG A 1 2 ? -22.237 -4.937 0.132 1.00 0.00 12 ARG A C 10
ATOM 11101 O O . ARG A 1 2 ? -22.897 -4.565 1.104 1.00 0.00 12 ARG A O 10
ATOM 11122 N N . PRO A 1 3 ? -21.107 -4.320 -0.240 1.00 0.00 13 PRO A N 10
ATOM 11123 C CA . PRO A 1 3 ? -20.619 -3.109 0.411 1.00 0.00 13 PRO A CA 10
ATOM 11124 C C . PRO A 1 3 ? -21.446 -1.883 0.031 1.00 0.00 13 PRO A C 10
ATOM 11125 O O . PRO A 1 3 ? -21.001 -1.029 -0.741 1.00 0.00 13 PRO A O 10
ATOM 11136 N N . GLY A 1 4 ? -22.663 -1.823 0.549 1.00 0.00 14 GLY A N 10
ATOM 11137 C CA . GLY A 1 4 ? -23.504 -0.661 0.346 1.00 0.00 14 GLY A CA 10
ATOM 11138 C C . GLY A 1 4 ? -23.591 0.179 1.597 1.00 0.00 14 GLY A C 10
ATOM 11139 O O . GLY A 1 4 ? -23.526 1.406 1.540 1.00 0.00 14 GLY A O 10
ATOM 11143 N N . VAL A 1 5 ? -23.737 -0.499 2.731 1.00 0.00 15 VAL A N 10
ATOM 11144 C CA . VAL A 1 5 ? -23.750 0.154 4.035 1.00 0.00 15 VAL A CA 10
ATOM 11145 C C . VAL A 1 5 ? -22.485 0.995 4.233 1.00 0.00 15 VAL A C 10
ATOM 11146 O O . VAL A 1 5 ? -22.547 2.135 4.697 1.00 0.00 15 VAL A O 10
ATOM 11159 N N . PHE A 1 6 ? -21.350 0.434 3.849 1.00 0.00 16 PHE A N 10
ATOM 11160 C CA . PHE A 1 6 ? -20.091 1.151 3.876 1.00 0.00 16 PHE A CA 10
ATOM 11161 C C . PHE A 1 6 ? -19.434 1.009 2.514 1.00 0.00 16 PHE A C 10
ATOM 11162 O O . PHE A 1 6 ? -18.833 -0.024 2.210 1.00 0.00 16 PHE A O 10
ATOM 11179 N N . ARG A 1 7 ? -19.584 2.030 1.688 1.00 0.00 17 ARG A N 10
ATOM 11180 C CA . ARG A 1 7 ? -19.094 1.977 0.326 1.00 0.00 17 ARG A CA 10
ATOM 11181 C C . ARG A 1 7 ? -17.606 2.296 0.267 1.00 0.00 17 ARG A C 10
ATOM 11182 O O . ARG A 1 7 ? -16.794 1.438 -0.071 1.00 0.00 17 ARG A O 10
ATOM 11203 N N . THR A 1 8 ? -17.256 3.531 0.592 1.00 0.00 18 THR A N 10
ATOM 11204 C CA . THR A 1 8 ? -15.872 3.968 0.525 1.00 0.00 18 THR A CA 10
ATOM 11205 C C . THR A 1 8 ? -15.521 4.904 1.674 1.00 0.00 18 THR A C 10
ATOM 11206 O O . THR A 1 8 ? -16.399 5.416 2.367 1.00 0.00 18 THR A O 10
ATOM 11217 N N . ARG A 1 9 ? -14.227 5.099 1.870 1.00 0.00 19 ARG A N 10
ATOM 11218 C CA . ARG A 1 9 ? -13.720 6.071 2.826 1.00 0.00 19 ARG A CA 10
ATOM 11219 C C . ARG A 1 9 ? -13.014 7.186 2.059 1.00 0.00 19 ARG A C 10
ATOM 11220 O O . ARG A 1 9 ? -11.793 7.335 2.140 1.00 0.00 19 ARG A O 10
ATOM 11241 N N . GLY A 1 10 ? -13.789 7.934 1.281 1.00 0.00 20 GLY A N 10
ATOM 11242 C CA . GLY A 1 10 ? -13.226 8.974 0.441 1.00 0.00 20 GLY A CA 10
ATOM 11243 C C . GLY A 1 10 ? -12.153 8.438 -0.472 1.00 0.00 20 GLY A C 10
ATOM 11244 O O . GLY A 1 10 ? -11.063 9.002 -0.572 1.00 0.00 20 GLY A O 10
ATOM 11248 N N . LEU A 1 11 ? -12.458 7.337 -1.136 1.00 0.00 21 LEU A N 10
ATOM 11249 C CA . LEU A 1 11 ? -11.490 6.686 -1.991 1.00 0.00 21 LEU A CA 10
ATOM 11250 C C . LEU A 1 11 ? -11.436 7.363 -3.341 1.00 0.00 21 LEU A C 10
ATOM 11251 O O . LEU A 1 11 ? -12.419 7.368 -4.087 1.00 0.00 21 LEU A O 10
ATOM 11267 N N . THR A 1 12 ? -10.295 7.946 -3.646 1.00 0.00 22 THR A N 10
ATOM 11268 C CA . THR A 1 12 ? -10.102 8.583 -4.923 1.00 0.00 22 THR A CA 10
ATOM 11269 C C . THR A 1 12 ? -9.951 7.542 -6.018 1.00 0.00 22 THR A C 10
ATOM 11270 O O . THR A 1 12 ? -9.934 6.339 -5.737 1.00 0.00 22 THR A O 10
ATOM 11281 N N . ASP A 1 13 ? -9.833 7.989 -7.249 1.00 0.00 23 ASP A N 10
ATOM 11282 C CA . ASP A 1 13 ? -9.761 7.082 -8.382 1.00 0.00 23 ASP A CA 10
ATOM 11283 C C . ASP A 1 13 ? -8.581 6.123 -8.251 1.00 0.00 23 ASP A C 10
ATOM 11284 O O . ASP A 1 13 ? -8.694 4.944 -8.585 1.00 0.00 23 ASP A O 10
ATOM 11293 N N . GLU A 1 14 ? -7.461 6.623 -7.745 1.00 0.00 24 GLU A N 10
ATOM 11294 C CA . GLU A 1 14 ? -6.259 5.809 -7.587 1.00 0.00 24 GLU A CA 10
ATOM 11295 C C . GLU A 1 14 ? -6.432 4.760 -6.492 1.00 0.00 24 GLU A C 10
ATOM 11296 O O . GLU A 1 14 ? -6.106 3.589 -6.696 1.00 0.00 24 GLU A O 10
ATOM 11308 N N . GLU A 1 15 ? -6.940 5.178 -5.333 1.00 0.00 25 GLU A N 10
ATOM 11309 C CA . GLU A 1 15 ? -7.167 4.251 -4.224 1.00 0.00 25 GLU A CA 10
ATOM 11310 C C . GLU A 1 15 ? -8.185 3.200 -4.634 1.00 0.00 25 GLU A C 10
ATOM 11311 O O . GLU A 1 15 ? -8.039 2.018 -4.329 1.00 0.00 25 GLU A O 10
ATOM 11323 N N . TYR A 1 16 ? -9.214 3.649 -5.339 1.00 0.00 26 TYR A N 10
ATOM 11324 C CA . TYR A 1 16 ? -10.275 2.769 -5.788 1.00 0.00 26 TYR A CA 10
ATOM 11325 C C . TYR A 1 16 ? -9.766 1.815 -6.859 1.00 0.00 26 TYR A C 10
ATOM 11326 O O . TYR A 1 16 ? -10.126 0.642 -6.867 1.00 0.00 26 TYR A O 10
ATOM 11344 N N . ASP A 1 17 ? -8.930 2.320 -7.757 1.00 0.00 27 ASP A N 10
ATOM 11345 C CA . ASP A 1 17 ? -8.307 1.487 -8.784 1.00 0.00 27 ASP A CA 10
ATOM 11346 C C . ASP A 1 17 ? -7.497 0.378 -8.131 1.00 0.00 27 ASP A C 10
ATOM 11347 O O . ASP A 1 17 ? -7.597 -0.792 -8.507 1.00 0.00 27 ASP A O 10
ATOM 11356 N N . GLU A 1 18 ? -6.707 0.763 -7.135 1.00 0.00 28 GLU A N 10
ATOM 11357 C CA . GLU A 1 18 ? -5.917 -0.180 -6.367 1.00 0.00 28 GLU A CA 10
ATOM 11358 C C . GLU A 1 18 ? -6.831 -1.185 -5.681 1.00 0.00 28 GLU A C 10
ATOM 11359 O O . GLU A 1 18 ? -6.601 -2.392 -5.733 1.00 0.00 28 GLU A O 10
ATOM 11371 N N . PHE A 1 19 ? -7.869 -0.663 -5.045 1.00 0.00 29 PHE A N 10
ATOM 11372 C CA . PHE A 1 19 ? -8.887 -1.478 -4.400 1.00 0.00 29 PHE A CA 10
ATOM 11373 C C . PHE A 1 19 ? -9.482 -2.487 -5.376 1.00 0.00 29 PHE A C 10
ATOM 11374 O O . PHE A 1 19 ? -9.664 -3.650 -5.036 1.00 0.00 29 PHE A O 10
ATOM 11391 N N . LYS A 1 20 ? -9.772 -2.032 -6.586 1.00 0.00 30 LYS A N 10
ATOM 11392 C CA . LYS A 1 20 ? -10.313 -2.896 -7.627 1.00 0.00 30 LYS A CA 10
ATOM 11393 C C . LYS A 1 20 ? -9.334 -4.001 -7.975 1.00 0.00 30 LYS A C 10
ATOM 11394 O O . LYS A 1 20 ? -9.694 -5.172 -7.988 1.00 0.00 30 LYS A O 10
ATOM 11413 N N . LYS A 1 21 ? -8.098 -3.617 -8.255 1.00 0.00 31 LYS A N 10
ATOM 11414 C CA . LYS A 1 21 ? -7.047 -4.571 -8.579 1.00 0.00 31 LYS A CA 10
ATOM 11415 C C . LYS A 1 21 ? -6.862 -5.569 -7.442 1.00 0.00 31 LYS A C 10
ATOM 11416 O O . LYS A 1 21 ? -6.633 -6.759 -7.666 1.00 0.00 31 LYS A O 10
ATOM 11435 N N . ARG A 1 22 ? -6.978 -5.069 -6.222 1.00 0.00 32 ARG A N 10
ATOM 11436 C CA . ARG A 1 22 ? -6.896 -5.902 -5.039 1.00 0.00 32 ARG A CA 10
ATOM 11437 C C . ARG A 1 22 ? -8.107 -6.825 -4.932 1.00 0.00 32 ARG A C 10
ATOM 11438 O O . ARG A 1 22 ? -7.960 -8.028 -4.722 1.00 0.00 32 ARG A O 10
ATOM 11459 N N . ARG A 1 23 ? -9.299 -6.257 -5.087 1.00 0.00 33 ARG A N 10
ATOM 11460 C CA . ARG A 1 23 ? -10.539 -7.019 -4.984 1.00 0.00 33 ARG A CA 10
ATOM 11461 C C . ARG A 1 23 ? -10.626 -8.055 -6.096 1.00 0.00 33 ARG A C 10
ATOM 11462 O O . ARG A 1 23 ? -11.116 -9.163 -5.885 1.00 0.00 33 ARG A O 10
ATOM 11483 N N . GLU A 1 24 ? -10.124 -7.693 -7.264 1.00 0.00 34 GLU A N 10
ATOM 11484 C CA . GLU A 1 24 ? -10.044 -8.609 -8.391 1.00 0.00 34 GLU A CA 10
ATOM 11485 C C . GLU A 1 24 ? -9.154 -9.797 -8.039 1.00 0.00 34 GLU A C 10
ATOM 11486 O O . GLU A 1 24 ? -9.463 -10.943 -8.372 1.00 0.00 34 GLU A O 10
ATOM 11498 N N . SER A 1 25 ? -8.063 -9.515 -7.339 1.00 0.00 35 SER A N 10
ATOM 11499 C CA . SER A 1 25 ? -7.129 -10.546 -6.916 1.00 0.00 35 SER A CA 10
ATOM 11500 C C . SER A 1 25 ? -7.779 -11.481 -5.893 1.00 0.00 35 SER A C 10
ATOM 11501 O O . SER A 1 25 ? -7.450 -12.665 -5.828 1.00 0.00 35 SER A O 10
ATOM 11509 N N . ARG A 1 26 ? -8.717 -10.952 -5.112 1.00 0.00 36 ARG A N 10
ATOM 11510 C CA . ARG A 1 26 ? -9.424 -11.754 -4.116 1.00 0.00 36 ARG A CA 10
ATOM 11511 C C . ARG A 1 26 ? -10.682 -12.388 -4.706 1.00 0.00 36 ARG A C 10
ATOM 11512 O O . ARG A 1 26 ? -11.489 -12.968 -3.979 1.00 0.00 36 ARG A O 10
ATOM 11533 N N . GLY A 1 27 ? -10.850 -12.269 -6.020 1.00 0.00 37 GLY A N 10
ATOM 11534 C CA . GLY A 1 27 ? -12.005 -12.855 -6.679 1.00 0.00 37 GLY A CA 10
ATOM 11535 C C . GLY A 1 27 ? -13.306 -12.189 -6.273 1.00 0.00 37 GLY A C 10
ATOM 11536 O O . GLY A 1 27 ? -14.361 -12.824 -6.254 1.00 0.00 37 GLY A O 10
ATOM 11540 N N . GLY A 1 28 ? -13.227 -10.912 -5.926 1.00 0.00 38 GLY A N 10
ATOM 11541 C CA . GLY A 1 28 ? -14.407 -10.176 -5.526 1.00 0.00 38 GLY A CA 10
ATOM 11542 C C . GLY A 1 28 ? -14.590 -10.147 -4.022 1.00 0.00 38 GLY A C 10
ATOM 11543 O O . GLY A 1 28 ? -15.233 -9.243 -3.488 1.00 0.00 38 GLY A O 10
ATOM 11547 N N . LYS A 1 29 ? -14.008 -11.121 -3.335 1.00 0.00 39 LYS A N 10
ATOM 11548 C CA . LYS A 1 29 ? -14.136 -11.215 -1.886 1.00 0.00 39 LYS A CA 10
ATOM 11549 C C . LYS A 1 29 ? -13.123 -10.313 -1.191 1.00 0.00 39 LYS A C 10
ATOM 11550 O O . LYS A 1 29 ? -12.231 -10.778 -0.477 1.00 0.00 39 LYS A O 10
ATOM 11569 N N . TYR A 1 30 ? -13.271 -9.021 -1.419 1.00 0.00 40 TYR A N 10
ATOM 11570 C CA . TYR A 1 30 ? -12.392 -8.022 -0.844 1.00 0.00 40 TYR A CA 10
ATOM 11571 C C . TYR A 1 30 ? -13.191 -6.764 -0.566 1.00 0.00 40 TYR A C 10
ATOM 11572 O O . TYR A 1 30 ? -13.414 -5.960 -1.466 1.00 0.00 40 TYR A O 10
ATOM 11590 N N . SER A 1 31 ? -13.644 -6.600 0.663 1.00 0.00 41 SER A N 10
ATOM 11591 C CA . SER A 1 31 ? -14.468 -5.454 0.995 1.00 0.00 41 SER A CA 10
ATOM 11592 C C . SER A 1 31 ? -13.621 -4.205 1.070 1.00 0.00 41 SER A C 10
ATOM 11593 O O . SER A 1 31 ? -12.390 -4.284 1.114 1.00 0.00 41 SER A O 10
ATOM 11601 N N . ILE A 1 32 ? -14.266 -3.054 1.106 1.00 0.00 42 ILE A N 10
ATOM 11602 C CA . ILE A 1 32 ? -13.538 -1.812 1.230 1.00 0.00 42 ILE A CA 10
ATOM 11603 C C . ILE A 1 32 ? -12.791 -1.788 2.556 1.00 0.00 42 ILE A C 10
ATOM 11604 O O . ILE A 1 32 ? -11.685 -1.285 2.630 1.00 0.00 42 ILE A O 10
ATOM 11620 N N . ASP A 1 33 ? -13.388 -2.386 3.583 1.00 0.00 43 ASP A N 10
ATOM 11621 C CA . ASP A 1 33 ? -12.781 -2.446 4.910 1.00 0.00 43 ASP A CA 10
ATOM 11622 C C . ASP A 1 33 ? -11.477 -3.226 4.883 1.00 0.00 43 ASP A C 10
ATOM 11623 O O . ASP A 1 33 ? -10.499 -2.833 5.520 1.00 0.00 43 ASP A O 10
ATOM 11632 N N . ASP A 1 34 ? -11.460 -4.324 4.128 1.00 0.00 44 ASP A N 10
ATOM 11633 C CA . ASP A 1 34 ? -10.248 -5.124 3.966 1.00 0.00 44 ASP A CA 10
ATOM 11634 C C . ASP A 1 34 ? -9.147 -4.266 3.366 1.00 0.00 44 ASP A C 10
ATOM 11635 O O . ASP A 1 34 ? -7.965 -4.445 3.655 1.00 0.00 44 ASP A O 10
ATOM 11644 N N . TYR A 1 35 ? -9.557 -3.318 2.535 1.00 0.00 45 TYR A N 10
ATOM 11645 C CA . TYR A 1 35 ? -8.637 -2.372 1.936 1.00 0.00 45 TYR A CA 10
ATOM 11646 C C . TYR A 1 35 ? -8.348 -1.220 2.882 1.00 0.00 45 TYR A C 10
ATOM 11647 O O . TYR A 1 35 ? -7.217 -0.789 3.000 1.00 0.00 45 TYR A O 10
ATOM 11665 N N . LEU A 1 36 ? -9.379 -0.739 3.553 1.00 0.00 46 LEU A N 10
ATOM 11666 C CA . LEU A 1 36 ? -9.282 0.445 4.394 1.00 0.00 46 LEU A CA 10
ATOM 11667 C C . LEU A 1 36 ? -8.390 0.213 5.606 1.00 0.00 46 LEU A C 10
ATOM 11668 O O . LEU A 1 36 ? -7.725 1.134 6.061 1.00 0.00 46 LEU A O 10
ATOM 11684 N N . ALA A 1 37 ? -8.378 -1.006 6.129 1.00 0.00 47 ALA A N 10
ATOM 11685 C CA . ALA A 1 37 ? -7.481 -1.349 7.230 1.00 0.00 47 ALA A CA 10
ATOM 11686 C C . ALA A 1 37 ? -6.042 -1.385 6.740 1.00 0.00 47 ALA A C 10
ATOM 11687 O O . ALA A 1 37 ? -5.120 -0.977 7.444 1.00 0.00 47 ALA A O 10
ATOM 11694 N N . ASP A 1 38 ? -5.862 -1.858 5.515 1.00 0.00 48 ASP A N 10
ATOM 11695 C CA . ASP A 1 38 ? -4.550 -1.863 4.887 1.00 0.00 48 ASP A CA 10
ATOM 11696 C C . ASP A 1 38 ? -4.197 -0.446 4.449 1.00 0.00 48 ASP A C 10
ATOM 11697 O O . ASP A 1 38 ? -3.032 -0.060 4.410 1.00 0.00 48 ASP A O 10
ATOM 11706 N N . ARG A 1 39 ? -5.233 0.326 4.143 1.00 0.00 49 ARG A N 10
ATOM 11707 C CA . ARG A 1 39 ? -5.091 1.722 3.767 1.00 0.00 49 ARG A CA 10
ATOM 11708 C C . ARG A 1 39 ? -4.626 2.530 4.968 1.00 0.00 49 ARG A C 10
ATOM 11709 O O . ARG A 1 39 ? -3.824 3.451 4.835 1.00 0.00 49 ARG A O 10
ATOM 11730 N N . GLU A 1 40 ? -5.135 2.161 6.144 1.00 0.00 50 GLU A N 10
ATOM 11731 C CA . GLU A 1 40 ? -4.662 2.724 7.403 1.00 0.00 50 GLU A CA 10
ATOM 11732 C C . GLU A 1 40 ? -3.149 2.579 7.486 1.00 0.00 50 GLU A C 10
ATOM 11733 O O . GLU A 1 40 ? -2.441 3.482 7.932 1.00 0.00 50 GLU A O 10
ATOM 11745 N N . ARG A 1 41 ? -2.663 1.434 7.026 1.00 0.00 51 ARG A N 10
ATOM 11746 C CA . ARG A 1 41 ? -1.240 1.158 7.006 1.00 0.00 51 ARG A CA 10
ATOM 11747 C C . ARG A 1 41 ? -0.546 1.965 5.926 1.00 0.00 51 ARG A C 10
ATOM 11748 O O . ARG A 1 41 ? 0.474 2.590 6.171 1.00 0.00 51 ARG A O 10
ATOM 11769 N N . GLU A 1 42 ? -1.121 1.974 4.737 1.00 0.00 52 GLU A N 10
ATOM 11770 C CA . GLU A 1 42 ? -0.549 2.712 3.618 1.00 0.00 52 GLU A CA 10
ATOM 11771 C C . GLU A 1 42 ? -0.378 4.189 3.953 1.00 0.00 52 GLU A C 10
ATOM 11772 O O . GLU A 1 42 ? 0.603 4.801 3.555 1.00 0.00 52 GLU A O 10
ATOM 11784 N N . GLU A 1 43 ? -1.317 4.748 4.708 1.00 0.00 53 GLU A N 10
ATOM 11785 C CA . GLU A 1 43 ? -1.233 6.148 5.115 1.00 0.00 53 GLU A CA 10
ATOM 11786 C C . GLU A 1 43 ? 0.032 6.420 5.927 1.00 0.00 53 GLU A C 10
ATOM 11787 O O . GLU A 1 43 ? 0.673 7.456 5.755 1.00 0.00 53 GLU A O 10
ATOM 11799 N N . GLU A 1 44 ? 0.398 5.490 6.804 1.00 0.00 54 GLU A N 10
ATOM 11800 C CA . GLU A 1 44 ? 1.601 5.651 7.616 1.00 0.00 54 GLU A CA 10
ATOM 11801 C C . GLU A 1 44 ? 2.827 5.127 6.876 1.00 0.00 54 GLU A C 10
ATOM 11802 O O . GLU A 1 44 ? 3.965 5.447 7.222 1.00 0.00 54 GLU A O 10
ATOM 11814 N N . LEU A 1 45 ? 2.582 4.323 5.854 1.00 0.00 55 LEU A N 10
ATOM 11815 C CA . LEU A 1 45 ? 3.648 3.803 5.004 1.00 0.00 55 LEU A CA 10
ATOM 11816 C C . LEU A 1 45 ? 3.963 4.796 3.887 1.00 0.00 55 LEU A C 10
ATOM 11817 O O . LEU A 1 45 ? 4.897 4.600 3.108 1.00 0.00 55 LEU A O 10
ATOM 11833 N N . LEU A 1 46 ? 3.168 5.857 3.808 1.00 0.00 56 LEU A N 10
ATOM 11834 C CA . LEU A 1 46 ? 3.437 6.948 2.883 1.00 0.00 56 LEU A CA 10
ATOM 11835 C C . LEU A 1 46 ? 4.482 7.880 3.480 1.00 0.00 56 LEU A C 10
ATOM 11836 O O . LEU A 1 46 ? 5.000 7.614 4.571 1.00 0.00 56 LEU A O 10
ATOM 11852 N N . GLU A 1 47 ? 4.774 8.977 2.780 1.00 0.00 57 GLU A N 10
ATOM 11853 C CA . GLU A 1 47 ? 5.884 9.848 3.138 1.00 0.00 57 GLU A CA 10
ATOM 11854 C C . GLU A 1 47 ? 7.155 9.022 3.312 1.00 0.00 57 GLU A C 10
ATOM 11855 O O . GLU A 1 47 ? 7.932 9.232 4.240 1.00 0.00 57 GLU A O 10
ATOM 11867 N N . ARG A 1 48 ? 7.349 8.074 2.407 1.00 0.00 58 ARG A N 10
ATOM 11868 C CA . ARG A 1 48 ? 8.440 7.122 2.520 1.00 0.00 58 ARG A CA 10
ATOM 11869 C C . ARG A 1 48 ? 9.590 7.487 1.598 1.00 0.00 58 ARG A C 10
ATOM 11870 O O . ARG A 1 48 ? 10.716 7.695 2.049 1.00 0.00 58 ARG A O 10
ATOM 11891 N N . ASP A 1 49 ? 9.305 7.579 0.311 1.00 0.00 59 ASP A N 10
ATOM 11892 C CA . ASP A 1 49 ? 10.362 7.720 -0.676 1.00 0.00 59 ASP A CA 10
ATOM 11893 C C . ASP A 1 49 ? 9.852 8.388 -1.950 1.00 0.00 59 ASP A C 10
ATOM 11894 O O . ASP A 1 49 ? 10.234 9.510 -2.267 1.00 0.00 59 ASP A O 10
ATOM 11903 N N . GLU A 1 50 ? 8.964 7.704 -2.660 1.00 0.00 60 GLU A N 10
ATOM 11904 C CA . GLU A 1 50 ? 8.489 8.175 -3.960 1.00 0.00 60 GLU A CA 10
ATOM 11905 C C . GLU A 1 50 ? 7.592 9.406 -3.840 1.00 0.00 60 GLU A C 10
ATOM 11906 O O . GLU A 1 50 ? 7.322 10.082 -4.835 1.00 0.00 60 GLU A O 10
ATOM 11918 N N . GLU A 1 51 ? 7.131 9.690 -2.633 1.00 0.00 61 GLU A N 10
ATOM 11919 C CA . GLU A 1 51 ? 6.196 10.784 -2.416 1.00 0.00 61 GLU A CA 10
ATOM 11920 C C . GLU A 1 51 ? 6.892 12.140 -2.495 1.00 0.00 61 GLU A C 10
ATOM 11921 O O . GLU A 1 51 ? 6.525 12.989 -3.307 1.00 0.00 61 GLU A O 10
ATOM 11933 N N . GLU A 1 52 ? 7.903 12.334 -1.658 1.00 0.00 62 GLU A N 10
ATOM 11934 C CA . GLU A 1 52 ? 8.571 13.623 -1.558 1.00 0.00 62 GLU A CA 10
ATOM 11935 C C . GLU A 1 52 ? 10.003 13.426 -1.057 1.00 0.00 62 GLU A C 10
ATOM 11936 O O . GLU A 1 52 ? 10.519 12.309 -1.076 1.00 0.00 62 GLU A O 10
ATOM 11948 N N . ALA A 1 53 ? 10.634 14.496 -0.589 1.00 0.00 63 ALA A N 10
ATOM 11949 C CA . ALA A 1 53 ? 12.035 14.449 -0.193 1.00 0.00 63 ALA A CA 10
ATOM 11950 C C . ALA A 1 53 ? 12.200 13.917 1.226 1.00 0.00 63 ALA A C 10
ATOM 11951 O O . ALA A 1 53 ? 12.625 14.640 2.128 1.00 0.00 63 ALA A O 10
ATOM 11958 N N . ILE A 1 54 ? 11.856 12.655 1.421 1.00 0.00 64 ILE A N 10
ATOM 11959 C CA . ILE A 1 54 ? 12.045 12.003 2.710 1.00 0.00 64 ILE A CA 10
ATOM 11960 C C . ILE A 1 54 ? 13.366 11.236 2.705 1.00 0.00 64 ILE A C 10
ATOM 11961 O O . ILE A 1 54 ? 13.992 11.022 3.743 1.00 0.00 64 ILE A O 10
ATOM 11977 N N . PHE A 1 55 ? 13.793 10.857 1.513 1.00 0.00 65 PHE A N 10
ATOM 11978 C CA . PHE A 1 55 ? 15.023 10.100 1.324 1.00 0.00 65 PHE A CA 10
ATOM 11979 C C . PHE A 1 55 ? 16.166 11.042 0.956 1.00 0.00 65 PHE A C 10
ATOM 11980 O O . PHE A 1 55 ? 17.189 10.624 0.411 1.00 0.00 65 PHE A O 10
ATOM 11997 N N . GLY A 1 56 ? 15.984 12.314 1.259 1.00 0.00 66 GLY A N 10
ATOM 11998 C CA . GLY A 1 56 ? 16.927 13.321 0.833 1.00 0.00 66 GLY A CA 10
ATOM 11999 C C . GLY A 1 56 ? 16.359 14.138 -0.302 1.00 0.00 66 GLY A C 10
ATOM 12000 O O . GLY A 1 56 ? 15.203 13.946 -0.682 1.00 0.00 66 GLY A O 10
ATOM 12004 N N . ASP A 1 57 ? 17.156 15.038 -0.850 1.00 0.00 67 ASP A N 10
ATOM 12005 C CA . ASP A 1 57 ? 16.699 15.882 -1.947 1.00 0.00 67 ASP A CA 10
ATOM 12006 C C . ASP A 1 57 ? 16.659 15.092 -3.250 1.00 0.00 67 ASP A C 10
ATOM 12007 O O . ASP A 1 57 ? 17.349 14.080 -3.393 1.00 0.00 67 ASP A O 10
ATOM 12016 N N . GLY A 1 58 ? 15.850 15.553 -4.191 1.00 0.00 68 GLY A N 10
ATOM 12017 C CA . GLY A 1 58 ? 15.716 14.867 -5.461 1.00 0.00 68 GLY A CA 10
ATOM 12018 C C . GLY A 1 58 ? 14.378 14.176 -5.591 1.00 0.00 68 GLY A C 10
ATOM 12019 O O . GLY A 1 58 ? 14.308 12.997 -5.938 1.00 0.00 68 GLY A O 10
ATOM 12023 N N . PHE A 1 59 ? 13.313 14.917 -5.324 1.00 0.00 69 PHE A N 10
ATOM 12024 C CA . PHE A 1 59 ? 11.973 14.351 -5.310 1.00 0.00 69 PHE A CA 10
ATOM 12025 C C . PHE A 1 59 ? 11.159 14.843 -6.501 1.00 0.00 69 PHE A C 10
ATOM 12026 O O . PHE A 1 59 ? 11.665 15.575 -7.352 1.00 0.00 69 PHE A O 10
ATOM 12043 N N . GLY A 1 60 ? 9.894 14.444 -6.548 1.00 0.00 70 GLY A N 10
ATOM 12044 C CA . GLY A 1 60 ? 9.024 14.858 -7.630 1.00 0.00 70 GLY A CA 10
ATOM 12045 C C . GLY A 1 60 ? 9.256 14.050 -8.886 1.00 0.00 70 GLY A C 10
ATOM 12046 O O . GLY A 1 60 ? 9.077 14.547 -9.995 1.00 0.00 70 GLY A O 10
ATOM 12050 N N . LEU A 1 61 ? 9.651 12.798 -8.705 1.00 0.00 71 LEU A N 10
ATOM 12051 C CA . LEU A 1 61 ? 9.958 11.920 -9.826 1.00 0.00 71 LEU A CA 10
ATOM 12052 C C . LEU A 1 61 ? 8.703 11.605 -10.640 1.00 0.00 71 LEU A C 10
ATOM 12053 O O . LEU A 1 61 ? 8.647 11.879 -11.839 1.00 0.00 71 LEU A O 10
ATOM 12069 N N . LYS A 1 62 ? 7.698 11.028 -9.992 1.00 0.00 72 LYS A N 10
ATOM 12070 C CA . LYS A 1 62 ? 6.447 10.708 -10.675 1.00 0.00 72 LYS A CA 10
ATOM 12071 C C . LYS A 1 62 ? 5.275 11.481 -10.076 1.00 0.00 72 LYS A C 10
ATOM 12072 O O . LYS A 1 62 ? 4.288 11.746 -10.761 1.00 0.00 72 LYS A O 10
ATOM 12091 N N . ALA A 1 63 ? 5.393 11.851 -8.807 1.00 0.00 73 ALA A N 10
ATOM 12092 C CA . ALA A 1 63 ? 4.316 12.547 -8.112 1.00 0.00 73 ALA A CA 10
ATOM 12093 C C . ALA A 1 63 ? 4.285 14.028 -8.483 1.00 0.00 73 ALA A C 10
ATOM 12094 O O . ALA A 1 63 ? 3.394 14.481 -9.201 1.00 0.00 73 ALA A O 10
ATOM 12101 N N . THR A 1 64 ? 5.266 14.775 -7.999 1.00 0.00 74 THR A N 10
ATOM 12102 C CA . THR A 1 64 ? 5.330 16.206 -8.242 1.00 0.00 74 THR A CA 10
ATOM 12103 C C . THR A 1 64 ? 5.932 16.498 -9.616 1.00 0.00 74 THR A C 10
ATOM 12104 O O . THR A 1 64 ? 7.098 16.879 -9.729 1.00 0.00 74 THR A O 10
ATOM 12115 N N . ARG A 1 65 ? 5.137 16.306 -10.658 1.00 0.00 75 ARG A N 10
ATOM 12116 C CA . ARG A 1 65 ? 5.586 16.558 -12.020 1.00 0.00 75 ARG A CA 10
ATOM 12117 C C . ARG A 1 65 ? 5.608 18.054 -12.310 1.00 0.00 75 ARG A C 10
ATOM 12118 O O . ARG A 1 65 ? 4.633 18.620 -12.803 1.00 0.00 75 ARG A O 10
ATOM 12139 N N . ARG A 1 66 ? 6.722 18.689 -11.979 1.00 0.00 76 ARG A N 10
ATOM 12140 C CA . ARG A 1 66 ? 6.912 20.108 -12.248 1.00 0.00 76 ARG A CA 10
ATOM 12141 C C . ARG A 1 66 ? 8.227 20.320 -12.986 1.00 0.00 76 ARG A C 10
ATOM 12142 O O . ARG A 1 66 ? 8.935 21.304 -12.772 1.00 0.00 76 ARG A O 10
ATOM 12163 N N . SER A 1 67 ? 8.536 19.386 -13.868 1.00 0.00 77 SER A N 10
ATOM 12164 C CA . SER A 1 67 ? 9.794 19.393 -14.592 1.00 0.00 77 SER A CA 10
ATOM 12165 C C . SER A 1 67 ? 9.654 20.098 -15.940 1.00 0.00 77 SER A C 10
ATOM 12166 O O . SER A 1 67 ? 10.640 20.274 -16.661 1.00 0.00 77 SER A O 10
ATOM 12174 N N . ARG A 1 68 ? 8.417 20.485 -16.266 1.00 0.00 78 ARG A N 10
ATOM 12175 C CA . ARG A 1 68 ? 8.099 21.216 -17.496 1.00 0.00 78 ARG A CA 10
ATOM 12176 C C . ARG A 1 68 ? 8.198 20.308 -18.722 1.00 0.00 78 ARG A C 10
ATOM 12177 O O . ARG A 1 68 ? 7.190 19.995 -19.356 1.00 0.00 78 ARG A O 10
ATOM 12198 N N . LYS A 1 69 ? 9.412 19.886 -19.048 1.00 0.00 79 LYS A N 10
ATOM 12199 C CA . LYS A 1 69 ? 9.648 19.018 -20.192 1.00 0.00 79 LYS A CA 10
ATOM 12200 C C . LYS A 1 69 ? 10.615 17.903 -19.822 1.00 0.00 79 LYS A C 10
ATOM 12201 O O . LYS A 1 69 ? 11.814 17.989 -20.090 1.00 0.00 79 LYS A O 10
ATOM 12220 N N . ALA A 1 70 ? 10.091 16.868 -19.187 1.00 0.00 80 ALA A N 10
ATOM 12221 C CA . ALA A 1 70 ? 10.896 15.717 -18.810 1.00 0.00 80 ALA A CA 10
ATOM 12222 C C . ALA A 1 70 ? 10.252 14.436 -19.315 1.00 0.00 80 ALA A C 10
ATOM 12223 O O . ALA A 1 70 ? 9.808 13.593 -18.534 1.00 0.00 80 ALA A O 10
ATOM 12230 N N . GLU A 1 71 ? 10.201 14.303 -20.631 1.00 0.00 81 GLU A N 10
ATOM 12231 C CA . GLU A 1 71 ? 9.610 13.137 -21.266 1.00 0.00 81 GLU A CA 10
ATOM 12232 C C . GLU A 1 71 ? 10.510 11.926 -21.082 1.00 0.00 81 GLU A C 10
ATOM 12233 O O . GLU A 1 71 ? 10.043 10.795 -20.955 1.00 0.00 81 GLU A O 10
ATOM 12245 N N . ARG A 1 72 ? 11.809 12.175 -21.054 1.00 0.00 82 ARG A N 10
ATOM 12246 C CA . ARG A 1 72 ? 12.781 11.102 -20.957 1.00 0.00 82 ARG A CA 10
ATOM 12247 C C . ARG A 1 72 ? 13.075 10.763 -19.499 1.00 0.00 82 ARG A C 10
ATOM 12248 O O . ARG A 1 72 ? 14.126 10.208 -19.181 1.00 0.00 82 ARG A O 10
ATOM 12269 N N . ALA A 1 73 ? 12.144 11.093 -18.614 1.00 0.00 83 ALA A N 10
ATOM 12270 C CA . ALA A 1 73 ? 12.295 10.781 -17.201 1.00 0.00 83 ALA A CA 10
ATOM 12271 C C . ALA A 1 73 ? 11.845 9.352 -16.933 1.00 0.00 83 ALA A C 10
ATOM 12272 O O . ALA A 1 73 ? 11.916 8.863 -15.806 1.00 0.00 83 ALA A O 10
ATOM 12279 N N . LYS A 1 74 ? 11.368 8.700 -17.989 1.00 0.00 84 LYS A N 10
ATOM 12280 C CA . LYS A 1 74 ? 11.002 7.292 -17.940 1.00 0.00 84 LYS A CA 10
ATOM 12281 C C . LYS A 1 74 ? 12.230 6.465 -17.570 1.00 0.00 84 LYS A C 10
ATOM 12282 O O . LYS A 1 74 ? 12.137 5.494 -16.822 1.00 0.00 84 LYS A O 10
ATOM 12301 N N . LEU A 1 75 ? 13.379 6.874 -18.094 1.00 0.00 85 LEU A N 10
ATOM 12302 C CA . LEU A 1 75 ? 14.634 6.184 -17.839 1.00 0.00 85 LEU A CA 10
ATOM 12303 C C . LEU A 1 75 ? 15.033 6.329 -16.378 1.00 0.00 85 LEU A C 10
ATOM 12304 O O . LEU A 1 75 ? 14.894 5.346 -15.622 1.00 0.00 85 LEU A O 10
ATOM 12321 N N . GLY A 1 1 ? -29.815 -7.788 -0.511 1.00 0.00 11 GLY A N 11
ATOM 12322 C CA . GLY A 1 1 ? -28.685 -8.699 -0.213 1.00 0.00 11 GLY A CA 11
ATOM 12323 C C . GLY A 1 1 ? -27.645 -8.046 0.671 1.00 0.00 11 GLY A C 11
ATOM 12324 O O . GLY A 1 1 ? -27.926 -7.691 1.816 1.00 0.00 11 GLY A O 11
ATOM 12330 N N . ARG A 1 2 ? -26.446 -7.874 0.137 1.00 0.00 12 ARG A N 11
ATOM 12331 C CA . ARG A 1 2 ? -25.351 -7.280 0.890 1.00 0.00 12 ARG A CA 11
ATOM 12332 C C . ARG A 1 2 ? -25.362 -5.761 0.731 1.00 0.00 12 ARG A C 11
ATOM 12333 O O . ARG A 1 2 ? -25.813 -5.241 -0.292 1.00 0.00 12 ARG A O 11
ATOM 12354 N N . PRO A 1 3 ? -24.880 -5.028 1.743 1.00 0.00 13 PRO A N 11
ATOM 12355 C CA . PRO A 1 3 ? -24.796 -3.576 1.686 1.00 0.00 13 PRO A CA 11
ATOM 12356 C C . PRO A 1 3 ? -23.596 -3.119 0.865 1.00 0.00 13 PRO A C 11
ATOM 12357 O O . PRO A 1 3 ? -22.508 -2.900 1.396 1.00 0.00 13 PRO A O 11
ATOM 12368 N N . GLY A 1 4 ? -23.792 -3.001 -0.440 1.00 0.00 14 GLY A N 11
ATOM 12369 C CA . GLY A 1 4 ? -22.707 -2.616 -1.317 1.00 0.00 14 GLY A CA 11
ATOM 12370 C C . GLY A 1 4 ? -22.783 -1.164 -1.721 1.00 0.00 14 GLY A C 11
ATOM 12371 O O . GLY A 1 4 ? -21.993 -0.696 -2.542 1.00 0.00 14 GLY A O 11
ATOM 12375 N N . VAL A 1 5 ? -23.741 -0.454 -1.154 1.00 0.00 15 VAL A N 11
ATOM 12376 C CA . VAL A 1 5 ? -23.898 0.965 -1.419 1.00 0.00 15 VAL A CA 11
ATOM 12377 C C . VAL A 1 5 ? -22.790 1.759 -0.728 1.00 0.00 15 VAL A C 11
ATOM 12378 O O . VAL A 1 5 ? -22.419 1.455 0.409 1.00 0.00 15 VAL A O 11
ATOM 12391 N N . PHE A 1 6 ? -22.254 2.753 -1.436 1.00 0.00 16 PHE A N 11
ATOM 12392 C CA . PHE A 1 6 ? -21.197 3.621 -0.916 1.00 0.00 16 PHE A CA 11
ATOM 12393 C C . PHE A 1 6 ? -19.892 2.840 -0.742 1.00 0.00 16 PHE A C 11
ATOM 12394 O O . PHE A 1 6 ? -19.037 2.869 -1.629 1.00 0.00 16 PHE A O 11
ATOM 12411 N N . ARG A 1 7 ? -19.767 2.140 0.391 1.00 0.00 17 ARG A N 11
ATOM 12412 C CA . ARG A 1 7 ? -18.581 1.340 0.723 1.00 0.00 17 ARG A CA 11
ATOM 12413 C C . ARG A 1 7 ? -17.288 2.041 0.314 1.00 0.00 17 ARG A C 11
ATOM 12414 O O . ARG A 1 7 ? -16.569 1.572 -0.568 1.00 0.00 17 ARG A O 11
ATOM 12435 N N . THR A 1 8 ? -17.003 3.164 0.953 1.00 0.00 18 THR A N 11
ATOM 12436 C CA . THR A 1 8 ? -15.819 3.949 0.637 1.00 0.00 18 THR A CA 11
ATOM 12437 C C . THR A 1 8 ? -15.363 4.757 1.846 1.00 0.00 18 THR A C 11
ATOM 12438 O O . THR A 1 8 ? -16.052 4.813 2.862 1.00 0.00 18 THR A O 11
ATOM 12449 N N . ARG A 1 9 ? -14.193 5.365 1.733 1.00 0.00 19 ARG A N 11
ATOM 12450 C CA . ARG A 1 9 ? -13.643 6.196 2.796 1.00 0.00 19 ARG A CA 11
ATOM 12451 C C . ARG A 1 9 ? -12.770 7.283 2.182 1.00 0.00 19 ARG A C 11
ATOM 12452 O O . ARG A 1 9 ? -11.552 7.289 2.348 1.00 0.00 19 ARG A O 11
ATOM 12473 N N . GLY A 1 10 ? -13.402 8.181 1.442 1.00 0.00 20 GLY A N 11
ATOM 12474 C CA . GLY A 1 10 ? -12.668 9.224 0.753 1.00 0.00 20 GLY A CA 11
ATOM 12475 C C . GLY A 1 10 ? -11.723 8.655 -0.268 1.00 0.00 20 GLY A C 11
ATOM 12476 O O . GLY A 1 10 ? -10.652 9.208 -0.515 1.00 0.00 20 GLY A O 11
ATOM 12480 N N . LEU A 1 11 ? -12.118 7.543 -0.867 1.00 0.00 21 LEU A N 11
ATOM 12481 C CA . LEU A 1 11 ? -11.261 6.864 -1.809 1.00 0.00 21 LEU A CA 11
ATOM 12482 C C . LEU A 1 11 ? -11.241 7.593 -3.127 1.00 0.00 21 LEU A C 11
ATOM 12483 O O . LEU A 1 11 ? -12.272 7.759 -3.783 1.00 0.00 21 LEU A O 11
ATOM 12499 N N . THR A 1 12 ? -10.067 8.061 -3.483 1.00 0.00 22 THR A N 11
ATOM 12500 C CA . THR A 1 12 ? -9.850 8.658 -4.774 1.00 0.00 22 THR A CA 11
ATOM 12501 C C . THR A 1 12 ? -9.797 7.583 -5.841 1.00 0.00 22 THR A C 11
ATOM 12502 O O . THR A 1 12 ? -9.771 6.390 -5.522 1.00 0.00 22 THR A O 11
ATOM 12513 N N . ASP A 1 13 ? -9.778 7.991 -7.092 1.00 0.00 23 ASP A N 11
ATOM 12514 C CA . ASP A 1 13 ? -9.757 7.051 -8.199 1.00 0.00 23 ASP A CA 11
ATOM 12515 C C . ASP A 1 13 ? -8.580 6.092 -8.079 1.00 0.00 23 ASP A C 11
ATOM 12516 O O . ASP A 1 13 ? -8.719 4.899 -8.331 1.00 0.00 23 ASP A O 11
ATOM 12525 N N . GLU A 1 14 ? -7.435 6.612 -7.656 1.00 0.00 24 GLU A N 11
ATOM 12526 C CA . GLU A 1 14 ? -6.226 5.806 -7.546 1.00 0.00 24 GLU A CA 11
ATOM 12527 C C . GLU A 1 14 ? -6.330 4.778 -6.415 1.00 0.00 24 GLU A C 11
ATOM 12528 O O . GLU A 1 14 ? -5.902 3.633 -6.578 1.00 0.00 24 GLU A O 11
ATOM 12540 N N . GLU A 1 15 ? -6.899 5.181 -5.276 1.00 0.00 25 GLU A N 11
ATOM 12541 C CA . GLU A 1 15 ? -7.108 4.254 -4.163 1.00 0.00 25 GLU A CA 11
ATOM 12542 C C . GLU A 1 15 ? -8.123 3.203 -4.560 1.00 0.00 25 GLU A C 11
ATOM 12543 O O . GLU A 1 15 ? -7.946 2.016 -4.293 1.00 0.00 25 GLU A O 11
ATOM 12555 N N . TYR A 1 16 ? -9.183 3.654 -5.209 1.00 0.00 26 TYR A N 11
ATOM 12556 C CA . TYR A 1 16 ? -10.252 2.771 -5.620 1.00 0.00 26 TYR A CA 11
ATOM 12557 C C . TYR A 1 16 ? -9.771 1.811 -6.698 1.00 0.00 26 TYR A C 11
ATOM 12558 O O . TYR A 1 16 ? -10.148 0.646 -6.711 1.00 0.00 26 TYR A O 11
ATOM 12576 N N . ASP A 1 17 ? -8.930 2.301 -7.596 1.00 0.00 27 ASP A N 11
ATOM 12577 C CA . ASP A 1 17 ? -8.353 1.459 -8.635 1.00 0.00 27 ASP A CA 11
ATOM 12578 C C . ASP A 1 17 ? -7.488 0.376 -8.006 1.00 0.00 27 ASP A C 11
ATOM 12579 O O . ASP A 1 17 ? -7.580 -0.799 -8.366 1.00 0.00 27 ASP A O 11
ATOM 12588 N N . GLU A 1 18 ? -6.658 0.788 -7.053 1.00 0.00 28 GLU A N 11
ATOM 12589 C CA . GLU A 1 18 ? -5.840 -0.132 -6.282 1.00 0.00 28 GLU A CA 11
ATOM 12590 C C . GLU A 1 18 ? -6.737 -1.140 -5.577 1.00 0.00 28 GLU A C 11
ATOM 12591 O O . GLU A 1 18 ? -6.472 -2.341 -5.579 1.00 0.00 28 GLU A O 11
ATOM 12603 N N . PHE A 1 19 ? -7.815 -0.629 -5.007 1.00 0.00 29 PHE A N 11
ATOM 12604 C CA . PHE A 1 19 ? -8.825 -1.450 -4.364 1.00 0.00 29 PHE A CA 11
ATOM 12605 C C . PHE A 1 19 ? -9.409 -2.470 -5.337 1.00 0.00 29 PHE A C 11
ATOM 12606 O O . PHE A 1 19 ? -9.534 -3.642 -5.002 1.00 0.00 29 PHE A O 11
ATOM 12623 N N . LYS A 1 20 ? -9.757 -2.023 -6.540 1.00 0.00 30 LYS A N 11
ATOM 12624 C CA . LYS A 1 20 ? -10.328 -2.911 -7.549 1.00 0.00 30 LYS A CA 11
ATOM 12625 C C . LYS A 1 20 ? -9.366 -4.032 -7.892 1.00 0.00 30 LYS A C 11
ATOM 12626 O O . LYS A 1 20 ? -9.749 -5.200 -7.912 1.00 0.00 30 LYS A O 11
ATOM 12645 N N . LYS A 1 21 ? -8.121 -3.668 -8.165 1.00 0.00 31 LYS A N 11
ATOM 12646 C CA . LYS A 1 21 ? -7.091 -4.646 -8.486 1.00 0.00 31 LYS A CA 11
ATOM 12647 C C . LYS A 1 21 ? -6.897 -5.618 -7.331 1.00 0.00 31 LYS A C 11
ATOM 12648 O O . LYS A 1 21 ? -6.755 -6.824 -7.531 1.00 0.00 31 LYS A O 11
ATOM 12667 N N . ARG A 1 22 ? -6.912 -5.083 -6.119 1.00 0.00 32 ARG A N 11
ATOM 12668 C CA . ARG A 1 22 ? -6.817 -5.894 -4.916 1.00 0.00 32 ARG A CA 11
ATOM 12669 C C . ARG A 1 22 ? -8.023 -6.813 -4.784 1.00 0.00 32 ARG A C 11
ATOM 12670 O O . ARG A 1 22 ? -7.883 -7.999 -4.490 1.00 0.00 32 ARG A O 11
ATOM 12691 N N . ARG A 1 23 ? -9.203 -6.259 -5.016 1.00 0.00 33 ARG A N 11
ATOM 12692 C CA . ARG A 1 23 ? -10.447 -7.011 -4.944 1.00 0.00 33 ARG A CA 11
ATOM 12693 C C . ARG A 1 23 ? -10.482 -8.087 -6.020 1.00 0.00 33 ARG A C 11
ATOM 12694 O O . ARG A 1 23 ? -11.005 -9.176 -5.800 1.00 0.00 33 ARG A O 11
ATOM 12715 N N . GLU A 1 24 ? -9.892 -7.785 -7.166 1.00 0.00 34 GLU A N 11
ATOM 12716 C CA . GLU A 1 24 ? -9.772 -8.752 -8.248 1.00 0.00 34 GLU A CA 11
ATOM 12717 C C . GLU A 1 24 ? -8.886 -9.918 -7.820 1.00 0.00 34 GLU A C 11
ATOM 12718 O O . GLU A 1 24 ? -9.181 -11.076 -8.120 1.00 0.00 34 GLU A O 11
ATOM 12730 N N . SER A 1 25 ? -7.816 -9.605 -7.097 1.00 0.00 35 SER A N 11
ATOM 12731 C CA . SER A 1 25 ? -6.908 -10.625 -6.584 1.00 0.00 35 SER A CA 11
ATOM 12732 C C . SER A 1 25 ? -7.614 -11.532 -5.574 1.00 0.00 35 SER A C 11
ATOM 12733 O O . SER A 1 25 ? -7.180 -12.652 -5.318 1.00 0.00 35 SER A O 11
ATOM 12741 N N . ARG A 1 26 ? -8.703 -11.036 -5.001 1.00 0.00 36 ARG A N 11
ATOM 12742 C CA . ARG A 1 26 ? -9.485 -11.812 -4.047 1.00 0.00 36 ARG A CA 11
ATOM 12743 C C . ARG A 1 26 ? -10.726 -12.400 -4.713 1.00 0.00 36 ARG A C 11
ATOM 12744 O O . ARG A 1 26 ? -11.606 -12.939 -4.040 1.00 0.00 36 ARG A O 11
ATOM 12765 N N . GLY A 1 27 ? -10.795 -12.286 -6.035 1.00 0.00 37 GLY A N 11
ATOM 12766 C CA . GLY A 1 27 ? -11.927 -12.812 -6.777 1.00 0.00 37 GLY A CA 11
ATOM 12767 C C . GLY A 1 27 ? -13.225 -12.107 -6.437 1.00 0.00 37 GLY A C 11
ATOM 12768 O O . GLY A 1 27 ? -14.299 -12.705 -6.487 1.00 0.00 37 GLY A O 11
ATOM 12772 N N . GLY A 1 28 ? -13.121 -10.838 -6.078 1.00 0.00 38 GLY A N 11
ATOM 12773 C CA . GLY A 1 28 ? -14.291 -10.071 -5.703 1.00 0.00 38 GLY A CA 11
ATOM 12774 C C . GLY A 1 28 ? -14.530 -10.089 -4.213 1.00 0.00 38 GLY A C 11
ATOM 12775 O O . GLY A 1 28 ? -15.185 -9.198 -3.672 1.00 0.00 38 GLY A O 11
ATOM 12779 N N . LYS A 1 29 ? -13.976 -11.095 -3.546 1.00 0.00 39 LYS A N 11
ATOM 12780 C CA . LYS A 1 29 ? -14.140 -11.253 -2.108 1.00 0.00 39 LYS A CA 11
ATOM 12781 C C . LYS A 1 29 ? -13.191 -10.332 -1.352 1.00 0.00 39 LYS A C 11
ATOM 12782 O O . LYS A 1 29 ? -12.298 -10.790 -0.641 1.00 0.00 39 LYS A O 11
ATOM 12801 N N . TYR A 1 30 ? -13.379 -9.040 -1.525 1.00 0.00 40 TYR A N 11
ATOM 12802 C CA . TYR A 1 30 ? -12.518 -8.050 -0.910 1.00 0.00 40 TYR A CA 11
ATOM 12803 C C . TYR A 1 30 ? -13.316 -6.790 -0.644 1.00 0.00 40 TYR A C 11
ATOM 12804 O O . TYR A 1 30 ? -13.572 -6.013 -1.559 1.00 0.00 40 TYR A O 11
ATOM 12822 N N . SER A 1 31 ? -13.724 -6.591 0.593 1.00 0.00 41 SER A N 11
ATOM 12823 C CA . SER A 1 31 ? -14.530 -5.433 0.914 1.00 0.00 41 SER A CA 11
ATOM 12824 C C . SER A 1 31 ? -13.671 -4.196 0.975 1.00 0.00 41 SER A C 11
ATOM 12825 O O . SER A 1 31 ? -12.442 -4.289 1.077 1.00 0.00 41 SER A O 11
ATOM 12833 N N . ILE A 1 32 ? -14.304 -3.043 0.931 1.00 0.00 42 ILE A N 11
ATOM 12834 C CA . ILE A 1 32 ? -13.577 -1.805 1.064 1.00 0.00 42 ILE A CA 11
ATOM 12835 C C . ILE A 1 32 ? -12.871 -1.762 2.411 1.00 0.00 42 ILE A C 11
ATOM 12836 O O . ILE A 1 32 ? -11.762 -1.278 2.502 1.00 0.00 42 ILE A O 11
ATOM 12852 N N . ASP A 1 33 ? -13.507 -2.323 3.437 1.00 0.00 43 ASP A N 11
ATOM 12853 C CA . ASP A 1 33 ? -12.965 -2.305 4.794 1.00 0.00 43 ASP A CA 11
ATOM 12854 C C . ASP A 1 33 ? -11.652 -3.060 4.867 1.00 0.00 43 ASP A C 11
ATOM 12855 O O . ASP A 1 33 ? -10.723 -2.647 5.565 1.00 0.00 43 ASP A O 11
ATOM 12864 N N . ASP A 1 34 ? -11.585 -4.170 4.142 1.00 0.00 44 ASP A N 11
ATOM 12865 C CA . ASP A 1 34 ? -10.362 -4.954 4.045 1.00 0.00 44 ASP A CA 11
ATOM 12866 C C . ASP A 1 34 ? -9.255 -4.101 3.456 1.00 0.00 44 ASP A C 11
ATOM 12867 O O . ASP A 1 34 ? -8.113 -4.138 3.912 1.00 0.00 44 ASP A O 11
ATOM 12876 N N . TYR A 1 35 ? -9.618 -3.312 2.453 1.00 0.00 45 TYR A N 11
ATOM 12877 C CA . TYR A 1 35 ? -8.692 -2.373 1.844 1.00 0.00 45 TYR A CA 11
ATOM 12878 C C . TYR A 1 35 ? -8.416 -1.209 2.778 1.00 0.00 45 TYR A C 11
ATOM 12879 O O . TYR A 1 35 ? -7.285 -0.793 2.931 1.00 0.00 45 TYR A O 11
ATOM 12897 N N . LEU A 1 36 ? -9.470 -0.693 3.390 1.00 0.00 46 LEU A N 11
ATOM 12898 C CA . LEU A 1 36 ? -9.393 0.491 4.229 1.00 0.00 46 LEU A CA 11
ATOM 12899 C C . LEU A 1 36 ? -8.447 0.286 5.404 1.00 0.00 46 LEU A C 11
ATOM 12900 O O . LEU A 1 36 ? -7.720 1.197 5.778 1.00 0.00 46 LEU A O 11
ATOM 12916 N N . ALA A 1 37 ? -8.446 -0.914 5.966 1.00 0.00 47 ALA A N 11
ATOM 12917 C CA . ALA A 1 37 ? -7.504 -1.266 7.026 1.00 0.00 47 ALA A CA 11
ATOM 12918 C C . ALA A 1 37 ? -6.082 -1.231 6.500 1.00 0.00 47 ALA A C 11
ATOM 12919 O O . ALA A 1 37 ? -5.193 -0.644 7.114 1.00 0.00 47 ALA A O 11
ATOM 12926 N N . ASP A 1 38 ? -5.877 -1.852 5.348 1.00 0.00 48 ASP A N 11
ATOM 12927 C CA . ASP A 1 38 ? -4.582 -1.823 4.685 1.00 0.00 48 ASP A CA 11
ATOM 12928 C C . ASP A 1 38 ? -4.241 -0.402 4.251 1.00 0.00 48 ASP A C 11
ATOM 12929 O O . ASP A 1 38 ? -3.083 -0.014 4.229 1.00 0.00 48 ASP A O 11
ATOM 12938 N N . ARG A 1 39 ? -5.273 0.367 3.931 1.00 0.00 49 ARG A N 11
ATOM 12939 C CA . ARG A 1 39 ? -5.138 1.762 3.542 1.00 0.00 49 ARG A CA 11
ATOM 12940 C C . ARG A 1 39 ? -4.611 2.576 4.710 1.00 0.00 49 ARG A C 11
ATOM 12941 O O . ARG A 1 39 ? -3.707 3.391 4.555 1.00 0.00 49 ARG A O 11
ATOM 12962 N N . GLU A 1 40 ? -5.182 2.327 5.884 1.00 0.00 50 GLU A N 11
ATOM 12963 C CA . GLU A 1 40 ? -4.750 2.980 7.108 1.00 0.00 50 GLU A CA 11
ATOM 12964 C C . GLU A 1 40 ? -3.284 2.660 7.386 1.00 0.00 50 GLU A C 11
ATOM 12965 O O . GLU A 1 40 ? -2.573 3.427 8.036 1.00 0.00 50 GLU A O 11
ATOM 12977 N N . ARG A 1 41 ? -2.843 1.516 6.877 1.00 0.00 51 ARG A N 11
ATOM 12978 C CA . ARG A 1 41 ? -1.445 1.132 6.953 1.00 0.00 51 ARG A CA 11
ATOM 12979 C C . ARG A 1 41 ? -0.646 1.864 5.887 1.00 0.00 51 ARG A C 11
ATOM 12980 O O . ARG A 1 41 ? 0.365 2.495 6.179 1.00 0.00 51 ARG A O 11
ATOM 13001 N N . GLU A 1 42 ? -1.133 1.784 4.654 1.00 0.00 52 GLU A N 11
ATOM 13002 C CA . GLU A 1 42 ? -0.485 2.411 3.502 1.00 0.00 52 GLU A CA 11
ATOM 13003 C C . GLU A 1 42 ? -0.165 3.875 3.770 1.00 0.00 52 GLU A C 11
ATOM 13004 O O . GLU A 1 42 ? 0.882 4.364 3.369 1.00 0.00 52 GLU A O 11
ATOM 13016 N N . GLU A 1 43 ? -1.066 4.560 4.462 1.00 0.00 53 GLU A N 11
ATOM 13017 C CA . GLU A 1 43 ? -0.903 5.982 4.744 1.00 0.00 53 GLU A CA 11
ATOM 13018 C C . GLU A 1 43 ? 0.431 6.281 5.432 1.00 0.00 53 GLU A C 11
ATOM 13019 O O . GLU A 1 43 ? 1.174 7.161 4.990 1.00 0.00 53 GLU A O 11
ATOM 13031 N N . GLU A 1 44 ? 0.750 5.531 6.486 1.00 0.00 54 GLU A N 11
ATOM 13032 C CA . GLU A 1 44 ? 1.996 5.742 7.222 1.00 0.00 54 GLU A CA 11
ATOM 13033 C C . GLU A 1 44 ? 3.182 5.179 6.447 1.00 0.00 54 GLU A C 11
ATOM 13034 O O . GLU A 1 44 ? 4.338 5.498 6.723 1.00 0.00 54 GLU A O 11
ATOM 13046 N N . LEU A 1 45 ? 2.885 4.331 5.481 1.00 0.00 55 LEU A N 11
ATOM 13047 C CA . LEU A 1 45 ? 3.912 3.707 4.668 1.00 0.00 55 LEU A CA 11
ATOM 13048 C C . LEU A 1 45 ? 4.235 4.586 3.461 1.00 0.00 55 LEU A C 11
ATOM 13049 O O . LEU A 1 45 ? 5.281 4.437 2.827 1.00 0.00 55 LEU A O 11
ATOM 13065 N N . LEU A 1 46 ? 3.323 5.501 3.147 1.00 0.00 56 LEU A N 11
ATOM 13066 C CA . LEU A 1 46 ? 3.552 6.491 2.102 1.00 0.00 56 LEU A CA 11
ATOM 13067 C C . LEU A 1 46 ? 4.344 7.659 2.669 1.00 0.00 56 LEU A C 11
ATOM 13068 O O . LEU A 1 46 ? 5.346 8.088 2.096 1.00 0.00 56 LEU A O 11
ATOM 13084 N N . GLU A 1 47 ? 3.880 8.168 3.801 1.00 0.00 57 GLU A N 11
ATOM 13085 C CA . GLU A 1 47 ? 4.560 9.250 4.490 1.00 0.00 57 GLU A CA 11
ATOM 13086 C C . GLU A 1 47 ? 4.876 8.828 5.920 1.00 0.00 57 GLU A C 11
ATOM 13087 O O . GLU A 1 47 ? 3.993 8.394 6.657 1.00 0.00 57 GLU A O 11
ATOM 13099 N N . ARG A 1 48 ? 6.142 8.954 6.293 1.00 0.00 58 ARG A N 11
ATOM 13100 C CA . ARG A 1 48 ? 6.629 8.491 7.591 1.00 0.00 58 ARG A CA 11
ATOM 13101 C C . ARG A 1 48 ? 5.984 9.255 8.740 1.00 0.00 58 ARG A C 11
ATOM 13102 O O . ARG A 1 48 ? 6.132 10.469 8.853 1.00 0.00 58 ARG A O 11
ATOM 13123 N N . ASP A 1 49 ? 5.295 8.524 9.608 1.00 0.00 59 ASP A N 11
ATOM 13124 C CA . ASP A 1 49 ? 4.613 9.111 10.760 1.00 0.00 59 ASP A CA 11
ATOM 13125 C C . ASP A 1 49 ? 5.612 9.715 11.747 1.00 0.00 59 ASP A C 11
ATOM 13126 O O . ASP A 1 49 ? 5.257 10.575 12.548 1.00 0.00 59 ASP A O 11
ATOM 13135 N N . GLU A 1 50 ? 6.859 9.268 11.677 1.00 0.00 60 GLU A N 11
ATOM 13136 C CA . GLU A 1 50 ? 7.903 9.772 12.564 1.00 0.00 60 GLU A CA 11
ATOM 13137 C C . GLU A 1 50 ? 8.515 11.060 12.026 1.00 0.00 60 GLU A C 11
ATOM 13138 O O . GLU A 1 50 ? 9.266 11.734 12.732 1.00 0.00 60 GLU A O 11
ATOM 13150 N N . GLU A 1 51 ? 8.195 11.403 10.782 1.00 0.00 61 GLU A N 11
ATOM 13151 C CA . GLU A 1 51 ? 8.832 12.537 10.130 1.00 0.00 61 GLU A CA 11
ATOM 13152 C C . GLU A 1 51 ? 8.392 13.857 10.755 1.00 0.00 61 GLU A C 11
ATOM 13153 O O . GLU A 1 51 ? 9.188 14.536 11.406 1.00 0.00 61 GLU A O 11
ATOM 13165 N N . GLU A 1 52 ? 7.126 14.218 10.566 1.00 0.00 62 GLU A N 11
ATOM 13166 C CA . GLU A 1 52 ? 6.626 15.488 11.070 1.00 0.00 62 GLU A CA 11
ATOM 13167 C C . GLU A 1 52 ? 5.103 15.474 11.211 1.00 0.00 62 GLU A C 11
ATOM 13168 O O . GLU A 1 52 ? 4.579 15.037 12.232 1.00 0.00 62 GLU A O 11
ATOM 13180 N N . ALA A 1 53 ? 4.392 15.916 10.180 1.00 0.00 63 ALA A N 11
ATOM 13181 C CA . ALA A 1 53 ? 2.947 16.054 10.265 1.00 0.00 63 ALA A CA 11
ATOM 13182 C C . ALA A 1 53 ? 2.253 15.139 9.271 1.00 0.00 63 ALA A C 11
ATOM 13183 O O . ALA A 1 53 ? 1.942 15.537 8.148 1.00 0.00 63 ALA A O 11
ATOM 13190 N N . ILE A 1 54 ? 2.038 13.905 9.691 1.00 0.00 64 ILE A N 11
ATOM 13191 C CA . ILE A 1 54 ? 1.390 12.907 8.852 1.00 0.00 64 ILE A CA 11
ATOM 13192 C C . ILE A 1 54 ? 0.323 12.186 9.654 1.00 0.00 64 ILE A C 11
ATOM 13193 O O . ILE A 1 54 ? -0.829 12.056 9.236 1.00 0.00 64 ILE A O 11
ATOM 13209 N N . PHE A 1 55 ? 0.736 11.733 10.819 1.00 0.00 65 PHE A N 11
ATOM 13210 C CA . PHE A 1 55 ? -0.119 10.991 11.727 1.00 0.00 65 PHE A CA 11
ATOM 13211 C C . PHE A 1 55 ? -1.045 11.938 12.488 1.00 0.00 65 PHE A C 11
ATOM 13212 O O . PHE A 1 55 ? -0.756 13.130 12.614 1.00 0.00 65 PHE A O 11
ATOM 13229 N N . GLY A 1 56 ? -2.149 11.396 12.987 1.00 0.00 66 GLY A N 11
ATOM 13230 C CA . GLY A 1 56 ? -3.039 12.149 13.853 1.00 0.00 66 GLY A CA 11
ATOM 13231 C C . GLY A 1 56 ? -3.510 13.456 13.250 1.00 0.00 66 GLY A C 11
ATOM 13232 O O . GLY A 1 56 ? -4.001 13.489 12.119 1.00 0.00 66 GLY A O 11
ATOM 13236 N N . ASP A 1 57 ? -3.343 14.534 14.004 1.00 0.00 67 ASP A N 11
ATOM 13237 C CA . ASP A 1 57 ? -3.844 15.844 13.602 1.00 0.00 67 ASP A CA 11
ATOM 13238 C C . ASP A 1 57 ? -2.708 16.795 13.239 1.00 0.00 67 ASP A C 11
ATOM 13239 O O . ASP A 1 57 ? -2.933 17.987 13.027 1.00 0.00 67 ASP A O 11
ATOM 13248 N N . GLY A 1 58 ? -1.490 16.279 13.160 1.00 0.00 68 GLY A N 11
ATOM 13249 C CA . GLY A 1 58 ? -0.367 17.125 12.812 1.00 0.00 68 GLY A CA 11
ATOM 13250 C C . GLY A 1 58 ? 0.949 16.612 13.353 1.00 0.00 68 GLY A C 11
ATOM 13251 O O . GLY A 1 58 ? 1.118 15.411 13.563 1.00 0.00 68 GLY A O 11
ATOM 13255 N N . PHE A 1 59 ? 1.875 17.529 13.601 1.00 0.00 69 PHE A N 11
ATOM 13256 C CA . PHE A 1 59 ? 3.219 17.168 14.029 1.00 0.00 69 PHE A CA 11
ATOM 13257 C C . PHE A 1 59 ? 3.329 17.125 15.550 1.00 0.00 69 PHE A C 11
ATOM 13258 O O . PHE A 1 59 ? 4.067 17.895 16.162 1.00 0.00 69 PHE A O 11
ATOM 13275 N N . GLY A 1 60 ? 2.603 16.193 16.152 1.00 0.00 70 GLY A N 11
ATOM 13276 C CA . GLY A 1 60 ? 2.631 16.037 17.595 1.00 0.00 70 GLY A CA 11
ATOM 13277 C C . GLY A 1 60 ? 3.827 15.226 18.061 1.00 0.00 70 GLY A C 11
ATOM 13278 O O . GLY A 1 60 ? 3.695 14.324 18.888 1.00 0.00 70 GLY A O 11
ATOM 13282 N N . LEU A 1 61 ? 4.994 15.550 17.527 1.00 0.00 71 LEU A N 11
ATOM 13283 C CA . LEU A 1 61 ? 6.222 14.844 17.861 1.00 0.00 71 LEU A CA 11
ATOM 13284 C C . LEU A 1 61 ? 7.096 15.703 18.767 1.00 0.00 71 LEU A C 11
ATOM 13285 O O . LEU A 1 61 ? 6.598 16.597 19.448 1.00 0.00 71 LEU A O 11
ATOM 13301 N N . LYS A 1 62 ? 8.398 15.452 18.762 1.00 0.00 72 LYS A N 11
ATOM 13302 C CA . LYS A 1 62 ? 9.324 16.238 19.570 1.00 0.00 72 LYS A CA 11
ATOM 13303 C C . LYS A 1 62 ? 9.491 17.639 18.987 1.00 0.00 72 LYS A C 11
ATOM 13304 O O . LYS A 1 62 ? 10.123 18.507 19.588 1.00 0.00 72 LYS A O 11
ATOM 13323 N N . ALA A 1 63 ? 8.916 17.851 17.809 1.00 0.00 73 ALA A N 11
ATOM 13324 C CA . ALA A 1 63 ? 8.927 19.157 17.171 1.00 0.00 73 ALA A CA 11
ATOM 13325 C C . ALA A 1 63 ? 7.945 20.107 17.850 1.00 0.00 73 ALA A C 11
ATOM 13326 O O . ALA A 1 63 ? 7.998 21.317 17.640 1.00 0.00 73 ALA A O 11
ATOM 13333 N N . THR A 1 64 ? 7.050 19.556 18.661 1.00 0.00 74 THR A N 11
ATOM 13334 C CA . THR A 1 64 ? 6.086 20.367 19.384 1.00 0.00 74 THR A CA 11
ATOM 13335 C C . THR A 1 64 ? 6.339 20.331 20.887 1.00 0.00 74 THR A C 11
ATOM 13336 O O . THR A 1 64 ? 5.627 19.660 21.634 1.00 0.00 74 THR A O 11
ATOM 13347 N N . ARG A 1 65 ? 7.346 21.075 21.332 1.00 0.00 75 ARG A N 11
ATOM 13348 C CA . ARG A 1 65 ? 7.658 21.158 22.755 1.00 0.00 75 ARG A CA 11
ATOM 13349 C C . ARG A 1 65 ? 6.671 22.077 23.471 1.00 0.00 75 ARG A C 11
ATOM 13350 O O . ARG A 1 65 ? 6.741 22.260 24.687 1.00 0.00 75 ARG A O 11
ATOM 13371 N N . ARG A 1 66 ? 5.747 22.648 22.701 1.00 0.00 76 ARG A N 11
ATOM 13372 C CA . ARG A 1 66 ? 4.684 23.485 23.250 1.00 0.00 76 ARG A CA 11
ATOM 13373 C C . ARG A 1 66 ? 3.764 22.656 24.145 1.00 0.00 76 ARG A C 11
ATOM 13374 O O . ARG A 1 66 ? 3.057 23.195 24.995 1.00 0.00 76 ARG A O 11
ATOM 13395 N N . SER A 1 67 ? 3.788 21.344 23.939 1.00 0.00 77 SER A N 11
ATOM 13396 C CA . SER A 1 67 ? 2.959 20.423 24.697 1.00 0.00 77 SER A CA 11
ATOM 13397 C C . SER A 1 67 ? 3.381 20.388 26.163 1.00 0.00 77 SER A C 11
ATOM 13398 O O . SER A 1 67 ? 4.423 19.826 26.509 1.00 0.00 77 SER A O 11
ATOM 13406 N N . ARG A 1 68 ? 2.585 21.018 27.016 1.00 0.00 78 ARG A N 11
ATOM 13407 C CA . ARG A 1 68 ? 2.845 21.024 28.450 1.00 0.00 78 ARG A CA 11
ATOM 13408 C C . ARG A 1 68 ? 1.806 20.193 29.188 1.00 0.00 78 ARG A C 11
ATOM 13409 O O . ARG A 1 68 ? 2.066 19.678 30.275 1.00 0.00 78 ARG A O 11
ATOM 13430 N N . LYS A 1 69 ? 0.629 20.063 28.589 1.00 0.00 79 LYS A N 11
ATOM 13431 C CA . LYS A 1 69 ? -0.463 19.318 29.204 1.00 0.00 79 LYS A CA 11
ATOM 13432 C C . LYS A 1 69 ? -1.102 18.366 28.199 1.00 0.00 79 LYS A C 11
ATOM 13433 O O . LYS A 1 69 ? -2.286 18.031 28.304 1.00 0.00 79 LYS A O 11
ATOM 13452 N N . ALA A 1 70 ? -0.313 17.934 27.224 1.00 0.00 80 ALA A N 11
ATOM 13453 C CA . ALA A 1 70 ? -0.799 17.027 26.196 1.00 0.00 80 ALA A CA 11
ATOM 13454 C C . ALA A 1 70 ? -1.066 15.651 26.788 1.00 0.00 80 ALA A C 11
ATOM 13455 O O . ALA A 1 70 ? -0.152 15.011 27.322 1.00 0.00 80 ALA A O 11
ATOM 13462 N N . GLU A 1 71 ? -2.325 15.221 26.698 1.00 0.00 81 GLU A N 11
ATOM 13463 C CA . GLU A 1 71 ? -2.789 13.959 27.275 1.00 0.00 81 GLU A CA 11
ATOM 13464 C C . GLU A 1 71 ? -2.792 14.040 28.799 1.00 0.00 81 GLU A C 11
ATOM 13465 O O . GLU A 1 71 ? -3.853 14.056 29.424 1.00 0.00 81 GLU A O 11
ATOM 13477 N N . ARG A 1 72 ? -1.608 14.121 29.386 1.00 0.00 82 ARG A N 11
ATOM 13478 C CA . ARG A 1 72 ? -1.477 14.225 30.827 1.00 0.00 82 ARG A CA 11
ATOM 13479 C C . ARG A 1 72 ? -1.719 15.665 31.276 1.00 0.00 82 ARG A C 11
ATOM 13480 O O . ARG A 1 72 ? -0.808 16.493 31.269 1.00 0.00 82 ARG A O 11
ATOM 13501 N N . ALA A 1 73 ? -2.954 15.957 31.643 1.00 0.00 83 ALA A N 11
ATOM 13502 C CA . ALA A 1 73 ? -3.309 17.277 32.142 1.00 0.00 83 ALA A CA 11
ATOM 13503 C C . ALA A 1 73 ? -3.854 17.176 33.559 1.00 0.00 83 ALA A C 11
ATOM 13504 O O . ALA A 1 73 ? -3.748 18.109 34.357 1.00 0.00 83 ALA A O 11
ATOM 13511 N N . LYS A 1 74 ? -4.435 16.030 33.866 1.00 0.00 84 LYS A N 11
ATOM 13512 C CA . LYS A 1 74 ? -4.966 15.769 35.189 1.00 0.00 84 LYS A CA 11
ATOM 13513 C C . LYS A 1 74 ? -4.035 14.823 35.930 1.00 0.00 84 LYS A C 11
ATOM 13514 O O . LYS A 1 74 ? -3.644 13.782 35.394 1.00 0.00 84 LYS A O 11
ATOM 13533 N N . LEU A 1 75 ? -3.669 15.191 37.146 1.00 0.00 85 LEU A N 11
ATOM 13534 C CA . LEU A 1 75 ? -2.772 14.375 37.949 1.00 0.00 85 LEU A CA 11
ATOM 13535 C C . LEU A 1 75 ? -2.821 14.819 39.403 1.00 0.00 85 LEU A C 11
ATOM 13536 O O . LEU A 1 75 ? -2.229 15.870 39.730 1.00 0.00 85 LEU A O 11
ATOM 13553 N N . GLY A 1 1 ? -21.892 13.043 4.951 1.00 0.00 11 GLY A N 12
ATOM 13554 C CA . GLY A 1 1 ? -20.622 12.292 5.090 1.00 0.00 11 GLY A CA 12
ATOM 13555 C C . GLY A 1 1 ? -20.368 11.387 3.904 1.00 0.00 11 GLY A C 12
ATOM 13556 O O . GLY A 1 1 ? -20.472 11.816 2.755 1.00 0.00 11 GLY A O 12
ATOM 13562 N N . ARG A 1 2 ? -20.042 10.133 4.180 1.00 0.00 12 ARG A N 12
ATOM 13563 C CA . ARG A 1 2 ? -19.773 9.164 3.129 1.00 0.00 12 ARG A CA 12
ATOM 13564 C C . ARG A 1 2 ? -20.813 8.056 3.129 1.00 0.00 12 ARG A C 12
ATOM 13565 O O . ARG A 1 2 ? -21.436 7.782 4.155 1.00 0.00 12 ARG A O 12
ATOM 13586 N N . PRO A 1 3 ? -21.017 7.409 1.971 1.00 0.00 13 PRO A N 12
ATOM 13587 C CA . PRO A 1 3 ? -22.010 6.356 1.830 1.00 0.00 13 PRO A CA 12
ATOM 13588 C C . PRO A 1 3 ? -21.562 5.044 2.457 1.00 0.00 13 PRO A C 12
ATOM 13589 O O . PRO A 1 3 ? -20.495 4.524 2.133 1.00 0.00 13 PRO A O 12
ATOM 13600 N N . GLY A 1 4 ? -22.389 4.507 3.341 1.00 0.00 14 GLY A N 12
ATOM 13601 C CA . GLY A 1 4 ? -22.034 3.302 4.061 1.00 0.00 14 GLY A CA 12
ATOM 13602 C C . GLY A 1 4 ? -22.350 2.041 3.286 1.00 0.00 14 GLY A C 12
ATOM 13603 O O . GLY A 1 4 ? -21.810 0.978 3.584 1.00 0.00 14 GLY A O 12
ATOM 13607 N N . VAL A 1 5 ? -23.223 2.161 2.290 1.00 0.00 15 VAL A N 12
ATOM 13608 C CA . VAL A 1 5 ? -23.605 1.023 1.457 1.00 0.00 15 VAL A CA 12
ATOM 13609 C C . VAL A 1 5 ? -22.380 0.387 0.798 1.00 0.00 15 VAL A C 12
ATOM 13610 O O . VAL A 1 5 ? -22.275 -0.837 0.709 1.00 0.00 15 VAL A O 12
ATOM 13623 N N . PHE A 1 6 ? -21.452 1.218 0.350 1.00 0.00 16 PHE A N 12
ATOM 13624 C CA . PHE A 1 6 ? -20.210 0.724 -0.217 1.00 0.00 16 PHE A CA 12
ATOM 13625 C C . PHE A 1 6 ? -19.054 1.042 0.721 1.00 0.00 16 PHE A C 12
ATOM 13626 O O . PHE A 1 6 ? -18.073 0.302 0.793 1.00 0.00 16 PHE A O 12
ATOM 13643 N N . ARG A 1 7 ? -19.203 2.151 1.444 1.00 0.00 17 ARG A N 12
ATOM 13644 C CA . ARG A 1 7 ? -18.215 2.611 2.412 1.00 0.00 17 ARG A CA 12
ATOM 13645 C C . ARG A 1 7 ? -16.907 2.994 1.721 1.00 0.00 17 ARG A C 12
ATOM 13646 O O . ARG A 1 7 ? -15.843 2.464 2.013 1.00 0.00 17 ARG A O 12
ATOM 13667 N N . THR A 1 8 ? -16.994 3.951 0.811 1.00 0.00 18 THR A N 12
ATOM 13668 C CA . THR A 1 8 ? -15.824 4.428 0.093 1.00 0.00 18 THR A CA 12
ATOM 13669 C C . THR A 1 8 ? -14.828 5.109 1.025 1.00 0.00 18 THR A C 12
ATOM 13670 O O . THR A 1 8 ? -13.624 5.094 0.768 1.00 0.00 18 THR A O 12
ATOM 13681 N N . ARG A 1 9 ? -15.352 5.701 2.106 1.00 0.00 19 ARG A N 12
ATOM 13682 C CA . ARG A 1 9 ? -14.551 6.442 3.091 1.00 0.00 19 ARG A CA 12
ATOM 13683 C C . ARG A 1 9 ? -13.962 7.711 2.475 1.00 0.00 19 ARG A C 12
ATOM 13684 O O . ARG A 1 9 ? -14.302 8.823 2.867 1.00 0.00 19 ARG A O 12
ATOM 13705 N N . GLY A 1 10 ? -13.081 7.526 1.511 1.00 0.00 20 GLY A N 12
ATOM 13706 C CA . GLY A 1 10 ? -12.478 8.632 0.806 1.00 0.00 20 GLY A CA 12
ATOM 13707 C C . GLY A 1 10 ? -11.601 8.134 -0.311 1.00 0.00 20 GLY A C 12
ATOM 13708 O O . GLY A 1 10 ? -10.560 8.712 -0.606 1.00 0.00 20 GLY A O 12
ATOM 13712 N N . LEU A 1 11 ? -12.018 7.038 -0.923 1.00 0.00 21 LEU A N 12
ATOM 13713 C CA . LEU A 1 11 ? -11.251 6.439 -1.994 1.00 0.00 21 LEU A CA 12
ATOM 13714 C C . LEU A 1 11 ? -11.386 7.228 -3.273 1.00 0.00 21 LEU A C 12
ATOM 13715 O O . LEU A 1 11 ? -12.479 7.373 -3.820 1.00 0.00 21 LEU A O 12
ATOM 13731 N N . THR A 1 12 ? -10.270 7.746 -3.733 1.00 0.00 22 THR A N 12
ATOM 13732 C CA . THR A 1 12 ? -10.207 8.393 -5.019 1.00 0.00 22 THR A CA 12
ATOM 13733 C C . THR A 1 12 ? -10.130 7.341 -6.117 1.00 0.00 22 THR A C 12
ATOM 13734 O O . THR A 1 12 ? -10.139 6.142 -5.824 1.00 0.00 22 THR A O 12
ATOM 13745 N N . ASP A 1 13 ? -10.047 7.764 -7.365 1.00 0.00 23 ASP A N 12
ATOM 13746 C CA . ASP A 1 13 ? -9.974 6.823 -8.475 1.00 0.00 23 ASP A CA 12
ATOM 13747 C C . ASP A 1 13 ? -8.762 5.912 -8.339 1.00 0.00 23 ASP A C 12
ATOM 13748 O O . ASP A 1 13 ? -8.809 4.743 -8.717 1.00 0.00 23 ASP A O 12
ATOM 13757 N N . GLU A 1 14 ? -7.691 6.441 -7.764 1.00 0.00 24 GLU A N 12
ATOM 13758 C CA . GLU A 1 14 ? -6.448 5.694 -7.638 1.00 0.00 24 GLU A CA 12
ATOM 13759 C C . GLU A 1 14 ? -6.496 4.710 -6.464 1.00 0.00 24 GLU A C 12
ATOM 13760 O O . GLU A 1 14 ? -5.992 3.591 -6.571 1.00 0.00 24 GLU A O 12
ATOM 13772 N N . GLU A 1 15 ? -7.105 5.114 -5.348 1.00 0.00 25 GLU A N 12
ATOM 13773 C CA . GLU A 1 15 ? -7.290 4.204 -4.218 1.00 0.00 25 GLU A CA 12
ATOM 13774 C C . GLU A 1 15 ? -8.271 3.115 -4.611 1.00 0.00 25 GLU A C 12
ATOM 13775 O O . GLU A 1 15 ? -8.080 1.941 -4.307 1.00 0.00 25 GLU A O 12
ATOM 13787 N N . TYR A 1 16 ? -9.316 3.526 -5.312 1.00 0.00 26 TYR A N 12
ATOM 13788 C CA . TYR A 1 16 ? -10.348 2.611 -5.759 1.00 0.00 26 TYR A CA 12
ATOM 13789 C C . TYR A 1 16 ? -9.806 1.676 -6.829 1.00 0.00 26 TYR A C 12
ATOM 13790 O O . TYR A 1 16 ? -10.240 0.535 -6.936 1.00 0.00 26 TYR A O 12
ATOM 13808 N N . ASP A 1 17 ? -8.854 2.155 -7.615 1.00 0.00 27 ASP A N 12
ATOM 13809 C CA . ASP A 1 17 ? -8.211 1.311 -8.615 1.00 0.00 27 ASP A CA 12
ATOM 13810 C C . ASP A 1 17 ? -7.356 0.258 -7.933 1.00 0.00 27 ASP A C 12
ATOM 13811 O O . ASP A 1 17 ? -7.390 -0.916 -8.300 1.00 0.00 27 ASP A O 12
ATOM 13820 N N . GLU A 1 18 ? -6.592 0.691 -6.937 1.00 0.00 28 GLU A N 12
ATOM 13821 C CA . GLU A 1 18 ? -5.832 -0.218 -6.106 1.00 0.00 28 GLU A CA 12
ATOM 13822 C C . GLU A 1 18 ? -6.772 -1.236 -5.483 1.00 0.00 28 GLU A C 12
ATOM 13823 O O . GLU A 1 18 ? -6.512 -2.436 -5.496 1.00 0.00 28 GLU A O 12
ATOM 13835 N N . PHE A 1 19 ? -7.877 -0.728 -4.965 1.00 0.00 29 PHE A N 12
ATOM 13836 C CA . PHE A 1 19 ? -8.929 -1.551 -4.400 1.00 0.00 29 PHE A CA 12
ATOM 13837 C C . PHE A 1 19 ? -9.463 -2.544 -5.431 1.00 0.00 29 PHE A C 12
ATOM 13838 O O . PHE A 1 19 ? -9.666 -3.708 -5.116 1.00 0.00 29 PHE A O 12
ATOM 13855 N N . LYS A 1 20 ? -9.688 -2.079 -6.656 1.00 0.00 30 LYS A N 12
ATOM 13856 C CA . LYS A 1 20 ? -10.172 -2.945 -7.728 1.00 0.00 30 LYS A CA 12
ATOM 13857 C C . LYS A 1 20 ? -9.168 -4.043 -8.039 1.00 0.00 30 LYS A C 12
ATOM 13858 O O . LYS A 1 20 ? -9.526 -5.216 -8.099 1.00 0.00 30 LYS A O 12
ATOM 13877 N N . LYS A 1 21 ? -7.914 -3.656 -8.233 1.00 0.00 31 LYS A N 12
ATOM 13878 C CA . LYS A 1 21 ? -6.853 -4.613 -8.517 1.00 0.00 31 LYS A CA 12
ATOM 13879 C C . LYS A 1 21 ? -6.733 -5.625 -7.381 1.00 0.00 31 LYS A C 12
ATOM 13880 O O . LYS A 1 21 ? -6.593 -6.826 -7.610 1.00 0.00 31 LYS A O 12
ATOM 13899 N N . ARG A 1 22 ? -6.816 -5.123 -6.155 1.00 0.00 32 ARG A N 12
ATOM 13900 C CA . ARG A 1 22 ? -6.817 -5.971 -4.973 1.00 0.00 32 ARG A CA 12
ATOM 13901 C C . ARG A 1 22 ? -8.036 -6.885 -4.958 1.00 0.00 32 ARG A C 12
ATOM 13902 O O . ARG A 1 22 ? -7.914 -8.099 -4.797 1.00 0.00 32 ARG A O 12
ATOM 13923 N N . ARG A 1 23 ? -9.209 -6.289 -5.133 1.00 0.00 33 ARG A N 12
ATOM 13924 C CA . ARG A 1 23 ? -10.469 -7.013 -5.076 1.00 0.00 33 ARG A CA 12
ATOM 13925 C C . ARG A 1 23 ? -10.556 -8.066 -6.174 1.00 0.00 33 ARG A C 12
ATOM 13926 O O . ARG A 1 23 ? -11.050 -9.168 -5.941 1.00 0.00 33 ARG A O 12
ATOM 13947 N N . GLU A 1 24 ? -10.056 -7.735 -7.356 1.00 0.00 34 GLU A N 12
ATOM 13948 C CA . GLU A 1 24 ? -10.013 -8.682 -8.460 1.00 0.00 34 GLU A CA 12
ATOM 13949 C C . GLU A 1 24 ? -9.153 -9.884 -8.085 1.00 0.00 34 GLU A C 12
ATOM 13950 O O . GLU A 1 24 ? -9.510 -11.028 -8.363 1.00 0.00 34 GLU A O 12
ATOM 13962 N N . SER A 1 25 ? -8.030 -9.615 -7.429 1.00 0.00 35 SER A N 12
ATOM 13963 C CA . SER A 1 25 ? -7.134 -10.666 -6.971 1.00 0.00 35 SER A CA 12
ATOM 13964 C C . SER A 1 25 ? -7.835 -11.560 -5.944 1.00 0.00 35 SER A C 12
ATOM 13965 O O . SER A 1 25 ? -7.611 -12.768 -5.908 1.00 0.00 35 SER A O 12
ATOM 13973 N N . ARG A 1 26 ? -8.706 -10.964 -5.130 1.00 0.00 36 ARG A N 12
ATOM 13974 C CA . ARG A 1 26 ? -9.451 -11.717 -4.120 1.00 0.00 36 ARG A CA 12
ATOM 13975 C C . ARG A 1 26 ? -10.726 -12.330 -4.705 1.00 0.00 36 ARG A C 12
ATOM 13976 O O . ARG A 1 26 ? -11.597 -12.782 -3.965 1.00 0.00 36 ARG A O 12
ATOM 13997 N N . GLY A 1 27 ? -10.837 -12.328 -6.029 1.00 0.00 37 GLY A N 12
ATOM 13998 C CA . GLY A 1 27 ? -11.991 -12.925 -6.685 1.00 0.00 37 GLY A CA 12
ATOM 13999 C C . GLY A 1 27 ? -13.282 -12.190 -6.380 1.00 0.00 37 GLY A C 12
ATOM 14000 O O . GLY A 1 27 ? -14.361 -12.782 -6.375 1.00 0.00 37 GLY A O 12
ATOM 14004 N N . GLY A 1 28 ? -13.171 -10.898 -6.113 1.00 0.00 38 GLY A N 12
ATOM 14005 C CA . GLY A 1 28 ? -14.337 -10.105 -5.790 1.00 0.00 38 GLY A CA 12
ATOM 14006 C C . GLY A 1 28 ? -14.637 -10.105 -4.307 1.00 0.00 38 GLY A C 12
ATOM 14007 O O . GLY A 1 28 ? -15.344 -9.228 -3.808 1.00 0.00 38 GLY A O 12
ATOM 14011 N N . LYS A 1 29 ? -14.077 -11.074 -3.597 1.00 0.00 39 LYS A N 12
ATOM 14012 C CA . LYS A 1 29 ? -14.301 -11.208 -2.166 1.00 0.00 39 LYS A CA 12
ATOM 14013 C C . LYS A 1 29 ? -13.362 -10.297 -1.390 1.00 0.00 39 LYS A C 12
ATOM 14014 O O . LYS A 1 29 ? -12.575 -10.748 -0.555 1.00 0.00 39 LYS A O 12
ATOM 14033 N N . TYR A 1 30 ? -13.447 -9.013 -1.686 1.00 0.00 40 TYR A N 12
ATOM 14034 C CA . TYR A 1 30 ? -12.607 -8.016 -1.055 1.00 0.00 40 TYR A CA 12
ATOM 14035 C C . TYR A 1 30 ? -13.432 -6.783 -0.753 1.00 0.00 40 TYR A C 12
ATOM 14036 O O . TYR A 1 30 ? -13.741 -5.998 -1.651 1.00 0.00 40 TYR A O 12
ATOM 14054 N N . SER A 1 31 ? -13.814 -6.627 0.498 1.00 0.00 41 SER A N 12
ATOM 14055 C CA . SER A 1 31 ? -14.600 -5.482 0.888 1.00 0.00 41 SER A CA 12
ATOM 14056 C C . SER A 1 31 ? -13.701 -4.289 1.116 1.00 0.00 41 SER A C 12
ATOM 14057 O O . SER A 1 31 ? -12.480 -4.437 1.238 1.00 0.00 41 SER A O 12
ATOM 14065 N N . ILE A 1 32 ? -14.291 -3.116 1.189 1.00 0.00 42 ILE A N 12
ATOM 14066 C CA . ILE A 1 32 ? -13.515 -1.910 1.331 1.00 0.00 42 ILE A CA 12
ATOM 14067 C C . ILE A 1 32 ? -12.812 -1.868 2.675 1.00 0.00 42 ILE A C 12
ATOM 14068 O O . ILE A 1 32 ? -11.709 -1.372 2.763 1.00 0.00 42 ILE A O 12
ATOM 14084 N N . ASP A 1 33 ? -13.439 -2.410 3.712 1.00 0.00 43 ASP A N 12
ATOM 14085 C CA . ASP A 1 33 ? -12.866 -2.357 5.054 1.00 0.00 43 ASP A CA 12
ATOM 14086 C C . ASP A 1 33 ? -11.550 -3.113 5.107 1.00 0.00 43 ASP A C 12
ATOM 14087 O O . ASP A 1 33 ? -10.615 -2.695 5.788 1.00 0.00 43 ASP A O 12
ATOM 14096 N N . ASP A 1 34 ? -11.470 -4.213 4.364 1.00 0.00 44 ASP A N 12
ATOM 14097 C CA . ASP A 1 34 ? -10.231 -4.978 4.277 1.00 0.00 44 ASP A CA 12
ATOM 14098 C C . ASP A 1 34 ? -9.168 -4.120 3.602 1.00 0.00 44 ASP A C 12
ATOM 14099 O O . ASP A 1 34 ? -7.988 -4.176 3.946 1.00 0.00 44 ASP A O 12
ATOM 14108 N N . TYR A 1 35 ? -9.612 -3.305 2.649 1.00 0.00 45 TYR A N 12
ATOM 14109 C CA . TYR A 1 35 ? -8.740 -2.344 1.995 1.00 0.00 45 TYR A CA 12
ATOM 14110 C C . TYR A 1 35 ? -8.405 -1.200 2.940 1.00 0.00 45 TYR A C 12
ATOM 14111 O O . TYR A 1 35 ? -7.249 -0.837 3.099 1.00 0.00 45 TYR A O 12
ATOM 14129 N N . LEU A 1 36 ? -9.436 -0.657 3.562 1.00 0.00 46 LEU A N 12
ATOM 14130 C CA . LEU A 1 36 ? -9.329 0.511 4.419 1.00 0.00 46 LEU A CA 12
ATOM 14131 C C . LEU A 1 36 ? -8.396 0.265 5.596 1.00 0.00 46 LEU A C 12
ATOM 14132 O O . LEU A 1 36 ? -7.669 1.164 6.001 1.00 0.00 46 LEU A O 12
ATOM 14148 N N . ALA A 1 37 ? -8.411 -0.950 6.132 1.00 0.00 47 ALA A N 12
ATOM 14149 C CA . ALA A 1 37 ? -7.516 -1.314 7.224 1.00 0.00 47 ALA A CA 12
ATOM 14150 C C . ALA A 1 37 ? -6.061 -1.266 6.771 1.00 0.00 47 ALA A C 12
ATOM 14151 O O . ALA A 1 37 ? -5.196 -0.740 7.471 1.00 0.00 47 ALA A O 12
ATOM 14158 N N . ASP A 1 38 ? -5.796 -1.800 5.586 1.00 0.00 48 ASP A N 12
ATOM 14159 C CA . ASP A 1 38 ? -4.459 -1.737 5.007 1.00 0.00 48 ASP A CA 12
ATOM 14160 C C . ASP A 1 38 ? -4.154 -0.304 4.583 1.00 0.00 48 ASP A C 12
ATOM 14161 O O . ASP A 1 38 ? -3.031 0.172 4.721 1.00 0.00 48 ASP A O 12
ATOM 14170 N N . ARG A 1 39 ? -5.185 0.380 4.093 1.00 0.00 49 ARG A N 12
ATOM 14171 C CA . ARG A 1 39 ? -5.095 1.787 3.724 1.00 0.00 49 ARG A CA 12
ATOM 14172 C C . ARG A 1 39 ? -4.686 2.627 4.933 1.00 0.00 49 ARG A C 12
ATOM 14173 O O . ARG A 1 39 ? -3.984 3.633 4.805 1.00 0.00 49 ARG A O 12
ATOM 14194 N N . GLU A 1 40 ? -5.144 2.206 6.107 1.00 0.00 50 GLU A N 12
ATOM 14195 C CA . GLU A 1 40 ? -4.764 2.841 7.362 1.00 0.00 50 GLU A CA 12
ATOM 14196 C C . GLU A 1 40 ? -3.269 2.686 7.602 1.00 0.00 50 GLU A C 12
ATOM 14197 O O . GLU A 1 40 ? -2.597 3.618 8.045 1.00 0.00 50 GLU A O 12
ATOM 14209 N N . ARG A 1 41 ? -2.756 1.509 7.285 1.00 0.00 51 ARG A N 12
ATOM 14210 C CA . ARG A 1 41 ? -1.340 1.219 7.453 1.00 0.00 51 ARG A CA 12
ATOM 14211 C C . ARG A 1 41 ? -0.509 2.029 6.475 1.00 0.00 51 ARG A C 12
ATOM 14212 O O . ARG A 1 41 ? 0.597 2.461 6.788 1.00 0.00 51 ARG A O 12
ATOM 14233 N N . GLU A 1 42 ? -1.078 2.252 5.298 1.00 0.00 52 GLU A N 12
ATOM 14234 C CA . GLU A 1 42 ? -0.380 2.922 4.211 1.00 0.00 52 GLU A CA 12
ATOM 14235 C C . GLU A 1 42 ? 0.083 4.317 4.597 1.00 0.00 52 GLU A C 12
ATOM 14236 O O . GLU A 1 42 ? 1.128 4.759 4.144 1.00 0.00 52 GLU A O 12
ATOM 14248 N N . GLU A 1 43 ? -0.675 5.002 5.449 1.00 0.00 53 GLU A N 12
ATOM 14249 C CA . GLU A 1 43 ? -0.349 6.380 5.811 1.00 0.00 53 GLU A CA 12
ATOM 14250 C C . GLU A 1 43 ? 1.060 6.486 6.399 1.00 0.00 53 GLU A C 12
ATOM 14251 O O . GLU A 1 43 ? 1.832 7.371 6.023 1.00 0.00 53 GLU A O 12
ATOM 14263 N N . GLU A 1 44 ? 1.404 5.563 7.290 1.00 0.00 54 GLU A N 12
ATOM 14264 C CA . GLU A 1 44 ? 2.718 5.575 7.924 1.00 0.00 54 GLU A CA 12
ATOM 14265 C C . GLU A 1 44 ? 3.769 4.952 7.008 1.00 0.00 54 GLU A C 12
ATOM 14266 O O . GLU A 1 44 ? 4.968 5.110 7.223 1.00 0.00 54 GLU A O 12
ATOM 14278 N N . LEU A 1 45 ? 3.306 4.233 5.998 1.00 0.00 55 LEU A N 12
ATOM 14279 C CA . LEU A 1 45 ? 4.197 3.616 5.022 1.00 0.00 55 LEU A CA 12
ATOM 14280 C C . LEU A 1 45 ? 4.582 4.634 3.947 1.00 0.00 55 LEU A C 12
ATOM 14281 O O . LEU A 1 45 ? 5.684 4.593 3.396 1.00 0.00 55 LEU A O 12
ATOM 14297 N N . LEU A 1 46 ? 3.657 5.546 3.663 1.00 0.00 56 LEU A N 12
ATOM 14298 C CA . LEU A 1 46 ? 3.872 6.586 2.663 1.00 0.00 56 LEU A CA 12
ATOM 14299 C C . LEU A 1 46 ? 4.866 7.621 3.168 1.00 0.00 56 LEU A C 12
ATOM 14300 O O . LEU A 1 46 ? 5.891 7.879 2.535 1.00 0.00 56 LEU A O 12
ATOM 14316 N N . GLU A 1 47 ? 4.565 8.210 4.314 1.00 0.00 57 GLU A N 12
ATOM 14317 C CA . GLU A 1 47 ? 5.420 9.238 4.884 1.00 0.00 57 GLU A CA 12
ATOM 14318 C C . GLU A 1 47 ? 6.369 8.637 5.908 1.00 0.00 57 GLU A C 12
ATOM 14319 O O . GLU A 1 47 ? 6.251 7.461 6.254 1.00 0.00 57 GLU A O 12
ATOM 14331 N N . ARG A 1 48 ? 7.313 9.439 6.388 1.00 0.00 58 ARG A N 12
ATOM 14332 C CA . ARG A 1 48 ? 8.334 8.941 7.296 1.00 0.00 58 ARG A CA 12
ATOM 14333 C C . ARG A 1 48 ? 9.023 10.073 8.034 1.00 0.00 58 ARG A C 12
ATOM 14334 O O . ARG A 1 48 ? 8.561 11.212 8.020 1.00 0.00 58 ARG A O 12
ATOM 14355 N N . ASP A 1 49 ? 10.105 9.719 8.718 1.00 0.00 59 ASP A N 12
ATOM 14356 C CA . ASP A 1 49 ? 11.041 10.684 9.266 1.00 0.00 59 ASP A CA 12
ATOM 14357 C C . ASP A 1 49 ? 10.451 11.473 10.437 1.00 0.00 59 ASP A C 12
ATOM 14358 O O . ASP A 1 49 ? 10.485 11.009 11.573 1.00 0.00 59 ASP A O 12
ATOM 14367 N N . GLU A 1 50 ? 9.871 12.632 10.162 1.00 0.00 60 GLU A N 12
ATOM 14368 C CA . GLU A 1 50 ? 9.435 13.533 11.223 1.00 0.00 60 GLU A CA 12
ATOM 14369 C C . GLU A 1 50 ? 8.001 13.252 11.644 1.00 0.00 60 GLU A C 12
ATOM 14370 O O . GLU A 1 50 ? 7.525 13.803 12.637 1.00 0.00 60 GLU A O 12
ATOM 14382 N N . GLU A 1 51 ? 7.314 12.408 10.883 1.00 0.00 61 GLU A N 12
ATOM 14383 C CA . GLU A 1 51 ? 5.907 12.117 11.139 1.00 0.00 61 GLU A CA 12
ATOM 14384 C C . GLU A 1 51 ? 5.674 11.588 12.556 1.00 0.00 61 GLU A C 12
ATOM 14385 O O . GLU A 1 51 ? 5.126 12.295 13.400 1.00 0.00 61 GLU A O 12
ATOM 14397 N N . GLU A 1 52 ? 6.101 10.359 12.816 1.00 0.00 62 GLU A N 12
ATOM 14398 C CA . GLU A 1 52 ? 5.908 9.739 14.124 1.00 0.00 62 GLU A CA 12
ATOM 14399 C C . GLU A 1 52 ? 6.606 8.383 14.204 1.00 0.00 62 GLU A C 12
ATOM 14400 O O . GLU A 1 52 ? 6.061 7.372 13.769 1.00 0.00 62 GLU A O 12
ATOM 14412 N N . ALA A 1 53 ? 7.823 8.386 14.739 1.00 0.00 63 ALA A N 12
ATOM 14413 C CA . ALA A 1 53 ? 8.556 7.156 15.049 1.00 0.00 63 ALA A CA 12
ATOM 14414 C C . ALA A 1 53 ? 8.754 6.256 13.830 1.00 0.00 63 ALA A C 12
ATOM 14415 O O . ALA A 1 53 ? 8.391 5.082 13.849 1.00 0.00 63 ALA A O 12
ATOM 14422 N N . ILE A 1 54 ? 9.330 6.801 12.771 1.00 0.00 64 ILE A N 12
ATOM 14423 C CA . ILE A 1 54 ? 9.634 6.003 11.588 1.00 0.00 64 ILE A CA 12
ATOM 14424 C C . ILE A 1 54 ? 11.139 5.779 11.489 1.00 0.00 64 ILE A C 12
ATOM 14425 O O . ILE A 1 54 ? 11.606 4.730 11.041 1.00 0.00 64 ILE A O 12
ATOM 14441 N N . PHE A 1 55 ? 11.888 6.772 11.938 1.00 0.00 65 PHE A N 12
ATOM 14442 C CA . PHE A 1 55 ? 13.346 6.704 11.962 1.00 0.00 65 PHE A CA 12
ATOM 14443 C C . PHE A 1 55 ? 13.819 5.922 13.182 1.00 0.00 65 PHE A C 12
ATOM 14444 O O . PHE A 1 55 ? 14.965 5.478 13.250 1.00 0.00 65 PHE A O 12
ATOM 14461 N N . GLY A 1 56 ? 12.918 5.751 14.136 1.00 0.00 66 GLY A N 12
ATOM 14462 C CA . GLY A 1 56 ? 13.244 5.059 15.361 1.00 0.00 66 GLY A CA 12
ATOM 14463 C C . GLY A 1 56 ? 12.001 4.549 16.048 1.00 0.00 66 GLY A C 12
ATOM 14464 O O . GLY A 1 56 ? 10.964 4.378 15.407 1.00 0.00 66 GLY A O 12
ATOM 14468 N N . ASP A 1 57 ? 12.091 4.329 17.349 1.00 0.00 67 ASP A N 12
ATOM 14469 C CA . ASP A 1 57 ? 10.962 3.806 18.112 1.00 0.00 67 ASP A CA 12
ATOM 14470 C C . ASP A 1 57 ? 10.098 4.943 18.638 1.00 0.00 67 ASP A C 12
ATOM 14471 O O . ASP A 1 57 ? 8.942 4.740 19.009 1.00 0.00 67 ASP A O 12
ATOM 14480 N N . GLY A 1 58 ? 10.661 6.140 18.664 1.00 0.00 68 GLY A N 12
ATOM 14481 C CA . GLY A 1 58 ? 9.948 7.283 19.182 1.00 0.00 68 GLY A CA 12
ATOM 14482 C C . GLY A 1 58 ? 10.036 8.477 18.259 1.00 0.00 68 GLY A C 12
ATOM 14483 O O . GLY A 1 58 ? 10.555 8.376 17.147 1.00 0.00 68 GLY A O 12
ATOM 14487 N N . PHE A 1 59 ? 9.526 9.606 18.716 1.00 0.00 69 PHE A N 12
ATOM 14488 C CA . PHE A 1 59 ? 9.541 10.828 17.933 1.00 0.00 69 PHE A CA 12
ATOM 14489 C C . PHE A 1 59 ? 9.890 12.013 18.821 1.00 0.00 69 PHE A C 12
ATOM 14490 O O . PHE A 1 59 ? 10.084 11.856 20.026 1.00 0.00 69 PHE A O 12
ATOM 14507 N N . GLY A 1 60 ? 9.968 13.192 18.227 1.00 0.00 70 GLY A N 12
ATOM 14508 C CA . GLY A 1 60 ? 10.334 14.374 18.980 1.00 0.00 70 GLY A CA 12
ATOM 14509 C C . GLY A 1 60 ? 11.790 14.737 18.785 1.00 0.00 70 GLY A C 12
ATOM 14510 O O . GLY A 1 60 ? 12.191 15.878 19.011 1.00 0.00 70 GLY A O 12
ATOM 14514 N N . LEU A 1 61 ? 12.581 13.756 18.360 1.00 0.00 71 LEU A N 12
ATOM 14515 C CA . LEU A 1 61 ? 13.992 13.978 18.062 1.00 0.00 71 LEU A CA 12
ATOM 14516 C C . LEU A 1 61 ? 14.123 14.894 16.852 1.00 0.00 71 LEU A C 12
ATOM 14517 O O . LEU A 1 61 ? 15.074 15.665 16.732 1.00 0.00 71 LEU A O 12
ATOM 14533 N N . LYS A 1 62 ? 13.151 14.798 15.958 1.00 0.00 72 LYS A N 12
ATOM 14534 C CA . LYS A 1 62 ? 13.072 15.683 14.812 1.00 0.00 72 LYS A CA 12
ATOM 14535 C C . LYS A 1 62 ? 11.626 16.111 14.587 1.00 0.00 72 LYS A C 12
ATOM 14536 O O . LYS A 1 62 ? 10.773 15.297 14.230 1.00 0.00 72 LYS A O 12
ATOM 14555 N N . ALA A 1 63 ? 11.354 17.380 14.846 1.00 0.00 73 ALA A N 12
ATOM 14556 C CA . ALA A 1 63 ? 10.022 17.937 14.655 1.00 0.00 73 ALA A CA 12
ATOM 14557 C C . ALA A 1 63 ? 10.088 19.456 14.581 1.00 0.00 73 ALA A C 12
ATOM 14558 O O . ALA A 1 63 ? 9.517 20.070 13.685 1.00 0.00 73 ALA A O 12
ATOM 14565 N N . THR A 1 64 ? 10.792 20.059 15.525 1.00 0.00 74 THR A N 12
ATOM 14566 C CA . THR A 1 64 ? 10.952 21.502 15.539 1.00 0.00 74 THR A CA 12
ATOM 14567 C C . THR A 1 64 ? 12.142 21.920 14.671 1.00 0.00 74 THR A C 12
ATOM 14568 O O . THR A 1 64 ? 12.220 23.054 14.206 1.00 0.00 74 THR A O 12
ATOM 14579 N N . ARG A 1 65 ? 13.069 20.980 14.470 1.00 0.00 75 ARG A N 12
ATOM 14580 C CA . ARG A 1 65 ? 14.259 21.195 13.638 1.00 0.00 75 ARG A CA 12
ATOM 14581 C C . ARG A 1 65 ? 15.183 22.251 14.237 1.00 0.00 75 ARG A C 12
ATOM 14582 O O . ARG A 1 65 ? 16.148 22.676 13.599 1.00 0.00 75 ARG A O 12
ATOM 14603 N N . ARG A 1 66 ? 14.890 22.649 15.477 1.00 0.00 76 ARG A N 12
ATOM 14604 C CA . ARG A 1 66 ? 15.623 23.718 16.147 1.00 0.00 76 ARG A CA 12
ATOM 14605 C C . ARG A 1 66 ? 15.573 24.997 15.321 1.00 0.00 76 ARG A C 12
ATOM 14606 O O . ARG A 1 66 ? 16.585 25.678 15.153 1.00 0.00 76 ARG A O 12
ATOM 14627 N N . SER A 1 67 ? 14.386 25.303 14.798 1.00 0.00 77 SER A N 12
ATOM 14628 C CA . SER A 1 67 ? 14.177 26.484 13.971 1.00 0.00 77 SER A CA 12
ATOM 14629 C C . SER A 1 67 ? 14.336 27.762 14.790 1.00 0.00 77 SER A C 12
ATOM 14630 O O . SER A 1 67 ? 13.365 28.308 15.316 1.00 0.00 77 SER A O 12
ATOM 14638 N N . ARG A 1 68 ? 15.570 28.222 14.900 1.00 0.00 78 ARG A N 12
ATOM 14639 C CA . ARG A 1 68 ? 15.881 29.420 15.657 1.00 0.00 78 ARG A CA 12
ATOM 14640 C C . ARG A 1 68 ? 16.235 30.556 14.711 1.00 0.00 78 ARG A C 12
ATOM 14641 O O . ARG A 1 68 ? 17.144 30.427 13.888 1.00 0.00 78 ARG A O 12
ATOM 14662 N N . LYS A 1 69 ? 15.499 31.658 14.821 1.00 0.00 79 LYS A N 12
ATOM 14663 C CA . LYS A 1 69 ? 15.652 32.792 13.915 1.00 0.00 79 LYS A CA 12
ATOM 14664 C C . LYS A 1 69 ? 15.359 32.350 12.485 1.00 0.00 79 LYS A C 12
ATOM 14665 O O . LYS A 1 69 ? 16.001 32.796 11.533 1.00 0.00 79 LYS A O 12
ATOM 14684 N N . ALA A 1 70 ? 14.382 31.461 12.347 1.00 0.00 80 ALA A N 12
ATOM 14685 C CA . ALA A 1 70 ? 14.047 30.877 11.059 1.00 0.00 80 ALA A CA 12
ATOM 14686 C C . ALA A 1 70 ? 12.539 30.862 10.845 1.00 0.00 80 ALA A C 12
ATOM 14687 O O . ALA A 1 70 ? 11.898 29.816 10.938 1.00 0.00 80 ALA A O 12
ATOM 14694 N N . GLU A 1 71 ? 11.976 32.025 10.554 1.00 0.00 81 GLU A N 12
ATOM 14695 C CA . GLU A 1 71 ? 10.539 32.143 10.352 1.00 0.00 81 GLU A CA 12
ATOM 14696 C C . GLU A 1 71 ? 10.149 31.719 8.938 1.00 0.00 81 GLU A C 12
ATOM 14697 O O . GLU A 1 71 ? 9.712 32.538 8.124 1.00 0.00 81 GLU A O 12
ATOM 14709 N N . ARG A 1 72 ? 10.319 30.438 8.648 1.00 0.00 82 ARG A N 12
ATOM 14710 C CA . ARG A 1 72 ? 9.959 29.887 7.350 1.00 0.00 82 ARG A CA 12
ATOM 14711 C C . ARG A 1 72 ? 9.170 28.597 7.521 1.00 0.00 82 ARG A C 12
ATOM 14712 O O . ARG A 1 72 ? 9.631 27.662 8.174 1.00 0.00 82 ARG A O 12
ATOM 14733 N N . ALA A 1 73 ? 7.981 28.556 6.941 1.00 0.00 83 ALA A N 12
ATOM 14734 C CA . ALA A 1 73 ? 7.144 27.368 7.011 1.00 0.00 83 ALA A CA 12
ATOM 14735 C C . ALA A 1 73 ? 7.250 26.568 5.720 1.00 0.00 83 ALA A C 12
ATOM 14736 O O . ALA A 1 73 ? 6.921 25.381 5.676 1.00 0.00 83 ALA A O 12
ATOM 14743 N N . LYS A 1 74 ? 7.714 27.228 4.667 1.00 0.00 84 LYS A N 12
ATOM 14744 C CA . LYS A 1 74 ? 7.880 26.584 3.374 1.00 0.00 84 LYS A CA 12
ATOM 14745 C C . LYS A 1 74 ? 9.166 25.763 3.349 1.00 0.00 84 LYS A C 12
ATOM 14746 O O . LYS A 1 74 ? 9.214 24.672 2.777 1.00 0.00 84 LYS A O 12
ATOM 14765 N N . LEU A 1 75 ? 10.204 26.296 3.971 1.00 0.00 85 LEU A N 12
ATOM 14766 C CA . LEU A 1 75 ? 11.490 25.619 4.037 1.00 0.00 85 LEU A CA 12
ATOM 14767 C C . LEU A 1 75 ? 12.155 25.870 5.390 1.00 0.00 85 LEU A C 12
ATOM 14768 O O . LEU A 1 75 ? 11.954 25.041 6.302 1.00 0.00 85 LEU A O 12
ATOM 14785 N N . GLY A 1 1 ? -28.358 -8.711 -2.240 1.00 0.00 11 GLY A N 13
ATOM 14786 C CA . GLY A 1 1 ? -27.341 -8.468 -1.191 1.00 0.00 11 GLY A CA 13
ATOM 14787 C C . GLY A 1 1 ? -27.768 -7.372 -0.243 1.00 0.00 11 GLY A C 13
ATOM 14788 O O . GLY A 1 1 ? -28.917 -6.935 -0.275 1.00 0.00 11 GLY A O 13
ATOM 14794 N N . ARG A 1 2 ? -26.853 -6.929 0.605 1.00 0.00 12 ARG A N 13
ATOM 14795 C CA . ARG A 1 2 ? -27.147 -5.860 1.547 1.00 0.00 12 ARG A CA 13
ATOM 14796 C C . ARG A 1 2 ? -26.801 -4.504 0.950 1.00 0.00 12 ARG A C 13
ATOM 14797 O O . ARG A 1 2 ? -25.873 -4.399 0.144 1.00 0.00 12 ARG A O 13
ATOM 14818 N N . PRO A 1 3 ? -27.545 -3.452 1.322 1.00 0.00 13 PRO A N 13
ATOM 14819 C CA . PRO A 1 3 ? -27.238 -2.082 0.902 1.00 0.00 13 PRO A CA 13
ATOM 14820 C C . PRO A 1 3 ? -25.836 -1.673 1.331 1.00 0.00 13 PRO A C 13
ATOM 14821 O O . PRO A 1 3 ? -24.943 -1.486 0.496 1.00 0.00 13 PRO A O 13
ATOM 14832 N N . GLY A 1 4 ? -25.643 -1.573 2.639 1.00 0.00 14 GLY A N 13
ATOM 14833 C CA . GLY A 1 4 ? -24.359 -1.195 3.177 1.00 0.00 14 GLY A CA 13
ATOM 14834 C C . GLY A 1 4 ? -24.060 0.274 2.974 1.00 0.00 14 GLY A C 13
ATOM 14835 O O . GLY A 1 4 ? -23.855 0.724 1.849 1.00 0.00 14 GLY A O 13
ATOM 14839 N N . VAL A 1 5 ? -24.059 1.032 4.055 1.00 0.00 15 VAL A N 13
ATOM 14840 C CA . VAL A 1 5 ? -23.622 2.413 3.992 1.00 0.00 15 VAL A CA 13
ATOM 14841 C C . VAL A 1 5 ? -22.112 2.448 4.149 1.00 0.00 15 VAL A C 13
ATOM 14842 O O . VAL A 1 5 ? -21.505 1.422 4.470 1.00 0.00 15 VAL A O 13
ATOM 14855 N N . PHE A 1 6 ? -21.514 3.612 3.933 1.00 0.00 16 PHE A N 13
ATOM 14856 C CA . PHE A 1 6 ? -20.067 3.759 4.012 1.00 0.00 16 PHE A CA 13
ATOM 14857 C C . PHE A 1 6 ? -19.394 2.779 3.049 1.00 0.00 16 PHE A C 13
ATOM 14858 O O . PHE A 1 6 ? -18.504 2.014 3.420 1.00 0.00 16 PHE A O 13
ATOM 14875 N N . ARG A 1 7 ? -19.848 2.801 1.801 1.00 0.00 17 ARG A N 13
ATOM 14876 C CA . ARG A 1 7 ? -19.322 1.902 0.782 1.00 0.00 17 ARG A CA 13
ATOM 14877 C C . ARG A 1 7 ? -17.886 2.265 0.444 1.00 0.00 17 ARG A C 13
ATOM 14878 O O . ARG A 1 7 ? -17.090 1.408 0.060 1.00 0.00 17 ARG A O 13
ATOM 14899 N N . THR A 1 8 ? -17.567 3.542 0.583 1.00 0.00 18 THR A N 13
ATOM 14900 C CA . THR A 1 8 ? -16.228 4.032 0.328 1.00 0.00 18 THR A CA 13
ATOM 14901 C C . THR A 1 8 ? -15.854 5.127 1.318 1.00 0.00 18 THR A C 13
ATOM 14902 O O . THR A 1 8 ? -16.717 5.854 1.815 1.00 0.00 18 THR A O 13
ATOM 14913 N N . ARG A 1 9 ? -14.567 5.235 1.605 1.00 0.00 19 ARG A N 13
ATOM 14914 C CA . ARG A 1 9 ? -14.066 6.256 2.512 1.00 0.00 19 ARG A CA 13
ATOM 14915 C C . ARG A 1 9 ? -13.516 7.433 1.708 1.00 0.00 19 ARG A C 13
ATOM 14916 O O . ARG A 1 9 ? -12.374 7.854 1.895 1.00 0.00 19 ARG A O 13
ATOM 14937 N N . GLY A 1 10 ? -14.342 7.960 0.810 1.00 0.00 20 GLY A N 13
ATOM 14938 C CA . GLY A 1 10 ? -13.898 9.011 -0.089 1.00 0.00 20 GLY A CA 13
ATOM 14939 C C . GLY A 1 10 ? -12.744 8.553 -0.939 1.00 0.00 20 GLY A C 13
ATOM 14940 O O . GLY A 1 10 ? -11.757 9.272 -1.109 1.00 0.00 20 GLY A O 13
ATOM 14944 N N . LEU A 1 11 ? -12.873 7.350 -1.469 1.00 0.00 21 LEU A N 13
ATOM 14945 C CA . LEU A 1 11 ? -11.807 6.743 -2.232 1.00 0.00 21 LEU A CA 13
ATOM 14946 C C . LEU A 1 11 ? -11.750 7.333 -3.623 1.00 0.00 21 LEU A C 13
ATOM 14947 O O . LEU A 1 11 ? -12.719 7.259 -4.382 1.00 0.00 21 LEU A O 13
ATOM 14963 N N . THR A 1 12 ? -10.619 7.921 -3.948 1.00 0.00 22 THR A N 13
ATOM 14964 C CA . THR A 1 12 ? -10.415 8.481 -5.261 1.00 0.00 22 THR A CA 13
ATOM 14965 C C . THR A 1 12 ? -10.152 7.380 -6.273 1.00 0.00 22 THR A C 13
ATOM 14966 O O . THR A 1 12 ? -10.035 6.212 -5.898 1.00 0.00 22 THR A O 13
ATOM 14977 N N . ASP A 1 13 ? -10.049 7.739 -7.539 1.00 0.00 23 ASP A N 13
ATOM 14978 C CA . ASP A 1 13 ? -9.880 6.748 -8.589 1.00 0.00 23 ASP A CA 13
ATOM 14979 C C . ASP A 1 13 ? -8.634 5.903 -8.366 1.00 0.00 23 ASP A C 13
ATOM 14980 O O . ASP A 1 13 ? -8.651 4.699 -8.612 1.00 0.00 23 ASP A O 13
ATOM 14989 N N . GLU A 1 14 ? -7.566 6.525 -7.879 1.00 0.00 24 GLU A N 13
ATOM 14990 C CA . GLU A 1 14 ? -6.315 5.812 -7.638 1.00 0.00 24 GLU A CA 13
ATOM 14991 C C . GLU A 1 14 ? -6.483 4.771 -6.535 1.00 0.00 24 GLU A C 13
ATOM 14992 O O . GLU A 1 14 ? -6.151 3.599 -6.720 1.00 0.00 24 GLU A O 13
ATOM 15004 N N . GLU A 1 15 ? -6.997 5.206 -5.388 1.00 0.00 25 GLU A N 13
ATOM 15005 C CA . GLU A 1 15 ? -7.233 4.302 -4.268 1.00 0.00 25 GLU A CA 13
ATOM 15006 C C . GLU A 1 15 ? -8.197 3.207 -4.679 1.00 0.00 25 GLU A C 13
ATOM 15007 O O . GLU A 1 15 ? -7.965 2.027 -4.429 1.00 0.00 25 GLU A O 13
ATOM 15019 N N . TYR A 1 16 ? -9.277 3.611 -5.328 1.00 0.00 26 TYR A N 13
ATOM 15020 C CA . TYR A 1 16 ? -10.306 2.680 -5.746 1.00 0.00 26 TYR A CA 13
ATOM 15021 C C . TYR A 1 16 ? -9.769 1.711 -6.788 1.00 0.00 26 TYR A C 13
ATOM 15022 O O . TYR A 1 16 ? -10.229 0.580 -6.886 1.00 0.00 26 TYR A O 13
ATOM 15040 N N . ASP A 1 17 ? -8.785 2.150 -7.557 1.00 0.00 27 ASP A N 13
ATOM 15041 C CA . ASP A 1 17 ? -8.185 1.296 -8.569 1.00 0.00 27 ASP A CA 13
ATOM 15042 C C . ASP A 1 17 ? -7.302 0.247 -7.910 1.00 0.00 27 ASP A C 13
ATOM 15043 O O . ASP A 1 17 ? -7.307 -0.916 -8.304 1.00 0.00 27 ASP A O 13
ATOM 15052 N N . GLU A 1 18 ? -6.557 0.668 -6.895 1.00 0.00 28 GLU A N 13
ATOM 15053 C CA . GLU A 1 18 ? -5.770 -0.245 -6.080 1.00 0.00 28 GLU A CA 13
ATOM 15054 C C . GLU A 1 18 ? -6.703 -1.193 -5.348 1.00 0.00 28 GLU A C 13
ATOM 15055 O O . GLU A 1 18 ? -6.411 -2.367 -5.169 1.00 0.00 28 GLU A O 13
ATOM 15067 N N . PHE A 1 19 ? -7.829 -0.649 -4.930 1.00 0.00 29 PHE A N 13
ATOM 15068 C CA . PHE A 1 19 ? -8.880 -1.415 -4.291 1.00 0.00 29 PHE A CA 13
ATOM 15069 C C . PHE A 1 19 ? -9.462 -2.440 -5.251 1.00 0.00 29 PHE A C 13
ATOM 15070 O O . PHE A 1 19 ? -9.625 -3.596 -4.887 1.00 0.00 29 PHE A O 13
ATOM 15087 N N . LYS A 1 20 ? -9.768 -2.015 -6.472 1.00 0.00 30 LYS A N 13
ATOM 15088 C CA . LYS A 1 20 ? -10.237 -2.936 -7.497 1.00 0.00 30 LYS A CA 13
ATOM 15089 C C . LYS A 1 20 ? -9.190 -4.001 -7.747 1.00 0.00 30 LYS A C 13
ATOM 15090 O O . LYS A 1 20 ? -9.497 -5.189 -7.817 1.00 0.00 30 LYS A O 13
ATOM 15109 N N . LYS A 1 21 ? -7.957 -3.539 -7.888 1.00 0.00 31 LYS A N 13
ATOM 15110 C CA . LYS A 1 21 ? -6.797 -4.396 -8.051 1.00 0.00 31 LYS A CA 13
ATOM 15111 C C . LYS A 1 21 ? -6.732 -5.433 -6.932 1.00 0.00 31 LYS A C 13
ATOM 15112 O O . LYS A 1 21 ? -6.683 -6.638 -7.178 1.00 0.00 31 LYS A O 13
ATOM 15131 N N . ARG A 1 22 ? -6.763 -4.940 -5.706 1.00 0.00 32 ARG A N 13
ATOM 15132 C CA . ARG A 1 22 ? -6.720 -5.781 -4.521 1.00 0.00 32 ARG A CA 13
ATOM 15133 C C . ARG A 1 22 ? -7.940 -6.693 -4.438 1.00 0.00 32 ARG A C 13
ATOM 15134 O O . ARG A 1 22 ? -7.829 -7.849 -4.041 1.00 0.00 32 ARG A O 13
ATOM 15155 N N . ARG A 1 23 ? -9.090 -6.173 -4.834 1.00 0.00 33 ARG A N 13
ATOM 15156 C CA . ARG A 1 23 ? -10.338 -6.927 -4.802 1.00 0.00 33 ARG A CA 13
ATOM 15157 C C . ARG A 1 23 ? -10.374 -7.992 -5.895 1.00 0.00 33 ARG A C 13
ATOM 15158 O O . ARG A 1 23 ? -10.957 -9.061 -5.705 1.00 0.00 33 ARG A O 13
ATOM 15179 N N . GLU A 1 24 ? -9.722 -7.715 -7.018 1.00 0.00 34 GLU A N 13
ATOM 15180 C CA . GLU A 1 24 ? -9.586 -8.696 -8.089 1.00 0.00 34 GLU A CA 13
ATOM 15181 C C . GLU A 1 24 ? -8.763 -9.882 -7.600 1.00 0.00 34 GLU A C 13
ATOM 15182 O O . GLU A 1 24 ? -9.093 -11.036 -7.870 1.00 0.00 34 GLU A O 13
ATOM 15194 N N . SER A 1 25 ? -7.708 -9.582 -6.850 1.00 0.00 35 SER A N 13
ATOM 15195 C CA . SER A 1 25 ? -6.845 -10.606 -6.266 1.00 0.00 35 SER A CA 13
ATOM 15196 C C . SER A 1 25 ? -7.621 -11.520 -5.312 1.00 0.00 35 SER A C 13
ATOM 15197 O O . SER A 1 25 ? -7.174 -12.620 -4.983 1.00 0.00 35 SER A O 13
ATOM 15205 N N . ARG A 1 26 ? -8.783 -11.057 -4.865 1.00 0.00 36 ARG A N 13
ATOM 15206 C CA . ARG A 1 26 ? -9.610 -11.825 -3.943 1.00 0.00 36 ARG A CA 13
ATOM 15207 C C . ARG A 1 26 ? -10.865 -12.351 -4.631 1.00 0.00 36 ARG A C 13
ATOM 15208 O O . ARG A 1 26 ? -11.769 -12.868 -3.977 1.00 0.00 36 ARG A O 13
ATOM 15229 N N . GLY A 1 27 ? -10.920 -12.207 -5.951 1.00 0.00 37 GLY A N 13
ATOM 15230 C CA . GLY A 1 27 ? -12.065 -12.681 -6.711 1.00 0.00 37 GLY A CA 13
ATOM 15231 C C . GLY A 1 27 ? -13.354 -11.998 -6.303 1.00 0.00 37 GLY A C 13
ATOM 15232 O O . GLY A 1 27 ? -14.428 -12.601 -6.338 1.00 0.00 37 GLY A O 13
ATOM 15236 N N . GLY A 1 28 ? -13.245 -10.739 -5.903 1.00 0.00 38 GLY A N 13
ATOM 15237 C CA . GLY A 1 28 ? -14.406 -9.999 -5.457 1.00 0.00 38 GLY A CA 13
ATOM 15238 C C . GLY A 1 28 ? -14.568 -10.039 -3.954 1.00 0.00 38 GLY A C 13
ATOM 15239 O O . GLY A 1 28 ? -15.237 -9.185 -3.373 1.00 0.00 38 GLY A O 13
ATOM 15243 N N . LYS A 1 29 ? -13.934 -11.017 -3.320 1.00 0.00 39 LYS A N 13
ATOM 15244 C CA . LYS A 1 29 ? -14.033 -11.191 -1.877 1.00 0.00 39 LYS A CA 13
ATOM 15245 C C . LYS A 1 29 ? -13.115 -10.220 -1.145 1.00 0.00 39 LYS A C 13
ATOM 15246 O O . LYS A 1 29 ? -12.262 -10.620 -0.352 1.00 0.00 39 LYS A O 13
ATOM 15265 N N . TYR A 1 30 ? -13.297 -8.944 -1.425 1.00 0.00 40 TYR A N 13
ATOM 15266 C CA . TYR A 1 30 ? -12.483 -7.896 -0.847 1.00 0.00 40 TYR A CA 13
ATOM 15267 C C . TYR A 1 30 ? -13.334 -6.651 -0.674 1.00 0.00 40 TYR A C 13
ATOM 15268 O O . TYR A 1 30 ? -13.610 -5.946 -1.645 1.00 0.00 40 TYR A O 13
ATOM 15286 N N . SER A 1 31 ? -13.777 -6.386 0.539 1.00 0.00 41 SER A N 13
ATOM 15287 C CA . SER A 1 31 ? -14.627 -5.235 0.769 1.00 0.00 41 SER A CA 13
ATOM 15288 C C . SER A 1 31 ? -13.784 -3.998 0.987 1.00 0.00 41 SER A C 13
ATOM 15289 O O . SER A 1 31 ? -12.555 -4.089 1.092 1.00 0.00 41 SER A O 13
ATOM 15297 N N . ILE A 1 32 ? -14.425 -2.847 1.056 1.00 0.00 42 ILE A N 13
ATOM 15298 C CA . ILE A 1 32 ? -13.702 -1.610 1.239 1.00 0.00 42 ILE A CA 13
ATOM 15299 C C . ILE A 1 32 ? -12.936 -1.640 2.553 1.00 0.00 42 ILE A C 13
ATOM 15300 O O . ILE A 1 32 ? -11.846 -1.109 2.636 1.00 0.00 42 ILE A O 13
ATOM 15316 N N . ASP A 1 33 ? -13.495 -2.304 3.560 1.00 0.00 43 ASP A N 13
ATOM 15317 C CA . ASP A 1 33 ? -12.870 -2.375 4.877 1.00 0.00 43 ASP A CA 13
ATOM 15318 C C . ASP A 1 33 ? -11.552 -3.126 4.817 1.00 0.00 43 ASP A C 13
ATOM 15319 O O . ASP A 1 33 ? -10.578 -2.734 5.455 1.00 0.00 43 ASP A O 13
ATOM 15328 N N . ASP A 1 34 ? -11.520 -4.198 4.037 1.00 0.00 44 ASP A N 13
ATOM 15329 C CA . ASP A 1 34 ? -10.286 -4.939 3.817 1.00 0.00 44 ASP A CA 13
ATOM 15330 C C . ASP A 1 34 ? -9.256 -4.022 3.181 1.00 0.00 44 ASP A C 13
ATOM 15331 O O . ASP A 1 34 ? -8.066 -4.079 3.492 1.00 0.00 44 ASP A O 13
ATOM 15340 N N . TYR A 1 35 ? -9.733 -3.172 2.281 1.00 0.00 45 TYR A N 13
ATOM 15341 C CA . TYR A 1 35 ? -8.887 -2.180 1.650 1.00 0.00 45 TYR A CA 13
ATOM 15342 C C . TYR A 1 35 ? -8.501 -1.104 2.644 1.00 0.00 45 TYR A C 13
ATOM 15343 O O . TYR A 1 35 ? -7.344 -0.745 2.742 1.00 0.00 45 TYR A O 13
ATOM 15361 N N . LEU A 1 36 ? -9.485 -0.603 3.370 1.00 0.00 46 LEU A N 13
ATOM 15362 C CA . LEU A 1 36 ? -9.291 0.466 4.332 1.00 0.00 46 LEU A CA 13
ATOM 15363 C C . LEU A 1 36 ? -8.293 0.049 5.411 1.00 0.00 46 LEU A C 13
ATOM 15364 O O . LEU A 1 36 ? -7.526 0.866 5.906 1.00 0.00 46 LEU A O 13
ATOM 15380 N N . ALA A 1 37 ? -8.294 -1.236 5.743 1.00 0.00 47 ALA A N 13
ATOM 15381 C CA . ALA A 1 37 ? -7.321 -1.802 6.668 1.00 0.00 47 ALA A CA 13
ATOM 15382 C C . ALA A 1 37 ? -5.913 -1.737 6.088 1.00 0.00 47 ALA A C 13
ATOM 15383 O O . ALA A 1 37 ? -4.955 -1.438 6.797 1.00 0.00 47 ALA A O 13
ATOM 15390 N N . ASP A 1 38 ? -5.792 -2.011 4.799 1.00 0.00 48 ASP A N 13
ATOM 15391 C CA . ASP A 1 38 ? -4.501 -1.933 4.123 1.00 0.00 48 ASP A CA 13
ATOM 15392 C C . ASP A 1 38 ? -4.164 -0.469 3.853 1.00 0.00 48 ASP A C 13
ATOM 15393 O O . ASP A 1 38 ? -3.009 -0.065 3.886 1.00 0.00 48 ASP A O 13
ATOM 15402 N N . ARG A 1 39 ? -5.208 0.317 3.618 1.00 0.00 49 ARG A N 13
ATOM 15403 C CA . ARG A 1 39 ? -5.092 1.751 3.382 1.00 0.00 49 ARG A CA 13
ATOM 15404 C C . ARG A 1 39 ? -4.555 2.449 4.623 1.00 0.00 49 ARG A C 13
ATOM 15405 O O . ARG A 1 39 ? -3.757 3.382 4.533 1.00 0.00 49 ARG A O 13
ATOM 15426 N N . GLU A 1 40 ? -5.004 1.987 5.784 1.00 0.00 50 GLU A N 13
ATOM 15427 C CA . GLU A 1 40 ? -4.477 2.452 7.061 1.00 0.00 50 GLU A CA 13
ATOM 15428 C C . GLU A 1 40 ? -2.977 2.203 7.139 1.00 0.00 50 GLU A C 13
ATOM 15429 O O . GLU A 1 40 ? -2.244 2.944 7.794 1.00 0.00 50 GLU A O 13
ATOM 15441 N N . ARG A 1 41 ? -2.535 1.162 6.450 1.00 0.00 51 ARG A N 13
ATOM 15442 C CA . ARG A 1 41 ? -1.131 0.795 6.419 1.00 0.00 51 ARG A CA 13
ATOM 15443 C C . ARG A 1 41 ? -0.399 1.561 5.328 1.00 0.00 51 ARG A C 13
ATOM 15444 O O . ARG A 1 41 ? 0.800 1.818 5.428 1.00 0.00 51 ARG A O 13
ATOM 15465 N N . GLU A 1 42 ? -1.140 1.942 4.294 1.00 0.00 52 GLU A N 13
ATOM 15466 C CA . GLU A 1 42 ? -0.567 2.577 3.108 1.00 0.00 52 GLU A CA 13
ATOM 15467 C C . GLU A 1 42 ? 0.151 3.880 3.425 1.00 0.00 52 GLU A C 13
ATOM 15468 O O . GLU A 1 42 ? 0.955 4.349 2.626 1.00 0.00 52 GLU A O 13
ATOM 15480 N N . GLU A 1 43 ? -0.121 4.457 4.587 1.00 0.00 53 GLU A N 13
ATOM 15481 C CA . GLU A 1 43 ? 0.558 5.678 4.998 1.00 0.00 53 GLU A CA 13
ATOM 15482 C C . GLU A 1 43 ? 2.072 5.475 5.015 1.00 0.00 53 GLU A C 13
ATOM 15483 O O . GLU A 1 43 ? 2.828 6.341 4.577 1.00 0.00 53 GLU A O 13
ATOM 15495 N N . GLU A 1 44 ? 2.511 4.327 5.514 1.00 0.00 54 GLU A N 13
ATOM 15496 C CA . GLU A 1 44 ? 3.931 4.007 5.538 1.00 0.00 54 GLU A CA 13
ATOM 15497 C C . GLU A 1 44 ? 4.352 3.325 4.241 1.00 0.00 54 GLU A C 13
ATOM 15498 O O . GLU A 1 44 ? 5.530 3.294 3.892 1.00 0.00 54 GLU A O 13
ATOM 15510 N N . LEU A 1 45 ? 3.374 2.809 3.511 1.00 0.00 55 LEU A N 13
ATOM 15511 C CA . LEU A 1 45 ? 3.645 2.069 2.282 1.00 0.00 55 LEU A CA 13
ATOM 15512 C C . LEU A 1 45 ? 3.848 3.026 1.114 1.00 0.00 55 LEU A C 13
ATOM 15513 O O . LEU A 1 45 ? 4.194 2.610 0.012 1.00 0.00 55 LEU A O 13
ATOM 15529 N N . LEU A 1 46 ? 3.620 4.309 1.362 1.00 0.00 56 LEU A N 13
ATOM 15530 C CA . LEU A 1 46 ? 3.903 5.337 0.369 1.00 0.00 56 LEU A CA 13
ATOM 15531 C C . LEU A 1 46 ? 5.409 5.503 0.215 1.00 0.00 56 LEU A C 13
ATOM 15532 O O . LEU A 1 46 ? 5.895 6.038 -0.784 1.00 0.00 56 LEU A O 13
ATOM 15548 N N . GLU A 1 47 ? 6.144 5.031 1.213 1.00 0.00 57 GLU A N 13
ATOM 15549 C CA . GLU A 1 47 ? 7.594 5.060 1.189 1.00 0.00 57 GLU A CA 13
ATOM 15550 C C . GLU A 1 47 ? 8.153 3.644 1.218 1.00 0.00 57 GLU A C 13
ATOM 15551 O O . GLU A 1 47 ? 8.511 3.124 2.274 1.00 0.00 57 GLU A O 13
ATOM 15563 N N . ARG A 1 48 ? 8.188 3.006 0.060 1.00 0.00 58 ARG A N 13
ATOM 15564 C CA . ARG A 1 48 ? 8.733 1.662 -0.060 1.00 0.00 58 ARG A CA 13
ATOM 15565 C C . ARG A 1 48 ? 10.042 1.696 -0.832 1.00 0.00 58 ARG A C 13
ATOM 15566 O O . ARG A 1 48 ? 10.113 2.247 -1.931 1.00 0.00 58 ARG A O 13
ATOM 15587 N N . ASP A 1 49 ? 11.071 1.087 -0.260 1.00 0.00 59 ASP A N 13
ATOM 15588 C CA . ASP A 1 49 ? 12.399 1.068 -0.872 1.00 0.00 59 ASP A CA 13
ATOM 15589 C C . ASP A 1 49 ? 12.412 0.202 -2.127 1.00 0.00 59 ASP A C 13
ATOM 15590 O O . ASP A 1 49 ? 13.347 0.255 -2.920 1.00 0.00 59 ASP A O 13
ATOM 15599 N N . GLU A 1 50 ? 11.365 -0.586 -2.300 1.00 0.00 60 GLU A N 13
ATOM 15600 C CA . GLU A 1 50 ? 11.250 -1.470 -3.448 1.00 0.00 60 GLU A CA 13
ATOM 15601 C C . GLU A 1 50 ? 10.662 -0.737 -4.649 1.00 0.00 60 GLU A C 13
ATOM 15602 O O . GLU A 1 50 ? 10.703 -1.238 -5.774 1.00 0.00 60 GLU A O 13
ATOM 15614 N N . GLU A 1 51 ? 10.114 0.448 -4.417 1.00 0.00 61 GLU A N 13
ATOM 15615 C CA . GLU A 1 51 ? 9.453 1.184 -5.480 1.00 0.00 61 GLU A CA 13
ATOM 15616 C C . GLU A 1 51 ? 10.399 2.175 -6.149 1.00 0.00 61 GLU A C 13
ATOM 15617 O O . GLU A 1 51 ? 10.831 1.958 -7.276 1.00 0.00 61 GLU A O 13
ATOM 15629 N N . GLU A 1 52 ? 10.743 3.249 -5.459 1.00 0.00 62 GLU A N 13
ATOM 15630 C CA . GLU A 1 52 ? 11.531 4.301 -6.081 1.00 0.00 62 GLU A CA 13
ATOM 15631 C C . GLU A 1 52 ? 12.664 4.755 -5.162 1.00 0.00 62 GLU A C 13
ATOM 15632 O O . GLU A 1 52 ? 13.025 4.050 -4.218 1.00 0.00 62 GLU A O 13
ATOM 15644 N N . ALA A 1 53 ? 13.214 5.934 -5.433 1.00 0.00 63 ALA A N 13
ATOM 15645 C CA . ALA A 1 53 ? 14.382 6.429 -4.714 1.00 0.00 63 ALA A CA 13
ATOM 15646 C C . ALA A 1 53 ? 14.011 6.975 -3.336 1.00 0.00 63 ALA A C 13
ATOM 15647 O O . ALA A 1 53 ? 14.217 8.153 -3.046 1.00 0.00 63 ALA A O 13
ATOM 15654 N N . ILE A 1 54 ? 13.459 6.118 -2.493 1.00 0.00 64 ILE A N 13
ATOM 15655 C CA . ILE A 1 54 ? 13.101 6.510 -1.138 1.00 0.00 64 ILE A CA 13
ATOM 15656 C C . ILE A 1 54 ? 14.191 6.080 -0.157 1.00 0.00 64 ILE A C 13
ATOM 15657 O O . ILE A 1 54 ? 14.385 6.692 0.892 1.00 0.00 64 ILE A O 13
ATOM 15673 N N . PHE A 1 55 ? 14.930 5.050 -0.533 1.00 0.00 65 PHE A N 13
ATOM 15674 C CA . PHE A 1 55 ? 15.946 4.469 0.339 1.00 0.00 65 PHE A CA 13
ATOM 15675 C C . PHE A 1 55 ? 17.290 5.179 0.190 1.00 0.00 65 PHE A C 13
ATOM 15676 O O . PHE A 1 55 ? 18.347 4.547 0.213 1.00 0.00 65 PHE A O 13
ATOM 15693 N N . GLY A 1 56 ? 17.247 6.494 0.045 1.00 0.00 66 GLY A N 13
ATOM 15694 C CA . GLY A 1 56 ? 18.465 7.264 -0.076 1.00 0.00 66 GLY A CA 13
ATOM 15695 C C . GLY A 1 56 ? 18.718 7.725 -1.495 1.00 0.00 66 GLY A C 13
ATOM 15696 O O . GLY A 1 56 ? 18.142 8.717 -1.941 1.00 0.00 66 GLY A O 13
ATOM 15700 N N . ASP A 1 57 ? 19.566 6.996 -2.209 1.00 0.00 67 ASP A N 13
ATOM 15701 C CA . ASP A 1 57 ? 19.939 7.360 -3.573 1.00 0.00 67 ASP A CA 13
ATOM 15702 C C . ASP A 1 57 ? 18.891 6.887 -4.573 1.00 0.00 67 ASP A C 13
ATOM 15703 O O . ASP A 1 57 ? 17.768 6.550 -4.192 1.00 0.00 67 ASP A O 13
ATOM 15712 N N . GLY A 1 58 ? 19.266 6.874 -5.850 1.00 0.00 68 GLY A N 13
ATOM 15713 C CA . GLY A 1 58 ? 18.357 6.465 -6.905 1.00 0.00 68 GLY A CA 13
ATOM 15714 C C . GLY A 1 58 ? 17.903 5.024 -6.769 1.00 0.00 68 GLY A C 13
ATOM 15715 O O . GLY A 1 58 ? 18.396 4.282 -5.917 1.00 0.00 68 GLY A O 13
ATOM 15719 N N . PHE A 1 59 ? 16.978 4.617 -7.620 1.00 0.00 69 PHE A N 13
ATOM 15720 C CA . PHE A 1 59 ? 16.392 3.294 -7.524 1.00 0.00 69 PHE A CA 13
ATOM 15721 C C . PHE A 1 59 ? 16.823 2.409 -8.687 1.00 0.00 69 PHE A C 13
ATOM 15722 O O . PHE A 1 59 ? 16.513 2.682 -9.845 1.00 0.00 69 PHE A O 13
ATOM 15739 N N . GLY A 1 60 ? 17.553 1.353 -8.372 1.00 0.00 70 GLY A N 13
ATOM 15740 C CA . GLY A 1 60 ? 17.929 0.387 -9.384 1.00 0.00 70 GLY A CA 13
ATOM 15741 C C . GLY A 1 60 ? 17.035 -0.835 -9.347 1.00 0.00 70 GLY A C 13
ATOM 15742 O O . GLY A 1 60 ? 17.418 -1.909 -9.805 1.00 0.00 70 GLY A O 13
ATOM 15746 N N . LEU A 1 61 ? 15.844 -0.670 -8.786 1.00 0.00 71 LEU A N 13
ATOM 15747 C CA . LEU A 1 61 ? 14.903 -1.773 -8.646 1.00 0.00 71 LEU A CA 13
ATOM 15748 C C . LEU A 1 61 ? 13.771 -1.657 -9.662 1.00 0.00 71 LEU A C 13
ATOM 15749 O O . LEU A 1 61 ? 13.669 -2.470 -10.577 1.00 0.00 71 LEU A O 13
ATOM 15765 N N . LYS A 1 62 ? 12.928 -0.636 -9.500 1.00 0.00 72 LYS A N 13
ATOM 15766 C CA . LYS A 1 62 ? 11.833 -0.388 -10.438 1.00 0.00 72 LYS A CA 13
ATOM 15767 C C . LYS A 1 62 ? 12.395 -0.001 -11.801 1.00 0.00 72 LYS A C 13
ATOM 15768 O O . LYS A 1 62 ? 11.775 -0.239 -12.838 1.00 0.00 72 LYS A O 13
ATOM 15787 N N . ALA A 1 63 ? 13.580 0.591 -11.786 1.00 0.00 73 ALA A N 13
ATOM 15788 C CA . ALA A 1 63 ? 14.277 0.932 -13.010 1.00 0.00 73 ALA A CA 13
ATOM 15789 C C . ALA A 1 63 ? 14.903 -0.319 -13.613 1.00 0.00 73 ALA A C 13
ATOM 15790 O O . ALA A 1 63 ? 16.107 -0.552 -13.496 1.00 0.00 73 ALA A O 13
ATOM 15797 N N . THR A 1 64 ? 14.064 -1.128 -14.234 1.00 0.00 74 THR A N 13
ATOM 15798 C CA . THR A 1 64 ? 14.495 -2.370 -14.847 1.00 0.00 74 THR A CA 13
ATOM 15799 C C . THR A 1 64 ? 15.432 -2.103 -16.018 1.00 0.00 74 THR A C 13
ATOM 15800 O O . THR A 1 64 ? 16.373 -2.869 -16.251 1.00 0.00 74 THR A O 13
ATOM 15811 N N . ARG A 1 65 ? 15.192 -1.000 -16.726 1.00 0.00 75 ARG A N 13
ATOM 15812 C CA . ARG A 1 65 ? 15.991 -0.626 -17.890 1.00 0.00 75 ARG A CA 13
ATOM 15813 C C . ARG A 1 65 ? 16.090 -1.793 -18.861 1.00 0.00 75 ARG A C 13
ATOM 15814 O O . ARG A 1 65 ? 17.173 -2.337 -19.099 1.00 0.00 75 ARG A O 13
ATOM 15835 N N . ARG A 1 66 ? 14.949 -2.185 -19.396 1.00 0.00 76 ARG A N 13
ATOM 15836 C CA . ARG A 1 66 ? 14.880 -3.284 -20.345 1.00 0.00 76 ARG A CA 13
ATOM 15837 C C . ARG A 1 66 ? 15.333 -2.810 -21.718 1.00 0.00 76 ARG A C 13
ATOM 15838 O O . ARG A 1 66 ? 15.788 -1.673 -21.858 1.00 0.00 76 ARG A O 13
ATOM 15859 N N . SER A 1 67 ? 15.219 -3.667 -22.720 1.00 0.00 77 SER A N 13
ATOM 15860 C CA . SER A 1 67 ? 15.618 -3.312 -24.075 1.00 0.00 77 SER A CA 13
ATOM 15861 C C . SER A 1 67 ? 14.714 -2.213 -24.634 1.00 0.00 77 SER A C 13
ATOM 15862 O O . SER A 1 67 ? 13.684 -2.488 -25.252 1.00 0.00 77 SER A O 13
ATOM 15870 N N . ARG A 1 68 ? 15.100 -0.970 -24.394 1.00 0.00 78 ARG A N 13
ATOM 15871 C CA . ARG A 1 68 ? 14.315 0.175 -24.823 1.00 0.00 78 ARG A CA 13
ATOM 15872 C C . ARG A 1 68 ? 14.501 0.415 -26.313 1.00 0.00 78 ARG A C 13
ATOM 15873 O O . ARG A 1 68 ? 13.593 0.890 -26.995 1.00 0.00 78 ARG A O 13
ATOM 15894 N N . LYS A 1 69 ? 15.677 0.066 -26.817 1.00 0.00 79 LYS A N 13
ATOM 15895 C CA . LYS A 1 69 ? 15.982 0.221 -28.231 1.00 0.00 79 LYS A CA 13
ATOM 15896 C C . LYS A 1 69 ? 15.854 -1.113 -28.956 1.00 0.00 79 LYS A C 13
ATOM 15897 O O . LYS A 1 69 ? 16.725 -1.498 -29.737 1.00 0.00 79 LYS A O 13
ATOM 15916 N N . ALA A 1 70 ? 14.764 -1.819 -28.691 1.00 0.00 80 ALA A N 13
ATOM 15917 C CA . ALA A 1 70 ? 14.522 -3.109 -29.320 1.00 0.00 80 ALA A CA 13
ATOM 15918 C C . ALA A 1 70 ? 13.822 -2.934 -30.660 1.00 0.00 80 ALA A C 13
ATOM 15919 O O . ALA A 1 70 ? 14.386 -3.230 -31.713 1.00 0.00 80 ALA A O 13
ATOM 15926 N N . GLU A 1 71 ? 12.597 -2.440 -30.618 1.00 0.00 81 GLU A N 13
ATOM 15927 C CA . GLU A 1 71 ? 11.808 -2.247 -31.821 1.00 0.00 81 GLU A CA 13
ATOM 15928 C C . GLU A 1 71 ? 11.220 -0.844 -31.857 1.00 0.00 81 GLU A C 13
ATOM 15929 O O . GLU A 1 71 ? 11.530 -0.055 -32.750 1.00 0.00 81 GLU A O 13
ATOM 15941 N N . ARG A 1 72 ? 10.374 -0.551 -30.877 1.00 0.00 82 ARG A N 13
ATOM 15942 C CA . ARG A 1 72 ? 9.717 0.745 -30.769 1.00 0.00 82 ARG A CA 13
ATOM 15943 C C . ARG A 1 72 ? 9.024 1.135 -32.069 1.00 0.00 82 ARG A C 13
ATOM 15944 O O . ARG A 1 72 ? 9.342 2.163 -32.673 1.00 0.00 82 ARG A O 13
ATOM 15965 N N . ALA A 1 73 ? 8.086 0.303 -32.499 1.00 0.00 83 ALA A N 13
ATOM 15966 C CA . ALA A 1 73 ? 7.268 0.618 -33.657 1.00 0.00 83 ALA A CA 13
ATOM 15967 C C . ALA A 1 73 ? 6.242 1.673 -33.276 1.00 0.00 83 ALA A C 13
ATOM 15968 O O . ALA A 1 73 ? 5.787 2.458 -34.110 1.00 0.00 83 ALA A O 13
ATOM 15975 N N . LYS A 1 74 ? 5.885 1.677 -32.000 1.00 0.00 84 LYS A N 13
ATOM 15976 C CA . LYS A 1 74 ? 4.999 2.686 -31.444 1.00 0.00 84 LYS A CA 13
ATOM 15977 C C . LYS A 1 74 ? 5.807 3.642 -30.572 1.00 0.00 84 LYS A C 13
ATOM 15978 O O . LYS A 1 74 ? 7.038 3.565 -30.549 1.00 0.00 84 LYS A O 13
ATOM 15997 N N . LEU A 1 75 ? 5.116 4.523 -29.852 1.00 0.00 85 LEU A N 13
ATOM 15998 C CA . LEU A 1 75 ? 5.761 5.523 -29.003 1.00 0.00 85 LEU A CA 13
ATOM 15999 C C . LEU A 1 75 ? 6.659 6.434 -29.836 1.00 0.00 85 LEU A C 13
ATOM 16000 O O . LEU A 1 75 ? 6.114 7.207 -30.654 1.00 0.00 85 LEU A O 13
ATOM 16017 N N . GLY A 1 1 ? -26.541 8.411 2.355 1.00 0.00 11 GLY A N 14
ATOM 16018 C CA . GLY A 1 1 ? -25.281 7.730 2.732 1.00 0.00 11 GLY A CA 14
ATOM 16019 C C . GLY A 1 1 ? -25.384 6.230 2.584 1.00 0.00 11 GLY A C 14
ATOM 16020 O O . GLY A 1 1 ? -26.360 5.621 3.023 1.00 0.00 11 GLY A O 14
ATOM 16026 N N . ARG A 1 2 ? -24.374 5.633 1.968 1.00 0.00 12 ARG A N 14
ATOM 16027 C CA . ARG A 1 2 ? -24.357 4.195 1.734 1.00 0.00 12 ARG A CA 14
ATOM 16028 C C . ARG A 1 2 ? -24.071 3.433 3.024 1.00 0.00 12 ARG A C 14
ATOM 16029 O O . ARG A 1 2 ? -23.334 3.916 3.885 1.00 0.00 12 ARG A O 14
ATOM 16050 N N . PRO A 1 3 ? -24.665 2.234 3.176 1.00 0.00 13 PRO A N 14
ATOM 16051 C CA . PRO A 1 3 ? -24.435 1.368 4.337 1.00 0.00 13 PRO A CA 14
ATOM 16052 C C . PRO A 1 3 ? -23.036 0.756 4.322 1.00 0.00 13 PRO A C 14
ATOM 16053 O O . PRO A 1 3 ? -22.238 1.018 3.417 1.00 0.00 13 PRO A O 14
ATOM 16064 N N . GLY A 1 4 ? -22.760 -0.092 5.309 1.00 0.00 14 GLY A N 14
ATOM 16065 C CA . GLY A 1 4 ? -21.444 -0.698 5.448 1.00 0.00 14 GLY A CA 14
ATOM 16066 C C . GLY A 1 4 ? -21.181 -1.802 4.439 1.00 0.00 14 GLY A C 14
ATOM 16067 O O . GLY A 1 4 ? -20.394 -2.714 4.696 1.00 0.00 14 GLY A O 14
ATOM 16071 N N . VAL A 1 5 ? -21.849 -1.721 3.297 1.00 0.00 15 VAL A N 14
ATOM 16072 C CA . VAL A 1 5 ? -21.630 -2.651 2.201 1.00 0.00 15 VAL A CA 14
ATOM 16073 C C . VAL A 1 5 ? -20.599 -2.083 1.236 1.00 0.00 15 VAL A C 14
ATOM 16074 O O . VAL A 1 5 ? -19.992 -2.808 0.446 1.00 0.00 15 VAL A O 14
ATOM 16087 N N . PHE A 1 6 ? -20.411 -0.771 1.315 1.00 0.00 16 PHE A N 14
ATOM 16088 C CA . PHE A 1 6 ? -19.472 -0.067 0.458 1.00 0.00 16 PHE A CA 14
ATOM 16089 C C . PHE A 1 6 ? -19.261 1.351 0.976 1.00 0.00 16 PHE A C 14
ATOM 16090 O O . PHE A 1 6 ? -19.892 2.301 0.511 1.00 0.00 16 PHE A O 14
ATOM 16107 N N . ARG A 1 7 ? -18.397 1.478 1.968 1.00 0.00 17 ARG A N 14
ATOM 16108 C CA . ARG A 1 7 ? -18.049 2.779 2.510 1.00 0.00 17 ARG A CA 14
ATOM 16109 C C . ARG A 1 7 ? -16.729 3.254 1.924 1.00 0.00 17 ARG A C 14
ATOM 16110 O O . ARG A 1 7 ? -15.665 2.775 2.307 1.00 0.00 17 ARG A O 14
ATOM 16131 N N . THR A 1 8 ? -16.801 4.196 0.997 1.00 0.00 18 THR A N 14
ATOM 16132 C CA . THR A 1 8 ? -15.614 4.679 0.309 1.00 0.00 18 THR A CA 14
ATOM 16133 C C . THR A 1 8 ? -14.657 5.404 1.245 1.00 0.00 18 THR A C 14
ATOM 16134 O O . THR A 1 8 ? -13.446 5.393 1.015 1.00 0.00 18 THR A O 14
ATOM 16145 N N . ARG A 1 9 ? -15.209 6.034 2.289 1.00 0.00 19 ARG A N 14
ATOM 16146 C CA . ARG A 1 9 ? -14.433 6.850 3.230 1.00 0.00 19 ARG A CA 14
ATOM 16147 C C . ARG A 1 9 ? -13.938 8.127 2.550 1.00 0.00 19 ARG A C 14
ATOM 16148 O O . ARG A 1 9 ? -14.304 9.239 2.935 1.00 0.00 19 ARG A O 14
ATOM 16169 N N . GLY A 1 10 ? -13.115 7.945 1.534 1.00 0.00 20 GLY A N 14
ATOM 16170 C CA . GLY A 1 10 ? -12.593 9.046 0.759 1.00 0.00 20 GLY A CA 14
ATOM 16171 C C . GLY A 1 10 ? -11.693 8.535 -0.334 1.00 0.00 20 GLY A C 14
ATOM 16172 O O . GLY A 1 10 ? -10.661 9.130 -0.638 1.00 0.00 20 GLY A O 14
ATOM 16176 N N . LEU A 1 11 ? -12.089 7.413 -0.917 1.00 0.00 21 LEU A N 14
ATOM 16177 C CA . LEU A 1 11 ? -11.290 6.762 -1.935 1.00 0.00 21 LEU A CA 14
ATOM 16178 C C . LEU A 1 11 ? -11.355 7.514 -3.244 1.00 0.00 21 LEU A C 14
ATOM 16179 O O . LEU A 1 11 ? -12.413 7.610 -3.871 1.00 0.00 21 LEU A O 14
ATOM 16195 N N . THR A 1 12 ? -10.226 8.060 -3.642 1.00 0.00 22 THR A N 14
ATOM 16196 C CA . THR A 1 12 ? -10.108 8.683 -4.938 1.00 0.00 22 THR A CA 14
ATOM 16197 C C . THR A 1 12 ? -10.012 7.607 -6.010 1.00 0.00 22 THR A C 14
ATOM 16198 O O . THR A 1 12 ? -9.951 6.417 -5.687 1.00 0.00 22 THR A O 14
ATOM 16209 N N . ASP A 1 13 ? -9.996 8.006 -7.268 1.00 0.00 23 ASP A N 14
ATOM 16210 C CA . ASP A 1 13 ? -9.967 7.047 -8.365 1.00 0.00 23 ASP A CA 14
ATOM 16211 C C . ASP A 1 13 ? -8.764 6.111 -8.249 1.00 0.00 23 ASP A C 14
ATOM 16212 O O . ASP A 1 13 ? -8.881 4.912 -8.490 1.00 0.00 23 ASP A O 14
ATOM 16221 N N . GLU A 1 14 ? -7.624 6.656 -7.841 1.00 0.00 24 GLU A N 14
ATOM 16222 C CA . GLU A 1 14 ? -6.404 5.864 -7.703 1.00 0.00 24 GLU A CA 14
ATOM 16223 C C . GLU A 1 14 ? -6.513 4.854 -6.559 1.00 0.00 24 GLU A C 14
ATOM 16224 O O . GLU A 1 14 ? -6.067 3.713 -6.692 1.00 0.00 24 GLU A O 14
ATOM 16236 N N . GLU A 1 15 ? -7.101 5.271 -5.438 1.00 0.00 25 GLU A N 14
ATOM 16237 C CA . GLU A 1 15 ? -7.319 4.358 -4.316 1.00 0.00 25 GLU A CA 14
ATOM 16238 C C . GLU A 1 15 ? -8.281 3.257 -4.729 1.00 0.00 25 GLU A C 14
ATOM 16239 O O . GLU A 1 15 ? -8.035 2.073 -4.500 1.00 0.00 25 GLU A O 14
ATOM 16251 N N . TYR A 1 16 ? -9.379 3.667 -5.345 1.00 0.00 26 TYR A N 14
ATOM 16252 C CA . TYR A 1 16 ? -10.414 2.739 -5.758 1.00 0.00 26 TYR A CA 14
ATOM 16253 C C . TYR A 1 16 ? -9.892 1.782 -6.814 1.00 0.00 26 TYR A C 14
ATOM 16254 O O . TYR A 1 16 ? -10.233 0.604 -6.811 1.00 0.00 26 TYR A O 14
ATOM 16272 N N . ASP A 1 17 ? -9.061 2.291 -7.707 1.00 0.00 27 ASP A N 14
ATOM 16273 C CA . ASP A 1 17 ? -8.473 1.470 -8.754 1.00 0.00 27 ASP A CA 14
ATOM 16274 C C . ASP A 1 17 ? -7.596 0.388 -8.143 1.00 0.00 27 ASP A C 14
ATOM 16275 O O . ASP A 1 17 ? -7.664 -0.776 -8.540 1.00 0.00 27 ASP A O 14
ATOM 16284 N N . GLU A 1 18 ? -6.795 0.778 -7.154 1.00 0.00 28 GLU A N 14
ATOM 16285 C CA . GLU A 1 18 ? -5.960 -0.159 -6.426 1.00 0.00 28 GLU A CA 14
ATOM 16286 C C . GLU A 1 18 ? -6.836 -1.182 -5.714 1.00 0.00 28 GLU A C 14
ATOM 16287 O O . GLU A 1 18 ? -6.571 -2.385 -5.737 1.00 0.00 28 GLU A O 14
ATOM 16299 N N . PHE A 1 19 ? -7.886 -0.676 -5.087 1.00 0.00 29 PHE A N 14
ATOM 16300 C CA . PHE A 1 19 ? -8.874 -1.498 -4.410 1.00 0.00 29 PHE A CA 14
ATOM 16301 C C . PHE A 1 19 ? -9.498 -2.510 -5.367 1.00 0.00 29 PHE A C 14
ATOM 16302 O O . PHE A 1 19 ? -9.688 -3.666 -5.004 1.00 0.00 29 PHE A O 14
ATOM 16319 N N . LYS A 1 20 ? -9.808 -2.078 -6.585 1.00 0.00 30 LYS A N 14
ATOM 16320 C CA . LYS A 1 20 ? -10.373 -2.977 -7.584 1.00 0.00 30 LYS A CA 14
ATOM 16321 C C . LYS A 1 20 ? -9.396 -4.094 -7.897 1.00 0.00 30 LYS A C 14
ATOM 16322 O O . LYS A 1 20 ? -9.755 -5.270 -7.877 1.00 0.00 30 LYS A O 14
ATOM 16341 N N . LYS A 1 21 ? -8.160 -3.709 -8.191 1.00 0.00 31 LYS A N 14
ATOM 16342 C CA . LYS A 1 21 ? -7.099 -4.664 -8.484 1.00 0.00 31 LYS A CA 14
ATOM 16343 C C . LYS A 1 21 ? -6.951 -5.661 -7.347 1.00 0.00 31 LYS A C 14
ATOM 16344 O O . LYS A 1 21 ? -6.858 -6.872 -7.568 1.00 0.00 31 LYS A O 14
ATOM 16363 N N . ARG A 1 22 ? -6.945 -5.136 -6.132 1.00 0.00 32 ARG A N 14
ATOM 16364 C CA . ARG A 1 22 ? -6.854 -5.951 -4.936 1.00 0.00 32 ARG A CA 14
ATOM 16365 C C . ARG A 1 22 ? -8.075 -6.849 -4.790 1.00 0.00 32 ARG A C 14
ATOM 16366 O O . ARG A 1 22 ? -7.944 -8.035 -4.505 1.00 0.00 32 ARG A O 14
ATOM 16387 N N . ARG A 1 23 ? -9.255 -6.284 -5.006 1.00 0.00 33 ARG A N 14
ATOM 16388 C CA . ARG A 1 23 ? -10.499 -7.031 -4.898 1.00 0.00 33 ARG A CA 14
ATOM 16389 C C . ARG A 1 23 ? -10.563 -8.134 -5.945 1.00 0.00 33 ARG A C 14
ATOM 16390 O O . ARG A 1 23 ? -10.963 -9.255 -5.640 1.00 0.00 33 ARG A O 14
ATOM 16411 N N . GLU A 1 24 ? -10.138 -7.825 -7.161 1.00 0.00 34 GLU A N 14
ATOM 16412 C CA . GLU A 1 24 ? -10.058 -8.823 -8.221 1.00 0.00 34 GLU A CA 14
ATOM 16413 C C . GLU A 1 24 ? -9.056 -9.915 -7.846 1.00 0.00 34 GLU A C 14
ATOM 16414 O O . GLU A 1 24 ? -9.290 -11.098 -8.089 1.00 0.00 34 GLU A O 14
ATOM 16426 N N . SER A 1 25 ? -7.951 -9.503 -7.236 1.00 0.00 35 SER A N 14
ATOM 16427 C CA . SER A 1 25 ? -6.929 -10.431 -6.767 1.00 0.00 35 SER A CA 14
ATOM 16428 C C . SER A 1 25 ? -7.504 -11.374 -5.708 1.00 0.00 35 SER A C 14
ATOM 16429 O O . SER A 1 25 ? -7.055 -12.509 -5.558 1.00 0.00 35 SER A O 14
ATOM 16437 N N . ARG A 1 26 ? -8.512 -10.898 -4.986 1.00 0.00 36 ARG A N 14
ATOM 16438 C CA . ARG A 1 26 ? -9.191 -11.710 -3.985 1.00 0.00 36 ARG A CA 14
ATOM 16439 C C . ARG A 1 26 ? -10.439 -12.374 -4.568 1.00 0.00 36 ARG A C 14
ATOM 16440 O O . ARG A 1 26 ? -11.314 -12.827 -3.829 1.00 0.00 36 ARG A O 14
ATOM 16461 N N . GLY A 1 27 ? -10.524 -12.408 -5.898 1.00 0.00 37 GLY A N 14
ATOM 16462 C CA . GLY A 1 27 ? -11.640 -13.055 -6.569 1.00 0.00 37 GLY A CA 14
ATOM 16463 C C . GLY A 1 27 ? -12.964 -12.364 -6.310 1.00 0.00 37 GLY A C 14
ATOM 16464 O O . GLY A 1 27 ? -14.021 -12.990 -6.373 1.00 0.00 37 GLY A O 14
ATOM 16468 N N . GLY A 1 28 ? -12.908 -11.075 -6.011 1.00 0.00 38 GLY A N 14
ATOM 16469 C CA . GLY A 1 28 ? -14.112 -10.328 -5.712 1.00 0.00 38 GLY A CA 14
ATOM 16470 C C . GLY A 1 28 ? -14.420 -10.316 -4.233 1.00 0.00 38 GLY A C 14
ATOM 16471 O O . GLY A 1 28 ? -15.221 -9.512 -3.759 1.00 0.00 38 GLY A O 14
ATOM 16475 N N . LYS A 1 29 ? -13.776 -11.206 -3.495 1.00 0.00 39 LYS A N 14
ATOM 16476 C CA . LYS A 1 29 ? -13.987 -11.302 -2.063 1.00 0.00 39 LYS A CA 14
ATOM 16477 C C . LYS A 1 29 ? -13.067 -10.342 -1.327 1.00 0.00 39 LYS A C 14
ATOM 16478 O O . LYS A 1 29 ? -12.120 -10.756 -0.657 1.00 0.00 39 LYS A O 14
ATOM 16497 N N . TYR A 1 30 ? -13.341 -9.056 -1.470 1.00 0.00 40 TYR A N 14
ATOM 16498 C CA . TYR A 1 30 ? -12.516 -8.026 -0.869 1.00 0.00 40 TYR A CA 14
ATOM 16499 C C . TYR A 1 30 ? -13.350 -6.786 -0.608 1.00 0.00 40 TYR A C 14
ATOM 16500 O O . TYR A 1 30 ? -13.723 -6.075 -1.543 1.00 0.00 40 TYR A O 14
ATOM 16518 N N . SER A 1 31 ? -13.660 -6.529 0.647 1.00 0.00 41 SER A N 14
ATOM 16519 C CA . SER A 1 31 ? -14.448 -5.362 0.985 1.00 0.00 41 SER A CA 14
ATOM 16520 C C . SER A 1 31 ? -13.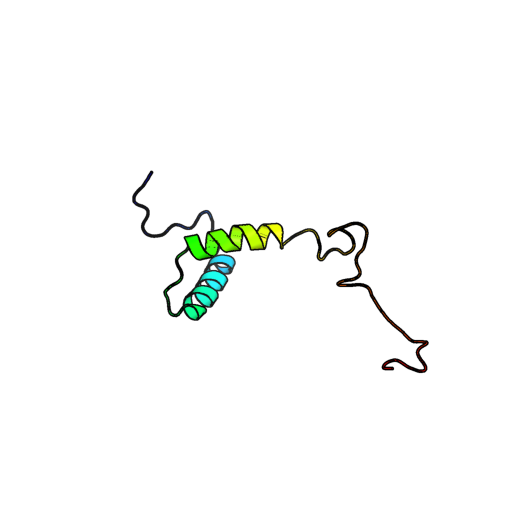579 -4.126 1.028 1.00 0.00 41 SER A C 14
ATOM 16521 O O . SER A 1 31 ? -12.347 -4.219 1.064 1.00 0.00 41 SER A O 14
ATOM 16529 N N . ILE A 1 32 ? -14.213 -2.971 1.039 1.00 0.00 42 ILE A N 14
ATOM 16530 C CA . ILE A 1 32 ? -13.487 -1.729 1.152 1.00 0.00 42 ILE A CA 14
ATOM 16531 C C . ILE A 1 32 ? -12.793 -1.657 2.496 1.00 0.00 42 ILE A C 14
ATOM 16532 O O . ILE A 1 32 ? -11.713 -1.121 2.597 1.00 0.00 42 ILE A O 14
ATOM 16548 N N . ASP A 1 33 ? -13.414 -2.233 3.518 1.00 0.00 43 ASP A N 14
ATOM 16549 C CA . ASP A 1 33 ? -12.853 -2.220 4.862 1.00 0.00 43 ASP A CA 14
ATOM 16550 C C . ASP A 1 33 ? -11.530 -2.964 4.888 1.00 0.00 43 ASP A C 14
ATOM 16551 O O . ASP A 1 33 ? -10.590 -2.560 5.570 1.00 0.00 43 ASP A O 14
ATOM 16560 N N . ASP A 1 34 ? -11.462 -4.044 4.123 1.00 0.00 44 ASP A N 14
ATOM 16561 C CA . ASP A 1 34 ? -10.229 -4.800 3.975 1.00 0.00 44 ASP A CA 14
ATOM 16562 C C . ASP A 1 34 ? -9.182 -3.943 3.278 1.00 0.00 44 ASP A C 14
ATOM 16563 O O . ASP A 1 34 ? -7.990 -4.039 3.564 1.00 0.00 44 ASP A O 14
ATOM 16572 N N . TYR A 1 35 ? -9.641 -3.094 2.366 1.00 0.00 45 TYR A N 14
ATOM 16573 C CA . TYR A 1 35 ? -8.766 -2.129 1.719 1.00 0.00 45 TYR A CA 14
ATOM 16574 C C . TYR A 1 35 ? -8.416 -1.005 2.683 1.00 0.00 45 TYR A C 14
ATOM 16575 O O . TYR A 1 35 ? -7.273 -0.595 2.775 1.00 0.00 45 TYR A O 14
ATOM 16593 N N . LEU A 1 36 ? -9.416 -0.544 3.407 1.00 0.00 46 LEU A N 14
ATOM 16594 C CA . LEU A 1 36 ? -9.298 0.591 4.305 1.00 0.00 46 LEU A CA 14
ATOM 16595 C C . LEU A 1 36 ? -8.364 0.292 5.478 1.00 0.00 46 LEU A C 14
ATOM 16596 O O . LEU A 1 36 ? -7.693 1.189 5.973 1.00 0.00 46 LEU A O 14
ATOM 16612 N N . ALA A 1 37 ? -8.317 -0.962 5.912 1.00 0.00 47 ALA A N 14
ATOM 16613 C CA . ALA A 1 37 ? -7.401 -1.371 6.978 1.00 0.00 47 ALA A CA 14
ATOM 16614 C C . ALA A 1 37 ? -5.967 -1.401 6.475 1.00 0.00 47 ALA A C 14
ATOM 16615 O O . ALA A 1 37 ? -5.042 -1.013 7.185 1.00 0.00 47 ALA A O 14
ATOM 16622 N N . ASP A 1 38 ? -5.784 -1.861 5.247 1.00 0.00 48 ASP A N 14
ATOM 16623 C CA . ASP A 1 38 ? -4.470 -1.827 4.625 1.00 0.00 48 ASP A CA 14
ATOM 16624 C C . ASP A 1 38 ? -4.136 -0.386 4.267 1.00 0.00 48 ASP A C 14
ATOM 16625 O O . ASP A 1 38 ? -2.987 0.031 4.342 1.00 0.00 48 ASP A O 14
ATOM 16634 N N . ARG A 1 39 ? -5.171 0.372 3.917 1.00 0.00 49 ARG A N 14
ATOM 16635 C CA . ARG A 1 39 ? -5.049 1.792 3.609 1.00 0.00 49 ARG A CA 14
ATOM 16636 C C . ARG A 1 39 ? -4.558 2.559 4.835 1.00 0.00 49 ARG A C 14
ATOM 16637 O O . ARG A 1 39 ? -3.775 3.504 4.718 1.00 0.00 49 ARG A O 14
ATOM 16658 N N . GLU A 1 40 ? -5.030 2.133 6.010 1.00 0.00 50 GLU A N 14
ATOM 16659 C CA . GLU A 1 40 ? -4.557 2.662 7.288 1.00 0.00 50 GLU A CA 14
ATOM 16660 C C . GLU A 1 40 ? -3.042 2.549 7.374 1.00 0.00 50 GLU A C 14
ATOM 16661 O O . GLU A 1 40 ? -2.367 3.389 7.968 1.00 0.00 50 GLU A O 14
ATOM 16673 N N . ARG A 1 41 ? -2.523 1.494 6.769 1.00 0.00 51 ARG A N 14
ATOM 16674 C CA . ARG A 1 41 ? -1.098 1.247 6.731 1.00 0.00 51 ARG A CA 14
ATOM 16675 C C . ARG A 1 41 ? -0.452 1.985 5.570 1.00 0.00 51 ARG A C 14
ATOM 16676 O O . ARG A 1 41 ? 0.627 2.548 5.702 1.00 0.00 51 ARG A O 14
ATOM 16697 N N . GLU A 1 42 ? -1.140 1.992 4.440 1.00 0.00 52 GLU A N 14
ATOM 16698 C CA . GLU A 1 42 ? -0.622 2.584 3.210 1.00 0.00 52 GLU A CA 14
ATOM 16699 C C . GLU A 1 42 ? -0.191 4.028 3.407 1.00 0.00 52 GLU A C 14
ATOM 16700 O O . GLU A 1 42 ? 0.864 4.427 2.932 1.00 0.00 52 GLU A O 14
ATOM 16712 N N . GLU A 1 43 ? -0.996 4.803 4.121 1.00 0.00 53 GLU A N 14
ATOM 16713 C CA . GLU A 1 43 ? -0.730 6.228 4.281 1.00 0.00 53 GLU A CA 14
ATOM 16714 C C . GLU A 1 43 ? 0.617 6.492 4.962 1.00 0.00 53 GLU A C 14
ATOM 16715 O O . GLU A 1 43 ? 1.285 7.481 4.656 1.00 0.00 53 GLU A O 14
ATOM 16727 N N . GLU A 1 44 ? 1.025 5.610 5.866 1.00 0.00 54 GLU A N 14
ATOM 16728 C CA . GLU A 1 44 ? 2.325 5.744 6.517 1.00 0.00 54 GLU A CA 14
ATOM 16729 C C . GLU A 1 44 ? 3.413 5.055 5.695 1.00 0.00 54 GLU A C 14
ATOM 16730 O O . GLU A 1 44 ? 4.604 5.295 5.886 1.00 0.00 54 GLU A O 14
ATOM 16742 N N . LEU A 1 45 ? 2.987 4.190 4.785 1.00 0.00 55 LEU A N 14
ATOM 16743 C CA . LEU A 1 45 ? 3.909 3.432 3.946 1.00 0.00 55 LEU A CA 14
ATOM 16744 C C . LEU A 1 45 ? 4.209 4.166 2.641 1.00 0.00 55 LEU A C 14
ATOM 16745 O O . LEU A 1 45 ? 5.118 3.782 1.905 1.00 0.00 55 LEU A O 14
ATOM 16761 N N . LEU A 1 46 ? 3.428 5.202 2.351 1.00 0.00 56 LEU A N 14
ATOM 16762 C CA . LEU A 1 46 ? 3.605 5.985 1.130 1.00 0.00 56 LEU A CA 14
ATOM 16763 C C . LEU A 1 46 ? 4.973 6.643 1.109 1.00 0.00 56 LEU A C 14
ATOM 16764 O O . LEU A 1 46 ? 5.724 6.505 0.146 1.00 0.00 56 LEU A O 14
ATOM 16780 N N . GLU A 1 47 ? 5.289 7.362 2.170 1.00 0.00 57 GLU A N 14
ATOM 16781 C CA . GLU A 1 47 ? 6.600 7.953 2.316 1.00 0.00 57 GLU A CA 14
ATOM 16782 C C . GLU A 1 47 ? 7.349 7.281 3.452 1.00 0.00 57 GLU A C 14
ATOM 16783 O O . GLU A 1 47 ? 6.779 6.997 4.503 1.00 0.00 57 GLU A O 14
ATOM 16795 N N . ARG A 1 48 ? 8.615 6.987 3.221 1.00 0.00 58 ARG A N 14
ATOM 16796 C CA . ARG A 1 48 ? 9.428 6.309 4.212 1.00 0.00 58 ARG A CA 14
ATOM 16797 C C . ARG A 1 48 ? 10.901 6.573 3.966 1.00 0.00 58 ARG A C 14
ATOM 16798 O O . ARG A 1 48 ? 11.429 6.313 2.884 1.00 0.00 58 ARG A O 14
ATOM 16819 N N . ASP A 1 49 ? 11.547 7.095 4.997 1.00 0.00 59 ASP A N 14
ATOM 16820 C CA . ASP A 1 49 ? 12.963 7.452 4.959 1.00 0.00 59 ASP A CA 14
ATOM 16821 C C . ASP A 1 49 ? 13.817 6.251 4.567 1.00 0.00 59 ASP A C 14
ATOM 16822 O O . ASP A 1 49 ? 14.918 6.398 4.038 1.00 0.00 59 ASP A O 14
ATOM 16831 N N . GLU A 1 50 ? 13.281 5.064 4.832 1.00 0.00 60 GLU A N 14
ATOM 16832 C CA . GLU A 1 50 ? 13.977 3.801 4.603 1.00 0.00 60 GLU A CA 14
ATOM 16833 C C . GLU A 1 50 ? 14.274 3.575 3.122 1.00 0.00 60 GLU A C 14
ATOM 16834 O O . GLU A 1 50 ? 15.331 3.056 2.763 1.00 0.00 60 GLU A O 14
ATOM 16846 N N . GLU A 1 51 ? 13.335 3.966 2.268 1.00 0.00 61 GLU A N 14
ATOM 16847 C CA . GLU A 1 51 ? 13.442 3.697 0.838 1.00 0.00 61 GLU A CA 14
ATOM 16848 C C . GLU A 1 51 ? 14.431 4.656 0.173 1.00 0.00 61 GLU A C 14
ATOM 16849 O O . GLU A 1 51 ? 14.894 4.414 -0.942 1.00 0.00 61 GLU A O 14
ATOM 16861 N N . GLU A 1 52 ? 14.749 5.735 0.892 1.00 0.00 62 GLU A N 14
ATOM 16862 C CA . GLU A 1 52 ? 15.671 6.774 0.427 1.00 0.00 62 GLU A CA 14
ATOM 16863 C C . GLU A 1 52 ? 15.070 7.584 -0.725 1.00 0.00 62 GLU A C 14
ATOM 16864 O O . GLU A 1 52 ? 14.253 7.079 -1.493 1.00 0.00 62 GLU A O 14
ATOM 16876 N N . ALA A 1 53 ? 15.481 8.853 -0.812 1.00 0.00 63 ALA A N 14
ATOM 16877 C CA . ALA A 1 53 ? 15.040 9.782 -1.860 1.00 0.00 63 ALA A CA 14
ATOM 16878 C C . ALA A 1 53 ? 13.651 10.343 -1.574 1.00 0.00 63 ALA A C 14
ATOM 16879 O O . ALA A 1 53 ? 12.999 10.897 -2.461 1.00 0.00 63 ALA A O 14
ATOM 16886 N N . ILE A 1 54 ? 13.206 10.206 -0.337 1.00 0.00 64 ILE A N 14
ATOM 16887 C CA . ILE A 1 54 ? 11.968 10.836 0.100 1.00 0.00 64 ILE A CA 14
ATOM 16888 C C . ILE A 1 54 ? 12.302 11.962 1.058 1.00 0.00 64 ILE A C 14
ATOM 16889 O O . ILE A 1 54 ? 11.901 13.111 0.869 1.00 0.00 64 ILE A O 14
ATOM 16905 N N . PHE A 1 55 ? 13.047 11.602 2.086 1.00 0.00 65 PHE A N 14
ATOM 16906 C CA . PHE A 1 55 ? 13.570 12.557 3.047 1.00 0.00 65 PHE A CA 14
ATOM 16907 C C . PHE A 1 55 ? 14.575 13.496 2.377 1.00 0.00 65 PHE A C 14
ATOM 16908 O O . PHE A 1 55 ? 15.135 13.177 1.324 1.00 0.00 65 PHE A O 14
ATOM 16925 N N . GLY A 1 56 ? 14.791 14.653 2.983 1.00 0.00 66 GLY A N 14
ATOM 16926 C CA . GLY A 1 56 ? 15.555 15.707 2.340 1.00 0.00 66 GLY A CA 14
ATOM 16927 C C . GLY A 1 56 ? 17.050 15.614 2.578 1.00 0.00 66 GLY A C 14
ATOM 16928 O O . GLY A 1 56 ? 17.810 16.446 2.081 1.00 0.00 66 GLY A O 14
ATOM 16932 N N . ASP A 1 57 ? 17.477 14.613 3.335 1.00 0.00 67 ASP A N 14
ATOM 16933 C CA . ASP A 1 57 ? 18.894 14.423 3.616 1.00 0.00 67 ASP A CA 14
ATOM 16934 C C . ASP A 1 57 ? 19.255 12.944 3.607 1.00 0.00 67 ASP A C 14
ATOM 16935 O O . ASP A 1 57 ? 18.634 12.141 4.306 1.00 0.00 67 ASP A O 14
ATOM 16944 N N . GLY A 1 58 ? 20.249 12.590 2.802 1.00 0.00 68 GLY A N 14
ATOM 16945 C CA . GLY A 1 58 ? 20.740 11.229 2.775 1.00 0.00 68 GLY A CA 14
ATOM 16946 C C . GLY A 1 58 ? 20.192 10.425 1.613 1.00 0.00 68 GLY A C 14
ATOM 16947 O O . GLY A 1 58 ? 19.901 9.240 1.763 1.00 0.00 68 GLY A O 14
ATOM 16951 N N . PHE A 1 59 ? 20.061 11.049 0.451 1.00 0.00 69 PHE A N 14
ATOM 16952 C CA . PHE A 1 59 ? 19.549 10.351 -0.724 1.00 0.00 69 PHE A CA 14
ATOM 16953 C C . PHE A 1 59 ? 20.498 10.497 -1.907 1.00 0.00 69 PHE A C 14
ATOM 16954 O O . PHE A 1 59 ? 20.953 11.596 -2.227 1.00 0.00 69 PHE A O 14
ATOM 16971 N N . GLY A 1 60 ? 20.806 9.374 -2.540 1.00 0.00 70 GLY A N 14
ATOM 16972 C CA . GLY A 1 60 ? 21.645 9.386 -3.721 1.00 0.00 70 GLY A CA 14
ATOM 16973 C C . GLY A 1 60 ? 20.942 8.780 -4.920 1.00 0.00 70 GLY A C 14
ATOM 16974 O O . GLY A 1 60 ? 21.430 8.869 -6.048 1.00 0.00 70 GLY A O 14
ATOM 16978 N N . LEU A 1 61 ? 19.794 8.154 -4.671 1.00 0.00 71 LEU A N 14
ATOM 16979 C CA . LEU A 1 61 ? 18.989 7.564 -5.735 1.00 0.00 71 LEU A CA 14
ATOM 16980 C C . LEU A 1 61 ? 18.496 8.635 -6.702 1.00 0.00 71 LEU A C 14
ATOM 16981 O O . LEU A 1 61 ? 18.694 8.531 -7.913 1.00 0.00 71 LEU A O 14
ATOM 16997 N N . LYS A 1 62 ? 17.860 9.666 -6.160 1.00 0.00 72 LYS A N 14
ATOM 16998 C CA . LYS A 1 62 ? 17.361 10.772 -6.970 1.00 0.00 72 LYS A CA 14
ATOM 16999 C C . LYS A 1 62 ? 18.237 12.004 -6.769 1.00 0.00 72 LYS A C 14
ATOM 17000 O O . LYS A 1 62 ? 17.758 13.052 -6.331 1.00 0.00 72 LYS A O 14
ATOM 17019 N N . ALA A 1 63 ? 19.518 11.876 -7.081 1.00 0.00 73 ALA A N 14
ATOM 17020 C CA . ALA A 1 63 ? 20.461 12.968 -6.890 1.00 0.00 73 ALA A CA 14
ATOM 17021 C C . ALA A 1 63 ? 20.355 13.988 -8.020 1.00 0.00 73 ALA A C 14
ATOM 17022 O O . ALA A 1 63 ? 21.274 14.147 -8.829 1.00 0.00 73 ALA A O 14
ATOM 17029 N N . THR A 1 64 ? 19.219 14.665 -8.072 1.00 0.00 74 THR A N 14
ATOM 17030 C CA . THR A 1 64 ? 18.993 15.707 -9.052 1.00 0.00 74 THR A CA 14
ATOM 17031 C C . THR A 1 64 ? 19.763 16.963 -8.670 1.00 0.00 74 THR A C 14
ATOM 17032 O O . THR A 1 64 ? 19.470 17.597 -7.655 1.00 0.00 74 THR A O 14
ATOM 17043 N N . ARG A 1 65 ? 20.754 17.311 -9.472 1.00 0.00 75 ARG A N 14
ATOM 17044 C CA . ARG A 1 65 ? 21.577 18.476 -9.195 1.00 0.00 75 ARG A CA 14
ATOM 17045 C C . ARG A 1 65 ? 20.787 19.754 -9.416 1.00 0.00 75 ARG A C 14
ATOM 17046 O O . ARG A 1 65 ? 20.630 20.213 -10.548 1.00 0.00 75 ARG A O 14
ATOM 17067 N N . ARG A 1 66 ? 20.281 20.320 -8.332 1.00 0.00 76 ARG A N 14
ATOM 17068 C CA . ARG A 1 66 ? 19.566 21.585 -8.396 1.00 0.00 76 ARG A CA 14
ATOM 17069 C C . ARG A 1 66 ? 20.541 22.741 -8.206 1.00 0.00 76 ARG A C 14
ATOM 17070 O O . ARG A 1 66 ? 20.180 23.803 -7.694 1.00 0.00 76 ARG A O 14
ATOM 17091 N N . SER A 1 67 ? 21.780 22.514 -8.618 1.00 0.00 77 SER A N 14
ATOM 17092 C CA . SER A 1 67 ? 22.828 23.511 -8.517 1.00 0.00 77 SER A CA 14
ATOM 17093 C C . SER A 1 67 ? 22.550 24.679 -9.456 1.00 0.00 77 SER A C 14
ATOM 17094 O O . SER A 1 67 ? 22.542 25.834 -9.033 1.00 0.00 77 SER A O 14
ATOM 17102 N N . ARG A 1 68 ? 22.309 24.352 -10.727 1.00 0.00 78 ARG A N 14
ATOM 17103 C CA . ARG A 1 68 ? 21.974 25.336 -11.755 1.00 0.00 78 ARG A CA 14
ATOM 17104 C C . ARG A 1 68 ? 23.085 26.369 -11.917 1.00 0.00 78 ARG A C 14
ATOM 17105 O O . ARG A 1 68 ? 24.015 26.167 -12.695 1.00 0.00 78 ARG A O 14
ATOM 17126 N N . LYS A 1 69 ? 23.003 27.457 -11.162 1.00 0.00 79 LYS A N 14
ATOM 17127 C CA . LYS A 1 69 ? 24.018 28.498 -11.217 1.00 0.00 79 LYS A CA 14
ATOM 17128 C C . LYS A 1 69 ? 25.190 28.131 -10.316 1.00 0.00 79 LYS A C 14
ATOM 17129 O O . LYS A 1 69 ? 26.283 28.686 -10.434 1.00 0.00 79 LYS A O 14
ATOM 17148 N N . ALA A 1 70 ? 24.957 27.179 -9.424 1.00 0.00 80 ALA A N 14
ATOM 17149 C CA . ALA A 1 70 ? 25.994 26.706 -8.521 1.00 0.00 80 ALA A CA 14
ATOM 17150 C C . ALA A 1 70 ? 26.849 25.634 -9.191 1.00 0.00 80 ALA A C 14
ATOM 17151 O O . ALA A 1 70 ? 27.043 24.543 -8.653 1.00 0.00 80 ALA A O 14
ATOM 17158 N N . GLU A 1 71 ? 27.350 25.948 -10.376 1.00 0.00 81 GLU A N 14
ATOM 17159 C CA . GLU A 1 71 ? 28.214 25.034 -11.109 1.00 0.00 81 GLU A CA 14
ATOM 17160 C C . GLU A 1 71 ? 29.670 25.470 -10.994 1.00 0.00 81 GLU A C 14
ATOM 17161 O O . GLU A 1 71 ? 30.549 24.934 -11.672 1.00 0.00 81 GLU A O 14
ATOM 17173 N N . ARG A 1 72 ? 29.922 26.443 -10.133 1.00 0.00 82 ARG A N 14
ATOM 17174 C CA . ARG A 1 72 ? 31.263 26.970 -9.963 1.00 0.00 82 ARG A CA 14
ATOM 17175 C C . ARG A 1 72 ? 32.115 26.000 -9.158 1.00 0.00 82 ARG A C 14
ATOM 17176 O O . ARG A 1 72 ? 33.237 25.675 -9.557 1.00 0.00 82 ARG A O 14
ATOM 17197 N N . ALA A 1 73 ? 31.548 25.532 -8.040 1.00 0.00 83 ALA A N 14
ATOM 17198 C CA . ALA A 1 73 ? 32.199 24.575 -7.142 1.00 0.00 83 ALA A CA 14
ATOM 17199 C C . ALA A 1 73 ? 33.373 25.216 -6.406 1.00 0.00 83 ALA A C 14
ATOM 17200 O O . ALA A 1 73 ? 33.354 25.346 -5.182 1.00 0.00 83 ALA A O 14
ATOM 17207 N N . LYS A 1 74 ? 34.378 25.617 -7.165 1.00 0.00 84 LYS A N 14
ATOM 17208 C CA . LYS A 1 74 ? 35.554 26.275 -6.629 1.00 0.00 84 LYS A CA 14
ATOM 17209 C C . LYS A 1 74 ? 36.278 26.993 -7.761 1.00 0.00 84 LYS A C 14
ATOM 17210 O O . LYS A 1 74 ? 36.665 26.370 -8.749 1.00 0.00 84 LYS A O 14
ATOM 17229 N N . LEU A 1 75 ? 36.427 28.300 -7.636 1.00 0.00 85 LEU A N 14
ATOM 17230 C CA . LEU A 1 75 ? 37.087 29.086 -8.664 1.00 0.00 85 LEU A CA 14
ATOM 17231 C C . LEU A 1 75 ? 38.581 29.143 -8.374 1.00 0.00 85 LEU A C 14
ATOM 17232 O O . LEU A 1 75 ? 39.344 28.409 -9.035 1.00 0.00 85 LEU A O 14
ATOM 17249 N N . GLY A 1 1 ? -19.125 2.399 17.453 1.00 0.00 11 GLY A N 15
ATOM 17250 C CA . GLY A 1 1 ? -18.677 1.850 16.150 1.00 0.00 11 GLY A CA 15
ATOM 17251 C C . GLY A 1 1 ? -18.140 2.931 15.238 1.00 0.00 11 GLY A C 15
ATOM 17252 O O . GLY A 1 1 ? -17.130 3.567 15.545 1.00 0.00 11 GLY A O 15
ATOM 17258 N N . ARG A 1 2 ? -18.812 3.148 14.117 1.00 0.00 12 ARG A N 15
ATOM 17259 C CA . ARG A 1 2 ? -18.401 4.169 13.167 1.00 0.00 12 ARG A CA 15
ATOM 17260 C C . ARG A 1 2 ? -19.602 4.658 12.371 1.00 0.00 12 ARG A C 15
ATOM 17261 O O . ARG A 1 2 ? -20.668 4.043 12.426 1.00 0.00 12 ARG A O 15
ATOM 17282 N N . PRO A 1 3 ? -19.457 5.762 11.626 1.00 0.00 13 PRO A N 15
ATOM 17283 C CA . PRO A 1 3 ? -20.483 6.203 10.688 1.00 0.00 13 PRO A CA 15
ATOM 17284 C C . PRO A 1 3 ? -20.587 5.260 9.494 1.00 0.00 13 PRO A C 15
ATOM 17285 O O . PRO A 1 3 ? -21.533 4.475 9.395 1.00 0.00 13 PRO A O 15
ATOM 17296 N N . GLY A 1 4 ? -19.596 5.315 8.607 1.00 0.00 14 GLY A N 15
ATOM 17297 C CA . GLY A 1 4 ? -19.606 4.472 7.428 1.00 0.00 14 GLY A CA 15
ATOM 17298 C C . GLY A 1 4 ? -20.821 4.720 6.561 1.00 0.00 14 GLY A C 15
ATOM 17299 O O . GLY A 1 4 ? -21.428 3.778 6.055 1.00 0.00 14 GLY A O 15
ATOM 17303 N N . VAL A 1 5 ? -21.174 5.993 6.391 1.00 0.00 15 VAL A N 15
ATOM 17304 C CA . VAL A 1 5 ? -22.341 6.366 5.599 1.00 0.00 15 VAL A CA 15
ATOM 17305 C C . VAL A 1 5 ? -22.132 5.964 4.149 1.00 0.00 15 VAL A C 15
ATOM 17306 O O . VAL A 1 5 ? -23.082 5.705 3.411 1.00 0.00 15 VAL A O 15
ATOM 17319 N N . PHE A 1 6 ? -20.870 5.924 3.756 1.00 0.00 16 PHE A N 15
ATOM 17320 C CA . PHE A 1 6 ? -20.480 5.406 2.469 1.00 0.00 16 PHE A CA 15
ATOM 17321 C C . PHE A 1 6 ? -19.236 4.557 2.669 1.00 0.00 16 PHE A C 15
ATOM 17322 O O . PHE A 1 6 ? -18.272 5.004 3.290 1.00 0.00 16 PHE A O 15
ATOM 17339 N N . ARG A 1 7 ? -19.266 3.331 2.181 1.00 0.00 17 ARG A N 15
ATOM 17340 C CA . ARG A 1 7 ? -18.139 2.429 2.350 1.00 0.00 17 ARG A CA 15
ATOM 17341 C C . ARG A 1 7 ? -17.050 2.732 1.328 1.00 0.00 17 ARG A C 15
ATOM 17342 O O . ARG A 1 7 ? -16.815 1.968 0.392 1.00 0.00 17 ARG A O 15
ATOM 17363 N N . THR A 1 8 ? -16.412 3.876 1.518 1.00 0.00 18 THR A N 15
ATOM 17364 C CA . THR A 1 8 ? -15.308 4.308 0.678 1.00 0.00 18 THR A CA 15
ATOM 17365 C C . THR A 1 8 ? -14.212 4.950 1.515 1.00 0.00 18 THR A C 15
ATOM 17366 O O . THR A 1 8 ? -13.053 4.577 1.401 1.00 0.00 18 THR A O 15
ATOM 17377 N N . ARG A 1 9 ? -14.593 5.907 2.361 1.00 0.00 19 ARG A N 15
ATOM 17378 C CA . ARG A 1 9 ? -13.634 6.675 3.158 1.00 0.00 19 ARG A CA 15
ATOM 17379 C C . ARG A 1 9 ? -12.810 7.583 2.241 1.00 0.00 19 ARG A C 15
ATOM 17380 O O . ARG A 1 9 ? -11.579 7.597 2.288 1.00 0.00 19 ARG A O 15
ATOM 17401 N N . GLY A 1 10 ? -13.515 8.324 1.390 1.00 0.00 20 GLY A N 15
ATOM 17402 C CA . GLY A 1 10 ? -12.872 9.273 0.497 1.00 0.00 20 GLY A CA 15
ATOM 17403 C C . GLY A 1 10 ? -11.858 8.626 -0.420 1.00 0.00 20 GLY A C 15
ATOM 17404 O O . GLY A 1 10 ? -10.737 9.120 -0.563 1.00 0.00 20 GLY A O 15
ATOM 17408 N N . LEU A 1 11 ? -12.237 7.523 -1.040 1.00 0.00 21 LEU A N 15
ATOM 17409 C CA . LEU A 1 11 ? -11.352 6.850 -1.969 1.00 0.00 21 LEU A CA 15
ATOM 17410 C C . LEU A 1 11 ? -11.372 7.554 -3.307 1.00 0.00 21 LEU A C 15
ATOM 17411 O O . LEU A 1 11 ? -12.435 7.779 -3.887 1.00 0.00 21 LEU A O 15
ATOM 17427 N N . THR A 1 12 ? -10.204 7.923 -3.783 1.00 0.00 22 THR A N 15
ATOM 17428 C CA . THR A 1 12 ? -10.087 8.527 -5.088 1.00 0.00 22 THR A CA 15
ATOM 17429 C C . THR A 1 12 ? -10.057 7.448 -6.157 1.00 0.00 22 THR A C 15
ATOM 17430 O O . THR A 1 12 ? -10.047 6.258 -5.831 1.00 0.00 22 THR A O 15
ATOM 17441 N N . ASP A 1 13 ? -10.043 7.848 -7.416 1.00 0.00 23 ASP A N 15
ATOM 17442 C CA . ASP A 1 13 ? -10.027 6.891 -8.516 1.00 0.00 23 ASP A CA 15
ATOM 17443 C C . ASP A 1 13 ? -8.838 5.952 -8.404 1.00 0.00 23 ASP A C 15
ATOM 17444 O O . ASP A 1 13 ? -8.955 4.758 -8.675 1.00 0.00 23 ASP A O 15
ATOM 17453 N N . GLU A 1 14 ? -7.702 6.492 -7.989 1.00 0.00 24 GLU A N 15
ATOM 17454 C CA . GLU A 1 14 ? -6.484 5.706 -7.865 1.00 0.00 24 GLU A CA 15
ATOM 17455 C C . GLU A 1 14 ? -6.596 4.705 -6.717 1.00 0.00 24 GLU A C 15
ATOM 17456 O O . GLU A 1 14 ? -6.265 3.530 -6.881 1.00 0.00 24 GLU A O 15
ATOM 17468 N N . GLU A 1 15 ? -7.074 5.173 -5.560 1.00 0.00 25 GLU A N 15
ATOM 17469 C CA . GLU A 1 15 ? -7.294 4.292 -4.411 1.00 0.00 25 GLU A CA 15
ATOM 17470 C C . GLU A 1 15 ? -8.285 3.204 -4.775 1.00 0.00 25 GLU A C 15
ATOM 17471 O O . GLU A 1 15 ? -8.058 2.023 -4.529 1.00 0.00 25 GLU A O 15
ATOM 17483 N N . TYR A 1 16 ? -9.394 3.621 -5.371 1.00 0.00 26 TYR A N 15
ATOM 17484 C CA . TYR A 1 16 ? -10.454 2.706 -5.740 1.00 0.00 26 TYR A CA 15
ATOM 17485 C C . TYR A 1 16 ? -9.968 1.713 -6.781 1.00 0.00 26 TYR A C 15
ATOM 17486 O O . TYR A 1 16 ? -10.389 0.563 -6.793 1.00 0.00 26 TYR A O 15
ATOM 17504 N N . ASP A 1 17 ? -9.072 2.158 -7.644 1.00 0.00 27 ASP A N 15
ATOM 17505 C CA . ASP A 1 17 ? -8.508 1.291 -8.665 1.00 0.00 27 ASP A CA 15
ATOM 17506 C C . ASP A 1 17 ? -7.596 0.254 -8.032 1.00 0.00 27 ASP A C 15
ATOM 17507 O O . ASP A 1 17 ? -7.632 -0.917 -8.396 1.00 0.00 27 ASP A O 15
ATOM 17516 N N . GLU A 1 18 ? -6.787 0.698 -7.079 1.00 0.00 28 GLU A N 15
ATOM 17517 C CA . GLU A 1 18 ? -5.945 -0.194 -6.298 1.00 0.00 28 GLU A CA 15
ATOM 17518 C C . GLU A 1 18 ? -6.824 -1.176 -5.545 1.00 0.00 28 GLU A C 15
ATOM 17519 O O . GLU A 1 18 ? -6.521 -2.359 -5.447 1.00 0.00 28 GLU A O 15
ATOM 17531 N N . PHE A 1 19 ? -7.922 -0.661 -5.022 1.00 0.00 29 PHE A N 15
ATOM 17532 C CA . PHE A 1 19 ? -8.921 -1.472 -4.354 1.00 0.00 29 PHE A CA 15
ATOM 17533 C C . PHE A 1 19 ? -9.505 -2.508 -5.307 1.00 0.00 29 PHE A C 15
ATOM 17534 O O . PHE A 1 19 ? -9.611 -3.675 -4.953 1.00 0.00 29 PHE A O 15
ATOM 17551 N N . LYS A 1 20 ? -9.883 -2.082 -6.508 1.00 0.00 30 LYS A N 15
ATOM 17552 C CA . LYS A 1 20 ? -10.382 -3.011 -7.521 1.00 0.00 30 LYS A CA 15
ATOM 17553 C C . LYS A 1 20 ? -9.316 -4.043 -7.841 1.00 0.00 30 LYS A C 15
ATOM 17554 O O . LYS A 1 20 ? -9.581 -5.242 -7.876 1.00 0.00 30 LYS A O 15
ATOM 17573 N N . LYS A 1 21 ? -8.112 -3.546 -8.071 1.00 0.00 31 LYS A N 15
ATOM 17574 C CA . LYS A 1 21 ? -6.943 -4.372 -8.317 1.00 0.00 31 LYS A CA 15
ATOM 17575 C C . LYS A 1 21 ? -6.777 -5.418 -7.215 1.00 0.00 31 LYS A C 15
ATOM 17576 O O . LYS A 1 21 ? -6.595 -6.608 -7.484 1.00 0.00 31 LYS A O 15
ATOM 17595 N N . ARG A 1 22 ? -6.871 -4.956 -5.978 1.00 0.00 32 ARG A N 15
ATOM 17596 C CA . ARG A 1 22 ? -6.743 -5.812 -4.811 1.00 0.00 32 ARG A CA 15
ATOM 17597 C C . ARG A 1 22 ? -7.934 -6.756 -4.672 1.00 0.00 32 ARG A C 15
ATOM 17598 O O . ARG A 1 22 ? -7.770 -7.927 -4.339 1.00 0.00 32 ARG A O 15
ATOM 17619 N N . ARG A 1 23 ? -9.122 -6.244 -4.951 1.00 0.00 33 ARG A N 15
ATOM 17620 C CA . ARG A 1 23 ? -10.351 -7.019 -4.850 1.00 0.00 33 ARG A CA 15
ATOM 17621 C C . ARG A 1 23 ? -10.398 -8.109 -5.907 1.00 0.00 33 ARG A C 15
ATOM 17622 O O . ARG A 1 23 ? -10.800 -9.236 -5.623 1.00 0.00 33 ARG A O 15
ATOM 17643 N N . GLU A 1 24 ? -9.956 -7.784 -7.110 1.00 0.00 34 GLU A N 15
ATOM 17644 C CA . GLU A 1 24 ? -9.860 -8.764 -8.179 1.00 0.00 34 GLU A CA 15
ATOM 17645 C C . GLU A 1 24 ? -8.877 -9.863 -7.792 1.00 0.00 34 GLU A C 15
ATOM 17646 O O . GLU A 1 24 ? -9.097 -11.039 -8.080 1.00 0.00 34 GLU A O 15
ATOM 17658 N N . SER A 1 25 ? -7.810 -9.470 -7.111 1.00 0.00 35 SER A N 15
ATOM 17659 C CA . SER A 1 25 ? -6.801 -10.412 -6.645 1.00 0.00 35 SER A CA 15
ATOM 17660 C C . SER A 1 25 ? -7.385 -11.352 -5.585 1.00 0.00 35 SER A C 15
ATOM 17661 O O . SER A 1 25 ? -6.876 -12.449 -5.358 1.00 0.00 35 SER A O 15
ATOM 17669 N N . ARG A 1 26 ? -8.462 -10.920 -4.941 1.00 0.00 36 ARG A N 15
ATOM 17670 C CA . ARG A 1 26 ? -9.155 -11.749 -3.963 1.00 0.00 36 ARG A CA 15
ATOM 17671 C C . ARG A 1 26 ? -10.382 -12.409 -4.587 1.00 0.00 36 ARG A C 15
ATOM 17672 O O . ARG A 1 26 ? -11.227 -12.962 -3.884 1.00 0.00 36 ARG A O 15
ATOM 17693 N N . GLY A 1 27 ? -10.476 -12.343 -5.911 1.00 0.00 37 GLY A N 15
ATOM 17694 C CA . GLY A 1 27 ? -11.586 -12.960 -6.617 1.00 0.00 37 GLY A CA 15
ATOM 17695 C C . GLY A 1 27 ? -12.913 -1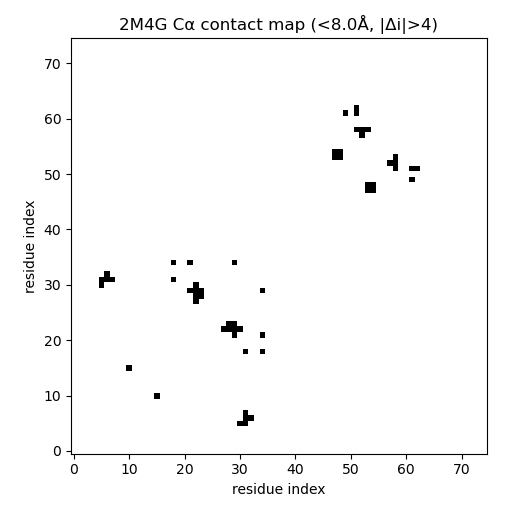2.280 -6.337 1.00 0.00 37 GLY A C 15
ATOM 17696 O O . GLY A 1 27 ? -13.970 -12.904 -6.427 1.00 0.00 37 GLY A O 15
ATOM 17700 N N . GLY A 1 28 ? -12.858 -11.004 -5.986 1.00 0.00 38 GLY A N 15
ATOM 17701 C CA . GLY A 1 28 ? -14.067 -10.262 -5.688 1.00 0.00 38 GLY A CA 15
ATOM 17702 C C . GLY A 1 28 ? -14.420 -10.301 -4.220 1.00 0.00 38 GLY A C 15
ATOM 17703 O O . GLY A 1 28 ? -15.310 -9.582 -3.769 1.00 0.00 38 GLY A O 15
ATOM 17707 N N . LYS A 1 29 ? -13.725 -11.138 -3.467 1.00 0.00 39 LYS A N 15
ATOM 17708 C CA . LYS A 1 29 ? -13.957 -11.236 -2.037 1.00 0.00 39 LYS A CA 15
ATOM 17709 C C . LYS A 1 29 ? -13.012 -10.309 -1.293 1.00 0.00 39 LYS A C 15
ATOM 17710 O O . LYS A 1 29 ? -12.094 -10.747 -0.604 1.00 0.00 39 LYS A O 15
ATOM 17729 N N . TYR A 1 30 ? -13.244 -9.020 -1.456 1.00 0.00 40 TYR A N 15
ATOM 17730 C CA . TYR A 1 30 ? -12.400 -8.001 -0.865 1.00 0.00 40 TYR A CA 15
ATOM 17731 C C . TYR A 1 30 ? -13.225 -6.748 -0.634 1.00 0.00 40 TYR A C 15
ATOM 17732 O O . TYR A 1 30 ? -13.493 -5.999 -1.573 1.00 0.00 40 TYR A O 15
ATOM 17750 N N . SER A 1 31 ? -13.646 -6.519 0.595 1.00 0.00 41 SER A N 15
ATOM 17751 C CA . SER A 1 31 ? -14.477 -5.365 0.885 1.00 0.00 41 SER A CA 15
ATOM 17752 C C . SER A 1 31 ? -13.626 -4.116 0.968 1.00 0.00 41 SER A C 15
ATOM 17753 O O . SER A 1 31 ? -12.395 -4.201 1.023 1.00 0.00 41 SER A O 15
ATOM 17761 N N . ILE A 1 32 ? -14.265 -2.959 0.992 1.00 0.00 42 ILE A N 15
ATOM 17762 C CA . ILE A 1 32 ? -13.529 -1.722 1.120 1.00 0.00 42 ILE A CA 15
ATOM 17763 C C . ILE A 1 32 ? -12.809 -1.686 2.454 1.00 0.00 42 ILE A C 15
ATOM 17764 O O . ILE A 1 32 ? -11.727 -1.148 2.547 1.00 0.00 42 ILE A O 15
ATOM 17780 N N . ASP A 1 33 ? -13.399 -2.296 3.476 1.00 0.00 43 ASP A N 15
ATOM 17781 C CA . ASP A 1 33 ? -12.795 -2.313 4.801 1.00 0.00 43 ASP A CA 15
ATOM 17782 C C . ASP A 1 33 ? -11.495 -3.097 4.795 1.00 0.00 43 ASP A C 15
ATOM 17783 O O . ASP A 1 33 ? -10.541 -2.733 5.478 1.00 0.00 43 ASP A O 15
ATOM 17792 N N . ASP A 1 34 ? -11.450 -4.164 4.006 1.00 0.00 44 ASP A N 15
ATOM 17793 C CA . ASP A 1 34 ? -10.216 -4.922 3.829 1.00 0.00 44 ASP A CA 15
ATOM 17794 C C . ASP A 1 34 ? -9.167 -4.036 3.176 1.00 0.00 44 ASP A C 15
ATOM 17795 O O . ASP A 1 34 ? -7.970 -4.160 3.437 1.00 0.00 44 ASP A O 15
ATOM 17804 N N . TYR A 1 35 ? -9.633 -3.133 2.322 1.00 0.00 45 TYR A N 15
ATOM 17805 C CA . TYR A 1 35 ? -8.766 -2.154 1.696 1.00 0.00 45 TYR A CA 15
ATOM 17806 C C . TYR A 1 35 ? -8.417 -1.047 2.676 1.00 0.00 45 TYR A C 15
ATOM 17807 O O . TYR A 1 35 ? -7.267 -0.675 2.807 1.00 0.00 45 TYR A O 15
ATOM 17825 N N . LEU A 1 36 ? -9.428 -0.546 3.361 1.00 0.00 46 LEU A N 15
ATOM 17826 C CA . LEU A 1 36 ? -9.297 0.587 4.264 1.00 0.00 46 LEU A CA 15
ATOM 17827 C C . LEU A 1 36 ? -8.396 0.264 5.450 1.00 0.00 46 LEU A C 15
ATOM 17828 O O . LEU A 1 36 ? -7.640 1.117 5.903 1.00 0.00 46 LEU A O 15
ATOM 17844 N N . ALA A 1 37 ? -8.471 -0.965 5.943 1.00 0.00 47 ALA A N 15
ATOM 17845 C CA . ALA A 1 37 ? -7.597 -1.404 7.025 1.00 0.00 47 ALA A CA 15
ATOM 17846 C C . ALA A 1 37 ? -6.149 -1.443 6.557 1.00 0.00 47 ALA A C 15
ATOM 17847 O O . ALA A 1 37 ? -5.235 -1.080 7.297 1.00 0.00 47 ALA A O 15
ATOM 17854 N N . ASP A 1 38 ? -5.946 -1.874 5.318 1.00 0.00 48 ASP A N 15
ATOM 17855 C CA . ASP A 1 38 ? -4.616 -1.882 4.722 1.00 0.00 48 ASP A CA 15
ATOM 17856 C C . ASP A 1 38 ? -4.218 -0.459 4.359 1.00 0.00 48 ASP A C 15
ATOM 17857 O O . ASP A 1 38 ? -3.063 -0.073 4.483 1.00 0.00 48 ASP A O 15
ATOM 17866 N N . ARG A 1 39 ? -5.211 0.318 3.944 1.00 0.00 49 ARG A N 15
ATOM 17867 C CA . ARG A 1 39 ? -5.037 1.726 3.603 1.00 0.00 49 ARG A CA 15
ATOM 17868 C C . ARG A 1 39 ? -4.550 2.506 4.824 1.00 0.00 49 ARG A C 15
ATOM 17869 O O . ARG A 1 39 ? -3.761 3.444 4.710 1.00 0.00 49 ARG A O 15
ATOM 17890 N N . GLU A 1 40 ? -5.030 2.097 5.995 1.00 0.00 50 GLU A N 15
ATOM 17891 C CA . GLU A 1 40 ? -4.579 2.656 7.264 1.00 0.00 50 GLU A CA 15
ATOM 17892 C C . GLU A 1 40 ? -3.094 2.394 7.472 1.00 0.00 50 GLU A C 15
ATOM 17893 O O . GLU A 1 40 ? -2.397 3.170 8.123 1.00 0.00 50 GLU A O 15
ATOM 17905 N N . ARG A 1 41 ? -2.620 1.294 6.910 1.00 0.00 51 ARG A N 15
ATOM 17906 C CA . ARG A 1 41 ? -1.218 0.925 6.999 1.00 0.00 51 ARG A CA 15
ATOM 17907 C C . ARG A 1 41 ? -0.423 1.581 5.888 1.00 0.00 51 ARG A C 15
ATOM 17908 O O . ARG A 1 41 ? 0.784 1.781 5.998 1.00 0.00 51 ARG A O 15
ATOM 17929 N N . GLU A 1 42 ? -1.115 1.915 4.816 1.00 0.00 52 GLU A N 15
ATOM 17930 C CA . GLU A 1 42 ? -0.477 2.482 3.646 1.00 0.00 52 GLU A CA 15
ATOM 17931 C C . GLU A 1 42 ? 0.088 3.867 3.916 1.00 0.00 52 GLU A C 15
ATOM 17932 O O . GLU A 1 42 ? 0.941 4.333 3.177 1.00 0.00 52 GLU A O 15
ATOM 17944 N N . GLU A 1 43 ? -0.360 4.515 4.983 1.00 0.00 53 GLU A N 15
ATOM 17945 C CA . GLU A 1 43 ? 0.158 5.833 5.327 1.00 0.00 53 GLU A CA 15
ATOM 17946 C C . GLU A 1 43 ? 1.665 5.771 5.566 1.00 0.00 53 GLU A C 15
ATOM 17947 O O . GLU A 1 43 ? 2.413 6.642 5.122 1.00 0.00 53 GLU A O 15
ATOM 17959 N N . GLU A 1 44 ? 2.107 4.738 6.269 1.00 0.00 54 GLU A N 15
ATOM 17960 C CA . GLU A 1 44 ? 3.529 4.525 6.499 1.00 0.00 54 GLU A CA 15
ATOM 17961 C C . GLU A 1 44 ? 4.167 3.741 5.356 1.00 0.00 54 GLU A C 15
ATOM 17962 O O . GLU A 1 44 ? 5.389 3.722 5.210 1.00 0.00 54 GLU A O 15
ATOM 17974 N N . LEU A 1 45 ? 3.343 3.100 4.542 1.00 0.00 55 LEU A N 15
ATOM 17975 C CA . LEU A 1 45 ? 3.849 2.329 3.408 1.00 0.00 55 LEU A CA 15
ATOM 17976 C C . LEU A 1 45 ? 4.060 3.220 2.187 1.00 0.00 55 LEU A C 15
ATOM 17977 O O . LEU A 1 45 ? 4.795 2.864 1.270 1.00 0.00 55 LEU A O 15
ATOM 17993 N N . LEU A 1 46 ? 3.395 4.368 2.162 1.00 0.00 56 LEU A N 15
ATOM 17994 C CA . LEU A 1 46 ? 3.597 5.335 1.090 1.00 0.00 56 LEU A CA 15
ATOM 17995 C C . LEU A 1 46 ? 4.991 5.929 1.186 1.00 0.00 56 LEU A C 15
ATOM 17996 O O . LEU A 1 46 ? 5.616 6.252 0.177 1.00 0.00 56 LEU A O 15
ATOM 18012 N N . GLU A 1 47 ? 5.487 6.048 2.406 1.00 0.00 57 GLU A N 15
ATOM 18013 C CA . GLU A 1 47 ? 6.811 6.594 2.630 1.00 0.00 57 GLU A CA 15
ATOM 18014 C C . GLU A 1 47 ? 7.858 5.486 2.739 1.00 0.00 57 GLU A C 15
ATOM 18015 O O . GLU A 1 47 ? 8.592 5.397 3.722 1.00 0.00 57 GLU A O 15
ATOM 18027 N N . ARG A 1 48 ? 7.924 4.641 1.720 1.00 0.00 58 ARG A N 15
ATOM 18028 C CA . ARG A 1 48 ? 8.924 3.580 1.680 1.00 0.00 58 ARG A CA 15
ATOM 18029 C C . ARG A 1 48 ? 10.142 4.001 0.874 1.00 0.00 58 ARG A C 15
ATOM 18030 O O . ARG A 1 48 ? 11.185 4.319 1.443 1.00 0.00 58 ARG A O 15
ATOM 18051 N N . ASP A 1 49 ? 10.012 4.021 -0.444 1.00 0.00 59 ASP A N 15
ATOM 18052 C CA . ASP A 1 49 ? 11.148 4.315 -1.305 1.00 0.00 59 ASP A CA 15
ATOM 18053 C C . ASP A 1 49 ? 10.705 4.705 -2.717 1.00 0.00 59 ASP A C 15
ATOM 18054 O O . ASP A 1 49 ? 10.569 5.891 -3.021 1.00 0.00 59 ASP A O 15
ATOM 18063 N N . GLU A 1 50 ? 10.454 3.710 -3.553 1.00 0.00 60 GLU A N 15
ATOM 18064 C CA . GLU A 1 50 ? 10.055 3.916 -4.944 1.00 0.00 60 GLU A CA 15
ATOM 18065 C C . GLU A 1 50 ? 8.667 4.550 -5.033 1.00 0.00 60 GLU A C 15
ATOM 18066 O O . GLU A 1 50 ? 8.322 5.176 -6.035 1.00 0.00 60 GLU A O 15
ATOM 18078 N N . GLU A 1 51 ? 7.895 4.387 -3.963 1.00 0.00 61 GLU A N 15
ATOM 18079 C CA . GLU A 1 51 ? 6.497 4.807 -3.923 1.00 0.00 61 GLU A CA 15
ATOM 18080 C C . GLU A 1 51 ? 6.314 6.253 -4.385 1.00 0.00 61 GLU A C 15
ATOM 18081 O O . GLU A 1 51 ? 5.706 6.504 -5.426 1.00 0.00 61 GLU A O 15
ATOM 18093 N N . GLU A 1 52 ? 6.845 7.200 -3.620 1.00 0.00 62 GLU A N 15
ATOM 18094 C CA . GLU A 1 52 ? 6.684 8.609 -3.948 1.00 0.00 62 GLU A CA 15
ATOM 18095 C C . GLU A 1 52 ? 7.730 9.468 -3.240 1.00 0.00 62 GLU A C 15
ATOM 18096 O O . GLU A 1 52 ? 7.458 10.076 -2.205 1.00 0.00 62 GLU A O 15
ATOM 18108 N N . ALA A 1 53 ? 8.934 9.477 -3.800 1.00 0.00 63 ALA A N 15
ATOM 18109 C CA . ALA A 1 53 ? 10.015 10.359 -3.351 1.00 0.00 63 ALA A CA 15
ATOM 18110 C C . ALA A 1 53 ? 10.336 10.203 -1.864 1.00 0.00 63 ALA A C 15
ATOM 18111 O O . ALA A 1 53 ? 10.043 11.089 -1.059 1.00 0.00 63 ALA A O 15
ATOM 18118 N N . ILE A 1 54 ? 10.940 9.083 -1.498 1.00 0.00 64 ILE A N 15
ATOM 18119 C CA . ILE A 1 54 ? 11.368 8.878 -0.117 1.00 0.00 64 ILE A CA 15
ATOM 18120 C C . ILE A 1 54 ? 12.878 8.715 -0.046 1.00 0.00 64 ILE A C 15
ATOM 18121 O O . ILE A 1 54 ? 13.534 9.208 0.869 1.00 0.00 64 ILE A O 15
ATOM 18137 N N . PHE A 1 55 ? 13.416 8.039 -1.044 1.00 0.00 65 PHE A N 15
ATOM 18138 C CA . PHE A 1 55 ? 14.848 7.764 -1.130 1.00 0.00 65 PHE A CA 15
ATOM 18139 C C . PHE A 1 55 ? 15.607 9.006 -1.598 1.00 0.00 65 PHE A C 15
ATOM 18140 O O . PHE A 1 55 ? 16.810 8.955 -1.866 1.00 0.00 65 PHE A O 15
ATOM 18157 N N . GLY A 1 56 ? 14.886 10.108 -1.701 1.00 0.00 66 GLY A N 15
ATOM 18158 C CA . GLY A 1 56 ? 15.453 11.350 -2.167 1.00 0.00 66 GLY A CA 15
ATOM 18159 C C . GLY A 1 56 ? 14.362 12.293 -2.611 1.00 0.00 66 GLY A C 15
ATOM 18160 O O . GLY A 1 56 ? 13.177 11.956 -2.517 1.00 0.00 66 GLY A O 15
ATOM 18164 N N . ASP A 1 57 ? 14.739 13.463 -3.102 1.00 0.00 67 ASP A N 15
ATOM 18165 C CA . ASP A 1 57 ? 13.759 14.434 -3.570 1.00 0.00 67 ASP A CA 15
ATOM 18166 C C . ASP A 1 57 ? 13.343 14.107 -4.999 1.00 0.00 67 ASP A C 15
ATOM 18167 O O . ASP A 1 57 ? 13.611 14.857 -5.938 1.00 0.00 67 ASP A O 15
ATOM 18176 N N . GLY A 1 58 ? 12.708 12.958 -5.151 1.00 0.00 68 GLY A N 15
ATOM 18177 C CA . GLY A 1 58 ? 12.262 12.506 -6.446 1.00 0.00 68 GLY A CA 15
ATOM 18178 C C . GLY A 1 58 ? 11.909 11.037 -6.418 1.00 0.00 68 GLY A C 15
ATOM 18179 O O . GLY A 1 58 ? 12.180 10.350 -5.433 1.00 0.00 68 GLY A O 15
ATOM 18183 N N . PHE A 1 59 ? 11.309 10.552 -7.490 1.00 0.00 69 PHE A N 15
ATOM 18184 C CA . PHE A 1 59 ? 10.878 9.164 -7.564 1.00 0.00 69 PHE A CA 15
ATOM 18185 C C . PHE A 1 59 ? 11.568 8.456 -8.724 1.00 0.00 69 PHE A C 15
ATOM 18186 O O . PHE A 1 59 ? 11.013 7.548 -9.341 1.00 0.00 69 PHE A O 15
ATOM 18203 N N . GLY A 1 60 ? 12.797 8.872 -9.000 1.00 0.00 70 GLY A N 15
ATOM 18204 C CA . GLY A 1 60 ? 13.555 8.292 -10.089 1.00 0.00 70 GLY A CA 15
ATOM 18205 C C . GLY A 1 60 ? 14.210 6.983 -9.702 1.00 0.00 70 GLY A C 15
ATOM 18206 O O . GLY A 1 60 ? 15.435 6.875 -9.681 1.00 0.00 70 GLY A O 15
ATOM 18210 N N . LEU A 1 61 ? 13.391 5.991 -9.389 1.00 0.00 71 LEU A N 15
ATOM 18211 C CA . LEU A 1 61 ? 13.885 4.676 -9.012 1.00 0.00 71 LEU A CA 15
ATOM 18212 C C . LEU A 1 61 ? 13.133 3.603 -9.792 1.00 0.00 71 LEU A C 15
ATOM 18213 O O . LEU A 1 61 ? 12.597 2.660 -9.214 1.00 0.00 71 LEU A O 15
ATOM 18229 N N . LYS A 1 62 ? 13.087 3.779 -11.113 1.00 0.00 72 LYS A N 15
ATOM 18230 C CA . LYS A 1 62 ? 12.386 2.858 -12.009 1.00 0.00 72 LYS A CA 15
ATOM 18231 C C . LYS A 1 62 ? 10.886 2.861 -11.720 1.00 0.00 72 LYS A C 15
ATOM 18232 O O . LYS A 1 62 ? 10.196 1.866 -11.951 1.00 0.00 72 LYS A O 15
ATOM 18251 N N . ALA A 1 63 ? 10.388 3.988 -11.231 1.00 0.00 73 ALA A N 15
ATOM 18252 C CA . ALA A 1 63 ? 8.980 4.111 -10.879 1.00 0.00 73 ALA A CA 15
ATOM 18253 C C . ALA A 1 63 ? 8.156 4.510 -12.094 1.00 0.00 73 ALA A C 15
ATOM 18254 O O . ALA A 1 63 ? 6.970 4.190 -12.192 1.00 0.00 73 ALA A O 15
ATOM 18261 N N . THR A 1 64 ? 8.793 5.209 -13.017 1.00 0.00 74 THR A N 15
ATOM 18262 C CA . THR A 1 64 ? 8.131 5.651 -14.228 1.00 0.00 74 THR A CA 15
ATOM 18263 C C . THR A 1 64 ? 8.153 4.556 -15.288 1.00 0.00 74 THR A C 15
ATOM 18264 O O . THR A 1 64 ? 9.214 4.056 -15.664 1.00 0.00 74 THR A O 15
ATOM 18275 N N . ARG A 1 65 ? 6.975 4.173 -15.755 1.00 0.00 75 ARG A N 15
ATOM 18276 C CA . ARG A 1 65 ? 6.856 3.130 -16.764 1.00 0.00 75 ARG A CA 15
ATOM 18277 C C . ARG A 1 65 ? 6.773 3.755 -18.148 1.00 0.00 75 ARG A C 15
ATOM 18278 O O . ARG A 1 65 ? 6.718 3.060 -19.164 1.00 0.00 75 ARG A O 15
ATOM 18299 N N . ARG A 1 66 ? 6.757 5.080 -18.174 1.00 0.00 76 ARG A N 15
ATOM 18300 C CA . ARG A 1 66 ? 6.713 5.830 -19.418 1.00 0.00 76 ARG A CA 15
ATOM 18301 C C . ARG A 1 66 ? 7.994 6.636 -19.571 1.00 0.00 76 ARG A C 15
ATOM 18302 O O . ARG A 1 66 ? 8.806 6.375 -20.457 1.00 0.00 76 ARG A O 15
ATOM 18323 N N . SER A 1 67 ? 8.181 7.599 -18.678 1.00 0.00 77 SER A N 15
ATOM 18324 C CA . SER A 1 67 ? 9.351 8.460 -18.706 1.00 0.00 77 SER A CA 15
ATOM 18325 C C . SER A 1 67 ? 10.521 7.820 -17.959 1.00 0.00 77 SER A C 15
ATOM 18326 O O . SER A 1 67 ? 10.967 8.318 -16.922 1.00 0.00 77 SER A O 15
ATOM 18334 N N . ARG A 1 68 ? 11.007 6.703 -18.481 1.00 0.00 78 ARG A N 15
ATOM 18335 C CA . ARG A 1 68 ? 12.153 6.026 -17.894 1.00 0.00 78 ARG A CA 15
ATOM 18336 C C . ARG A 1 68 ? 13.384 6.244 -18.766 1.00 0.00 78 ARG A C 15
ATOM 18337 O O . ARG A 1 68 ? 13.382 5.904 -19.953 1.00 0.00 78 ARG A O 15
ATOM 18358 N N . LYS A 1 69 ? 14.421 6.835 -18.174 1.00 0.00 79 LYS A N 15
ATOM 18359 C CA . LYS A 1 69 ? 15.642 7.182 -18.898 1.00 0.00 79 LYS A CA 15
ATOM 18360 C C . LYS A 1 69 ? 15.318 8.043 -20.115 1.00 0.00 79 LYS A C 15
ATOM 18361 O O . LYS A 1 69 ? 15.885 7.871 -21.195 1.00 0.00 79 LYS A O 15
ATOM 18380 N N . ALA A 1 70 ? 14.391 8.970 -19.923 1.00 0.00 80 ALA A N 15
ATOM 18381 C CA . ALA A 1 70 ? 13.953 9.853 -20.987 1.00 0.00 80 ALA A CA 15
ATOM 18382 C C . ALA A 1 70 ? 13.674 11.243 -20.439 1.00 0.00 80 ALA A C 15
ATOM 18383 O O . ALA A 1 70 ? 12.678 11.460 -19.747 1.00 0.00 80 ALA A O 15
ATOM 18390 N N . GLU A 1 71 ? 14.562 12.177 -20.737 1.00 0.00 81 GLU A N 15
ATOM 18391 C CA . GLU A 1 71 ? 14.412 13.542 -20.260 1.00 0.00 81 GLU A CA 15
ATOM 18392 C C . GLU A 1 71 ? 13.677 14.399 -21.276 1.00 0.00 81 GLU A C 15
ATOM 18393 O O . GLU A 1 71 ? 13.096 15.427 -20.929 1.00 0.00 81 GLU A O 15
ATOM 18405 N N . ARG A 1 72 ? 13.704 13.977 -22.530 1.00 0.00 82 ARG A N 15
ATOM 18406 C CA . ARG A 1 72 ? 13.038 14.721 -23.584 1.00 0.00 82 ARG A CA 15
ATOM 18407 C C . ARG A 1 72 ? 11.535 14.473 -23.515 1.00 0.00 82 ARG A C 15
ATOM 18408 O O . ARG A 1 72 ? 11.087 13.327 -23.510 1.00 0.00 82 ARG A O 15
ATOM 18429 N N . ALA A 1 73 ? 10.762 15.545 -23.438 1.00 0.00 83 ALA A N 15
ATOM 18430 C CA . ALA A 1 73 ? 9.316 15.428 -23.296 1.00 0.00 83 ALA A CA 15
ATOM 18431 C C . ALA A 1 73 ? 8.622 15.472 -24.652 1.00 0.00 83 ALA A C 15
ATOM 18432 O O . ALA A 1 73 ? 7.439 15.158 -24.765 1.00 0.00 83 ALA A O 15
ATOM 18439 N N . LYS A 1 74 ? 9.365 15.847 -25.686 1.00 0.00 84 LYS A N 15
ATOM 18440 C CA . LYS A 1 74 ? 8.816 15.916 -27.038 1.00 0.00 84 LYS A CA 15
ATOM 18441 C C . LYS A 1 74 ? 8.918 14.563 -27.737 1.00 0.00 84 LYS A C 15
ATOM 18442 O O . LYS A 1 74 ? 9.202 14.486 -28.933 1.00 0.00 84 LYS A O 15
ATOM 18461 N N . LEU A 1 75 ? 8.686 13.501 -26.985 1.00 0.00 85 LEU A N 15
ATOM 18462 C CA . LEU A 1 75 ? 8.739 12.155 -27.527 1.00 0.00 85 LEU A CA 15
ATOM 18463 C C . LEU A 1 75 ? 7.339 11.567 -27.598 1.00 0.00 85 LEU A C 15
ATOM 18464 O O . LEU A 1 75 ? 6.898 10.955 -26.610 1.00 0.00 85 LEU A O 15
ATOM 18481 N N . GLY A 1 1 ? -16.783 -4.694 4.891 1.00 0.00 11 GLY A N 16
ATOM 18482 C CA . GLY A 1 1 ? -18.002 -4.445 4.084 1.00 0.00 11 GLY A CA 16
ATOM 18483 C C . GLY A 1 1 ? -19.041 -3.675 4.867 1.00 0.00 11 GLY A C 16
ATOM 18484 O O . GLY A 1 1 ? -19.826 -4.262 5.611 1.00 0.00 11 GLY A O 16
ATOM 18490 N N . ARG A 1 2 ? -19.054 -2.359 4.704 1.00 0.00 12 ARG A N 16
ATOM 18491 C CA . ARG A 1 2 ? -19.964 -1.517 5.462 1.00 0.00 12 ARG A CA 16
ATOM 18492 C C . ARG A 1 2 ? -21.314 -1.402 4.775 1.00 0.00 12 ARG A C 16
ATOM 18493 O O . ARG A 1 2 ? -21.407 -1.375 3.551 1.00 0.00 12 ARG A O 16
ATOM 18514 N N . PRO A 1 3 ? -22.371 -1.300 5.580 1.00 0.00 13 PRO A N 16
ATOM 18515 C CA . PRO A 1 3 ? -23.753 -1.246 5.101 1.00 0.00 13 PRO A CA 16
ATOM 18516 C C . PRO A 1 3 ? -24.163 0.137 4.586 1.00 0.00 13 PRO A C 16
ATOM 18517 O O . PRO A 1 3 ? -25.172 0.700 5.016 1.00 0.00 13 PRO A O 16
ATOM 18528 N N . GLY A 1 4 ? -23.365 0.686 3.678 1.00 0.00 14 GLY A N 16
ATOM 18529 C CA . GLY A 1 4 ? -23.700 1.956 3.053 1.00 0.00 14 GLY A CA 16
ATOM 18530 C C . GLY A 1 4 ? -23.372 3.163 3.915 1.00 0.00 14 GLY A C 16
ATOM 18531 O O . GLY A 1 4 ? -23.250 4.277 3.408 1.00 0.00 14 GLY A O 16
ATOM 18535 N N . VAL A 1 5 ? -23.220 2.939 5.214 1.00 0.00 15 VAL A N 16
ATOM 18536 C CA . VAL A 1 5 ? -22.989 4.022 6.163 1.00 0.00 15 VAL A CA 16
ATOM 18537 C C . VAL A 1 5 ? -21.625 4.684 5.967 1.00 0.00 15 VAL A C 16
ATOM 18538 O O . VAL A 1 5 ? -21.499 5.902 6.062 1.00 0.00 15 VAL A O 16
ATOM 18551 N N . PHE A 1 6 ? -20.608 3.885 5.687 1.00 0.00 16 PHE A N 16
ATOM 18552 C CA . PHE A 1 6 ? -19.260 4.408 5.532 1.00 0.00 16 PHE A CA 16
ATOM 18553 C C . PHE A 1 6 ? -18.834 4.344 4.078 1.00 0.00 16 PHE A C 16
ATOM 18554 O O . PHE A 1 6 ? -18.654 5.376 3.429 1.00 0.00 16 PHE A O 16
ATOM 18571 N N . ARG A 1 7 ? -18.686 3.119 3.583 1.00 0.00 17 ARG A N 16
ATOM 18572 C CA . ARG A 1 7 ? -18.253 2.865 2.215 1.00 0.00 17 ARG A CA 16
ATOM 18573 C C . ARG A 1 7 ? -16.824 3.354 1.991 1.00 0.00 17 ARG A C 16
ATOM 18574 O O . ARG A 1 7 ? -15.872 2.625 2.236 1.00 0.00 17 ARG A O 16
ATOM 18595 N N . THR A 1 8 ? -16.670 4.596 1.570 1.00 0.00 18 THR A N 16
ATOM 18596 C CA . THR A 1 8 ? -15.357 5.114 1.242 1.00 0.00 18 THR A CA 16
ATOM 18597 C C . THR A 1 8 ? -15.006 6.339 2.072 1.00 0.00 18 THR A C 16
ATOM 18598 O O . THR A 1 8 ? -15.808 7.261 2.222 1.00 0.00 18 THR A O 16
ATOM 18609 N N . ARG A 1 9 ? -13.800 6.334 2.618 1.00 0.00 19 ARG A N 16
ATOM 18610 C CA . ARG A 1 9 ? -13.284 7.484 3.343 1.00 0.00 19 ARG A CA 16
ATOM 18611 C C . ARG A 1 9 ? -12.590 8.436 2.374 1.00 0.00 19 ARG A C 16
ATOM 18612 O O . ARG A 1 9 ? -11.433 8.813 2.565 1.00 0.00 19 ARG A O 16
ATOM 18633 N N . GLY A 1 10 ? -13.310 8.814 1.327 1.00 0.00 20 GLY A N 16
ATOM 18634 C CA . GLY A 1 10 ? -12.737 9.643 0.291 1.00 0.00 20 GLY A CA 16
ATOM 18635 C C . GLY A 1 10 ? -11.689 8.906 -0.506 1.00 0.00 20 GLY A C 16
ATOM 18636 O O . GLY A 1 10 ? -10.542 9.344 -0.593 1.00 0.00 20 GLY A O 16
ATOM 18640 N N . LEU A 1 11 ? -12.070 7.775 -1.080 1.00 0.00 21 LEU A N 16
ATOM 18641 C CA . LEU A 1 11 ? -11.146 7.005 -1.889 1.00 0.00 21 LEU A CA 16
ATOM 18642 C C . LEU A 1 11 ? -11.102 7.579 -3.287 1.00 0.00 21 LEU A C 16
ATOM 18643 O O . LEU A 1 11 ? -12.096 7.546 -4.018 1.00 0.00 21 LEU A O 16
ATOM 18659 N N . THR A 1 12 ? -9.960 8.135 -3.650 1.00 0.00 22 THR A N 16
ATOM 18660 C CA . THR A 1 12 ? -9.789 8.695 -4.970 1.00 0.00 22 THR A CA 16
ATOM 18661 C C . THR A 1 12 ? -9.809 7.602 -6.019 1.00 0.00 22 THR A C 16
ATOM 18662 O O . THR A 1 12 ? -9.788 6.415 -5.682 1.00 0.00 22 THR A O 16
ATOM 18673 N N . ASP A 1 13 ? -9.841 7.987 -7.277 1.00 0.00 23 ASP A N 16
ATOM 18674 C CA . ASP A 1 13 ? -9.935 7.020 -8.354 1.00 0.00 23 ASP A CA 16
ATOM 18675 C C . ASP A 1 13 ? -8.775 6.036 -8.313 1.00 0.00 23 ASP A C 16
ATOM 18676 O O . ASP A 1 13 ? -8.960 4.850 -8.573 1.00 0.00 23 ASP A O 16
ATOM 18685 N N . GLU A 1 14 ? -7.593 6.520 -7.949 1.00 0.00 24 GLU A N 16
ATOM 18686 C CA . GLU A 1 14 ? -6.408 5.669 -7.890 1.00 0.00 24 GLU A CA 16
ATOM 18687 C C . GLU A 1 14 ? -6.504 4.662 -6.740 1.00 0.00 24 GLU A C 16
ATOM 18688 O O . GLU A 1 14 ? -6.193 3.485 -6.915 1.00 0.00 24 GLU A O 16
ATOM 18700 N N . GLU A 1 15 ? -6.949 5.124 -5.572 1.00 0.00 25 GLU A N 16
ATOM 18701 C CA . GLU A 1 15 ? -7.140 4.244 -4.422 1.00 0.00 25 GLU A CA 16
ATOM 18702 C C . GLU A 1 15 ? -8.205 3.211 -4.736 1.00 0.00 25 GLU A C 16
ATOM 18703 O O . GLU A 1 15 ? -8.040 2.025 -4.460 1.00 0.00 25 GLU A O 16
ATOM 18715 N N . TYR A 1 16 ? -9.299 3.678 -5.318 1.00 0.00 26 TYR A N 16
ATOM 18716 C CA . TYR A 1 16 ? -10.417 2.814 -5.643 1.00 0.00 26 TYR A CA 16
ATOM 18717 C C . TYR A 1 16 ? -10.029 1.827 -6.740 1.00 0.00 26 TYR A C 16
ATOM 18718 O O . TYR A 1 16 ? -10.388 0.656 -6.681 1.00 0.00 26 TYR A O 16
ATOM 18736 N N . ASP A 1 17 ? -9.283 2.304 -7.729 1.00 0.00 27 ASP A N 16
ATOM 18737 C CA . ASP A 1 17 ? -8.790 1.450 -8.807 1.00 0.00 27 ASP A CA 16
ATOM 18738 C C . ASP A 1 17 ? -7.888 0.368 -8.236 1.00 0.00 27 ASP A C 16
ATOM 18739 O O . ASP A 1 17 ? -8.012 -0.806 -8.581 1.00 0.00 27 ASP A O 16
ATOM 18748 N N . GLU A 1 18 ? -6.986 0.778 -7.346 1.00 0.00 28 GLU A N 16
ATOM 18749 C CA . GLU A 1 18 ? -6.104 -0.151 -6.666 1.00 0.00 28 GLU A CA 16
ATOM 18750 C C . GLU A 1 18 ? -6.922 -1.157 -5.879 1.00 0.00 28 GLU A C 16
ATOM 18751 O O . GLU A 1 18 ? -6.706 -2.361 -5.971 1.00 0.00 28 GLU A O 16
ATOM 18763 N N . PHE A 1 19 ? -7.858 -0.635 -5.106 1.00 0.00 29 PHE A N 16
ATOM 18764 C CA . PHE A 1 19 ? -8.819 -1.437 -4.368 1.00 0.00 29 PHE A CA 16
ATOM 18765 C C . PHE A 1 19 ? -9.481 -2.472 -5.270 1.00 0.00 29 PHE A C 16
ATOM 18766 O O . PHE A 1 19 ? -9.580 -3.640 -4.911 1.00 0.00 29 PHE A O 16
ATOM 18783 N N . LYS A 1 20 ? -9.918 -2.036 -6.440 1.00 0.00 30 LYS A N 16
ATOM 18784 C CA . LYS A 1 20 ? -10.544 -2.921 -7.413 1.00 0.00 30 LYS A CA 16
ATOM 18785 C C . LYS A 1 20 ? -9.586 -4.014 -7.862 1.00 0.00 30 LYS A C 16
ATOM 18786 O O . LYS A 1 20 ? -9.955 -5.185 -7.919 1.00 0.00 30 LYS A O 16
ATOM 18805 N N . LYS A 1 21 ? -8.360 -3.620 -8.181 1.00 0.00 31 LYS A N 16
ATOM 18806 C CA . LYS A 1 21 ? -7.333 -4.563 -8.602 1.00 0.00 31 LYS A CA 16
ATOM 18807 C C . LYS A 1 21 ? -7.006 -5.534 -7.470 1.00 0.00 31 LYS A C 16
ATOM 18808 O O . LYS A 1 21 ? -6.823 -6.731 -7.685 1.00 0.00 31 LYS A O 16
ATOM 18827 N N . ARG A 1 22 ? -6.954 -4.997 -6.261 1.00 0.00 32 ARG A N 16
ATOM 18828 C CA . ARG A 1 22 ? -6.705 -5.786 -5.065 1.00 0.00 32 ARG A CA 16
ATOM 18829 C C . ARG A 1 22 ? -7.880 -6.720 -4.782 1.00 0.00 32 ARG A C 16
ATOM 18830 O O . ARG A 1 22 ? -7.690 -7.873 -4.398 1.00 0.00 32 ARG A O 16
ATOM 18851 N N . ARG A 1 23 ? -9.089 -6.217 -4.995 1.00 0.00 33 ARG A N 16
ATOM 18852 C CA . ARG A 1 23 ? -10.309 -7.003 -4.834 1.00 0.00 33 ARG A CA 16
ATOM 18853 C C . ARG A 1 23 ? -10.382 -8.091 -5.894 1.00 0.00 33 ARG A C 16
ATOM 18854 O O . ARG A 1 23 ? -10.845 -9.199 -5.630 1.00 0.00 33 ARG A O 16
ATOM 18875 N N . GLU A 1 24 ? -9.899 -7.770 -7.083 1.00 0.00 34 GLU A N 16
ATOM 18876 C CA . GLU A 1 24 ? -9.830 -8.730 -8.174 1.00 0.00 34 GLU A CA 16
ATOM 18877 C C . GLU A 1 24 ? -8.937 -9.902 -7.784 1.00 0.00 34 GLU A C 16
ATOM 18878 O O . GLU A 1 24 ? -9.253 -11.057 -8.059 1.00 0.00 34 GLU A O 16
ATOM 18890 N N . SER A 1 25 ? -7.837 -9.593 -7.106 1.00 0.00 35 SER A N 16
ATOM 18891 C CA . SER A 1 25 ? -6.896 -10.608 -6.648 1.00 0.00 35 SER A CA 16
ATOM 18892 C C . SER A 1 25 ? -7.520 -11.505 -5.575 1.00 0.00 35 SER A C 16
ATOM 18893 O O . SER A 1 25 ? -7.028 -12.601 -5.299 1.00 0.00 35 SER A O 16
ATOM 18901 N N . ARG A 1 26 ? -8.603 -11.033 -4.972 1.00 0.00 36 ARG A N 16
ATOM 18902 C CA . ARG A 1 26 ? -9.330 -11.812 -3.979 1.00 0.00 36 ARG A CA 16
ATOM 18903 C C . ARG A 1 26 ? -10.599 -12.402 -4.583 1.00 0.00 36 ARG A C 16
ATOM 18904 O O . ARG A 1 26 ? -11.465 -12.903 -3.865 1.00 0.00 36 ARG A O 16
ATOM 18925 N N . GLY A 1 27 ? -10.704 -12.327 -5.907 1.00 0.00 37 GLY A N 16
ATOM 18926 C CA . GLY A 1 27 ? -11.865 -12.855 -6.600 1.00 0.00 37 GLY A CA 16
ATOM 18927 C C . GLY A 1 27 ? -13.145 -12.152 -6.200 1.00 0.00 37 GLY A C 16
ATOM 18928 O O . GLY A 1 27 ? -14.216 -12.759 -6.183 1.00 0.00 37 GLY A O 16
ATOM 18932 N N . GLY A 1 28 ? -13.029 -10.877 -5.856 1.00 0.00 38 GLY A N 16
ATOM 18933 C CA . GLY A 1 28 ? -14.185 -10.105 -5.446 1.00 0.00 38 GLY A CA 16
ATOM 18934 C C . GLY A 1 28 ? -14.380 -10.110 -3.944 1.00 0.00 38 GLY A C 16
ATOM 18935 O O . GLY A 1 28 ? -15.021 -9.214 -3.395 1.00 0.00 38 GLY A O 16
ATOM 18939 N N . LYS A 1 29 ? -13.811 -11.109 -3.279 1.00 0.00 39 LYS A N 16
ATOM 18940 C CA . LYS A 1 29 ? -13.931 -11.244 -1.833 1.00 0.00 39 LYS A CA 16
ATOM 18941 C C . LYS A 1 29 ? -12.968 -10.314 -1.106 1.00 0.00 39 LYS A C 16
ATOM 18942 O O . LYS A 1 29 ? -12.081 -10.758 -0.376 1.00 0.00 39 LYS A O 16
ATOM 18961 N N . TYR A 1 30 ? -13.154 -9.023 -1.318 1.00 0.00 40 TYR A N 16
ATOM 18962 C CA . TYR A 1 30 ? -12.274 -8.007 -0.772 1.00 0.00 40 TYR A CA 16
ATOM 18963 C C . TYR A 1 30 ? -13.043 -6.709 -0.640 1.00 0.00 40 TYR A C 16
ATOM 18964 O O . TYR A 1 30 ? -13.147 -5.959 -1.607 1.00 0.00 40 TYR A O 16
ATOM 18982 N N . SER A 1 31 ? -13.596 -6.434 0.524 1.00 0.00 41 SER A N 16
ATOM 18983 C CA . SER A 1 31 ? -14.400 -5.240 0.661 1.00 0.00 41 SER A CA 16
ATOM 18984 C C . SER A 1 31 ? -13.542 -4.024 0.765 1.00 0.00 41 SER A C 16
ATOM 18985 O O . SER A 1 31 ? -12.313 -4.109 0.863 1.00 0.00 41 SER A O 16
ATOM 18993 N N . ILE A 1 32 ? -14.199 -2.895 0.774 1.00 0.00 42 ILE A N 16
ATOM 18994 C CA . ILE A 1 32 ? -13.522 -1.653 0.932 1.00 0.00 42 ILE A CA 16
ATOM 18995 C C . ILE A 1 32 ? -12.774 -1.646 2.253 1.00 0.00 42 ILE A C 16
ATOM 18996 O O . ILE A 1 32 ? -11.669 -1.143 2.335 1.00 0.00 42 ILE A O 16
ATOM 19012 N N . ASP A 1 33 ? -13.365 -2.278 3.261 1.00 0.00 43 ASP A N 16
ATOM 19013 C CA . ASP A 1 33 ? -12.789 -2.323 4.595 1.00 0.00 43 ASP A CA 16
ATOM 19014 C C . ASP A 1 33 ? -11.498 -3.117 4.610 1.00 0.00 43 ASP A C 16
ATOM 19015 O O . ASP A 1 33 ? -10.542 -2.742 5.284 1.00 0.00 43 ASP A O 16
ATOM 19024 N N . ASP A 1 34 ? -11.474 -4.216 3.862 1.00 0.00 44 ASP A N 16
ATOM 19025 C CA . ASP A 1 34 ? -10.271 -5.034 3.755 1.00 0.00 44 ASP A CA 16
ATOM 19026 C C . ASP A 1 34 ? -9.146 -4.203 3.165 1.00 0.00 44 ASP A C 16
ATOM 19027 O O . ASP A 1 34 ? -7.975 -4.374 3.506 1.00 0.00 44 ASP A O 16
ATOM 19036 N N . TYR A 1 35 ? -9.523 -3.292 2.280 1.00 0.00 45 TYR A N 16
ATOM 19037 C CA . TYR A 1 35 ? -8.587 -2.347 1.701 1.00 0.00 45 TYR A CA 16
ATOM 19038 C C . TYR A 1 35 ? -8.301 -1.222 2.682 1.00 0.00 45 TYR A C 16
ATOM 19039 O O . TYR A 1 35 ? -7.158 -0.876 2.901 1.00 0.00 45 TYR A O 16
ATOM 19057 N N . LEU A 1 36 ? -9.354 -0.680 3.276 1.00 0.00 46 LEU A N 16
ATOM 19058 C CA . LEU A 1 36 ? -9.258 0.469 4.171 1.00 0.00 46 LEU A CA 16
ATOM 19059 C C . LEU A 1 36 ? -8.398 0.172 5.392 1.00 0.00 46 LEU A C 16
ATOM 19060 O O . LEU A 1 36 ? -7.568 0.983 5.765 1.00 0.00 46 LEU A O 16
ATOM 19076 N N . ALA A 1 37 ? -8.596 -0.987 6.009 1.00 0.00 47 ALA A N 16
ATOM 19077 C CA . ALA A 1 37 ? -7.834 -1.357 7.199 1.00 0.00 47 ALA A CA 16
ATOM 19078 C C . ALA A 1 37 ? -6.348 -1.464 6.886 1.00 0.00 47 ALA A C 16
ATOM 19079 O O . ALA A 1 37 ? -5.500 -1.101 7.705 1.00 0.00 47 ALA A O 16
ATOM 19086 N N . ASP A 1 38 ? -6.036 -1.956 5.698 1.00 0.00 48 ASP A N 16
ATOM 19087 C CA . ASP A 1 38 ? -4.654 -2.036 5.256 1.00 0.00 48 ASP A CA 16
ATOM 19088 C C . ASP A 1 38 ? -4.199 -0.671 4.758 1.00 0.00 48 ASP A C 16
ATOM 19089 O O . ASP A 1 38 ? -3.061 -0.271 4.967 1.00 0.00 48 ASP A O 16
ATOM 19098 N N . ARG A 1 39 ? -5.121 0.044 4.122 1.00 0.00 49 ARG A N 16
ATOM 19099 C CA . ARG A 1 39 ? -4.889 1.406 3.657 1.00 0.00 49 ARG A CA 16
ATOM 19100 C C . ARG A 1 39 ? -4.500 2.301 4.833 1.00 0.00 49 ARG A C 16
ATOM 19101 O O . ARG A 1 39 ? -3.609 3.143 4.725 1.00 0.00 49 ARG A O 16
ATOM 19122 N N . GLU A 1 40 ? -5.195 2.103 5.954 1.00 0.00 50 GLU A N 16
ATOM 19123 C CA . GLU A 1 40 ? -4.877 2.768 7.211 1.00 0.00 50 GLU A CA 16
ATOM 19124 C C . GLU A 1 40 ? -3.408 2.575 7.546 1.00 0.00 50 GLU A C 16
ATOM 19125 O O . GLU A 1 40 ? -2.720 3.511 7.949 1.00 0.00 50 GLU A O 16
ATOM 19137 N N . ARG A 1 41 ? -2.932 1.352 7.362 1.00 0.00 51 ARG A N 16
ATOM 19138 C CA . ARG A 1 41 ? -1.528 1.045 7.557 1.00 0.00 51 ARG A CA 16
ATOM 19139 C C . ARG A 1 41 ? -0.683 1.747 6.512 1.00 0.00 51 ARG A C 16
ATOM 19140 O O . ARG A 1 41 ? 0.326 2.364 6.825 1.00 0.00 51 ARG A O 16
ATOM 19161 N N . GLU A 1 42 ? -1.126 1.664 5.271 1.00 0.00 52 GLU A N 16
ATOM 19162 C CA . GLU A 1 42 ? -0.379 2.204 4.145 1.00 0.00 52 GLU A CA 16
ATOM 19163 C C . GLU A 1 42 ? -0.083 3.687 4.318 1.00 0.00 52 GLU A C 16
ATOM 19164 O O . GLU A 1 42 ? 1.014 4.139 4.012 1.00 0.00 52 GLU A O 16
ATOM 19176 N N . GLU A 1 43 ? -1.053 4.436 4.833 1.00 0.00 53 GLU A N 16
ATOM 19177 C CA . GLU A 1 43 ? -0.897 5.877 4.990 1.00 0.00 53 GLU A CA 16
ATOM 19178 C C . GLU A 1 43 ? 0.205 6.229 5.990 1.00 0.00 53 GLU A C 16
ATOM 19179 O O . GLU A 1 43 ? 0.881 7.249 5.836 1.00 0.00 53 GLU A O 16
ATOM 19191 N N . GLU A 1 44 ? 0.402 5.391 7.001 1.00 0.00 54 GLU A N 16
ATOM 19192 C CA . GLU A 1 44 ? 1.472 5.626 7.965 1.00 0.00 54 GLU A CA 16
ATOM 19193 C C . GLU A 1 44 ? 2.772 5.009 7.461 1.00 0.00 54 GLU A C 16
ATOM 19194 O O . GLU A 1 44 ? 3.864 5.360 7.911 1.00 0.00 54 GLU A O 16
ATOM 19206 N N . LEU A 1 45 ? 2.638 4.103 6.506 1.00 0.00 55 LEU A N 16
ATOM 19207 C CA . LEU A 1 45 ? 3.785 3.427 5.914 1.00 0.00 55 LEU A CA 16
ATOM 19208 C C . LEU A 1 45 ? 4.297 4.198 4.702 1.00 0.00 55 LEU A C 16
ATOM 19209 O O . LEU A 1 45 ? 5.301 3.826 4.100 1.00 0.00 55 LEU A O 16
ATOM 19225 N N . LEU A 1 46 ? 3.591 5.263 4.342 1.00 0.00 56 LEU A N 16
ATOM 19226 C CA . LEU A 1 46 ? 4.003 6.120 3.238 1.00 0.00 56 LEU A CA 16
ATOM 19227 C C . LEU A 1 46 ? 5.281 6.861 3.591 1.00 0.00 56 LEU A C 16
ATOM 19228 O O . LEU A 1 46 ? 6.310 6.707 2.934 1.00 0.00 56 LEU A O 16
ATOM 19244 N N . GLU A 1 47 ? 5.206 7.653 4.647 1.00 0.00 57 GLU A N 16
ATOM 19245 C CA . GLU A 1 47 ? 6.339 8.438 5.108 1.00 0.00 57 GLU A CA 16
ATOM 19246 C C . GLU A 1 47 ? 7.400 7.549 5.748 1.00 0.00 57 GLU A C 16
ATOM 19247 O O . GLU A 1 47 ? 7.400 7.326 6.958 1.00 0.00 57 GLU A O 16
ATOM 19259 N N . ARG A 1 48 ? 8.305 7.041 4.929 1.00 0.00 58 ARG A N 16
ATOM 19260 C CA . ARG A 1 48 ? 9.352 6.157 5.415 1.00 0.00 58 ARG A CA 16
ATOM 19261 C C . ARG A 1 48 ? 10.679 6.889 5.565 1.00 0.00 58 ARG A C 16
ATOM 19262 O O . ARG A 1 48 ? 11.715 6.377 5.148 1.00 0.00 58 ARG A O 16
ATOM 19283 N N . ASP A 1 49 ? 10.629 8.094 6.144 1.00 0.00 59 ASP A N 16
ATOM 19284 C CA . ASP A 1 49 ? 11.834 8.849 6.520 1.00 0.00 59 ASP A CA 16
ATOM 19285 C C . ASP A 1 49 ? 12.703 9.200 5.303 1.00 0.00 59 ASP A C 16
ATOM 19286 O O . ASP A 1 49 ? 12.579 10.289 4.738 1.00 0.00 59 ASP A O 16
ATOM 19295 N N . GLU A 1 50 ? 13.539 8.256 4.881 1.00 0.00 60 GLU A N 16
ATOM 19296 C CA . GLU A 1 50 ? 14.509 8.479 3.810 1.00 0.00 60 GLU A CA 16
ATOM 19297 C C . GLU A 1 50 ? 13.864 8.531 2.430 1.00 0.00 60 GLU A C 16
ATOM 19298 O O . GLU A 1 50 ? 14.538 8.860 1.455 1.00 0.00 60 GLU A O 16
ATOM 19310 N N . GLU A 1 51 ? 12.578 8.185 2.351 1.00 0.00 61 GLU A N 16
ATOM 19311 C CA . GLU A 1 51 ? 11.836 8.240 1.087 1.00 0.00 61 GLU A CA 16
ATOM 19312 C C . GLU A 1 51 ? 12.130 9.536 0.335 1.00 0.00 61 GLU A C 16
ATOM 19313 O O . GLU A 1 51 ? 12.419 9.526 -0.865 1.00 0.00 61 GLU A O 16
ATOM 19325 N N . GLU A 1 52 ? 12.065 10.647 1.052 1.00 0.00 62 GLU A N 16
ATOM 19326 C CA . GLU A 1 52 ? 12.363 11.940 0.468 1.00 0.00 62 GLU A CA 16
ATOM 19327 C C . GLU A 1 52 ? 12.953 12.873 1.517 1.00 0.00 62 GLU A C 16
ATOM 19328 O O . GLU A 1 52 ? 14.170 13.034 1.592 1.00 0.00 62 GLU A O 16
ATOM 19340 N N . ALA A 1 53 ? 12.097 13.462 2.342 1.00 0.00 63 ALA A N 16
ATOM 19341 C CA . ALA A 1 53 ? 12.552 14.402 3.352 1.00 0.00 63 ALA A CA 16
ATOM 19342 C C . ALA A 1 53 ? 11.606 14.434 4.544 1.00 0.00 63 ALA A C 16
ATOM 19343 O O . ALA A 1 53 ? 11.320 15.498 5.091 1.00 0.00 63 ALA A O 16
ATOM 19350 N N . ILE A 1 54 ? 11.130 13.272 4.963 1.00 0.00 64 ILE A N 16
ATOM 19351 C CA . ILE A 1 54 ? 10.204 13.211 6.083 1.00 0.00 64 ILE A CA 16
ATOM 19352 C C . ILE A 1 54 ? 10.959 12.938 7.375 1.00 0.00 64 ILE A C 16
ATOM 19353 O O . ILE A 1 54 ? 10.799 11.882 7.992 1.00 0.00 64 ILE A O 16
ATOM 19369 N N . PHE A 1 55 ? 11.803 13.878 7.764 1.00 0.00 65 PHE A N 16
ATOM 19370 C CA . PHE A 1 55 ? 12.598 13.732 8.974 1.00 0.00 65 PHE A CA 16
ATOM 19371 C C . PHE A 1 55 ? 13.196 15.068 9.401 1.00 0.00 65 PHE A C 16
ATOM 19372 O O . PHE A 1 55 ? 14.198 15.115 10.115 1.00 0.00 65 PHE A O 16
ATOM 19389 N N . GLY A 1 56 ? 12.564 16.153 8.980 1.00 0.00 66 GLY A N 16
ATOM 19390 C CA . GLY A 1 56 ? 13.056 17.471 9.315 1.00 0.00 66 GLY A CA 16
ATOM 19391 C C . GLY A 1 56 ? 11.929 18.423 9.649 1.00 0.00 66 GLY A C 16
ATOM 19392 O O . GLY A 1 56 ? 10.851 17.995 10.061 1.00 0.00 66 GLY A O 16
ATOM 19396 N N . ASP A 1 57 ? 12.170 19.713 9.468 1.00 0.00 67 ASP A N 16
ATOM 19397 C CA . ASP A 1 57 ? 11.147 20.722 9.730 1.00 0.00 67 ASP A CA 16
ATOM 19398 C C . ASP A 1 57 ? 10.174 20.793 8.560 1.00 0.00 67 ASP A C 16
ATOM 19399 O O . ASP A 1 57 ? 9.132 21.446 8.633 1.00 0.00 67 ASP A O 16
ATOM 19408 N N . GLY A 1 58 ? 10.525 20.109 7.488 1.00 0.00 68 GLY A N 16
ATOM 19409 C CA . GLY A 1 58 ? 9.698 20.075 6.307 1.00 0.00 68 GLY A CA 16
ATOM 19410 C C . GLY A 1 58 ? 10.277 19.141 5.273 1.00 0.00 68 GLY A C 16
ATOM 19411 O O . GLY A 1 58 ? 11.191 18.376 5.578 1.00 0.00 68 GLY A O 16
ATOM 19415 N N . PHE A 1 59 ? 9.765 19.202 4.059 1.00 0.00 69 PHE A N 16
ATOM 19416 C CA . PHE A 1 59 ? 10.262 18.357 2.986 1.00 0.00 69 PHE A CA 16
ATOM 19417 C C . PHE A 1 59 ? 11.086 19.175 1.999 1.00 0.00 69 PHE A C 16
ATOM 19418 O O . PHE A 1 59 ? 11.328 18.753 0.866 1.00 0.00 69 PHE A O 16
ATOM 19435 N N . GLY A 1 60 ? 11.535 20.341 2.444 1.00 0.00 70 GLY A N 16
ATOM 19436 C CA . GLY A 1 60 ? 12.320 21.211 1.591 1.00 0.00 70 GLY A CA 16
ATOM 19437 C C . GLY A 1 60 ? 13.797 20.872 1.632 1.00 0.00 70 GLY A C 16
ATOM 19438 O O . GLY A 1 60 ? 14.631 21.729 1.927 1.00 0.00 70 GLY A O 16
ATOM 19442 N N . LEU A 1 61 ? 14.117 19.619 1.336 1.00 0.00 71 LEU A N 16
ATOM 19443 C CA . LEU A 1 61 ? 15.496 19.155 1.360 1.00 0.00 71 LEU A CA 16
ATOM 19444 C C . LEU A 1 61 ? 16.210 19.608 0.092 1.00 0.00 71 LEU A C 16
ATOM 19445 O O . LEU A 1 61 ? 17.107 20.449 0.139 1.00 0.00 71 LEU A O 16
ATOM 19461 N N . LYS A 1 62 ? 15.806 19.053 -1.040 1.00 0.00 72 LYS A N 16
ATOM 19462 C CA . LYS A 1 62 ? 16.392 19.429 -2.313 1.00 0.00 72 LYS A CA 16
ATOM 19463 C C . LYS A 1 62 ? 15.516 20.476 -2.985 1.00 0.00 72 LYS A C 16
ATOM 19464 O O . LYS A 1 62 ? 16.008 21.478 -3.505 1.00 0.00 72 LYS A O 16
ATOM 19483 N N . ALA A 1 63 ? 14.214 20.241 -2.954 1.00 0.00 73 ALA A N 16
ATOM 19484 C CA . ALA A 1 63 ? 13.251 21.190 -3.484 1.00 0.00 73 ALA A CA 16
ATOM 19485 C C . ALA A 1 63 ? 12.812 22.147 -2.384 1.00 0.00 73 ALA A C 16
ATOM 19486 O O . ALA A 1 63 ? 11.876 21.862 -1.636 1.00 0.00 73 ALA A O 16
ATOM 19493 N N . THR A 1 64 ? 13.503 23.269 -2.279 1.00 0.00 74 THR A N 16
ATOM 19494 C CA . THR A 1 64 ? 13.231 24.242 -1.234 1.00 0.00 74 THR A CA 16
ATOM 19495 C C . THR A 1 64 ? 11.998 25.072 -1.568 1.00 0.00 74 THR A C 16
ATOM 19496 O O . THR A 1 64 ? 11.140 25.291 -0.707 1.00 0.00 74 THR A O 16
ATOM 19507 N N . ARG A 1 65 ? 11.901 25.507 -2.824 1.00 0.00 75 ARG A N 16
ATOM 19508 C CA . ARG A 1 65 ? 10.767 26.306 -3.287 1.00 0.00 75 ARG A CA 16
ATOM 19509 C C . ARG A 1 65 ? 10.585 27.536 -2.403 1.00 0.00 75 ARG A C 16
ATOM 19510 O O . ARG A 1 65 ? 9.586 27.667 -1.687 1.00 0.00 75 ARG A O 16
ATOM 19531 N N . ARG A 1 66 ? 11.570 28.418 -2.443 1.00 0.00 76 ARG A N 16
ATOM 19532 C CA . ARG A 1 66 ? 11.551 29.634 -1.648 1.00 0.00 76 ARG A CA 16
ATOM 19533 C C . ARG A 1 66 ? 10.904 30.766 -2.427 1.00 0.00 76 ARG A C 16
ATOM 19534 O O . ARG A 1 66 ? 10.012 31.447 -1.926 1.00 0.00 76 ARG A O 16
ATOM 19555 N N . SER A 1 67 ? 11.350 30.953 -3.658 1.00 0.00 77 SER A N 16
ATOM 19556 C CA . SER A 1 67 ? 10.794 31.982 -4.515 1.00 0.00 77 SER A CA 16
ATOM 19557 C C . SER A 1 67 ? 9.581 31.446 -5.269 1.00 0.00 77 SER A C 16
ATOM 19558 O O . SER A 1 67 ? 9.593 31.311 -6.494 1.00 0.00 77 SER A O 16
ATOM 19566 N N . ARG A 1 68 ? 8.531 31.140 -4.520 1.00 0.00 78 ARG A N 16
ATOM 19567 C CA . ARG A 1 68 ? 7.313 30.583 -5.090 1.00 0.00 78 ARG A CA 16
ATOM 19568 C C . ARG A 1 68 ? 6.575 31.639 -5.898 1.00 0.00 78 ARG A C 16
ATOM 19569 O O . ARG A 1 68 ? 5.926 31.330 -6.899 1.00 0.00 78 ARG A O 16
ATOM 19590 N N . LYS A 1 69 ? 6.699 32.887 -5.468 1.00 0.00 79 LYS A N 16
ATOM 19591 C CA . LYS A 1 69 ? 6.045 33.996 -6.143 1.00 0.00 79 LYS A CA 16
ATOM 19592 C C . LYS A 1 69 ? 6.806 34.374 -7.412 1.00 0.00 79 LYS A C 16
ATOM 19593 O O . LYS A 1 69 ? 6.265 35.028 -8.303 1.00 0.00 79 LYS A O 16
ATOM 19612 N N . ALA A 1 70 ? 8.065 33.957 -7.490 1.00 0.00 80 ALA A N 16
ATOM 19613 C CA . ALA A 1 70 ? 8.847 34.127 -8.706 1.00 0.00 80 ALA A CA 16
ATOM 19614 C C . ALA A 1 70 ? 8.295 33.227 -9.797 1.00 0.00 80 ALA A C 16
ATOM 19615 O O . ALA A 1 70 ? 8.217 33.612 -10.965 1.00 0.00 80 ALA A O 16
ATOM 19622 N N . GLU A 1 71 ? 7.919 32.018 -9.399 1.00 0.00 81 GLU A N 16
ATOM 19623 C CA . GLU A 1 71 ? 7.262 31.085 -10.297 1.00 0.00 81 GLU A CA 16
ATOM 19624 C C . GLU A 1 71 ? 5.862 31.581 -10.617 1.00 0.00 81 GLU A C 16
ATOM 19625 O O . GLU A 1 71 ? 5.462 31.654 -11.776 1.00 0.00 81 GLU A O 16
ATOM 19637 N N . ARG A 1 72 ? 5.130 31.938 -9.572 1.00 0.00 82 ARG A N 16
ATOM 19638 C CA . ARG A 1 72 ? 3.775 32.445 -9.715 1.00 0.00 82 ARG A CA 16
ATOM 19639 C C . ARG A 1 72 ? 3.807 33.915 -10.119 1.00 0.00 82 ARG A C 16
ATOM 19640 O O . ARG A 1 72 ? 3.482 34.801 -9.327 1.00 0.00 82 ARG A O 16
ATOM 19661 N N . ALA A 1 73 ? 4.201 34.164 -11.360 1.00 0.00 83 ALA A N 16
ATOM 19662 C CA . ALA A 1 73 ? 4.365 35.522 -11.857 1.00 0.00 83 ALA A CA 16
ATOM 19663 C C . ALA A 1 73 ? 3.048 36.081 -12.377 1.00 0.00 83 ALA A C 16
ATOM 19664 O O . ALA A 1 73 ? 3.003 37.179 -12.935 1.00 0.00 83 ALA A O 16
ATOM 19671 N N . LYS A 1 74 ? 1.981 35.324 -12.192 1.00 0.00 84 LYS A N 16
ATOM 19672 C CA . LYS A 1 74 ? 0.664 35.748 -12.630 1.00 0.00 84 LYS A CA 16
ATOM 19673 C C . LYS A 1 74 ? -0.170 36.194 -11.433 1.00 0.00 84 LYS A C 16
ATOM 19674 O O . LYS A 1 74 ? -0.389 37.391 -11.239 1.00 0.00 84 LYS A O 16
ATOM 19693 N N . LEU A 1 75 ? -0.590 35.225 -10.620 1.00 0.00 85 LEU A N 16
ATOM 19694 C CA . LEU A 1 75 ? -1.440 35.476 -9.455 1.00 0.00 85 LEU A CA 16
ATOM 19695 C C . LEU A 1 75 ? -2.747 36.152 -9.862 1.00 0.00 85 LEU A C 16
ATOM 19696 O O . LEU A 1 75 ? -2.806 37.402 -9.877 1.00 0.00 85 LEU A O 16
ATOM 19713 N N . GLY A 1 1 ? -22.729 -6.478 13.457 1.00 0.00 11 GLY A N 17
ATOM 19714 C CA . GLY A 1 1 ? -22.243 -5.079 13.448 1.00 0.00 11 GLY A CA 17
ATOM 19715 C C . GLY A 1 1 ? -21.097 -4.884 12.480 1.00 0.00 11 GLY A C 17
ATOM 19716 O O . GLY A 1 1 ? -21.047 -5.542 11.441 1.00 0.00 11 GLY A O 17
ATOM 19722 N N . ARG A 1 2 ? -20.187 -3.979 12.831 1.00 0.00 12 ARG A N 17
ATOM 19723 C CA . ARG A 1 2 ? -19.007 -3.670 12.025 1.00 0.00 12 ARG A CA 17
ATOM 19724 C C . ARG A 1 2 ? -19.370 -2.958 10.730 1.00 0.00 12 ARG A C 17
ATOM 19725 O O . ARG A 1 2 ? -19.783 -3.570 9.743 1.00 0.00 12 ARG A O 17
ATOM 19746 N N . PRO A 1 3 ? -19.208 -1.642 10.748 1.00 0.00 13 PRO A N 17
ATOM 19747 C CA . PRO A 1 3 ? -19.477 -0.767 9.620 1.00 0.00 13 PRO A CA 17
ATOM 19748 C C . PRO A 1 3 ? -18.252 -0.566 8.734 1.00 0.00 13 PRO A C 17
ATOM 19749 O O . PRO A 1 3 ? -17.179 -1.116 9.000 1.00 0.00 13 PRO A O 17
ATOM 19760 N N . GLY A 1 4 ? -18.420 0.214 7.679 1.00 0.00 14 GLY A N 17
ATOM 19761 C CA . GLY A 1 4 ? -17.320 0.510 6.784 1.00 0.00 14 GLY A CA 17
ATOM 19762 C C . GLY A 1 4 ? -16.962 -0.663 5.902 1.00 0.00 14 GLY A C 17
ATOM 19763 O O . GLY A 1 4 ? -15.820 -0.797 5.474 1.00 0.00 14 GLY A O 17
ATOM 19767 N N . VAL A 1 5 ? -17.941 -1.513 5.621 1.00 0.00 15 VAL A N 17
ATOM 19768 C CA . VAL A 1 5 ? -17.700 -2.706 4.819 1.00 0.00 15 VAL A CA 17
ATOM 19769 C C . VAL A 1 5 ? -17.653 -2.380 3.326 1.00 0.00 15 VAL A C 17
ATOM 19770 O O . VAL A 1 5 ? -16.867 -2.968 2.584 1.00 0.00 15 VAL A O 17
ATOM 19783 N N . PHE A 1 6 ? -18.484 -1.440 2.887 1.00 0.00 16 PHE A N 17
ATOM 19784 C CA . PHE A 1 6 ? -18.441 -0.988 1.501 1.00 0.00 16 PHE A CA 17
ATOM 19785 C C . PHE A 1 6 ? -18.511 0.531 1.414 1.00 0.00 16 PHE A C 17
ATOM 19786 O O . PHE A 1 6 ? -18.769 1.095 0.349 1.00 0.00 16 PHE A O 17
ATOM 19803 N N . ARG A 1 7 ? -18.275 1.194 2.540 1.00 0.00 17 ARG A N 17
ATOM 19804 C CA . ARG A 1 7 ? -18.202 2.647 2.558 1.00 0.00 17 ARG A CA 17
ATOM 19805 C C . ARG A 1 7 ? -16.893 3.093 1.935 1.00 0.00 17 ARG A C 17
ATOM 19806 O O . ARG A 1 7 ? -15.818 2.709 2.390 1.00 0.00 17 ARG A O 17
ATOM 19827 N N . THR A 1 8 ? -16.991 3.902 0.894 1.00 0.00 18 THR A N 17
ATOM 19828 C CA . THR A 1 8 ? -15.830 4.273 0.102 1.00 0.00 18 THR A CA 17
ATOM 19829 C C . THR A 1 8 ? -14.827 5.100 0.900 1.00 0.00 18 THR A C 17
ATOM 19830 O O . THR A 1 8 ? -13.659 5.178 0.534 1.00 0.00 18 THR A O 17
ATOM 19841 N N . ARG A 1 9 ? -15.300 5.733 1.977 1.00 0.00 19 ARG A N 17
ATOM 19842 C CA . ARG A 1 9 ? -14.447 6.525 2.864 1.00 0.00 19 ARG A CA 17
ATOM 19843 C C . ARG A 1 9 ? -13.883 7.745 2.124 1.00 0.00 19 ARG A C 17
ATOM 19844 O O . ARG A 1 9 ? -13.008 8.450 2.628 1.00 0.00 19 ARG A O 17
ATOM 19865 N N . GLY A 1 10 ? -14.422 8.003 0.940 1.00 0.00 20 GLY A N 17
ATOM 19866 C CA . GLY A 1 10 ? -13.897 9.053 0.094 1.00 0.00 20 GLY A CA 17
ATOM 19867 C C . GLY A 1 10 ? -12.743 8.570 -0.750 1.00 0.00 20 GLY A C 17
ATOM 19868 O O . GLY A 1 10 ? -11.798 9.315 -1.012 1.00 0.00 20 GLY A O 17
ATOM 19872 N N . LEU A 1 11 ? -12.812 7.314 -1.159 1.00 0.00 21 LEU A N 17
ATOM 19873 C CA . LEU A 1 11 ? -11.778 6.726 -1.991 1.00 0.00 21 LEU A CA 17
ATOM 19874 C C . LEU A 1 11 ? -11.723 7.404 -3.344 1.00 0.00 21 LEU A C 17
ATOM 19875 O O . LEU A 1 11 ? -12.694 7.380 -4.107 1.00 0.00 21 LEU A O 17
ATOM 19891 N N . THR A 1 12 ? -10.592 8.014 -3.634 1.00 0.00 22 THR A N 17
ATOM 19892 C CA . THR A 1 12 ? -10.380 8.645 -4.916 1.00 0.00 22 THR A CA 17
ATOM 19893 C C . THR A 1 12 ? -10.205 7.582 -5.994 1.00 0.00 22 THR A C 17
ATOM 19894 O O . THR A 1 12 ? -10.069 6.397 -5.672 1.00 0.00 22 THR A O 17
ATOM 19905 N N . ASP A 1 13 ? -10.217 7.984 -7.254 1.00 0.00 23 ASP A N 17
ATOM 19906 C CA . ASP A 1 13 ? -10.159 7.029 -8.356 1.00 0.00 23 ASP A CA 17
ATOM 19907 C C . ASP A 1 13 ? -8.936 6.125 -8.239 1.00 0.00 23 ASP A C 17
ATOM 19908 O O . ASP A 1 13 ? -9.031 4.916 -8.448 1.00 0.00 23 ASP A O 17
ATOM 19917 N N . GLU A 1 14 ? -7.799 6.712 -7.876 1.00 0.00 24 GLU A N 17
ATOM 19918 C CA . GLU A 1 14 ? -6.563 5.953 -7.709 1.00 0.00 24 GLU A CA 17
ATOM 19919 C C . GLU A 1 14 ? -6.695 4.909 -6.602 1.00 0.00 24 GLU A C 17
ATOM 19920 O O . GLU A 1 14 ? -6.330 3.747 -6.795 1.00 0.00 24 GLU A O 17
ATOM 19932 N N . GLU A 1 15 ? -7.220 5.320 -5.448 1.00 0.00 25 GLU A N 17
ATOM 19933 C CA . GLU A 1 15 ? -7.413 4.398 -4.330 1.00 0.00 25 GLU A CA 17
ATOM 19934 C C . GLU A 1 15 ? -8.360 3.286 -4.736 1.00 0.00 25 GLU A C 17
ATOM 19935 O O . GLU A 1 15 ? -8.093 2.107 -4.519 1.00 0.00 25 GLU A O 17
ATOM 19947 N N . TYR A 1 16 ? -9.470 3.681 -5.339 1.00 0.00 26 TYR A N 17
ATOM 19948 C CA . TYR A 1 16 ? -10.488 2.738 -5.759 1.00 0.00 26 TYR A CA 17
ATOM 19949 C C . TYR A 1 16 ? -9.941 1.799 -6.822 1.00 0.00 26 TYR A C 17
ATOM 19950 O O . TYR A 1 16 ? -10.340 0.642 -6.907 1.00 0.00 26 TYR A O 17
ATOM 19968 N N . ASP A 1 17 ? -9.015 2.300 -7.620 1.00 0.00 27 ASP A N 17
ATOM 19969 C CA . ASP A 1 17 ? -8.371 1.490 -8.641 1.00 0.00 27 ASP A CA 17
ATOM 19970 C C . ASP A 1 17 ? -7.508 0.420 -7.994 1.00 0.00 27 ASP A C 17
ATOM 19971 O O . ASP A 1 17 ? -7.558 -0.748 -8.380 1.00 0.00 27 ASP A O 17
ATOM 19980 N N . GLU A 1 18 ? -6.729 0.826 -6.998 1.00 0.00 28 GLU A N 17
ATOM 19981 C CA . GLU A 1 18 ? -5.918 -0.105 -6.235 1.00 0.00 28 GLU A CA 17
ATOM 19982 C C . GLU A 1 18 ? -6.827 -1.119 -5.554 1.00 0.00 28 GLU A C 17
ATOM 19983 O O . GLU A 1 18 ? -6.546 -2.315 -5.527 1.00 0.00 28 GLU A O 17
ATOM 19995 N N . PHE A 1 19 ? -7.928 -0.612 -5.024 1.00 0.00 29 PHE A N 17
ATOM 19996 C CA . PHE A 1 19 ? -8.962 -1.432 -4.416 1.00 0.00 29 PHE A CA 17
ATOM 19997 C C . PHE A 1 19 ? -9.497 -2.465 -5.403 1.00 0.00 29 PHE A C 17
ATOM 19998 O O . PHE A 1 19 ? -9.660 -3.629 -5.053 1.00 0.00 29 PHE A O 17
ATOM 20015 N N . LYS A 1 20 ? -9.760 -2.039 -6.634 1.00 0.00 30 LYS A N 17
ATOM 20016 C CA . LYS A 1 20 ? -10.243 -2.946 -7.669 1.00 0.00 30 LYS A CA 17
ATOM 20017 C C . LYS A 1 20 ? -9.223 -4.037 -7.947 1.00 0.00 30 LYS A C 17
ATOM 20018 O O . LYS A 1 20 ? -9.557 -5.219 -7.997 1.00 0.00 30 LYS A O 17
ATOM 20037 N N . LYS A 1 21 ? -7.977 -3.623 -8.119 1.00 0.00 31 LYS A N 17
ATOM 20038 C CA . LYS A 1 21 ? -6.881 -4.548 -8.369 1.00 0.00 31 LYS A CA 17
ATOM 20039 C C . LYS A 1 21 ? -6.730 -5.531 -7.210 1.00 0.00 31 LYS A C 17
ATOM 20040 O O . LYS A 1 21 ? -6.441 -6.714 -7.406 1.00 0.00 31 LYS A O 17
ATOM 20059 N N . ARG A 1 22 ? -6.933 -5.027 -6.004 1.00 0.00 32 ARG A N 17
ATOM 20060 C CA . ARG A 1 22 ? -6.869 -5.844 -4.806 1.00 0.00 32 ARG A CA 17
ATOM 20061 C C . ARG A 1 22 ? -8.086 -6.758 -4.698 1.00 0.00 32 ARG A C 17
ATOM 20062 O O . ARG A 1 22 ? -7.968 -7.910 -4.286 1.00 0.00 32 ARG A O 17
ATOM 20083 N N . ARG A 1 23 ? -9.244 -6.251 -5.094 1.00 0.00 33 ARG A N 17
ATOM 20084 C CA . ARG A 1 23 ? -10.476 -7.026 -5.054 1.00 0.00 33 ARG A CA 17
ATOM 20085 C C . ARG A 1 23 ? -10.451 -8.131 -6.104 1.00 0.00 33 ARG A C 17
ATOM 20086 O O . ARG A 1 23 ? -10.931 -9.236 -5.859 1.00 0.00 33 ARG A O 17
ATOM 20107 N N . GLU A 1 24 ? -9.856 -7.837 -7.253 1.00 0.00 34 GLU A N 17
ATOM 20108 C CA . GLU A 1 24 ? -9.648 -8.841 -8.290 1.00 0.00 34 GLU A CA 17
ATOM 20109 C C . GLU A 1 24 ? -8.786 -9.980 -7.750 1.00 0.00 34 GLU A C 17
ATOM 20110 O O . GLU A 1 24 ? -9.086 -11.151 -7.960 1.00 0.00 34 GLU A O 17
ATOM 20122 N N . SER A 1 25 ? -7.729 -9.615 -7.028 1.00 0.00 35 SER A N 17
ATOM 20123 C CA . SER A 1 25 ? -6.825 -10.587 -6.417 1.00 0.00 35 SER A CA 17
ATOM 20124 C C . SER A 1 25 ? -7.577 -11.520 -5.464 1.00 0.00 35 SER A C 17
ATOM 20125 O O . SER A 1 25 ? -7.232 -12.695 -5.319 1.00 0.00 35 SER A O 17
ATOM 20133 N N . ARG A 1 26 ? -8.614 -10.996 -4.827 1.00 0.00 36 ARG A N 17
ATOM 20134 C CA . ARG A 1 26 ? -9.414 -11.776 -3.890 1.00 0.00 36 ARG A CA 17
ATOM 20135 C C . ARG A 1 26 ? -10.595 -12.440 -4.593 1.00 0.00 36 ARG A C 17
ATOM 20136 O O . ARG A 1 26 ? -11.474 -13.010 -3.946 1.00 0.00 36 ARG A O 17
ATOM 20157 N N . GLY A 1 27 ? -10.613 -12.359 -5.919 1.00 0.00 37 GLY A N 17
ATOM 20158 C CA . GLY A 1 27 ? -11.677 -12.971 -6.696 1.00 0.00 37 GLY A CA 17
ATOM 20159 C C . GLY A 1 27 ? -13.016 -12.299 -6.474 1.00 0.00 37 GLY A C 17
ATOM 20160 O O . GLY A 1 27 ? -14.065 -12.936 -6.573 1.00 0.00 37 GLY A O 17
ATOM 20164 N N . GLY A 1 28 ? -12.979 -11.014 -6.159 1.00 0.00 38 GLY A N 17
ATOM 20165 C CA . GLY A 1 28 ? -14.194 -10.273 -5.907 1.00 0.00 38 GLY A CA 17
ATOM 20166 C C . GLY A 1 28 ? -14.513 -10.185 -4.433 1.00 0.00 38 GLY A C 17
ATOM 20167 O O . GLY A 1 28 ? -15.141 -9.223 -3.986 1.00 0.00 38 GLY A O 17
ATOM 20171 N N . LYS A 1 29 ? -14.065 -11.176 -3.675 1.00 0.00 39 LYS A N 17
ATOM 20172 C CA . LYS A 1 29 ? -14.319 -11.212 -2.244 1.00 0.00 39 LYS A CA 17
ATOM 20173 C C . LYS A 1 29 ? -13.324 -10.337 -1.499 1.00 0.00 39 LYS A C 17
ATOM 20174 O O . LYS A 1 29 ? -12.437 -10.827 -0.799 1.00 0.00 39 LYS A O 17
ATOM 20193 N N . TYR A 1 30 ? -13.481 -9.042 -1.675 1.00 0.00 40 TYR A N 17
ATOM 20194 C CA . TYR A 1 30 ? -12.621 -8.057 -1.049 1.00 0.00 40 TYR A CA 17
ATOM 20195 C C . TYR A 1 30 ? -13.445 -6.825 -0.745 1.00 0.00 40 TYR A C 17
ATOM 20196 O O . TYR A 1 30 ? -13.851 -6.111 -1.660 1.00 0.00 40 TYR A O 17
ATOM 20214 N N . SER A 1 31 ? -13.735 -6.586 0.517 1.00 0.00 41 SER A N 17
ATOM 20215 C CA . SER A 1 31 ? -14.493 -5.409 0.872 1.00 0.00 41 SER A CA 17
ATOM 20216 C C . SER A 1 31 ? -13.596 -4.211 0.958 1.00 0.00 41 SER A C 17
ATOM 20217 O O . SER A 1 31 ? -12.367 -4.327 0.889 1.00 0.00 41 SER A O 17
ATOM 20225 N N . ILE A 1 32 ? -14.201 -3.064 1.136 1.00 0.00 42 ILE A N 17
ATOM 20226 C CA . ILE A 1 32 ? -13.447 -1.855 1.243 1.00 0.00 42 ILE A CA 17
ATOM 20227 C C . ILE A 1 32 ? -12.719 -1.812 2.570 1.00 0.00 42 ILE A C 17
ATOM 20228 O O . ILE A 1 32 ? -11.672 -1.212 2.673 1.00 0.00 42 ILE A O 17
ATOM 20244 N N . ASP A 1 33 ? -13.262 -2.489 3.575 1.00 0.00 43 ASP A N 17
ATOM 20245 C CA . ASP A 1 33 ? -12.681 -2.451 4.911 1.00 0.00 43 ASP A CA 17
ATOM 20246 C C . ASP A 1 33 ? -11.334 -3.152 4.929 1.00 0.00 43 ASP A C 17
ATOM 20247 O O . ASP A 1 33 ? -10.423 -2.734 5.641 1.00 0.00 43 ASP A O 17
ATOM 20256 N N . ASP A 1 34 ? -11.205 -4.213 4.141 1.00 0.00 44 ASP A N 17
ATOM 20257 C CA . ASP A 1 34 ? -9.941 -4.922 4.047 1.00 0.00 44 ASP A CA 17
ATOM 20258 C C . ASP A 1 34 ? -8.943 -4.026 3.334 1.00 0.00 44 ASP A C 17
ATOM 20259 O O . ASP A 1 34 ? -7.756 -4.002 3.665 1.00 0.00 44 ASP A O 17
ATOM 20268 N N . TYR A 1 35 ? -9.458 -3.248 2.383 1.00 0.00 45 TYR A N 17
ATOM 20269 C CA . TYR A 1 35 ? -8.663 -2.238 1.708 1.00 0.00 45 TYR A CA 17
ATOM 20270 C C . TYR A 1 35 ? -8.325 -1.110 2.665 1.00 0.00 45 TYR A C 17
ATOM 20271 O O . TYR A 1 35 ? -7.190 -0.692 2.756 1.00 0.00 45 TYR A O 17
ATOM 20289 N N . LEU A 1 36 ? -9.333 -0.635 3.376 1.00 0.00 46 LEU A N 17
ATOM 20290 C CA . LEU A 1 36 ? -9.204 0.497 4.279 1.00 0.00 46 LEU A CA 17
ATOM 20291 C C . LEU A 1 36 ? -8.262 0.183 5.433 1.00 0.00 46 LEU A C 17
ATOM 20292 O O . LEU A 1 36 ? -7.571 1.067 5.925 1.00 0.00 46 LEU A O 17
ATOM 20308 N N . ALA A 1 37 ? -8.234 -1.074 5.851 1.00 0.00 47 ALA A N 17
ATOM 20309 C CA . ALA A 1 37 ? -7.317 -1.515 6.892 1.00 0.00 47 ALA A CA 17
ATOM 20310 C C . ALA A 1 37 ? -5.891 -1.535 6.373 1.00 0.00 47 ALA A C 17
ATOM 20311 O O . ALA A 1 37 ? -4.961 -1.140 7.075 1.00 0.00 47 ALA A O 17
ATOM 20318 N N . ASP A 1 38 ? -5.719 -1.978 5.137 1.00 0.00 48 ASP A N 17
ATOM 20319 C CA . ASP A 1 38 ? -4.408 -1.951 4.512 1.00 0.00 48 ASP A CA 17
ATOM 20320 C C . ASP A 1 38 ? -4.061 -0.514 4.144 1.00 0.00 48 ASP A C 17
ATOM 20321 O O . ASP A 1 38 ? -2.907 -0.106 4.206 1.00 0.00 48 ASP A O 17
ATOM 20330 N N . ARG A 1 39 ? -5.091 0.251 3.793 1.00 0.00 49 ARG A N 17
ATOM 20331 C CA . ARG A 1 39 ? -4.962 1.671 3.489 1.00 0.00 49 ARG A CA 17
ATOM 20332 C C . ARG A 1 39 ? -4.457 2.427 4.718 1.00 0.00 49 ARG A C 17
ATOM 20333 O O . ARG A 1 39 ? -3.691 3.384 4.604 1.00 0.00 49 ARG A O 17
ATOM 20354 N N . GLU A 1 40 ? -4.898 1.984 5.899 1.00 0.00 50 GLU A N 17
ATOM 20355 C CA . GLU A 1 40 ? -4.406 2.521 7.166 1.00 0.00 50 GLU A CA 17
ATOM 20356 C C . GLU A 1 40 ? -2.903 2.306 7.278 1.00 0.00 50 GLU A C 17
ATOM 20357 O O . GLU A 1 40 ? -2.180 3.132 7.837 1.00 0.00 50 GLU A O 17
ATOM 20369 N N . ARG A 1 41 ? -2.444 1.189 6.736 1.00 0.00 51 ARG A N 17
ATOM 20370 C CA . ARG A 1 41 ? -1.026 0.895 6.681 1.00 0.00 51 ARG A CA 17
ATOM 20371 C C . ARG A 1 41 ? -0.352 1.738 5.614 1.00 0.00 51 ARG A C 17
ATOM 20372 O O . ARG A 1 41 ? 0.742 2.255 5.809 1.00 0.00 51 ARG A O 17
ATOM 20393 N N . GLU A 1 42 ? -1.036 1.885 4.492 1.00 0.00 52 GLU A N 17
ATOM 20394 C CA . GLU A 1 42 ? -0.504 2.605 3.343 1.00 0.00 52 GLU A CA 17
ATOM 20395 C C . GLU A 1 42 ? -0.162 4.048 3.690 1.00 0.00 52 GLU A C 17
ATOM 20396 O O . GLU A 1 42 ? 0.773 4.605 3.136 1.00 0.00 52 GLU A O 17
ATOM 20408 N N . GLU A 1 43 ? -0.906 4.634 4.622 1.00 0.00 53 GLU A N 17
ATOM 20409 C CA . GLU A 1 43 ? -0.675 6.017 5.043 1.00 0.00 53 GLU A CA 17
ATOM 20410 C C . GLU A 1 43 ? 0.792 6.267 5.395 1.00 0.00 53 GLU A C 17
ATOM 20411 O O . GLU A 1 43 ? 1.364 7.292 5.026 1.00 0.00 53 GLU A O 17
ATOM 20423 N N . GLU A 1 44 ? 1.399 5.326 6.103 1.00 0.00 54 GLU A N 17
ATOM 20424 C CA . GLU A 1 44 ? 2.796 5.455 6.496 1.00 0.00 54 GLU A CA 17
ATOM 20425 C C . GLU A 1 44 ? 3.719 4.899 5.417 1.00 0.00 54 GLU A C 17
ATOM 20426 O O . GLU A 1 44 ? 4.912 5.192 5.390 1.00 0.00 54 GLU A O 17
ATOM 20438 N N . LEU A 1 45 ? 3.152 4.103 4.526 1.00 0.00 55 LEU A N 17
ATOM 20439 C CA . LEU A 1 45 ? 3.929 3.418 3.497 1.00 0.00 55 LEU A CA 17
ATOM 20440 C C . LEU A 1 45 ? 4.031 4.260 2.229 1.00 0.00 55 LEU A C 17
ATOM 20441 O O . LEU A 1 45 ? 4.810 3.948 1.329 1.00 0.00 55 LEU A O 17
ATOM 20457 N N . LEU A 1 46 ? 3.239 5.326 2.161 1.00 0.00 56 LEU A N 17
ATOM 20458 C CA . LEU A 1 46 ? 3.237 6.209 0.999 1.00 0.00 56 LEU A CA 17
ATOM 20459 C C . LEU A 1 46 ? 4.513 7.037 0.942 1.00 0.00 56 LEU A C 17
ATOM 20460 O O . LEU A 1 46 ? 5.419 6.854 1.763 1.00 0.00 56 LEU A O 17
ATOM 20476 N N . GLU A 1 47 ? 4.567 7.958 -0.019 1.00 0.00 57 GLU A N 17
ATOM 20477 C CA . GLU A 1 47 ? 5.761 8.745 -0.281 1.00 0.00 57 GLU A CA 17
ATOM 20478 C C . GLU A 1 47 ? 6.909 7.834 -0.708 1.00 0.00 57 GLU A C 17
ATOM 20479 O O . GLU A 1 47 ? 6.676 6.733 -1.210 1.00 0.00 57 GLU A O 17
ATOM 20491 N N . ARG A 1 48 ? 8.138 8.283 -0.524 1.00 0.00 58 ARG A N 17
ATOM 20492 C CA . ARG A 1 48 ? 9.292 7.481 -0.901 1.00 0.00 58 ARG A CA 17
ATOM 20493 C C . ARG A 1 48 ? 9.583 6.429 0.167 1.00 0.00 58 ARG A C 17
ATOM 20494 O O . ARG A 1 48 ? 9.107 6.524 1.298 1.00 0.00 58 ARG A O 17
ATOM 20515 N N . ASP A 1 49 ? 10.355 5.421 -0.205 1.00 0.00 59 ASP A N 17
ATOM 20516 C CA . ASP A 1 49 ? 10.675 4.316 0.693 1.00 0.00 59 ASP A CA 17
ATOM 20517 C C . ASP A 1 49 ? 12.143 3.928 0.546 1.00 0.00 59 ASP A C 17
ATOM 20518 O O . ASP A 1 49 ? 12.942 4.108 1.464 1.00 0.00 59 ASP A O 17
ATOM 20527 N N . GLU A 1 50 ? 12.498 3.440 -0.638 1.00 0.00 60 GLU A N 17
ATOM 20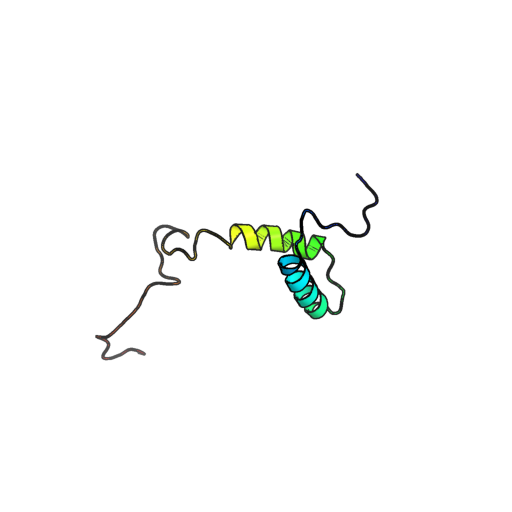528 C CA . GLU A 1 50 ? 13.850 2.958 -0.901 1.00 0.00 60 GLU A CA 17
ATOM 20529 C C . GLU A 1 50 ? 14.808 4.108 -1.203 1.00 0.00 60 GLU A C 17
ATOM 20530 O O . GLU A 1 50 ? 16.020 3.908 -1.260 1.00 0.00 60 GLU A O 17
ATOM 20542 N N . GLU A 1 51 ? 14.254 5.301 -1.403 1.00 0.00 61 GLU A N 17
ATOM 20543 C CA . GLU A 1 51 ? 15.041 6.469 -1.785 1.00 0.00 61 GLU A CA 17
ATOM 20544 C C . GLU A 1 51 ? 16.106 6.782 -0.729 1.00 0.00 61 GLU A C 17
ATOM 20545 O O . GLU A 1 51 ? 17.297 6.570 -0.961 1.00 0.00 61 GLU A O 17
ATOM 20557 N N . GLU A 1 52 ? 15.679 7.270 0.432 1.00 0.00 62 GLU A N 17
ATOM 20558 C CA . GLU A 1 52 ? 16.609 7.605 1.502 1.00 0.00 62 GLU A CA 17
ATOM 20559 C C . GLU A 1 52 ? 15.888 7.826 2.828 1.00 0.00 62 GLU A C 17
ATOM 20560 O O . GLU A 1 52 ? 15.400 8.921 3.104 1.00 0.00 62 GLU A O 17
ATOM 20572 N N . ALA A 1 53 ? 15.809 6.767 3.625 1.00 0.00 63 ALA A N 17
ATOM 20573 C CA . ALA A 1 53 ? 15.357 6.851 5.017 1.00 0.00 63 ALA A CA 17
ATOM 20574 C C . ALA A 1 53 ? 14.037 7.602 5.183 1.00 0.00 63 ALA A C 17
ATOM 20575 O O . ALA A 1 53 ? 13.983 8.635 5.848 1.00 0.00 63 ALA A O 17
ATOM 20582 N N . ILE A 1 54 ? 12.974 7.084 4.589 1.00 0.00 64 ILE A N 17
ATOM 20583 C CA . ILE A 1 54 ? 11.660 7.700 4.741 1.00 0.00 64 ILE A CA 17
ATOM 20584 C C . ILE A 1 54 ? 10.754 6.822 5.595 1.00 0.00 64 ILE A C 17
ATOM 20585 O O . ILE A 1 54 ? 9.830 7.300 6.252 1.00 0.00 64 ILE A O 17
ATOM 20601 N N . PHE A 1 55 ? 11.043 5.532 5.598 1.00 0.00 65 PHE A N 17
ATOM 20602 C CA . PHE A 1 55 ? 10.200 4.557 6.270 1.00 0.00 65 PHE A CA 17
ATOM 20603 C C . PHE A 1 55 ? 10.720 4.257 7.675 1.00 0.00 65 PHE A C 17
ATOM 20604 O O . PHE A 1 55 ? 10.290 3.297 8.316 1.00 0.00 65 PHE A O 17
ATOM 20621 N N . GLY A 1 56 ? 11.637 5.088 8.147 1.00 0.00 66 GLY A N 17
ATOM 20622 C CA . GLY A 1 56 ? 12.223 4.885 9.452 1.00 0.00 66 GLY A CA 17
ATOM 20623 C C . GLY A 1 56 ? 13.592 5.518 9.554 1.00 0.00 66 GLY A C 17
ATOM 20624 O O . GLY A 1 56 ? 13.967 6.329 8.703 1.00 0.00 66 GLY A O 17
ATOM 20628 N N . ASP A 1 57 ? 14.339 5.150 10.584 1.00 0.00 67 ASP A N 17
ATOM 20629 C CA . ASP A 1 57 ? 15.683 5.679 10.787 1.00 0.00 67 ASP A CA 17
ATOM 20630 C C . ASP A 1 57 ? 16.667 4.977 9.869 1.00 0.00 67 ASP A C 17
ATOM 20631 O O . ASP A 1 57 ? 16.934 3.786 10.028 1.00 0.00 67 ASP A O 17
ATOM 20640 N N . GLY A 1 58 ? 17.197 5.714 8.905 1.00 0.00 68 GLY A N 17
ATOM 20641 C CA . GLY A 1 58 ? 18.079 5.122 7.921 1.00 0.00 68 GLY A CA 17
ATOM 20642 C C . GLY A 1 58 ? 17.305 4.295 6.916 1.00 0.00 68 GLY A C 17
ATOM 20643 O O . GLY A 1 58 ? 16.077 4.386 6.847 1.00 0.00 68 GLY A O 17
ATOM 20647 N N . PHE A 1 59 ? 18.001 3.500 6.127 1.00 0.00 69 PHE A N 17
ATOM 20648 C CA . PHE A 1 59 ? 17.336 2.618 5.186 1.00 0.00 69 PHE A CA 17
ATOM 20649 C C . PHE A 1 59 ? 18.043 1.270 5.105 1.00 0.00 69 PHE A C 17
ATOM 20650 O O . PHE A 1 59 ? 17.484 0.264 5.536 1.00 0.00 69 PHE A O 17
ATOM 20667 N N . GLY A 1 60 ? 19.260 1.245 4.577 1.00 0.00 70 GLY A N 17
ATOM 20668 C CA . GLY A 1 60 ? 19.999 -0.005 4.466 1.00 0.00 70 GLY A CA 17
ATOM 20669 C C . GLY A 1 60 ? 19.241 -1.073 3.697 1.00 0.00 70 GLY A C 17
ATOM 20670 O O . GLY A 1 60 ? 19.427 -2.268 3.929 1.00 0.00 70 GLY A O 17
ATOM 20674 N N . LEU A 1 61 ? 18.376 -0.641 2.790 1.00 0.00 71 LEU A N 17
ATOM 20675 C CA . LEU A 1 61 ? 17.573 -1.561 2.000 1.00 0.00 71 LEU A CA 17
ATOM 20676 C C . LEU A 1 61 ? 18.272 -1.865 0.686 1.00 0.00 71 LEU A C 17
ATOM 20677 O O . LEU A 1 61 ? 18.498 -3.024 0.340 1.00 0.00 71 LEU A O 17
ATOM 20693 N N . LYS A 1 62 ? 18.621 -0.813 -0.034 1.00 0.00 72 LYS A N 17
ATOM 20694 C CA . LYS A 1 62 ? 19.315 -0.947 -1.302 1.00 0.00 72 LYS A CA 17
ATOM 20695 C C . LYS A 1 62 ? 20.186 0.275 -1.542 1.00 0.00 72 LYS A C 17
ATOM 20696 O O . LYS A 1 62 ? 19.926 1.346 -0.990 1.00 0.00 72 LYS A O 17
ATOM 20715 N N . ALA A 1 63 ? 21.224 0.108 -2.337 1.00 0.00 73 ALA A N 17
ATOM 20716 C CA . ALA A 1 63 ? 22.106 1.206 -2.685 1.00 0.00 73 ALA A CA 17
ATOM 20717 C C . ALA A 1 63 ? 22.457 1.133 -4.161 1.00 0.00 73 ALA A C 17
ATOM 20718 O O . ALA A 1 63 ? 22.060 0.183 -4.842 1.00 0.00 73 ALA A O 17
ATOM 20725 N N . THR A 1 64 ? 23.203 2.126 -4.642 1.00 0.00 74 THR A N 17
ATOM 20726 C CA . THR A 1 64 ? 23.582 2.226 -6.050 1.00 0.00 74 THR A CA 17
ATOM 20727 C C . THR A 1 64 ? 22.379 2.012 -6.967 1.00 0.00 74 THR A C 17
ATOM 20728 O O . THR A 1 64 ? 22.360 1.104 -7.799 1.00 0.00 74 THR A O 17
ATOM 20739 N N . ARG A 1 65 ? 21.372 2.860 -6.793 1.00 0.00 75 ARG A N 17
ATOM 20740 C CA . ARG A 1 65 ? 20.140 2.776 -7.570 1.00 0.00 75 ARG A CA 17
ATOM 20741 C C . ARG A 1 65 ? 20.357 3.342 -8.972 1.00 0.00 75 ARG A C 17
ATOM 20742 O O . ARG A 1 65 ? 19.852 4.415 -9.313 1.00 0.00 75 ARG A O 17
ATOM 20763 N N . ARG A 1 66 ? 21.110 2.610 -9.780 1.00 0.00 76 ARG A N 17
ATOM 20764 C CA . ARG A 1 66 ? 21.464 3.058 -11.119 1.00 0.00 76 ARG A CA 17
ATOM 20765 C C . ARG A 1 66 ? 20.833 2.164 -12.172 1.00 0.00 76 ARG A C 17
ATOM 20766 O O . ARG A 1 66 ? 20.775 0.942 -12.014 1.00 0.00 76 ARG A O 17
ATOM 20787 N N . SER A 1 67 ? 20.370 2.777 -13.246 1.00 0.00 77 SER A N 17
ATOM 20788 C CA . SER A 1 67 ? 19.754 2.052 -14.341 1.00 0.00 77 SER A CA 17
ATOM 20789 C C . SER A 1 67 ? 20.831 1.481 -15.262 1.00 0.00 77 SER A C 17
ATOM 20790 O O . SER A 1 67 ? 21.169 2.075 -16.288 1.00 0.00 77 SER A O 17
ATOM 20798 N N . ARG A 1 68 ? 21.377 0.332 -14.884 1.00 0.00 78 ARG A N 17
ATOM 20799 C CA . ARG A 1 68 ? 22.490 -0.265 -15.613 1.00 0.00 78 ARG A CA 17
ATOM 20800 C C . ARG A 1 68 ? 22.059 -0.760 -16.989 1.00 0.00 78 ARG A C 17
ATOM 20801 O O . ARG A 1 68 ? 22.757 -0.540 -17.973 1.00 0.00 78 ARG A O 17
ATOM 20822 N N . LYS A 1 69 ? 20.905 -1.410 -17.060 1.00 0.00 79 LYS A N 17
ATOM 20823 C CA . LYS A 1 69 ? 20.437 -1.984 -18.319 1.00 0.00 79 LYS A CA 17
ATOM 20824 C C . LYS A 1 69 ? 19.816 -0.924 -19.222 1.00 0.00 79 LYS A C 17
ATOM 20825 O O . LYS A 1 69 ? 19.594 -1.161 -20.412 1.00 0.00 79 LYS A O 17
ATOM 20844 N N . ALA A 1 70 ? 19.526 0.238 -18.656 1.00 0.00 80 ALA A N 17
ATOM 20845 C CA . ALA A 1 70 ? 19.059 1.368 -19.445 1.00 0.00 80 ALA A CA 17
ATOM 20846 C C . ALA A 1 70 ? 20.225 2.000 -20.191 1.00 0.00 80 ALA A C 17
ATOM 20847 O O . ALA A 1 70 ? 20.048 2.665 -21.212 1.00 0.00 80 ALA A O 17
ATOM 20854 N N . GLU A 1 71 ? 21.421 1.775 -19.670 1.00 0.00 81 GLU A N 17
ATOM 20855 C CA . GLU A 1 71 ? 22.636 2.271 -20.288 1.00 0.00 81 GLU A CA 17
ATOM 20856 C C . GLU A 1 71 ? 23.330 1.153 -21.060 1.00 0.00 81 GLU A C 17
ATOM 20857 O O . GLU A 1 71 ? 23.395 1.182 -22.288 1.00 0.00 81 GLU A O 17
ATOM 20869 N N . ARG A 1 72 ? 23.820 0.158 -20.337 1.00 0.00 82 ARG A N 17
ATOM 20870 C CA . ARG A 1 72 ? 24.552 -0.939 -20.947 1.00 0.00 82 ARG A CA 17
ATOM 20871 C C . ARG A 1 72 ? 23.587 -2.049 -21.341 1.00 0.00 82 ARG A C 17
ATOM 20872 O O . ARG A 1 72 ? 23.386 -3.014 -20.600 1.00 0.00 82 ARG A O 17
ATOM 20893 N N . ALA A 1 73 ? 22.981 -1.893 -22.508 1.00 0.00 83 ALA A N 17
ATOM 20894 C CA . ALA A 1 73 ? 21.976 -2.830 -22.985 1.00 0.00 83 ALA A CA 17
ATOM 20895 C C . ALA A 1 73 ? 22.621 -4.067 -23.595 1.00 0.00 83 ALA A C 17
ATOM 20896 O O . ALA A 1 73 ? 22.079 -5.171 -23.502 1.00 0.00 83 ALA A O 17
ATOM 20903 N N . LYS A 1 74 ? 23.773 -3.879 -24.223 1.00 0.00 84 LYS A N 17
ATOM 20904 C CA . LYS A 1 74 ? 24.499 -4.984 -24.830 1.00 0.00 84 LYS A CA 17
ATOM 20905 C C . LYS A 1 74 ? 25.926 -4.559 -25.149 1.00 0.00 84 LYS A C 17
ATOM 20906 O O . LYS A 1 74 ? 26.145 -3.630 -25.926 1.00 0.00 84 LYS A O 17
ATOM 20925 N N . LEU A 1 75 ? 26.890 -5.227 -24.536 1.00 0.00 85 LEU A N 17
ATOM 20926 C CA . LEU A 1 75 ? 28.289 -4.895 -24.736 1.00 0.00 85 LEU A CA 17
ATOM 20927 C C . LEU A 1 75 ? 29.003 -6.029 -25.460 1.00 0.00 85 LEU A C 17
ATOM 20928 O O . LEU A 1 75 ? 29.566 -6.914 -24.780 1.00 0.00 85 LEU A O 17
ATOM 20945 N N . GLY A 1 1 ? -24.434 -7.989 -6.879 1.00 0.00 11 GLY A N 18
ATOM 20946 C CA . GLY A 1 1 ? -23.554 -8.772 -5.978 1.00 0.00 11 GLY A CA 18
ATOM 20947 C C . GLY A 1 1 ? -23.774 -8.415 -4.523 1.00 0.00 11 GLY A C 18
ATOM 20948 O O . GLY A 1 1 ? -24.902 -8.143 -4.113 1.00 0.00 11 GLY A O 18
ATOM 20954 N N . ARG A 1 2 ? -22.702 -8.412 -3.742 1.00 0.00 12 ARG A N 18
ATOM 20955 C CA . ARG A 1 2 ? -22.791 -8.072 -2.330 1.00 0.00 12 ARG A CA 18
ATOM 20956 C C . ARG A 1 2 ? -22.502 -6.596 -2.106 1.00 0.00 12 ARG A C 18
ATOM 20957 O O . ARG A 1 2 ? -21.540 -6.054 -2.649 1.00 0.00 12 ARG A O 18
ATOM 20978 N N . PRO A 1 3 ? -23.338 -5.930 -1.302 1.00 0.00 13 PRO A N 18
ATOM 20979 C CA . PRO A 1 3 ? -23.186 -4.517 -0.986 1.00 0.00 13 PRO A CA 18
ATOM 20980 C C . PRO A 1 3 ? -22.314 -4.280 0.242 1.00 0.00 13 PRO A C 18
ATOM 20981 O O . PRO A 1 3 ? -21.897 -5.224 0.917 1.00 0.00 13 PRO A O 18
ATOM 20992 N N . GLY A 1 4 ? -22.046 -3.017 0.524 1.00 0.00 14 GLY A N 18
ATOM 20993 C CA . GLY A 1 4 ? -21.273 -2.661 1.690 1.00 0.00 14 GLY A CA 18
ATOM 20994 C C . GLY A 1 4 ? -21.863 -1.465 2.397 1.00 0.00 14 GLY A C 18
ATOM 20995 O O . GLY A 1 4 ? -21.951 -0.379 1.820 1.00 0.00 14 GLY A O 18
ATOM 20999 N N . VAL A 1 5 ? -22.288 -1.664 3.636 1.00 0.00 15 VAL A N 18
ATOM 21000 C CA . VAL A 1 5 ? -22.860 -0.586 4.428 1.00 0.00 15 VAL A CA 18
ATOM 21001 C C . VAL A 1 5 ? -21.782 0.430 4.782 1.00 0.00 15 VAL A C 18
ATOM 21002 O O . VAL A 1 5 ? -22.022 1.637 4.794 1.00 0.00 15 VAL A O 18
ATOM 21015 N N . PHE A 1 6 ? -20.592 -0.076 5.051 1.00 0.00 16 PHE A N 18
ATOM 21016 C CA . PHE A 1 6 ? -19.437 0.761 5.297 1.00 0.00 16 PHE A CA 18
ATOM 21017 C C . PHE A 1 6 ? -18.601 0.792 4.031 1.00 0.00 16 PHE A C 18
ATOM 21018 O O . PHE A 1 6 ? -17.736 -0.058 3.824 1.00 0.00 16 PHE A O 18
ATOM 21035 N N . ARG A 1 7 ? -18.893 1.747 3.168 1.00 0.00 17 ARG A N 18
ATOM 21036 C CA . ARG A 1 7 ? -18.288 1.781 1.851 1.00 0.00 17 ARG A CA 18
ATOM 21037 C C . ARG A 1 7 ? -16.981 2.588 1.877 1.00 0.00 17 ARG A C 18
ATOM 21038 O O . ARG A 1 7 ? -16.232 2.539 2.852 1.00 0.00 17 ARG A O 18
ATOM 21059 N N . THR A 1 8 ? -16.719 3.332 0.817 1.00 0.00 18 THR A N 18
ATOM 21060 C CA . THR A 1 8 ? -15.458 4.031 0.655 1.00 0.00 18 THR A CA 18
ATOM 21061 C C . THR A 1 8 ? -15.420 5.334 1.448 1.00 0.00 18 THR A C 18
ATOM 21062 O O . THR A 1 8 ? -16.322 6.165 1.341 1.00 0.00 18 THR A O 18
ATOM 21073 N N . ARG A 1 9 ? -14.371 5.510 2.242 1.00 0.00 19 ARG A N 18
ATOM 21074 C CA . ARG A 1 9 ? -14.174 6.751 2.983 1.00 0.00 19 ARG A CA 18
ATOM 21075 C C . ARG A 1 9 ? -13.519 7.802 2.093 1.00 0.00 19 ARG A C 18
ATOM 21076 O O . ARG A 1 9 ? -12.449 8.325 2.401 1.00 0.00 19 ARG A O 18
ATOM 21097 N N . GLY A 1 10 ? -14.178 8.106 0.984 1.00 0.00 20 GLY A N 18
ATOM 21098 C CA . GLY A 1 10 ? -13.639 9.051 0.032 1.00 0.00 20 GLY A CA 18
ATOM 21099 C C . GLY A 1 10 ? -12.428 8.507 -0.675 1.00 0.00 20 GLY A C 18
ATOM 21100 O O . GLY A 1 10 ? -11.371 9.137 -0.693 1.00 0.00 20 GLY A O 18
ATOM 21104 N N . LEU A 1 11 ? -12.580 7.333 -1.257 1.00 0.00 21 LEU A N 18
ATOM 21105 C CA . LEU A 1 11 ? -11.493 6.716 -1.984 1.00 0.00 21 LEU A CA 18
ATOM 21106 C C . LEU A 1 11 ? -11.402 7.325 -3.364 1.00 0.00 21 LEU A C 18
ATOM 21107 O O . LEU A 1 11 ? -12.376 7.325 -4.119 1.00 0.00 21 LEU A O 18
ATOM 21123 N N . THR A 1 12 ? -10.245 7.865 -3.680 1.00 0.00 22 THR A N 18
ATOM 21124 C CA . THR A 1 12 ? -10.026 8.465 -4.975 1.00 0.00 22 THR A CA 18
ATOM 21125 C C . THR A 1 12 ? -9.907 7.391 -6.045 1.00 0.00 22 THR A C 18
ATOM 21126 O O . THR A 1 12 ? -9.794 6.206 -5.716 1.00 0.00 22 THR A O 18
ATOM 21137 N N . ASP A 1 13 ? -9.928 7.778 -7.309 1.00 0.00 23 ASP A N 18
ATOM 21138 C CA . ASP A 1 13 ? -9.898 6.801 -8.389 1.00 0.00 23 ASP A CA 18
ATOM 21139 C C . ASP A 1 13 ? -8.660 5.920 -8.307 1.00 0.00 23 ASP A C 18
ATOM 21140 O O . ASP A 1 13 ? -8.719 4.735 -8.628 1.00 0.00 23 ASP A O 18
ATOM 21149 N N . GLU A 1 14 ? -7.551 6.494 -7.851 1.00 0.00 24 GLU A N 18
ATOM 21150 C CA . GLU A 1 14 ? -6.308 5.745 -7.691 1.00 0.00 24 GLU A CA 18
ATOM 21151 C C . GLU A 1 14 ? -6.448 4.674 -6.612 1.00 0.00 24 GLU A C 18
ATOM 21152 O O . GLU A 1 14 ? -6.154 3.501 -6.845 1.00 0.00 24 GLU A O 18
ATOM 21164 N N . GLU A 1 15 ? -6.902 5.082 -5.431 1.00 0.00 25 GLU A N 18
ATOM 21165 C CA . GLU A 1 15 ? -7.078 4.158 -4.315 1.00 0.00 25 GLU A CA 18
ATOM 21166 C C . GLU A 1 15 ? -8.111 3.105 -4.661 1.00 0.00 25 GLU A C 18
ATOM 21167 O O . GLU A 1 15 ? -7.927 1.918 -4.398 1.00 0.00 25 GLU A O 18
ATOM 21179 N N . TYR A 1 16 ? -9.199 3.553 -5.264 1.00 0.00 26 TYR A N 18
ATOM 21180 C CA . TYR A 1 16 ? -10.276 2.663 -5.642 1.00 0.00 26 TYR A CA 18
ATOM 21181 C C . TYR A 1 16 ? -9.820 1.718 -6.745 1.00 0.00 26 TYR A C 18
ATOM 21182 O O . TYR A 1 16 ? -10.301 0.594 -6.844 1.00 0.00 26 TYR A O 18
ATOM 21200 N N . ASP A 1 17 ? -8.881 2.168 -7.563 1.00 0.00 27 ASP A N 18
ATOM 21201 C CA . ASP A 1 17 ? -8.331 1.326 -8.615 1.00 0.00 27 ASP A CA 18
ATOM 21202 C C . ASP A 1 17 ? -7.493 0.217 -8.006 1.00 0.00 27 ASP A C 18
ATOM 21203 O O . ASP A 1 17 ? -7.618 -0.948 -8.386 1.00 0.00 27 ASP A O 18
ATOM 21212 N N . GLU A 1 18 ? -6.648 0.587 -7.050 1.00 0.00 28 GLU A N 18
ATOM 21213 C CA . GLU A 1 18 ? -5.864 -0.380 -6.312 1.00 0.00 28 GLU A CA 18
ATOM 21214 C C . GLU A 1 18 ? -6.798 -1.358 -5.617 1.00 0.00 28 GLU A C 18
ATOM 21215 O O . GLU A 1 18 ? -6.584 -2.566 -5.638 1.00 0.00 28 GLU A O 18
ATOM 21227 N N . PHE A 1 19 ? -7.843 -0.808 -5.020 1.00 0.00 29 PHE A N 18
ATOM 21228 C CA . PHE A 1 19 ? -8.899 -1.591 -4.399 1.00 0.00 29 PHE A CA 18
ATOM 21229 C C . PHE A 1 19 ? -9.522 -2.564 -5.401 1.00 0.00 29 PHE A C 18
ATOM 21230 O O . PHE A 1 19 ? -9.733 -3.731 -5.084 1.00 0.00 29 PHE A O 18
ATOM 21247 N N . LYS A 1 20 ? -9.800 -2.084 -6.609 1.00 0.00 30 LYS A N 18
ATOM 21248 C CA . LYS A 1 20 ? -10.372 -2.929 -7.652 1.00 0.00 30 LYS A CA 18
ATOM 21249 C C . LYS A 1 20 ? -9.421 -4.057 -8.023 1.00 0.00 30 LYS A C 18
ATOM 21250 O O . LYS A 1 20 ? -9.832 -5.214 -8.125 1.00 0.00 30 LYS A O 18
ATOM 21269 N N . LYS A 1 21 ? -8.151 -3.717 -8.221 1.00 0.00 31 LYS A N 18
ATOM 21270 C CA . LYS A 1 21 ? -7.128 -4.710 -8.529 1.00 0.00 31 LYS A CA 18
ATOM 21271 C C . LYS A 1 21 ? -7.020 -5.722 -7.397 1.00 0.00 31 LYS A C 18
ATOM 21272 O O . LYS A 1 21 ? -6.969 -6.933 -7.625 1.00 0.00 31 LYS A O 18
ATOM 21291 N N . ARG A 1 22 ? -6.990 -5.207 -6.176 1.00 0.00 32 ARG A N 18
ATOM 21292 C CA . ARG A 1 22 ? -6.946 -6.032 -4.980 1.00 0.00 32 ARG A CA 18
ATOM 21293 C C . ARG A 1 22 ? -8.175 -6.924 -4.883 1.00 0.00 32 ARG A C 18
ATOM 21294 O O . ARG A 1 22 ? -8.080 -8.089 -4.503 1.00 0.00 32 ARG A O 18
ATOM 21315 N N . ARG A 1 23 ? -9.328 -6.370 -5.223 1.00 0.00 33 ARG A N 18
ATOM 21316 C CA . ARG A 1 23 ? -10.577 -7.110 -5.180 1.00 0.00 33 ARG A CA 18
ATOM 21317 C C . ARG A 1 23 ? -10.609 -8.162 -6.280 1.00 0.00 33 ARG A C 18
ATOM 21318 O O . ARG A 1 23 ? -11.158 -9.245 -6.091 1.00 0.00 33 ARG A O 18
ATOM 21339 N N . GLU A 1 24 ? -9.985 -7.857 -7.409 1.00 0.00 34 GLU A N 18
ATOM 21340 C CA . GLU A 1 24 ? -9.790 -8.841 -8.468 1.00 0.00 34 GLU A CA 18
ATOM 21341 C C . GLU A 1 24 ? -8.887 -9.965 -7.966 1.00 0.00 34 GLU A C 18
ATOM 21342 O O . GLU A 1 24 ? -9.118 -11.140 -8.243 1.00 0.00 34 GLU A O 18
ATOM 21354 N N . SER A 1 25 ? -7.871 -9.579 -7.203 1.00 0.00 35 SER A N 18
ATOM 21355 C CA . SER A 1 25 ? -6.927 -10.520 -6.611 1.00 0.00 35 SER A CA 18
ATOM 21356 C C . SER A 1 25 ? -7.645 -11.486 -5.667 1.00 0.00 35 SER A C 18
ATOM 21357 O O . SER A 1 25 ? -7.170 -12.592 -5.408 1.00 0.00 35 SER A O 18
ATOM 21365 N N . ARG A 1 26 ? -8.794 -11.062 -5.159 1.00 0.00 36 ARG A N 18
ATOM 21366 C CA . ARG A 1 26 ? -9.582 -11.884 -4.252 1.00 0.00 36 ARG A CA 18
ATOM 21367 C C . ARG A 1 26 ? -10.797 -12.480 -4.959 1.00 0.00 36 ARG A C 18
ATOM 21368 O O . ARG A 1 26 ? -11.689 -13.032 -4.314 1.00 0.00 36 ARG A O 18
ATOM 21389 N N . GLY A 1 27 ? -10.834 -12.356 -6.282 1.00 0.00 37 GLY A N 18
ATOM 21390 C CA . GLY A 1 27 ? -11.950 -12.876 -7.053 1.00 0.00 37 GLY A CA 18
ATOM 21391 C C . GLY A 1 27 ? -13.268 -12.222 -6.681 1.00 0.00 37 GLY A C 18
ATOM 21392 O O . GLY A 1 27 ? -14.323 -12.848 -6.752 1.00 0.00 37 GLY A O 18
ATOM 21396 N N . GLY A 1 28 ? -13.203 -10.965 -6.265 1.00 0.00 38 GLY A N 18
ATOM 21397 C CA . GLY A 1 28 ? -14.398 -10.245 -5.874 1.00 0.00 38 GLY A CA 18
ATOM 21398 C C . GLY A 1 28 ? -14.602 -10.226 -4.375 1.00 0.00 38 GLY A C 18
ATOM 21399 O O . GLY A 1 28 ? -15.235 -9.312 -3.843 1.00 0.00 38 GLY A O 18
ATOM 21403 N N . LYS A 1 29 ? -14.049 -11.220 -3.689 1.00 0.00 39 LYS A N 18
ATOM 21404 C CA . LYS A 1 29 ? -14.210 -11.334 -2.245 1.00 0.00 39 LYS A CA 18
ATOM 21405 C C . LYS A 1 29 ? -13.206 -10.452 -1.513 1.00 0.00 39 LYS A C 18
ATOM 21406 O O . LYS A 1 29 ? -12.314 -10.939 -0.815 1.00 0.00 39 LYS A O 18
ATOM 21425 N N . TYR A 1 30 ? -13.359 -9.151 -1.692 1.00 0.00 40 TYR A N 18
ATOM 21426 C CA . TYR A 1 30 ? -12.480 -8.167 -1.081 1.00 0.00 40 TYR A CA 18
ATOM 21427 C C . TYR A 1 30 ? -13.283 -6.930 -0.743 1.00 0.00 40 TYR A C 18
ATOM 21428 O O . TYR A 1 30 ? -13.719 -6.208 -1.637 1.00 0.00 40 TYR A O 18
ATOM 21446 N N . SER A 1 31 ? -13.495 -6.689 0.533 1.00 0.00 41 SER A N 18
ATOM 21447 C CA . SER A 1 31 ? -14.265 -5.536 0.933 1.00 0.00 41 SER A CA 18
ATOM 21448 C C . SER A 1 31 ? -13.364 -4.330 1.068 1.00 0.00 41 SER A C 18
ATOM 21449 O O . SER A 1 31 ? -12.138 -4.459 1.137 1.00 0.00 41 SER A O 18
ATOM 21457 N N . ILE A 1 32 ? -13.971 -3.164 1.115 1.00 0.00 42 ILE A N 18
ATOM 21458 C CA . ILE A 1 32 ? -13.231 -1.929 1.246 1.00 0.00 42 ILE A CA 18
ATOM 21459 C C . ILE A 1 32 ? -12.476 -1.899 2.571 1.00 0.00 42 ILE A C 18
ATOM 21460 O O . ILE A 1 32 ? -11.412 -1.318 2.653 1.00 0.00 42 ILE A O 18
ATOM 21476 N N . ASP A 1 33 ? -13.014 -2.572 3.590 1.00 0.00 43 ASP A N 18
ATOM 21477 C CA . ASP A 1 33 ? -12.404 -2.572 4.919 1.00 0.00 43 ASP A CA 18
ATOM 21478 C C . ASP A 1 33 ? -11.033 -3.226 4.892 1.00 0.00 43 ASP A C 18
ATOM 21479 O O . ASP A 1 33 ? -10.097 -2.733 5.521 1.00 0.00 43 ASP A O 18
ATOM 21488 N N . ASP A 1 34 ? -10.919 -4.339 4.172 1.00 0.00 44 ASP A N 18
ATOM 21489 C CA . ASP A 1 34 ? -9.641 -5.036 4.047 1.00 0.00 44 ASP A CA 18
ATOM 21490 C C . ASP A 1 34 ? -8.633 -4.107 3.392 1.00 0.00 44 ASP A C 18
ATOM 21491 O O . ASP A 1 34 ? -7.457 -4.072 3.759 1.00 0.00 44 ASP A O 18
ATOM 21500 N N . TYR A 1 35 ? -9.125 -3.327 2.440 1.00 0.00 45 TYR A N 18
ATOM 21501 C CA . TYR A 1 35 ? -8.323 -2.299 1.809 1.00 0.00 45 TYR A CA 18
ATOM 21502 C C . TYR A 1 35 ? -8.025 -1.180 2.802 1.00 0.00 45 TYR A C 18
ATOM 21503 O O . TYR A 1 35 ? -6.885 -0.765 2.954 1.00 0.00 45 TYR A O 18
ATOM 21521 N N . LEU A 1 36 ? -9.068 -0.715 3.482 1.00 0.00 46 LEU A N 18
ATOM 21522 C CA . LEU A 1 36 ? -8.985 0.414 4.405 1.00 0.00 46 LEU A CA 18
ATOM 21523 C C . LEU A 1 36 ? -8.014 0.145 5.549 1.00 0.00 46 LEU A C 18
ATOM 21524 O O . LEU A 1 36 ? -7.341 1.056 6.016 1.00 0.00 46 LEU A O 18
ATOM 21540 N N . ALA A 1 37 ? -7.940 -1.102 5.995 1.00 0.00 47 ALA A N 18
ATOM 21541 C CA . ALA A 1 37 ? -7.026 -1.475 7.069 1.00 0.00 47 ALA A CA 18
ATOM 21542 C C . ALA A 1 37 ? -5.583 -1.329 6.617 1.00 0.00 47 ALA A C 18
ATOM 21543 O O . ALA A 1 37 ? -4.720 -0.880 7.376 1.00 0.00 47 ALA A O 18
ATOM 21550 N N . ASP A 1 38 ? -5.333 -1.694 5.370 1.00 0.00 48 ASP A N 18
ATOM 21551 C CA . ASP A 1 38 ? -4.015 -1.529 4.774 1.00 0.00 48 ASP A CA 18
ATOM 21552 C C . ASP A 1 38 ? -3.806 -0.067 4.405 1.00 0.00 48 ASP A C 18
ATOM 21553 O O . ASP A 1 38 ? -2.710 0.466 4.528 1.00 0.00 48 ASP A O 18
ATOM 21562 N N . ARG A 1 39 ? -4.885 0.576 3.978 1.00 0.00 49 ARG A N 18
ATOM 21563 C CA . ARG A 1 39 ? -4.879 1.998 3.652 1.00 0.00 49 ARG A CA 18
ATOM 21564 C C . ARG A 1 39 ? -4.496 2.829 4.869 1.00 0.00 49 ARG A C 18
ATOM 21565 O O . ARG A 1 39 ? -3.747 3.795 4.762 1.00 0.00 49 ARG A O 18
ATOM 21586 N N . GLU A 1 40 ? -5.027 2.445 6.027 1.00 0.00 50 GLU A N 18
ATOM 21587 C CA . GLU A 1 40 ? -4.671 3.079 7.290 1.00 0.00 50 GLU A CA 18
ATOM 21588 C C . GLU A 1 40 ? -3.166 3.030 7.505 1.00 0.00 50 GLU A C 18
ATOM 21589 O O . GLU A 1 40 ? -2.579 3.929 8.106 1.00 0.00 50 GLU A O 18
ATOM 21601 N N . ARG A 1 41 ? -2.545 1.976 6.994 1.00 0.00 51 ARG A N 18
ATOM 21602 C CA . ARG A 1 41 ? -1.101 1.858 7.017 1.00 0.00 51 ARG A CA 18
ATOM 21603 C C . ARG A 1 41 ? -0.487 2.755 5.958 1.00 0.00 51 ARG A C 18
ATOM 21604 O O . ARG A 1 41 ? 0.453 3.496 6.222 1.00 0.00 51 ARG A O 18
ATOM 21625 N N . GLU A 1 42 ? -1.057 2.697 4.763 1.00 0.00 52 GLU A N 18
ATOM 21626 C CA . GLU A 1 42 ? -0.563 3.462 3.623 1.00 0.00 52 GLU A CA 18
ATOM 21627 C C . GLU A 1 42 ? -0.523 4.956 3.925 1.00 0.00 52 GLU A C 18
ATOM 21628 O O . GLU A 1 42 ? 0.336 5.667 3.414 1.00 0.00 52 GLU A O 18
ATOM 21640 N N . GLU A 1 43 ? -1.448 5.417 4.760 1.00 0.00 53 GLU A N 18
ATOM 21641 C CA . GLU A 1 43 ? -1.494 6.817 5.178 1.00 0.00 53 GLU A CA 18
ATOM 21642 C C . GLU A 1 43 ? -0.141 7.282 5.715 1.00 0.00 53 GLU A C 18
ATOM 21643 O O . GLU A 1 43 ? 0.313 8.383 5.404 1.00 0.00 53 GLU A O 18
ATOM 21655 N N . GLU A 1 44 ? 0.494 6.445 6.524 1.00 0.00 54 GLU A N 18
ATOM 21656 C CA . GLU A 1 44 ? 1.797 6.774 7.086 1.00 0.00 54 GLU A CA 18
ATOM 21657 C C . GLU A 1 44 ? 2.925 6.323 6.161 1.00 0.00 54 GLU A C 18
ATOM 21658 O O . GLU A 1 44 ? 4.066 6.761 6.298 1.00 0.00 54 GLU A O 18
ATOM 21670 N N . LEU A 1 45 ? 2.601 5.444 5.223 1.00 0.00 55 LEU A N 18
ATOM 21671 C CA . LEU A 1 45 ? 3.605 4.869 4.331 1.00 0.00 55 LEU A CA 18
ATOM 21672 C C . LEU A 1 45 ? 3.908 5.797 3.159 1.00 0.00 55 LEU A C 18
ATOM 21673 O O . LEU A 1 45 ? 5.012 5.774 2.615 1.00 0.00 55 LEU A O 18
ATOM 21689 N N . LEU A 1 46 ? 2.932 6.600 2.759 1.00 0.00 56 LEU A N 18
ATOM 21690 C CA . LEU A 1 46 ? 3.134 7.532 1.657 1.00 0.00 56 LEU A CA 18
ATOM 21691 C C . LEU A 1 46 ? 3.719 8.853 2.150 1.00 0.00 56 LEU A C 18
ATOM 21692 O O . LEU A 1 46 ? 4.223 8.935 3.272 1.00 0.00 56 LEU A O 18
ATOM 21708 N N . GLU A 1 47 ? 3.667 9.865 1.296 1.00 0.00 57 GLU A N 18
ATOM 21709 C CA . GLU A 1 47 ? 4.182 11.193 1.612 1.00 0.00 57 GLU A CA 18
ATOM 21710 C C . GLU A 1 47 ? 3.638 11.727 2.939 1.00 0.00 57 GLU A C 18
ATOM 21711 O O . GLU A 1 47 ? 2.434 11.935 3.100 1.00 0.00 57 GLU A O 18
ATOM 21723 N N . ARG A 1 48 ? 4.537 11.940 3.890 1.00 0.00 58 ARG A N 18
ATOM 21724 C CA . ARG A 1 48 ? 4.161 12.487 5.184 1.00 0.00 58 ARG A CA 18
ATOM 21725 C C . ARG A 1 48 ? 4.710 13.893 5.363 1.00 0.00 58 ARG A C 18
ATOM 21726 O O . ARG A 1 48 ? 5.906 14.135 5.208 1.00 0.00 58 ARG A O 18
ATOM 21747 N N . ASP A 1 49 ? 3.825 14.812 5.716 1.00 0.00 59 ASP A N 18
ATOM 21748 C CA . ASP A 1 49 ? 4.196 16.205 5.916 1.00 0.00 59 ASP A CA 18
ATOM 21749 C C . ASP A 1 49 ? 4.964 16.378 7.222 1.00 0.00 59 ASP A C 18
ATOM 21750 O O . ASP A 1 49 ? 5.727 17.326 7.382 1.00 0.00 59 ASP A O 18
ATOM 21759 N N . GLU A 1 50 ? 4.768 15.448 8.148 1.00 0.00 60 GLU A N 18
ATOM 21760 C CA . GLU A 1 50 ? 5.415 15.521 9.454 1.00 0.00 60 GLU A CA 18
ATOM 21761 C C . GLU A 1 50 ? 6.887 15.137 9.370 1.00 0.00 60 GLU A C 18
ATOM 21762 O O . GLU A 1 50 ? 7.651 15.373 10.304 1.00 0.00 60 GLU A O 18
ATOM 21774 N N . GLU A 1 51 ? 7.284 14.546 8.251 1.00 0.00 61 GLU A N 18
ATOM 21775 C CA . GLU A 1 51 ? 8.644 14.056 8.099 1.00 0.00 61 GLU A CA 18
ATOM 21776 C C . GLU A 1 51 ? 9.635 15.215 7.985 1.00 0.00 61 GLU A C 18
ATOM 21777 O O . GLU A 1 51 ? 10.430 15.447 8.897 1.00 0.00 61 GLU A O 18
ATOM 21789 N N . GLU A 1 52 ? 9.572 15.957 6.887 1.00 0.00 62 GLU A N 18
ATOM 21790 C CA . GLU A 1 52 ? 10.476 17.084 6.687 1.00 0.00 62 GLU A CA 18
ATOM 21791 C C . GLU A 1 52 ? 9.946 18.031 5.614 1.00 0.00 62 GLU A C 18
ATOM 21792 O O . GLU A 1 52 ? 9.109 18.882 5.898 1.00 0.00 62 GLU A O 18
ATOM 21804 N N . ALA A 1 53 ? 10.409 17.856 4.382 1.00 0.00 63 ALA A N 18
ATOM 21805 C CA . ALA A 1 53 ? 10.054 18.758 3.298 1.00 0.00 63 ALA A CA 18
ATOM 21806 C C . ALA A 1 53 ? 9.225 18.044 2.243 1.00 0.00 63 ALA A C 18
ATOM 21807 O O . ALA A 1 53 ? 9.711 17.726 1.158 1.00 0.00 63 ALA A O 18
ATOM 21814 N N . ILE A 1 54 ? 7.971 17.796 2.569 1.00 0.00 64 ILE A N 18
ATOM 21815 C CA . ILE A 1 54 ? 7.088 17.045 1.689 1.00 0.00 64 ILE A CA 18
ATOM 21816 C C . ILE A 1 54 ? 5.833 17.854 1.357 1.00 0.00 64 ILE A C 18
ATOM 21817 O O . ILE A 1 54 ? 5.203 17.657 0.317 1.00 0.00 64 ILE A O 18
ATOM 21833 N N . PHE A 1 55 ? 5.499 18.795 2.224 1.00 0.00 65 PHE A N 18
ATOM 21834 C CA . PHE A 1 55 ? 4.252 19.535 2.102 1.00 0.00 65 PHE A CA 18
ATOM 21835 C C . PHE A 1 55 ? 4.486 20.926 1.526 1.00 0.00 65 PHE A C 18
ATOM 21836 O O . PHE A 1 55 ? 5.415 21.628 1.925 1.00 0.00 65 PHE A O 18
ATOM 21853 N N . GLY A 1 56 ? 3.635 21.313 0.585 1.00 0.00 66 GLY A N 18
ATOM 21854 C CA . GLY A 1 56 ? 3.732 22.626 -0.026 1.00 0.00 66 GLY A CA 18
ATOM 21855 C C . GLY A 1 56 ? 5.084 22.875 -0.666 1.00 0.00 66 GLY A C 18
ATOM 21856 O O . GLY A 1 56 ? 5.515 22.122 -1.541 1.00 0.00 66 GLY A O 18
ATOM 21860 N N . ASP A 1 57 ? 5.761 23.922 -0.208 1.00 0.00 67 ASP A N 18
ATOM 21861 C CA . ASP A 1 57 ? 7.071 24.298 -0.737 1.00 0.00 67 ASP A CA 18
ATOM 21862 C C . ASP A 1 57 ? 8.149 23.375 -0.199 1.00 0.00 67 ASP A C 18
ATOM 21863 O O . ASP A 1 57 ? 9.246 23.286 -0.754 1.00 0.00 67 ASP A O 18
ATOM 21872 N N . GLY A 1 58 ? 7.831 22.699 0.890 1.00 0.00 68 GLY A N 18
ATOM 21873 C CA . GLY A 1 58 ? 8.789 21.845 1.547 1.00 0.00 68 GLY A CA 18
ATOM 21874 C C . GLY A 1 58 ? 8.498 21.732 3.023 1.00 0.00 68 GLY A C 18
ATOM 21875 O O . GLY A 1 58 ? 7.862 20.774 3.461 1.00 0.00 68 GLY A O 18
ATOM 21879 N N . PHE A 1 59 ? 8.947 22.717 3.787 1.00 0.00 69 PHE A N 18
ATOM 21880 C CA . PHE A 1 59 ? 8.716 22.736 5.222 1.00 0.00 69 PHE A CA 18
ATOM 21881 C C . PHE A 1 59 ? 8.754 24.164 5.740 1.00 0.00 69 PHE A C 18
ATOM 21882 O O . PHE A 1 59 ? 9.079 25.092 4.995 1.00 0.00 69 PHE A O 18
ATOM 21899 N N . GLY A 1 60 ? 8.409 24.340 7.005 1.00 0.00 70 GLY A N 18
ATOM 21900 C CA . GLY A 1 60 ? 8.426 25.660 7.597 1.00 0.00 70 GLY A CA 18
ATOM 21901 C C . GLY A 1 60 ? 7.236 25.908 8.499 1.00 0.00 70 GLY A C 18
ATOM 21902 O O . GLY A 1 60 ? 6.613 26.969 8.437 1.00 0.00 70 GLY A O 18
ATOM 21906 N N . LEU A 1 61 ? 6.915 24.929 9.333 1.00 0.00 71 LEU A N 18
ATOM 21907 C CA . LEU A 1 61 ? 5.820 25.064 10.285 1.00 0.00 71 LEU A CA 18
ATOM 21908 C C . LEU A 1 61 ? 6.296 24.734 11.694 1.00 0.00 71 LEU A C 18
ATOM 21909 O O . LEU A 1 61 ? 6.316 25.600 12.569 1.00 0.00 71 LEU A O 18
ATOM 21925 N N . LYS A 1 62 ? 6.669 23.480 11.912 1.00 0.00 72 LYS A N 18
ATOM 21926 C CA . LYS A 1 62 ? 7.197 23.050 13.200 1.00 0.00 72 LYS A CA 18
ATOM 21927 C C . LYS A 1 62 ? 8.170 21.895 13.018 1.00 0.00 72 LYS A C 18
ATOM 21928 O O . LYS A 1 62 ? 8.077 21.137 12.051 1.00 0.00 72 LYS A O 18
ATOM 21947 N N . ALA A 1 63 ? 9.095 21.769 13.952 1.00 0.00 73 ALA A N 18
ATOM 21948 C CA . ALA A 1 63 ? 10.085 20.709 13.908 1.00 0.00 73 ALA A CA 18
ATOM 21949 C C . ALA A 1 63 ? 10.370 20.197 15.309 1.00 0.00 73 ALA A C 18
ATOM 21950 O O . ALA A 1 63 ? 10.172 19.020 15.605 1.00 0.00 73 ALA A O 18
ATOM 21957 N N . THR A 1 64 ? 10.814 21.094 16.173 1.00 0.00 74 THR A N 18
ATOM 21958 C CA . THR A 1 64 ? 11.167 20.740 17.533 1.00 0.00 74 THR A CA 18
ATOM 21959 C C . THR A 1 64 ? 9.927 20.716 18.426 1.00 0.00 74 THR A C 18
ATOM 21960 O O . THR A 1 64 ? 9.475 21.760 18.904 1.00 0.00 74 THR A O 18
ATOM 21971 N N . ARG A 1 65 ? 9.376 19.531 18.642 1.00 0.00 75 ARG A N 18
ATOM 21972 C CA . ARG A 1 65 ? 8.194 19.384 19.481 1.00 0.00 75 ARG A CA 18
ATOM 21973 C C . ARG A 1 65 ? 8.521 18.578 20.740 1.00 0.00 75 ARG A C 18
ATOM 21974 O O . ARG A 1 65 ? 8.090 17.437 20.904 1.00 0.00 75 ARG A O 18
ATOM 21995 N N . ARG A 1 66 ? 9.283 19.189 21.635 1.00 0.00 76 ARG A N 18
ATOM 21996 C CA . ARG A 1 66 ? 9.705 18.521 22.862 1.00 0.00 76 ARG A CA 18
ATOM 21997 C C . ARG A 1 66 ? 8.543 18.422 23.845 1.00 0.00 76 ARG A C 18
ATOM 21998 O O . ARG A 1 66 ? 8.519 17.555 24.721 1.00 0.00 76 ARG A O 18
ATOM 22019 N N . SER A 1 67 ? 7.583 19.314 23.686 1.00 0.00 77 SER A N 18
ATOM 22020 C CA . SER A 1 67 ? 6.418 19.346 24.545 1.00 0.00 77 SER A CA 18
ATOM 22021 C C . SER A 1 67 ? 5.270 18.545 23.939 1.00 0.00 77 SER A C 18
ATOM 22022 O O . SER A 1 67 ? 4.912 18.737 22.775 1.00 0.00 77 SER A O 18
ATOM 22030 N N . ARG A 1 68 ? 4.704 17.636 24.725 1.00 0.00 78 ARG A N 18
ATOM 22031 C CA . ARG A 1 68 ? 3.560 16.855 24.274 1.00 0.00 78 ARG A CA 18
ATOM 22032 C C . ARG A 1 68 ? 2.256 17.496 24.732 1.00 0.00 78 ARG A C 18
ATOM 22033 O O . ARG A 1 68 ? 1.201 17.272 24.136 1.00 0.00 78 ARG A O 18
ATOM 22054 N N . LYS A 1 69 ? 2.325 18.288 25.797 1.00 0.00 79 LYS A N 18
ATOM 22055 C CA . LYS A 1 69 ? 1.137 18.953 26.314 1.00 0.00 79 LYS A CA 18
ATOM 22056 C C . LYS A 1 69 ? 1.371 20.450 26.490 1.00 0.00 79 LYS A C 18
ATOM 22057 O O . LYS A 1 69 ? 0.425 21.237 26.454 1.00 0.00 79 LYS A O 18
ATOM 22076 N N . ALA A 1 70 ? 2.631 20.842 26.661 1.00 0.00 80 ALA A N 18
ATOM 22077 C CA . ALA A 1 70 ? 2.978 22.250 26.827 1.00 0.00 80 ALA A CA 18
ATOM 22078 C C . ALA A 1 70 ? 3.014 22.967 25.481 1.00 0.00 80 ALA A C 18
ATOM 22079 O O . ALA A 1 70 ? 4.068 23.405 25.016 1.00 0.00 80 ALA A O 18
ATOM 22086 N N . GLU A 1 71 ? 1.856 23.074 24.857 1.00 0.00 81 GLU A N 18
ATOM 22087 C CA . GLU A 1 71 ? 1.726 23.773 23.594 1.00 0.00 81 GLU A CA 18
ATOM 22088 C C . GLU A 1 71 ? 0.796 24.960 23.779 1.00 0.00 81 GLU A C 18
ATOM 22089 O O . GLU A 1 71 ? -0.230 24.847 24.453 1.00 0.00 81 GLU A O 18
ATOM 22101 N N . ARG A 1 72 ? 1.148 26.093 23.199 1.00 0.00 82 ARG A N 18
ATOM 22102 C CA . ARG A 1 72 ? 0.371 27.304 23.392 1.00 0.00 82 ARG A CA 18
ATOM 22103 C C . ARG A 1 72 ? 0.331 28.117 22.100 1.00 0.00 82 ARG A C 18
ATOM 22104 O O . ARG A 1 72 ? 0.742 29.280 22.062 1.00 0.00 82 ARG A O 18
ATOM 22125 N N . ALA A 1 73 ? -0.163 27.495 21.039 1.00 0.00 83 ALA A N 18
ATOM 22126 C CA . ALA A 1 73 ? -0.201 28.136 19.732 1.00 0.00 83 ALA A CA 18
ATOM 22127 C C . ALA A 1 73 ? -1.519 27.856 19.021 1.00 0.00 83 ALA A C 18
ATOM 22128 O O . ALA A 1 73 ? -2.184 28.773 18.540 1.00 0.00 83 ALA A O 18
ATOM 22135 N N . LYS A 1 74 ? -1.887 26.585 18.957 1.00 0.00 84 LYS A N 18
ATOM 22136 C CA . LYS A 1 74 ? -3.112 26.173 18.288 1.00 0.00 84 LYS A CA 18
ATOM 22137 C C . LYS A 1 74 ? -4.115 25.640 19.303 1.00 0.00 84 LYS A C 18
ATOM 22138 O O . LYS A 1 74 ? -4.209 24.432 19.525 1.00 0.00 84 LYS A O 18
ATOM 22157 N N . LEU A 1 75 ? -4.841 26.544 19.940 1.00 0.00 85 LEU A N 18
ATOM 22158 C CA . LEU A 1 75 ? -5.832 26.158 20.931 1.00 0.00 85 LEU A CA 18
ATOM 22159 C C . LEU A 1 75 ? -7.213 26.634 20.509 1.00 0.00 85 LEU A C 18
ATOM 22160 O O . LEU A 1 75 ? -7.972 25.822 19.947 1.00 0.00 85 LEU A O 18
ATOM 22177 N N . GLY A 1 1 ? -25.763 -11.594 -0.202 1.00 0.00 11 GLY A N 19
ATOM 22178 C CA . GLY A 1 1 ? -24.757 -10.872 0.614 1.00 0.00 11 GLY A CA 19
ATOM 22179 C C . GLY A 1 1 ? -23.901 -9.957 -0.231 1.00 0.00 11 GLY A C 19
ATOM 22180 O O . GLY A 1 1 ? -23.400 -10.362 -1.279 1.00 0.00 11 GLY A O 19
ATOM 22186 N N . ARG A 1 2 ? -23.733 -8.724 0.218 1.00 0.00 12 ARG A N 19
ATOM 22187 C CA . ARG A 1 2 ? -22.981 -7.732 -0.537 1.00 0.00 12 ARG A CA 19
ATOM 22188 C C . ARG A 1 2 ? -22.377 -6.700 0.414 1.00 0.00 12 ARG A C 19
ATOM 22189 O O . ARG A 1 2 ? -22.830 -6.567 1.551 1.00 0.00 12 ARG A O 19
ATOM 22210 N N . PRO A 1 3 ? -21.339 -5.968 -0.030 1.00 0.00 13 PRO A N 19
ATOM 22211 C CA . PRO A 1 3 ? -20.670 -4.953 0.785 1.00 0.00 13 PRO A CA 19
ATOM 22212 C C . PRO A 1 3 ? -21.478 -3.662 0.882 1.00 0.00 13 PRO A C 19
ATOM 22213 O O . PRO A 1 3 ? -21.037 -2.603 0.438 1.00 0.00 13 PRO A O 19
ATOM 22224 N N . GLY A 1 4 ? -22.665 -3.763 1.460 1.00 0.00 14 GLY A N 19
ATOM 22225 C CA . GLY A 1 4 ? -23.513 -2.602 1.625 1.00 0.00 14 GLY A CA 19
ATOM 22226 C C . GLY A 1 4 ? -23.459 -2.051 3.032 1.00 0.00 14 GLY A C 19
ATOM 22227 O O . GLY A 1 4 ? -24.074 -1.027 3.333 1.00 0.00 14 GLY A O 19
ATOM 22231 N N . VAL A 1 5 ? -22.722 -2.733 3.898 1.00 0.00 15 VAL A N 19
ATOM 22232 C CA . VAL A 1 5 ? -22.600 -2.320 5.291 1.00 0.00 15 VAL A CA 19
ATOM 22233 C C . VAL A 1 5 ? -21.746 -1.062 5.419 1.00 0.00 15 VAL A C 19
ATOM 22234 O O . VAL A 1 5 ? -22.019 -0.193 6.247 1.00 0.00 15 VAL A O 19
ATOM 22247 N N . PHE A 1 6 ? -20.723 -0.968 4.586 1.00 0.00 16 PHE A N 19
ATOM 22248 C CA . PHE A 1 6 ? -19.848 0.186 4.571 1.00 0.00 16 PHE A CA 19
ATOM 22249 C C . PHE A 1 6 ? -19.233 0.321 3.195 1.00 0.00 16 PHE A C 19
ATOM 22250 O O . PHE A 1 6 ? -18.822 -0.671 2.587 1.00 0.00 16 PHE A O 19
ATOM 22267 N N . ARG A 1 7 ? -19.188 1.542 2.707 1.00 0.00 17 ARG A N 19
ATOM 22268 C CA . ARG A 1 7 ? -18.755 1.804 1.352 1.00 0.00 17 ARG A CA 19
ATOM 22269 C C . ARG A 1 7 ? -17.460 2.608 1.341 1.00 0.00 17 ARG A C 19
ATOM 22270 O O . ARG A 1 7 ? -16.806 2.756 2.371 1.00 0.00 17 ARG A O 19
ATOM 22291 N N . THR A 1 8 ? -17.091 3.116 0.176 1.00 0.00 18 THR A N 19
ATOM 22292 C CA . THR A 1 8 ? -15.883 3.908 0.030 1.00 0.00 18 THR A CA 19
ATOM 22293 C C . THR A 1 8 ? -15.888 5.132 0.949 1.00 0.00 18 THR A C 19
ATOM 22294 O O . THR A 1 8 ? -16.806 5.951 0.906 1.00 0.00 18 THR A O 19
ATOM 22305 N N . ARG A 1 9 ? -14.870 5.240 1.795 1.00 0.00 19 ARG A N 19
ATOM 22306 C CA . ARG A 1 9 ? -14.718 6.408 2.661 1.00 0.00 19 ARG A CA 19
ATOM 22307 C C . ARG A 1 9 ? -14.061 7.556 1.893 1.00 0.00 19 ARG A C 19
ATOM 22308 O O . ARG A 1 9 ? -13.057 8.121 2.327 1.00 0.00 19 ARG A O 19
ATOM 22329 N N . GLY A 1 10 ? -14.640 7.894 0.750 1.00 0.00 20 GLY A N 19
ATOM 22330 C CA . GLY A 1 10 ? -14.056 8.902 -0.112 1.00 0.00 20 GLY A CA 19
ATOM 22331 C C . GLY A 1 10 ? -12.784 8.419 -0.755 1.00 0.00 20 GLY A C 19
ATOM 22332 O O . GLY A 1 10 ? -11.758 9.100 -0.713 1.00 0.00 20 GLY A O 19
ATOM 22336 N N . LEU A 1 11 ? -12.846 7.246 -1.355 1.00 0.00 21 LEU A N 19
ATOM 22337 C CA . LEU A 1 11 ? -11.684 6.686 -2.004 1.00 0.00 21 LEU A CA 19
ATOM 22338 C C . LEU A 1 11 ? -11.516 7.313 -3.367 1.00 0.00 21 LEU A C 19
ATOM 22339 O O . LEU A 1 11 ? -12.442 7.324 -4.177 1.00 0.00 21 LEU A O 19
ATOM 22355 N N . THR A 1 12 ? -10.341 7.844 -3.609 1.00 0.00 22 THR A N 19
ATOM 22356 C CA . THR A 1 12 ? -10.055 8.491 -4.864 1.00 0.00 22 THR A CA 19
ATOM 22357 C C . THR A 1 12 ? -9.866 7.454 -5.958 1.00 0.00 22 THR A C 19
ATOM 22358 O O . THR A 1 12 ? -9.630 6.283 -5.654 1.00 0.00 22 THR A O 19
ATOM 22369 N N . ASP A 1 13 ? -9.988 7.869 -7.211 1.00 0.00 23 ASP A N 19
ATOM 22370 C CA . ASP A 1 13 ? -9.975 6.935 -8.334 1.00 0.00 23 ASP A CA 19
ATOM 22371 C C . ASP A 1 13 ? -8.772 5.997 -8.277 1.00 0.00 23 ASP A C 19
ATOM 22372 O O . ASP A 1 13 ? -8.911 4.800 -8.502 1.00 0.00 23 ASP A O 19
ATOM 22381 N N . GLU A 1 14 ? -7.604 6.539 -7.945 1.00 0.00 24 GLU A N 19
ATOM 22382 C CA . GLU A 1 14 ? -6.392 5.729 -7.843 1.00 0.00 24 GLU A CA 19
ATOM 22383 C C . GLU A 1 14 ? -6.507 4.677 -6.742 1.00 0.00 24 GLU A C 19
ATOM 22384 O O . GLU A 1 14 ? -6.189 3.504 -6.964 1.00 0.00 24 GLU A O 19
ATOM 22396 N N . GLU A 1 15 ? -6.961 5.094 -5.561 1.00 0.00 25 GLU A N 19
ATOM 22397 C CA . GLU A 1 15 ? -7.128 4.169 -4.441 1.00 0.00 25 GLU A CA 19
ATOM 22398 C C . GLU A 1 15 ? -8.173 3.129 -4.781 1.00 0.00 25 GLU A C 19
ATOM 22399 O O . GLU A 1 15 ? -8.003 1.944 -4.508 1.00 0.00 25 GLU A O 19
ATOM 22411 N N . TYR A 1 16 ? -9.256 3.587 -5.387 1.00 0.00 26 TYR A N 19
ATOM 22412 C CA . TYR A 1 16 ? -10.348 2.714 -5.758 1.00 0.00 26 TYR A CA 19
ATOM 22413 C C . TYR A 1 16 ? -9.907 1.744 -6.848 1.00 0.00 26 TYR A C 19
ATOM 22414 O O . TYR A 1 16 ? -10.277 0.576 -6.828 1.00 0.00 26 TYR A O 19
ATOM 22432 N N . ASP A 1 17 ? -9.111 2.236 -7.788 1.00 0.00 27 ASP A N 19
ATOM 22433 C CA . ASP A 1 17 ? -8.533 1.394 -8.834 1.00 0.00 27 ASP A CA 19
ATOM 22434 C C . ASP A 1 17 ? -7.684 0.296 -8.215 1.00 0.00 27 ASP A C 19
ATOM 22435 O O . ASP A 1 17 ? -7.799 -0.876 -8.573 1.00 0.00 27 ASP A O 19
ATOM 22444 N N . GLU A 1 18 ? -6.835 0.689 -7.271 1.00 0.00 28 GLU A N 19
ATOM 22445 C CA . GLU A 1 18 ? -5.985 -0.248 -6.556 1.00 0.00 28 GLU A CA 19
ATOM 22446 C C . GLU A 1 18 ? -6.846 -1.246 -5.802 1.00 0.00 28 GLU A C 19
ATOM 22447 O O . GLU A 1 18 ? -6.599 -2.450 -5.826 1.00 0.00 28 GLU A O 19
ATOM 22459 N N . PHE A 1 19 ? -7.863 -0.720 -5.148 1.00 0.00 29 PHE A N 19
ATOM 22460 C CA . PHE A 1 19 ? -8.862 -1.519 -4.463 1.00 0.00 29 PHE A CA 19
ATOM 22461 C C . PHE A 1 19 ? -9.498 -2.533 -5.410 1.00 0.00 29 PHE A C 19
ATOM 22462 O O . PHE A 1 19 ? -9.647 -3.700 -5.066 1.00 0.00 29 PHE A O 19
ATOM 22479 N N . LYS A 1 20 ? -9.865 -2.076 -6.598 1.00 0.00 30 LYS A N 19
ATOM 22480 C CA . LYS A 1 20 ? -10.460 -2.936 -7.612 1.00 0.00 30 LYS A CA 19
ATOM 22481 C C . LYS A 1 20 ? -9.502 -4.044 -8.014 1.00 0.00 30 LYS A C 19
ATOM 22482 O O . LYS A 1 20 ? -9.889 -5.211 -8.069 1.00 0.00 30 LYS A O 19
ATOM 22501 N N . LYS A 1 21 ? -8.258 -3.674 -8.297 1.00 0.00 31 LYS A N 19
ATOM 22502 C CA . LYS A 1 21 ? -7.230 -4.644 -8.653 1.00 0.00 31 LYS A CA 19
ATOM 22503 C C . LYS A 1 21 ? -7.043 -5.652 -7.527 1.00 0.00 31 LYS A C 19
ATOM 22504 O O . LYS A 1 21 ? -6.968 -6.859 -7.758 1.00 0.00 31 LYS A O 19
ATOM 22523 N N . ARG A 1 22 ? -6.981 -5.137 -6.308 1.00 0.00 32 ARG A N 19
ATOM 22524 C CA . ARG A 1 22 ? -6.879 -5.964 -5.117 1.00 0.00 32 ARG A CA 19
ATOM 22525 C C . ARG A 1 22 ? -8.091 -6.879 -4.977 1.00 0.00 32 ARG A C 19
ATOM 22526 O O . ARG A 1 22 ? -7.947 -8.079 -4.749 1.00 0.00 32 ARG A O 19
ATOM 22547 N N . ARG A 1 23 ? -9.281 -6.303 -5.110 1.00 0.00 33 ARG A N 19
ATOM 22548 C CA . ARG A 1 23 ? -10.524 -7.055 -4.995 1.00 0.00 33 ARG A CA 19
ATOM 22549 C C . ARG A 1 23 ? -10.613 -8.116 -6.082 1.00 0.00 33 ARG A C 19
ATOM 22550 O O . ARG A 1 23 ? -11.074 -9.228 -5.836 1.00 0.00 33 ARG A O 19
ATOM 22571 N N . GLU A 1 24 ? -10.133 -7.774 -7.267 1.00 0.00 34 GLU A N 19
ATOM 22572 C CA . GLU A 1 24 ? -10.044 -8.719 -8.371 1.00 0.00 34 GLU A CA 19
ATOM 22573 C C . GLU A 1 24 ? -9.159 -9.898 -7.980 1.00 0.00 34 GLU A C 19
ATOM 22574 O O . GLU A 1 24 ? -9.509 -11.057 -8.201 1.00 0.00 34 GLU A O 19
ATOM 22586 N N . SER A 1 25 ? -8.019 -9.583 -7.381 1.00 0.00 35 SER A N 19
ATOM 22587 C CA . SER A 1 25 ? -7.065 -10.588 -6.937 1.00 0.00 35 SER A CA 19
ATOM 22588 C C . SER A 1 25 ? -7.649 -11.485 -5.841 1.00 0.00 35 SER A C 19
ATOM 22589 O O . SER A 1 25 ? -7.287 -12.656 -5.732 1.00 0.00 35 SER A O 19
ATOM 22597 N N . ARG A 1 26 ? -8.567 -10.944 -5.047 1.00 0.00 36 ARG A N 19
ATOM 22598 C CA . ARG A 1 26 ? -9.229 -11.731 -4.008 1.00 0.00 36 ARG A CA 19
ATOM 22599 C C . ARG A 1 26 ? -10.474 -12.424 -4.556 1.00 0.00 36 ARG A C 19
ATOM 22600 O O . ARG A 1 26 ? -11.318 -12.899 -3.795 1.00 0.00 36 ARG A O 19
ATOM 22621 N N . GLY A 1 27 ? -10.590 -12.466 -5.878 1.00 0.00 37 GLY A N 19
ATOM 22622 C CA . GLY A 1 27 ? -11.715 -13.128 -6.512 1.00 0.00 37 GLY A CA 19
ATOM 22623 C C . GLY A 1 27 ? -13.032 -12.441 -6.217 1.00 0.00 37 GLY A C 19
ATOM 22624 O O . GLY A 1 27 ? -14.085 -13.079 -6.197 1.00 0.00 37 GLY A O 19
ATOM 22628 N N . GLY A 1 28 ? -12.971 -11.140 -5.972 1.00 0.00 38 GLY A N 19
ATOM 22629 C CA . GLY A 1 28 ? -14.160 -10.382 -5.652 1.00 0.00 38 GLY A CA 19
ATOM 22630 C C . GLY A 1 28 ? -14.370 -10.259 -4.162 1.00 0.00 38 GLY A C 19
ATOM 22631 O O . GLY A 1 28 ? -15.018 -9.321 -3.695 1.00 0.00 38 GLY A O 19
ATOM 22635 N N . LYS A 1 29 ? -13.797 -11.188 -3.409 1.00 0.00 39 LYS A N 19
ATOM 22636 C CA . LYS A 1 29 ? -13.966 -11.213 -1.966 1.00 0.00 39 LYS A CA 19
ATOM 22637 C C . LYS A 1 29 ? -12.976 -10.277 -1.289 1.00 0.00 39 LYS A C 19
ATOM 22638 O O . LYS A 1 29 ? -12.020 -10.712 -0.647 1.00 0.00 39 LYS A O 19
ATOM 22657 N N . TYR A 1 30 ? -13.213 -8.989 -1.451 1.00 0.00 40 TYR A N 19
ATOM 22658 C CA . TYR A 1 30 ? -12.363 -7.966 -0.875 1.00 0.00 40 TYR A CA 19
ATOM 22659 C C . TYR A 1 30 ? -13.193 -6.720 -0.637 1.00 0.00 40 TYR A C 19
ATOM 22660 O O . TYR A 1 30 ? -13.461 -5.964 -1.568 1.00 0.00 40 TYR A O 19
ATOM 22678 N N . SER A 1 31 ? -13.638 -6.518 0.587 1.00 0.00 41 SER A N 19
ATOM 22679 C CA . SER A 1 31 ? -14.473 -5.373 0.885 1.00 0.00 41 SER A CA 19
ATOM 22680 C C . SER A 1 31 ? -13.628 -4.123 0.959 1.00 0.00 41 SER A C 19
ATOM 22681 O O . SER A 1 31 ? -12.398 -4.202 0.993 1.00 0.00 41 SER A O 19
ATOM 22689 N N . ILE A 1 32 ? -14.274 -2.976 1.002 1.00 0.00 42 ILE A N 19
ATOM 22690 C CA . ILE A 1 32 ? -13.548 -1.734 1.125 1.00 0.00 42 ILE A CA 19
ATOM 22691 C C . ILE A 1 32 ? -12.791 -1.718 2.442 1.00 0.00 42 ILE A C 19
ATOM 22692 O O . ILE A 1 32 ? -11.658 -1.276 2.496 1.00 0.00 42 ILE A O 19
ATOM 22708 N N . ASP A 1 33 ? -13.409 -2.270 3.482 1.00 0.00 43 ASP A N 19
ATOM 22709 C CA . ASP A 1 33 ? -12.823 -2.282 4.815 1.00 0.00 43 ASP A CA 19
ATOM 22710 C C . ASP A 1 33 ? -11.523 -3.067 4.838 1.00 0.00 43 ASP A C 19
ATOM 22711 O O . ASP A 1 33 ? -10.572 -2.688 5.520 1.00 0.00 43 ASP A O 19
ATOM 22720 N N . ASP A 1 34 ? -11.486 -4.161 4.084 1.00 0.00 44 ASP A N 19
ATOM 22721 C CA . ASP A 1 34 ? -10.268 -4.955 3.945 1.00 0.00 44 ASP A CA 19
ATOM 22722 C C . ASP A 1 34 ? -9.153 -4.080 3.404 1.00 0.00 44 ASP A C 19
ATOM 22723 O O . ASP A 1 34 ? -8.020 -4.118 3.882 1.00 0.00 44 ASP A O 19
ATOM 22732 N N . TYR A 1 35 ? -9.502 -3.274 2.413 1.00 0.00 45 TYR A N 19
ATOM 22733 C CA . TYR A 1 35 ? -8.570 -2.331 1.822 1.00 0.00 45 TYR A CA 19
ATOM 22734 C C . TYR A 1 35 ? -8.280 -1.189 2.787 1.00 0.00 45 TYR A C 19
ATOM 22735 O O . TYR A 1 35 ? -7.143 -0.770 2.931 1.00 0.00 45 TYR A O 19
ATOM 22753 N N . LEU A 1 36 ? -9.322 -0.709 3.449 1.00 0.00 46 LEU A N 19
ATOM 22754 C CA . LEU A 1 36 ? -9.231 0.452 4.327 1.00 0.00 46 LEU A CA 19
ATOM 22755 C C . LEU A 1 36 ? -8.320 0.191 5.520 1.00 0.00 46 LEU A C 19
ATOM 22756 O O . LEU A 1 36 ? -7.576 1.071 5.934 1.00 0.00 46 LEU A O 19
ATOM 22772 N N . ALA A 1 37 ? -8.376 -1.016 6.066 1.00 0.00 47 ALA A N 19
ATOM 22773 C CA . ALA A 1 37 ? -7.510 -1.387 7.181 1.00 0.00 47 ALA A CA 19
ATOM 22774 C C . ALA A 1 37 ? -6.054 -1.398 6.751 1.00 0.00 47 ALA A C 19
ATOM 22775 O O . ALA A 1 37 ? -5.165 -1.051 7.529 1.00 0.00 47 ALA A O 19
ATOM 22782 N N . ASP A 1 38 ? -5.812 -1.793 5.511 1.00 0.00 48 ASP A N 19
ATOM 22783 C CA . ASP A 1 38 ? -4.467 -1.757 4.959 1.00 0.00 48 ASP A CA 19
ATOM 22784 C C . ASP A 1 38 ? -4.123 -0.328 4.563 1.00 0.00 48 ASP A C 19
ATOM 22785 O O . ASP A 1 38 ? -2.993 0.115 4.728 1.00 0.00 48 ASP A O 19
ATOM 22794 N N . ARG A 1 39 ? -5.128 0.385 4.072 1.00 0.00 49 ARG A N 19
ATOM 22795 C CA . ARG A 1 39 ? -5.014 1.799 3.722 1.00 0.00 49 ARG A CA 19
ATOM 22796 C C . ARG A 1 39 ? -4.558 2.606 4.933 1.00 0.00 49 ARG A C 19
ATOM 22797 O O . ARG A 1 39 ? -3.688 3.472 4.829 1.00 0.00 49 ARG A O 19
ATOM 22818 N N . GLU A 1 40 ? -5.156 2.302 6.083 1.00 0.00 50 GLU A N 19
ATOM 22819 C CA . GLU A 1 40 ? -4.771 2.909 7.351 1.00 0.00 50 GLU A CA 19
ATOM 22820 C C . GLU A 1 40 ? -3.288 2.685 7.627 1.00 0.00 50 GLU A C 19
ATOM 22821 O O . GLU A 1 40 ? -2.622 3.516 8.247 1.00 0.00 50 GLU A O 19
ATOM 22833 N N . ARG A 1 41 ? -2.775 1.561 7.151 1.00 0.00 51 ARG A N 19
ATOM 22834 C CA . ARG A 1 41 ? -1.378 1.213 7.340 1.00 0.00 51 ARG A CA 19
ATOM 22835 C C . ARG A 1 41 ? -0.508 1.938 6.326 1.00 0.00 51 ARG A C 19
ATOM 22836 O O . ARG A 1 41 ? 0.615 2.328 6.620 1.00 0.00 51 ARG A O 19
ATOM 22857 N N . GLU A 1 42 ? -1.051 2.136 5.137 1.00 0.00 52 GLU A N 19
ATOM 22858 C CA . GLU A 1 42 ? -0.288 2.670 4.016 1.00 0.00 52 GLU A CA 19
ATOM 22859 C C . GLU A 1 42 ? 0.226 4.077 4.282 1.00 0.00 52 GLU A C 19
ATOM 22860 O O . GLU A 1 42 ? 1.260 4.465 3.756 1.00 0.00 52 GLU A O 19
ATOM 22872 N N . GLU A 1 43 ? -0.482 4.829 5.107 1.00 0.00 53 GLU A N 19
ATOM 22873 C CA . GLU A 1 43 ? -0.119 6.218 5.365 1.00 0.00 53 GLU A CA 19
ATOM 22874 C C . GLU A 1 43 ? 1.258 6.326 6.024 1.00 0.00 53 GLU A C 19
ATOM 22875 O O . GLU A 1 43 ? 2.003 7.268 5.764 1.00 0.00 53 GLU A O 19
ATOM 22887 N N . GLU A 1 44 ? 1.593 5.354 6.864 1.00 0.00 54 GLU A N 19
ATOM 22888 C CA . GLU A 1 44 ? 2.894 5.330 7.529 1.00 0.00 54 GLU A CA 19
ATOM 22889 C C . GLU A 1 44 ? 3.928 4.622 6.659 1.00 0.00 54 GLU A C 19
ATOM 22890 O O . GLU A 1 44 ? 5.133 4.736 6.881 1.00 0.00 54 GLU A O 19
ATOM 22902 N N . LEU A 1 45 ? 3.440 3.885 5.675 1.00 0.00 55 LEU A N 19
ATOM 22903 C CA . LEU A 1 45 ? 4.296 3.104 4.790 1.00 0.00 55 LEU A CA 19
ATOM 22904 C C . LEU A 1 45 ? 4.716 3.916 3.564 1.00 0.00 55 LEU A C 19
ATOM 22905 O O . LEU A 1 45 ? 5.834 3.776 3.065 1.00 0.00 55 LEU A O 19
ATOM 22921 N N . LEU A 1 46 ? 3.805 4.759 3.088 1.00 0.00 56 LEU A N 19
ATOM 22922 C CA . LEU A 1 46 ? 4.041 5.597 1.913 1.00 0.00 56 LEU A CA 19
ATOM 22923 C C . LEU A 1 46 ? 5.206 6.549 2.135 1.00 0.00 56 LEU A C 19
ATOM 22924 O O . LEU A 1 46 ? 6.051 6.729 1.259 1.00 0.00 56 LEU A O 19
ATOM 22940 N N . GLU A 1 47 ? 5.243 7.159 3.305 1.00 0.00 57 GLU A N 19
ATOM 22941 C CA . GLU A 1 47 ? 6.311 8.079 3.648 1.00 0.00 57 GLU A CA 19
ATOM 22942 C C . GLU A 1 47 ? 7.271 7.423 4.629 1.00 0.00 57 GLU A C 19
ATOM 22943 O O . GLU A 1 47 ? 6.850 6.827 5.619 1.00 0.00 57 GLU A O 19
ATOM 22955 N N . ARG A 1 48 ? 8.559 7.507 4.341 1.00 0.00 58 ARG A N 19
ATOM 22956 C CA . ARG A 1 48 ? 9.560 6.965 5.238 1.00 0.00 58 ARG A CA 19
ATOM 22957 C C . ARG A 1 48 ? 10.881 7.689 5.048 1.00 0.00 58 ARG A C 19
ATOM 22958 O O . ARG A 1 48 ? 11.629 7.405 4.114 1.00 0.00 58 ARG A O 19
ATOM 22979 N N . ASP A 1 49 ? 11.151 8.633 5.936 1.00 0.00 59 ASP A N 19
ATOM 22980 C CA . ASP A 1 49 ? 12.394 9.400 5.916 1.00 0.00 59 ASP A CA 19
ATOM 22981 C C . ASP A 1 49 ? 13.603 8.475 5.956 1.00 0.00 59 ASP A C 19
ATOM 22982 O O . ASP A 1 49 ? 14.653 8.771 5.387 1.00 0.00 59 ASP A O 19
ATOM 22991 N N . GLU A 1 50 ? 13.431 7.348 6.630 1.00 0.00 60 GLU A N 19
ATOM 22992 C CA . GLU A 1 50 ? 14.508 6.393 6.849 1.00 0.00 60 GLU A CA 19
ATOM 22993 C C . GLU A 1 50 ? 14.811 5.573 5.596 1.00 0.00 60 GLU A C 19
ATOM 22994 O O . GLU A 1 50 ? 15.796 4.839 5.558 1.00 0.00 60 GLU A O 19
ATOM 23006 N N . GLU A 1 51 ? 13.962 5.681 4.580 1.00 0.00 61 GLU A N 19
ATOM 23007 C CA . GLU A 1 51 ? 14.145 4.898 3.366 1.00 0.00 61 GLU A CA 19
ATOM 23008 C C . GLU A 1 51 ? 15.270 5.471 2.506 1.00 0.00 61 GLU A C 19
ATOM 23009 O O . GLU A 1 51 ? 16.352 4.889 2.421 1.00 0.00 61 GLU A O 19
ATOM 23021 N N . GLU A 1 52 ? 15.028 6.620 1.889 1.00 0.00 62 GLU A N 19
ATOM 23022 C CA . GLU A 1 52 ? 16.001 7.196 0.975 1.00 0.00 62 GLU A CA 19
ATOM 23023 C C . GLU A 1 52 ? 16.107 8.712 1.154 1.00 0.00 62 GLU A C 19
ATOM 23024 O O . GLU A 1 52 ? 16.931 9.188 1.932 1.00 0.00 62 GLU A O 19
ATOM 23036 N N . ALA A 1 53 ? 15.262 9.467 0.457 1.00 0.00 63 ALA A N 19
ATOM 23037 C CA . ALA A 1 53 ? 15.337 10.924 0.497 1.00 0.00 63 ALA A CA 19
ATOM 23038 C C . ALA A 1 53 ? 13.964 11.543 0.707 1.00 0.00 63 ALA A C 19
ATOM 23039 O O . ALA A 1 53 ? 13.686 12.642 0.231 1.00 0.00 63 ALA A O 19
ATOM 23046 N N . ILE A 1 54 ? 13.117 10.850 1.441 1.00 0.00 64 ILE A N 19
ATOM 23047 C CA . ILE A 1 54 ? 11.748 11.296 1.637 1.00 0.00 64 ILE A CA 19
ATOM 23048 C C . ILE A 1 54 ? 11.672 12.213 2.852 1.00 0.00 64 ILE A C 19
ATOM 23049 O O . ILE A 1 54 ? 11.051 11.885 3.864 1.00 0.00 64 ILE A O 19
ATOM 23065 N N . PHE A 1 55 ? 12.340 13.352 2.748 1.00 0.00 65 PHE A N 19
ATOM 23066 C CA . PHE A 1 55 ? 12.376 14.333 3.826 1.00 0.00 65 PHE A CA 19
ATOM 23067 C C . PHE A 1 55 ? 12.984 15.643 3.343 1.00 0.00 65 PHE A C 19
ATOM 23068 O O . PHE A 1 55 ? 12.697 16.713 3.887 1.00 0.00 65 PHE A O 19
ATOM 23085 N N . GLY A 1 56 ? 13.822 15.555 2.319 1.00 0.00 66 GLY A N 19
ATOM 23086 C CA . GLY A 1 56 ? 14.479 16.730 1.792 1.00 0.00 66 GLY A CA 19
ATOM 23087 C C . GLY A 1 56 ? 15.978 16.542 1.724 1.00 0.00 66 GLY A C 19
ATOM 23088 O O . GLY A 1 56 ? 16.486 15.516 2.174 1.00 0.00 66 GLY A O 19
ATOM 23092 N N . ASP A 1 57 ? 16.673 17.527 1.156 1.00 0.00 67 ASP A N 19
ATOM 23093 C CA . ASP A 1 57 ? 18.137 17.519 1.033 1.00 0.00 67 ASP A CA 19
ATOM 23094 C C . ASP A 1 57 ? 18.617 16.458 0.043 1.00 0.00 67 ASP A C 19
ATOM 23095 O O . ASP A 1 57 ? 19.220 16.783 -0.982 1.00 0.00 67 ASP A O 19
ATOM 23104 N N . GLY A 1 58 ? 18.349 15.200 0.344 1.00 0.00 68 GLY A N 19
ATOM 23105 C CA . GLY A 1 58 ? 18.743 14.121 -0.531 1.00 0.00 68 GLY A CA 19
ATOM 23106 C C . GLY A 1 58 ? 19.040 12.859 0.241 1.00 0.00 68 GLY A C 19
ATOM 23107 O O . GLY A 1 58 ? 18.809 12.798 1.447 1.00 0.00 68 GLY A O 19
ATOM 23111 N N . PHE A 1 59 ? 19.559 11.854 -0.443 1.00 0.00 69 PHE A N 19
ATOM 23112 C CA . PHE A 1 59 ? 19.875 10.589 0.201 1.00 0.00 69 PHE A CA 19
ATOM 23113 C C . PHE A 1 59 ? 21.382 10.404 0.312 1.00 0.00 69 PHE A C 19
ATOM 23114 O O . PHE A 1 59 ? 21.903 9.295 0.202 1.00 0.00 69 PHE A O 19
ATOM 23131 N N . GLY A 1 60 ? 22.081 11.509 0.531 1.00 0.00 70 GLY A N 19
ATOM 23132 C CA . GLY A 1 60 ? 23.508 11.447 0.765 1.00 0.00 70 GLY A CA 19
ATOM 23133 C C . GLY A 1 60 ? 23.816 10.905 2.145 1.00 0.00 70 GLY A C 19
ATOM 23134 O O . GLY A 1 60 ? 24.910 10.402 2.398 1.00 0.00 70 GLY A O 19
ATOM 23138 N N . LEU A 1 61 ? 22.833 11.007 3.035 1.00 0.00 71 LEU A N 19
ATOM 23139 C CA . LEU A 1 61 ? 22.952 10.463 4.382 1.00 0.00 71 LEU A CA 19
ATOM 23140 C C . LEU A 1 61 ? 23.052 8.944 4.328 1.00 0.00 71 LEU A C 19
ATOM 23141 O O . LEU A 1 61 ? 23.871 8.336 5.021 1.00 0.00 71 LEU A O 19
ATOM 23157 N N . LYS A 1 62 ? 22.221 8.336 3.491 1.00 0.00 72 LYS A N 19
ATOM 23158 C CA . LYS A 1 62 ? 22.201 6.890 3.358 1.00 0.00 72 LYS A CA 19
ATOM 23159 C C . LYS A 1 62 ? 21.776 6.478 1.952 1.00 0.00 72 LYS A C 19
ATOM 23160 O O . LYS A 1 62 ? 20.734 6.906 1.451 1.00 0.00 72 LYS A O 19
ATOM 23179 N N . ALA A 1 63 ? 22.592 5.653 1.320 1.00 0.00 73 ALA A N 19
ATOM 23180 C CA . ALA A 1 63 ? 22.292 5.144 -0.008 1.00 0.00 73 ALA A CA 19
ATOM 23181 C C . ALA A 1 63 ? 22.770 3.709 -0.137 1.00 0.00 73 ALA A C 19
ATOM 23182 O O . ALA A 1 63 ? 21.971 2.783 -0.282 1.00 0.00 73 ALA A O 19
ATOM 23189 N N . THR A 1 64 ? 24.079 3.530 -0.066 1.00 0.00 74 THR A N 19
ATOM 23190 C CA . THR A 1 64 ? 24.667 2.207 -0.106 1.00 0.00 74 THR A CA 19
ATOM 23191 C C . THR A 1 64 ? 24.428 1.498 1.221 1.00 0.00 74 THR A C 19
ATOM 23192 O O . THR A 1 64 ? 24.936 1.922 2.262 1.00 0.00 74 THR A O 19
ATOM 23203 N N . ARG A 1 65 ? 23.637 0.438 1.177 1.00 0.00 75 ARG A N 19
ATOM 23204 C CA . ARG A 1 65 ? 23.266 -0.297 2.376 1.00 0.00 75 ARG A CA 19
ATOM 23205 C C . ARG A 1 65 ? 24.448 -1.120 2.869 1.00 0.00 75 ARG A C 19
ATOM 23206 O O . ARG A 1 65 ? 24.608 -2.285 2.498 1.00 0.00 75 ARG A O 19
ATOM 23227 N N . ARG A 1 66 ? 25.282 -0.500 3.690 1.00 0.00 76 ARG A N 19
ATOM 23228 C CA . ARG A 1 66 ? 26.483 -1.143 4.192 1.00 0.00 76 ARG A CA 19
ATOM 23229 C C . ARG A 1 66 ? 26.135 -2.139 5.288 1.00 0.00 76 ARG A C 19
ATOM 23230 O O . ARG A 1 66 ? 25.430 -1.802 6.241 1.00 0.00 76 ARG A O 19
ATOM 23251 N N . SER A 1 67 ? 26.622 -3.358 5.152 1.00 0.00 77 SER A N 19
ATOM 23252 C CA . SER A 1 67 ? 26.472 -4.352 6.195 1.00 0.00 77 SER A CA 19
ATOM 23253 C C . SER A 1 67 ? 27.596 -4.186 7.212 1.00 0.00 77 SER A C 19
ATOM 23254 O O . SER A 1 67 ? 28.511 -5.008 7.294 1.00 0.00 77 SER A O 19
ATOM 23262 N N . ARG A 1 68 ? 27.522 -3.094 7.968 1.00 0.00 78 ARG A N 19
ATOM 23263 C CA . ARG A 1 68 ? 28.585 -2.715 8.891 1.00 0.00 78 ARG A CA 19
ATOM 23264 C C . ARG A 1 68 ? 28.641 -3.674 10.069 1.00 0.00 78 ARG A C 19
ATOM 23265 O O . ARG A 1 68 ? 29.650 -4.345 10.294 1.00 0.00 78 ARG A O 19
ATOM 23286 N N . LYS A 1 69 ? 27.543 -3.741 10.809 1.00 0.00 79 LYS A N 19
ATOM 23287 C CA . LYS A 1 69 ? 27.473 -4.564 12.004 1.00 0.00 79 LYS A CA 19
ATOM 23288 C C . LYS A 1 69 ? 27.038 -5.978 11.633 1.00 0.00 79 LYS A C 19
ATOM 23289 O O . LYS A 1 69 ? 27.502 -6.962 12.216 1.00 0.00 79 LYS A O 19
ATOM 23308 N N . ALA A 1 70 ? 26.162 -6.070 10.640 1.00 0.00 80 ALA A N 19
ATOM 23309 C CA . ALA A 1 70 ? 25.665 -7.354 10.170 1.00 0.00 80 ALA A CA 19
ATOM 23310 C C . ALA A 1 70 ? 26.656 -7.995 9.208 1.00 0.00 80 ALA A C 19
ATOM 23311 O O . ALA A 1 70 ? 26.387 -8.135 8.013 1.00 0.00 80 ALA A O 19
ATOM 23318 N N . GLU A 1 71 ? 27.815 -8.368 9.733 1.00 0.00 81 GLU A N 19
ATOM 23319 C CA . GLU A 1 71 ? 28.836 -9.005 8.926 1.00 0.00 81 GLU A CA 19
ATOM 23320 C C . GLU A 1 71 ? 28.412 -10.424 8.575 1.00 0.00 81 GLU A C 19
ATOM 23321 O O . GLU A 1 71 ? 28.446 -10.814 7.409 1.00 0.00 81 GLU A O 19
ATOM 23333 N N . ARG A 1 72 ? 28.006 -11.184 9.599 1.00 0.00 82 ARG A N 19
ATOM 23334 C CA . ARG A 1 72 ? 27.387 -12.501 9.417 1.00 0.00 82 ARG A CA 19
ATOM 23335 C C . ARG A 1 72 ? 28.398 -13.570 8.993 1.00 0.00 82 ARG A C 19
ATOM 23336 O O . ARG A 1 72 ? 28.523 -14.597 9.664 1.00 0.00 82 ARG A O 19
ATOM 23357 N N . ALA A 1 73 ? 29.111 -13.322 7.898 1.00 0.00 83 ALA A N 19
ATOM 23358 C CA . ALA A 1 73 ? 30.071 -14.279 7.350 1.00 0.00 83 ALA A CA 19
ATOM 23359 C C . ALA A 1 73 ? 29.374 -15.583 6.975 1.00 0.00 83 ALA A C 19
ATOM 23360 O O . ALA A 1 73 ? 29.642 -16.639 7.562 1.00 0.00 83 ALA A O 19
ATOM 23367 N N . LYS A 1 74 ? 28.470 -15.481 5.996 1.00 0.00 84 LYS A N 19
ATOM 23368 C CA . LYS A 1 74 ? 27.695 -16.617 5.487 1.00 0.00 84 LYS A CA 19
ATOM 23369 C C . LYS A 1 74 ? 26.669 -17.106 6.509 1.00 0.00 84 LYS A C 19
ATOM 23370 O O . LYS A 1 74 ? 26.891 -17.052 7.721 1.00 0.00 84 LYS A O 19
ATOM 23389 N N . LEU A 1 75 ? 25.538 -17.582 6.013 1.00 0.00 85 LEU A N 19
ATOM 23390 C CA . LEU A 1 75 ? 24.470 -18.074 6.870 1.00 0.00 85 LEU A CA 19
ATOM 23391 C C . LEU A 1 75 ? 24.216 -19.546 6.565 1.00 0.00 85 LEU A C 19
ATOM 23392 O O . LEU A 1 75 ? 23.500 -19.836 5.583 1.00 0.00 85 LEU A O 19
ATOM 23409 N N . GLY A 1 1 ? -17.797 -7.560 4.060 1.00 0.00 11 GLY A N 20
ATOM 23410 C CA . GLY A 1 1 ? -19.019 -7.413 3.231 1.00 0.00 11 GLY A CA 20
ATOM 23411 C C . GLY A 1 1 ? -18.999 -6.145 2.409 1.00 0.00 11 GLY A C 20
ATOM 23412 O O . GLY A 1 1 ? -18.260 -5.213 2.717 1.00 0.00 11 GLY A O 20
ATOM 23418 N N . ARG A 1 2 ? -19.814 -6.103 1.362 1.00 0.00 12 ARG A N 20
ATOM 23419 C CA . ARG A 1 2 ? -19.845 -4.960 0.460 1.00 0.00 12 ARG A CA 20
ATOM 23420 C C . ARG A 1 2 ? -20.601 -3.792 1.087 1.00 0.00 12 ARG A C 20
ATOM 23421 O O . ARG A 1 2 ? -21.701 -3.969 1.619 1.00 0.00 12 ARG A O 20
ATOM 23442 N N . PRO A 1 3 ? -20.009 -2.585 1.049 1.00 0.00 13 PRO A N 20
ATOM 23443 C CA . PRO A 1 3 ? -20.606 -1.384 1.642 1.00 0.00 13 PRO A CA 20
ATOM 23444 C C . PRO A 1 3 ? -21.906 -0.980 0.957 1.00 0.00 13 PRO A C 20
ATOM 23445 O O . PRO A 1 3 ? -21.926 -0.699 -0.240 1.00 0.00 13 PRO A O 20
ATOM 23456 N N . GLY A 1 4 ? -22.987 -0.944 1.716 1.00 0.00 14 GLY A N 20
ATOM 23457 C CA . GLY A 1 4 ? -24.266 -0.565 1.153 1.00 0.00 14 GLY A CA 20
ATOM 23458 C C . GLY A 1 4 ? -24.654 0.853 1.503 1.00 0.00 14 GLY A C 20
ATOM 23459 O O . GLY A 1 4 ? -25.588 1.408 0.926 1.00 0.00 14 GLY A O 20
ATOM 23463 N N . VAL A 1 5 ? -23.937 1.444 2.447 1.00 0.00 15 VAL A N 20
ATOM 23464 C CA . VAL A 1 5 ? -24.225 2.802 2.878 1.00 0.00 15 VAL A CA 20
ATOM 23465 C C . VAL A 1 5 ? -22.942 3.628 2.981 1.00 0.00 15 VAL A C 20
ATOM 23466 O O . VAL A 1 5 ? -22.874 4.755 2.487 1.00 0.00 15 VAL A O 20
ATOM 23479 N N . PHE A 1 6 ? -21.918 3.056 3.596 1.00 0.00 16 PHE A N 20
ATOM 23480 C CA . PHE A 1 6 ? -20.632 3.720 3.717 1.00 0.00 16 PHE A CA 20
ATOM 23481 C C . PHE A 1 6 ? -19.799 3.417 2.480 1.00 0.00 16 PHE A C 20
ATOM 23482 O O . PHE A 1 6 ? -18.898 2.580 2.509 1.00 0.00 16 PHE A O 20
ATOM 23499 N N . ARG A 1 7 ? -20.131 4.074 1.380 1.00 0.00 17 ARG A N 20
ATOM 23500 C CA . ARG A 1 7 ? -19.434 3.851 0.125 1.00 0.00 17 ARG A CA 20
ATOM 23501 C C . ARG A 1 7 ? -18.068 4.523 0.152 1.00 0.00 17 ARG A C 20
ATOM 23502 O O . ARG A 1 7 ? -17.898 5.636 -0.351 1.00 0.00 17 ARG A O 20
ATOM 23523 N N . THR A 1 8 ? -17.118 3.822 0.772 1.00 0.00 18 THR A N 20
ATOM 23524 C CA . THR A 1 8 ? -15.729 4.259 0.938 1.00 0.00 18 THR A CA 20
ATOM 23525 C C . THR A 1 8 ? -15.620 5.447 1.884 1.00 0.00 18 THR A C 20
ATOM 23526 O O . THR A 1 8 ? -16.609 6.108 2.212 1.00 0.00 18 THR A O 20
ATOM 23537 N N . ARG A 1 9 ? -14.404 5.705 2.329 1.00 0.00 19 ARG A N 20
ATOM 23538 C CA . ARG A 1 9 ? -14.130 6.836 3.191 1.00 0.00 19 ARG A CA 20
ATOM 23539 C C . ARG A 1 9 ? -13.570 7.987 2.364 1.00 0.00 19 ARG A C 20
ATOM 23540 O O . ARG A 1 9 ? -12.684 8.723 2.805 1.00 0.00 19 ARG A O 20
ATOM 23561 N N . GLY A 1 10 ? -14.094 8.126 1.154 1.00 0.00 20 GLY A N 20
ATOM 23562 C CA . GLY A 1 10 ? -13.591 9.118 0.234 1.00 0.00 20 GLY A CA 20
ATOM 23563 C C . GLY A 1 10 ? -12.450 8.573 -0.589 1.00 0.00 20 GLY A C 20
ATOM 23564 O O . GLY A 1 10 ? -11.380 9.181 -0.661 1.00 0.00 20 GLY A O 20
ATOM 23568 N N . LEU A 1 11 ? -12.669 7.414 -1.199 1.00 0.00 21 LEU A N 20
ATOM 23569 C CA . LEU A 1 11 ? -11.635 6.784 -1.997 1.00 0.00 21 LEU A CA 20
ATOM 23570 C C . LEU A 1 11 ? -11.524 7.461 -3.345 1.00 0.00 21 LEU A C 20
ATOM 23571 O O . LEU A 1 11 ? -12.459 7.442 -4.147 1.00 0.00 21 LEU A O 20
ATOM 23587 N N . THR A 1 12 ? -10.382 8.073 -3.580 1.00 0.00 22 THR A N 20
ATOM 23588 C CA . THR A 1 12 ? -10.111 8.705 -4.847 1.00 0.00 22 THR A CA 20
ATOM 23589 C C . THR A 1 12 ? -9.898 7.646 -5.919 1.00 0.00 22 THR A C 20
ATOM 23590 O O . THR A 1 12 ? -9.726 6.467 -5.592 1.00 0.00 22 THR A O 20
ATOM 23601 N N . ASP A 1 13 ? -9.912 8.044 -7.179 1.00 0.00 23 ASP A N 20
ATOM 23602 C CA . ASP A 1 13 ? -9.831 7.089 -8.278 1.00 0.00 23 ASP A CA 20
ATOM 23603 C C . ASP A 1 13 ? -8.605 6.190 -8.141 1.00 0.00 23 ASP A C 20
ATOM 23604 O O . ASP A 1 13 ? -8.684 4.988 -8.387 1.00 0.00 23 ASP A O 20
ATOM 23613 N N . GLU A 1 14 ? -7.487 6.773 -7.719 1.00 0.00 24 GLU A N 20
ATOM 23614 C CA . GLU A 1 14 ? -6.249 6.020 -7.528 1.00 0.00 24 GLU A CA 20
ATOM 23615 C C . GLU A 1 14 ? -6.417 4.932 -6.466 1.00 0.00 24 GLU A C 20
ATOM 23616 O O . GLU A 1 14 ? -6.071 3.771 -6.698 1.00 0.00 24 GLU A O 20
ATOM 23628 N N . GLU A 1 15 ? -6.946 5.312 -5.303 1.00 0.00 25 GLU A N 20
ATOM 23629 C CA . GLU A 1 15 ? -7.165 4.361 -4.212 1.00 0.00 25 GLU A CA 20
ATOM 23630 C C . GLU A 1 15 ? -8.140 3.281 -4.646 1.00 0.00 25 GLU A C 20
ATOM 23631 O O . GLU A 1 15 ? -7.918 2.094 -4.420 1.00 0.00 25 GLU A O 20
ATOM 23643 N N . TYR A 1 16 ? -9.223 3.710 -5.277 1.00 0.00 26 TYR A N 20
ATOM 23644 C CA . TYR A 1 16 ? -10.253 2.795 -5.729 1.00 0.00 26 TYR A CA 20
ATOM 23645 C C . TYR A 1 16 ? -9.700 1.849 -6.785 1.00 0.00 26 TYR A C 20
ATOM 23646 O O . TYR A 1 16 ? -10.048 0.674 -6.817 1.00 0.00 26 TYR A O 20
ATOM 23664 N N . ASP A 1 17 ? -8.829 2.369 -7.634 1.00 0.00 27 ASP A N 20
ATOM 23665 C CA . ASP A 1 17 ? -8.164 1.564 -8.650 1.00 0.00 27 ASP A CA 20
ATOM 23666 C C . ASP A 1 17 ? -7.341 0.458 -7.999 1.00 0.00 27 ASP A C 20
ATOM 23667 O O . ASP A 1 17 ? -7.389 -0.700 -8.421 1.00 0.00 27 ASP A O 20
ATOM 23676 N N . GLU A 1 18 ? -6.595 0.827 -6.962 1.00 0.00 28 GLU A N 20
ATOM 23677 C CA . GLU A 1 18 ? -5.804 -0.123 -6.200 1.00 0.00 28 GLU A CA 20
ATOM 23678 C C . GLU A 1 18 ? -6.722 -1.150 -5.551 1.00 0.00 28 GLU A C 20
ATOM 23679 O O . GLU A 1 18 ? -6.470 -2.353 -5.593 1.00 0.00 28 GLU A O 20
ATOM 23691 N N . PHE A 1 19 ? -7.794 -0.642 -4.963 1.00 0.00 29 PHE A N 20
ATOM 23692 C CA . PHE A 1 19 ? -8.831 -1.465 -4.360 1.00 0.00 29 PHE A CA 20
ATOM 23693 C C . PHE A 1 19 ? -9.386 -2.470 -5.362 1.00 0.00 29 PHE A C 20
ATOM 23694 O O . PHE A 1 19 ? -9.568 -3.635 -5.034 1.00 0.00 29 PHE A O 20
ATOM 23711 N N . LYS A 1 20 ? -9.648 -2.010 -6.578 1.00 0.00 30 LYS A N 20
ATOM 23712 C CA . LYS A 1 20 ? -10.138 -2.878 -7.644 1.00 0.00 30 LYS A CA 20
ATOM 23713 C C . LYS A 1 20 ? -9.141 -3.989 -7.935 1.00 0.00 30 LYS A C 20
ATOM 23714 O O . LYS A 1 20 ? -9.508 -5.160 -7.996 1.00 0.00 30 LYS A O 20
ATOM 23733 N N . LYS A 1 21 ? -7.881 -3.607 -8.109 1.00 0.00 31 LYS A N 20
ATOM 23734 C CA . LYS A 1 21 ? -6.811 -4.566 -8.355 1.00 0.00 31 LYS A CA 20
ATOM 23735 C C . LYS A 1 21 ? -6.748 -5.588 -7.229 1.00 0.00 31 LYS A C 20
ATOM 23736 O O . LYS A 1 21 ? -6.625 -6.792 -7.460 1.00 0.00 31 LYS A O 20
ATOM 23755 N N . ARG A 1 22 ? -6.853 -5.089 -6.010 1.00 0.00 32 ARG A N 20
ATOM 23756 C CA . ARG A 1 22 ? -6.811 -5.925 -4.826 1.00 0.00 32 ARG A CA 20
ATOM 23757 C C . ARG A 1 22 ? -8.055 -6.803 -4.721 1.00 0.00 32 ARG A C 20
ATOM 23758 O O . ARG A 1 22 ? -7.957 -7.990 -4.413 1.00 0.00 32 ARG A O 20
ATOM 23779 N N . ARG A 1 23 ? -9.213 -6.226 -5.008 1.00 0.00 33 ARG A N 20
ATOM 23780 C CA . ARG A 1 23 ? -10.473 -6.956 -4.967 1.00 0.00 33 ARG A CA 20
ATOM 23781 C C . ARG A 1 23 ? -10.505 -8.042 -6.034 1.00 0.00 33 ARG A C 20
ATOM 23782 O O . ARG A 1 23 ? -10.999 -9.143 -5.792 1.00 0.00 33 ARG A O 20
ATOM 23803 N N . GLU A 1 24 ? -9.945 -7.741 -7.196 1.00 0.00 34 GLU A N 20
ATOM 23804 C CA . GLU A 1 24 ? -9.823 -8.720 -8.267 1.00 0.00 34 GLU A CA 20
ATOM 23805 C C . GLU A 1 24 ? -8.951 -9.891 -7.813 1.00 0.00 34 GLU A C 20
ATOM 23806 O O . GLU A 1 24 ? -9.277 -11.054 -8.049 1.00 0.00 34 GLU A O 20
ATOM 23818 N N . SER A 1 25 ? -7.854 -9.567 -7.133 1.00 0.00 35 SER A N 20
ATOM 23819 C CA . SER A 1 25 ? -6.939 -10.574 -6.600 1.00 0.00 35 SER A CA 20
ATOM 23820 C C . SER A 1 25 ? -7.651 -11.487 -5.599 1.00 0.00 35 SER A C 20
ATOM 23821 O O . SER A 1 25 ? -7.424 -12.698 -5.577 1.00 0.00 35 SER A O 20
ATOM 23829 N N . ARG A 1 26 ? -8.530 -10.906 -4.788 1.00 0.00 36 ARG A N 20
ATOM 23830 C CA . ARG A 1 26 ? -9.280 -11.675 -3.795 1.00 0.00 36 ARG A CA 20
ATOM 23831 C C . ARG A 1 26 ? -10.487 -12.371 -4.426 1.00 0.00 36 ARG A C 20
ATOM 23832 O O . ARG A 1 26 ? -11.283 -13.003 -3.733 1.00 0.00 36 ARG A O 20
ATOM 23853 N N . GLY A 1 27 ? -10.617 -12.248 -5.742 1.00 0.00 37 GLY A N 20
ATOM 23854 C CA . GLY A 1 27 ? -11.700 -12.904 -6.451 1.00 0.00 37 GLY A CA 20
ATOM 23855 C C . GLY A 1 27 ? -13.042 -12.251 -6.194 1.00 0.00 37 GLY A C 20
ATOM 23856 O O . GLY A 1 27 ? -14.073 -12.918 -6.175 1.00 0.00 37 GLY A O 20
ATOM 23860 N N . GLY A 1 28 ? -13.023 -10.943 -5.976 1.00 0.00 38 GLY A N 20
ATOM 23861 C CA . GLY A 1 28 ? -14.243 -10.210 -5.701 1.00 0.00 38 GLY A CA 20
ATOM 23862 C C . GLY A 1 28 ? -14.583 -10.211 -4.226 1.00 0.00 38 GLY A C 20
ATOM 23863 O O . GLY A 1 28 ? -15.370 -9.386 -3.755 1.00 0.00 38 GLY A O 20
ATOM 23867 N N . LYS A 1 29 ? -13.977 -11.131 -3.494 1.00 0.00 39 LYS A N 20
ATOM 23868 C CA . LYS A 1 29 ? -14.193 -11.237 -2.062 1.00 0.00 39 LYS A CA 20
ATOM 23869 C C . LYS A 1 29 ? -13.265 -10.288 -1.320 1.00 0.00 39 LYS A C 20
ATOM 23870 O O . LYS A 1 29 ? -12.390 -10.709 -0.563 1.00 0.00 39 LYS A O 20
ATOM 23889 N N . TYR A 1 30 ? -13.453 -9.001 -1.567 1.00 0.00 40 TYR A N 20
ATOM 23890 C CA . TYR A 1 30 ? -12.624 -7.971 -0.966 1.00 0.00 40 TYR A CA 20
ATOM 23891 C C . TYR A 1 30 ? -13.460 -6.731 -0.705 1.00 0.00 40 TYR A C 20
ATOM 23892 O O . TYR A 1 30 ? -13.792 -5.991 -1.632 1.00 0.00 40 TYR A O 20
ATOM 23910 N N . SER A 1 31 ? -13.820 -6.516 0.545 1.00 0.00 41 SER A N 20
ATOM 23911 C CA . SER A 1 31 ? -14.601 -5.351 0.908 1.00 0.00 41 SER A CA 20
ATOM 23912 C C . SER A 1 31 ? -13.720 -4.122 0.994 1.00 0.00 41 SER A C 20
ATOM 23913 O O . SER A 1 31 ? -12.491 -4.231 0.995 1.00 0.00 41 SER A O 20
ATOM 23921 N N . ILE A 1 32 ? -14.336 -2.959 1.101 1.00 0.00 42 ILE A N 20
ATOM 23922 C CA . ILE A 1 32 ? -13.576 -1.735 1.200 1.00 0.00 42 ILE A CA 20
ATOM 23923 C C . ILE A 1 32 ? -12.858 -1.674 2.532 1.00 0.00 42 ILE A C 20
ATOM 23924 O O . ILE A 1 32 ? -11.749 -1.181 2.608 1.00 0.00 42 ILE A O 20
ATOM 23940 N N . ASP A 1 33 ? -13.484 -2.209 3.573 1.00 0.00 43 ASP A N 20
ATOM 23941 C CA . ASP A 1 33 ? -12.907 -2.172 4.910 1.00 0.00 43 ASP A CA 20
ATOM 23942 C C . ASP A 1 33 ? -11.651 -3.022 4.982 1.00 0.00 43 ASP A C 20
ATOM 23943 O O . ASP A 1 33 ? -10.706 -2.688 5.695 1.00 0.00 43 ASP A O 20
ATOM 23952 N N . ASP A 1 34 ? -11.644 -4.118 4.230 1.00 0.00 44 ASP A N 20
ATOM 23953 C CA . ASP A 1 34 ? -10.460 -4.960 4.120 1.00 0.00 44 ASP A CA 20
ATOM 23954 C C . ASP A 1 34 ? -9.339 -4.178 3.455 1.00 0.00 44 ASP A C 20
ATOM 23955 O O . ASP A 1 34 ? -8.167 -4.332 3.797 1.00 0.00 44 ASP A O 20
ATOM 23964 N N . TYR A 1 35 ? -9.720 -3.325 2.508 1.00 0.00 45 TYR A N 20
ATOM 23965 C CA . TYR A 1 35 ? -8.782 -2.412 1.870 1.00 0.00 45 TYR A CA 20
ATOM 23966 C C . TYR A 1 35 ? -8.383 -1.316 2.838 1.00 0.00 45 TYR A C 20
ATOM 23967 O O . TYR A 1 35 ? -7.209 -1.044 3.032 1.00 0.00 45 TYR A O 20
ATOM 23985 N N . LEU A 1 36 ? -9.386 -0.713 3.450 1.00 0.00 46 LEU A N 20
ATOM 23986 C CA . LEU A 1 36 ? -9.211 0.423 4.339 1.00 0.00 46 LEU A CA 20
ATOM 23987 C C . LEU A 1 36 ? -8.307 0.084 5.521 1.00 0.00 46 LEU A C 20
ATOM 23988 O O . LEU A 1 36 ? -7.597 0.948 6.015 1.00 0.00 46 LEU A O 20
ATOM 24004 N N . ALA A 1 37 ? -8.319 -1.169 5.957 1.00 0.00 47 ALA A N 20
ATOM 24005 C CA . ALA A 1 37 ? -7.454 -1.608 7.052 1.00 0.00 47 ALA A CA 20
ATOM 24006 C C . ALA A 1 37 ? -5.988 -1.607 6.630 1.00 0.00 47 ALA A C 20
ATOM 24007 O O . ALA A 1 37 ? -5.116 -1.157 7.377 1.00 0.00 47 ALA A O 20
ATOM 24014 N N . ASP A 1 38 ? -5.717 -2.108 5.431 1.00 0.00 48 ASP A N 20
ATOM 24015 C CA . ASP A 1 38 ? -4.361 -2.090 4.889 1.00 0.00 48 ASP A CA 20
ATOM 24016 C C . ASP A 1 38 ? -4.038 -0.689 4.388 1.00 0.00 48 ASP A C 20
ATOM 24017 O O . ASP A 1 38 ? -2.887 -0.278 4.366 1.00 0.00 48 ASP A O 20
ATOM 24026 N N . ARG A 1 39 ? -5.075 0.042 4.004 1.00 0.00 49 ARG A N 20
ATOM 24027 C CA . ARG A 1 39 ? -4.935 1.437 3.623 1.00 0.00 49 ARG A CA 20
ATOM 24028 C C . ARG A 1 39 ? -4.503 2.261 4.836 1.00 0.00 49 ARG A C 20
ATOM 24029 O O . ARG A 1 39 ? -3.700 3.186 4.718 1.00 0.00 49 ARG A O 20
ATOM 24050 N N . GLU A 1 40 ? -5.052 1.914 6.004 1.00 0.00 50 GLU A N 20
ATOM 24051 C CA . GLU A 1 40 ? -4.616 2.499 7.269 1.00 0.00 50 GLU A CA 20
ATOM 24052 C C . GLU A 1 40 ? -3.120 2.280 7.445 1.00 0.00 50 GLU A C 20
ATOM 24053 O O . GLU A 1 40 ? -2.413 3.119 8.002 1.00 0.00 50 GLU A O 20
ATOM 24065 N N . ARG A 1 41 ? -2.650 1.138 6.960 1.00 0.00 51 ARG A N 20
ATOM 24066 C CA . ARG A 1 41 ? -1.229 0.842 6.951 1.00 0.00 51 ARG A CA 20
ATOM 24067 C C . ARG A 1 41 ? -0.539 1.738 5.942 1.00 0.00 51 ARG A C 20
ATOM 24068 O O . ARG A 1 41 ? 0.420 2.436 6.259 1.00 0.00 51 ARG A O 20
ATOM 24089 N N . GLU A 1 42 ? -1.075 1.729 4.733 1.00 0.00 52 GLU A N 20
ATOM 24090 C CA . GLU A 1 42 ? -0.502 2.455 3.608 1.00 0.00 52 GLU A CA 20
ATOM 24091 C C . GLU A 1 42 ? -0.254 3.916 3.929 1.00 0.00 52 GLU A C 20
ATOM 24092 O O . GLU A 1 42 ? 0.819 4.423 3.657 1.00 0.00 52 GLU A O 20
ATOM 24104 N N . GLU A 1 43 ? -1.237 4.587 4.517 1.00 0.00 53 GLU A N 20
ATOM 24105 C CA . GLU A 1 43 ? -1.142 6.028 4.746 1.00 0.00 53 GLU A CA 20
ATOM 24106 C C . GLU A 1 43 ? 0.109 6.407 5.537 1.00 0.00 53 GLU A C 20
ATOM 24107 O O . GLU A 1 43 ? 0.719 7.444 5.276 1.00 0.00 53 GLU A O 20
ATOM 24119 N N . GLU A 1 44 ? 0.513 5.570 6.485 1.00 0.00 54 GLU A N 20
ATOM 24120 C CA . GLU A 1 44 ? 1.729 5.841 7.243 1.00 0.00 54 GLU A CA 20
ATOM 24121 C C . GLU A 1 44 ? 2.950 5.266 6.529 1.00 0.00 54 GLU A C 20
ATOM 24122 O O . GLU A 1 44 ? 4.082 5.680 6.773 1.00 0.00 54 GLU A O 20
ATOM 24134 N N . LEU A 1 45 ? 2.702 4.324 5.634 1.00 0.00 55 LEU A N 20
ATOM 24135 C CA . LEU A 1 45 ? 3.765 3.647 4.901 1.00 0.00 55 LEU A CA 20
ATOM 24136 C C . LEU A 1 45 ? 4.086 4.379 3.602 1.00 0.00 55 LEU A C 20
ATOM 24137 O O . LEU A 1 45 ? 5.065 4.059 2.932 1.00 0.00 55 LEU A O 20
ATOM 24153 N N . LEU A 1 46 ? 3.246 5.341 3.246 1.00 0.00 56 LEU A N 20
ATOM 24154 C CA . LEU A 1 46 ? 3.429 6.122 2.027 1.00 0.00 56 LEU A CA 20
ATOM 24155 C C . LEU A 1 46 ? 4.524 7.164 2.218 1.00 0.00 56 LEU A C 20
ATOM 24156 O O . LEU A 1 46 ? 5.431 6.974 3.032 1.00 0.00 56 LEU A O 20
ATOM 24172 N N . GLU A 1 47 ? 4.425 8.261 1.464 1.00 0.00 57 GLU A N 20
ATOM 24173 C CA . GLU A 1 47 ? 5.413 9.327 1.471 1.00 0.00 57 GLU A CA 20
ATOM 24174 C C . GLU A 1 47 ? 6.713 8.860 0.827 1.00 0.00 57 GLU A C 20
ATOM 24175 O O . GLU A 1 47 ? 7.076 9.337 -0.246 1.00 0.00 57 GLU A O 20
ATOM 24187 N N . ARG A 1 48 ? 7.388 7.914 1.470 1.00 0.00 58 ARG A N 20
ATOM 24188 C CA . ARG A 1 48 ? 8.608 7.321 0.934 1.00 0.00 58 ARG A CA 20
ATOM 24189 C C . ARG A 1 48 ? 8.399 6.890 -0.513 1.00 0.00 58 ARG A C 20
ATOM 24190 O O . ARG A 1 48 ? 7.583 6.009 -0.794 1.00 0.00 58 ARG A O 20
ATOM 24211 N N . ASP A 1 49 ? 9.111 7.569 -1.419 1.00 0.00 59 ASP A N 20
ATOM 24212 C CA . ASP A 1 49 ? 9.056 7.300 -2.862 1.00 0.00 59 ASP A CA 20
ATOM 24213 C C . ASP A 1 49 ? 7.769 7.843 -3.484 1.00 0.00 59 ASP A C 20
ATOM 24214 O O . ASP A 1 49 ? 7.811 8.565 -4.480 1.00 0.00 59 ASP A O 20
ATOM 24223 N N . GLU A 1 50 ? 6.640 7.515 -2.868 1.00 0.00 60 GLU A N 20
ATOM 24224 C CA . GLU A 1 50 ? 5.322 7.908 -3.364 1.00 0.00 60 GLU A CA 20
ATOM 24225 C C . GLU A 1 50 ? 5.173 9.428 -3.479 1.00 0.00 60 GLU A C 20
ATOM 24226 O O . GLU A 1 50 ? 4.581 9.924 -4.434 1.00 0.00 60 GLU A O 20
ATOM 24238 N N . GLU A 1 51 ? 5.720 10.169 -2.519 1.00 0.00 61 GLU A N 20
ATOM 24239 C CA . GLU A 1 51 ? 5.517 11.617 -2.472 1.00 0.00 61 GLU A CA 20
ATOM 24240 C C . GLU A 1 51 ? 6.570 12.370 -3.303 1.00 0.00 61 GLU A C 20
ATOM 24241 O O . GLU A 1 51 ? 6.749 13.580 -3.149 1.00 0.00 61 GLU A O 20
ATOM 24253 N N . GLU A 1 52 ? 7.289 11.630 -4.153 1.00 0.00 62 GLU A N 20
ATOM 24254 C CA . GLU A 1 52 ? 8.103 12.214 -5.232 1.00 0.00 62 GLU A CA 20
ATOM 24255 C C . GLU A 1 52 ? 9.442 12.810 -4.759 1.00 0.00 62 GLU A C 20
ATOM 24256 O O . GLU A 1 52 ? 10.388 12.905 -5.539 1.00 0.00 62 GLU A O 20
ATOM 24268 N N . ALA A 1 53 ? 9.541 13.214 -3.503 1.00 0.00 63 ALA A N 20
ATOM 24269 C CA . ALA A 1 53 ? 10.755 13.879 -3.038 1.00 0.00 63 ALA A CA 20
ATOM 24270 C C . ALA A 1 53 ? 11.297 13.266 -1.751 1.00 0.00 63 ALA A C 20
ATOM 24271 O O . ALA A 1 53 ? 11.339 13.924 -0.714 1.00 0.00 63 ALA A O 20
ATOM 24278 N N . ILE A 1 54 ? 11.709 12.003 -1.819 1.00 0.00 64 ILE A N 20
ATOM 24279 C CA . ILE A 1 54 ? 12.308 11.328 -0.662 1.00 0.00 64 ILE A CA 20
ATOM 24280 C C . ILE A 1 54 ? 13.430 10.398 -1.104 1.00 0.00 64 ILE A C 20
ATOM 24281 O O . ILE A 1 54 ? 14.528 10.413 -0.551 1.00 0.00 64 ILE A O 20
ATOM 24297 N N . PHE A 1 55 ? 13.131 9.599 -2.114 1.00 0.00 65 PHE A N 20
ATOM 24298 C CA . PHE A 1 55 ? 14.038 8.565 -2.601 1.00 0.00 65 PHE A CA 20
ATOM 24299 C C . PHE A 1 55 ? 15.317 9.158 -3.186 1.00 0.00 65 PHE A C 20
ATOM 24300 O O . PHE A 1 55 ? 15.339 10.310 -3.626 1.00 0.00 65 PHE A O 20
ATOM 24317 N N . GLY A 1 56 ? 16.372 8.356 -3.188 1.00 0.00 66 GLY A N 20
ATOM 24318 C CA . GLY A 1 56 ? 17.644 8.796 -3.719 1.00 0.00 66 GLY A CA 20
ATOM 24319 C C . GLY A 1 56 ? 18.511 9.427 -2.652 1.00 0.00 66 GLY A C 20
ATOM 24320 O O . GLY A 1 56 ? 18.046 9.692 -1.545 1.00 0.00 66 GLY A O 20
ATOM 24324 N N . ASP A 1 57 ? 19.770 9.668 -2.981 1.00 0.00 67 ASP A N 20
ATOM 24325 C CA . ASP A 1 57 ? 20.690 10.341 -2.070 1.00 0.00 67 ASP A CA 20
ATOM 24326 C C . ASP A 1 57 ? 20.625 11.840 -2.302 1.00 0.00 67 ASP A C 20
ATOM 24327 O O . ASP A 1 57 ? 21.637 12.542 -2.277 1.00 0.00 67 ASP A O 20
ATOM 24336 N N . GLY A 1 58 ? 19.417 12.312 -2.527 1.00 0.00 68 GLY A N 20
ATOM 24337 C CA . GLY A 1 58 ? 19.185 13.697 -2.844 1.00 0.00 68 GLY A CA 20
ATOM 24338 C C . GLY A 1 58 ? 17.759 13.907 -3.290 1.00 0.00 68 GLY A C 20
ATOM 24339 O O . GLY A 1 58 ? 17.443 13.763 -4.471 1.00 0.00 68 GLY A O 20
ATOM 24343 N N . PHE A 1 59 ? 16.894 14.234 -2.345 1.00 0.00 69 PHE A N 20
ATOM 24344 C CA . PHE A 1 59 ? 15.473 14.367 -2.627 1.00 0.00 69 PHE A CA 20
ATOM 24345 C C . PHE A 1 59 ? 15.135 15.770 -3.119 1.00 0.00 69 PHE A C 20
ATOM 24346 O O . PHE A 1 59 ? 13.980 16.199 -3.072 1.00 0.00 69 PHE A O 20
ATOM 24363 N N . GLY A 1 60 ? 16.143 16.478 -3.609 1.00 0.00 70 GLY A N 20
ATOM 24364 C CA . GLY A 1 60 ? 15.922 17.781 -4.201 1.00 0.00 70 GLY A CA 20
ATOM 24365 C C . GLY A 1 60 ? 15.492 17.671 -5.651 1.00 0.00 70 GLY A C 20
ATOM 24366 O O . GLY A 1 60 ? 16.054 18.329 -6.530 1.00 0.00 70 GLY A O 20
ATOM 24370 N N . LEU A 1 61 ? 14.500 16.825 -5.899 1.00 0.00 71 LEU A N 20
ATOM 24371 C CA . LEU A 1 61 ? 13.982 16.616 -7.243 1.00 0.00 71 LEU A CA 20
ATOM 24372 C C . LEU A 1 61 ? 12.770 17.503 -7.487 1.00 0.00 71 LEU A C 20
ATOM 24373 O O . LEU A 1 61 ? 12.844 18.486 -8.223 1.00 0.00 71 LEU A O 20
ATOM 24389 N N . LYS A 1 62 ? 11.656 17.156 -6.860 1.00 0.00 72 LYS A N 20
ATOM 24390 C CA . LYS A 1 62 ? 10.428 17.920 -7.003 1.00 0.00 72 LYS A CA 20
ATOM 24391 C C . LYS A 1 62 ? 9.839 18.206 -5.631 1.00 0.00 72 LYS A C 20
ATOM 24392 O O . LYS A 1 62 ? 8.834 17.613 -5.238 1.00 0.00 72 LYS A O 20
ATOM 24411 N N . ALA A 1 63 ? 10.467 19.113 -4.902 1.00 0.00 73 ALA A N 20
ATOM 24412 C CA . ALA A 1 63 ? 10.030 19.431 -3.550 1.00 0.00 73 ALA A CA 20
ATOM 24413 C C . ALA A 1 63 ? 8.959 20.516 -3.560 1.00 0.00 73 ALA A C 20
ATOM 24414 O O . ALA A 1 63 ? 8.736 21.197 -2.558 1.00 0.00 73 ALA A O 20
ATOM 24421 N N . THR A 1 64 ? 8.298 20.667 -4.696 1.00 0.00 74 THR A N 20
ATOM 24422 C CA . THR A 1 64 ? 7.230 21.636 -4.844 1.00 0.00 74 THR A CA 20
ATOM 24423 C C . THR A 1 64 ? 5.869 20.969 -4.656 1.00 0.00 74 THR A C 20
ATOM 24424 O O . THR A 1 64 ? 5.670 19.820 -5.054 1.00 0.00 74 THR A O 20
ATOM 24435 N N . ARG A 1 65 ? 4.946 21.685 -4.029 1.00 0.00 75 ARG A N 20
ATOM 24436 C CA . ARG A 1 65 ? 3.593 21.179 -3.825 1.00 0.00 75 ARG A CA 20
ATOM 24437 C C . ARG A 1 65 ? 2.675 21.653 -4.945 1.00 0.00 75 ARG A C 20
ATOM 24438 O O . ARG A 1 65 ? 1.505 21.273 -5.017 1.00 0.00 75 ARG A O 20
ATOM 24459 N N . ARG A 1 66 ? 3.238 22.502 -5.804 1.00 0.00 76 ARG A N 20
ATOM 24460 C CA . ARG A 1 66 ? 2.545 23.058 -6.960 1.00 0.00 76 ARG A CA 20
ATOM 24461 C C . ARG A 1 66 ? 1.344 23.884 -6.517 1.00 0.00 76 ARG A C 20
ATOM 24462 O O . ARG A 1 66 ? 0.247 23.766 -7.063 1.00 0.00 76 ARG A O 20
ATOM 24483 N N . SER A 1 67 ? 1.559 24.722 -5.517 1.00 0.00 77 SER A N 20
ATOM 24484 C CA . SER A 1 67 ? 0.506 25.573 -5.003 1.00 0.00 77 SER A CA 20
ATOM 24485 C C . SER A 1 67 ? 0.306 26.788 -5.900 1.00 0.00 77 SER A C 20
ATOM 24486 O O . SER A 1 67 ? 1.230 27.570 -6.113 1.00 0.00 77 SER A O 20
ATOM 24494 N N . ARG A 1 68 ? -0.896 26.926 -6.441 1.00 0.00 78 ARG A N 20
ATOM 24495 C CA . ARG A 1 68 ? -1.238 28.078 -7.268 1.00 0.00 78 ARG A CA 20
ATOM 24496 C C . ARG A 1 68 ? -2.422 28.818 -6.667 1.00 0.00 78 ARG A C 20
ATOM 24497 O O . ARG A 1 68 ? -2.909 29.800 -7.226 1.00 0.00 78 ARG A O 20
ATOM 24518 N N . LYS A 1 69 ? -2.885 28.324 -5.526 1.00 0.00 79 LYS A N 20
ATOM 24519 C CA . LYS A 1 69 ? -3.973 28.957 -4.799 1.00 0.00 79 LYS A CA 20
ATOM 24520 C C . LYS A 1 69 ? -3.616 29.075 -3.324 1.00 0.00 79 LYS A C 20
ATOM 24521 O O . LYS A 1 69 ? -4.465 28.922 -2.447 1.00 0.00 79 LYS A O 20
ATOM 24540 N N . ALA A 1 70 ? -2.346 29.354 -3.060 1.00 0.00 80 ALA A N 20
ATOM 24541 C CA . ALA A 1 70 ? -1.873 29.522 -1.694 1.00 0.00 80 ALA A CA 20
ATOM 24542 C C . ALA A 1 70 ? -2.191 30.925 -1.202 1.00 0.00 80 ALA A C 20
ATOM 24543 O O . ALA A 1 70 ? -2.088 31.219 -0.010 1.00 0.00 80 ALA A O 20
ATOM 24550 N N . GLU A 1 71 ? -2.581 31.785 -2.134 1.00 0.00 81 GLU A N 20
ATOM 24551 C CA . GLU A 1 71 ? -2.984 33.145 -1.814 1.00 0.00 81 GLU A CA 20
ATOM 24552 C C . GLU A 1 71 ? -4.237 33.140 -0.948 1.00 0.00 81 GLU A C 20
ATOM 24553 O O . GLU A 1 71 ? -4.374 33.946 -0.031 1.00 0.00 81 GLU A O 20
ATOM 24565 N N . ARG A 1 72 ? -5.147 32.218 -1.241 1.00 0.00 82 ARG A N 20
ATOM 24566 C CA . ARG A 1 72 ? -6.391 32.111 -0.492 1.00 0.00 82 ARG A CA 20
ATOM 24567 C C . ARG A 1 72 ? -6.194 31.268 0.763 1.00 0.00 82 ARG A C 20
ATOM 24568 O O . ARG A 1 72 ? -7.131 31.085 1.541 1.00 0.00 82 ARG A O 20
ATOM 24589 N N . ALA A 1 73 ? -4.967 30.770 0.943 1.00 0.00 83 ALA A N 20
ATOM 24590 C CA . ALA A 1 73 ? -4.615 29.876 2.049 1.00 0.00 83 ALA A CA 20
ATOM 24591 C C . ALA A 1 73 ? -5.316 28.523 1.910 1.00 0.00 83 ALA A C 20
ATOM 24592 O O . ALA A 1 73 ? -4.671 27.507 1.646 1.00 0.00 83 ALA A O 20
ATOM 24599 N N . LYS A 1 74 ? -6.630 28.516 2.080 1.00 0.00 84 LYS A N 20
ATOM 24600 C CA . LYS A 1 74 ? -7.419 27.303 1.928 1.00 0.00 84 LYS A CA 20
ATOM 24601 C C . LYS A 1 74 ? -8.514 27.493 0.891 1.00 0.00 84 LYS A C 20
ATOM 24602 O O . LYS A 1 74 ? -8.406 27.000 -0.230 1.00 0.00 84 LYS A O 20
ATOM 24621 N N . LEU A 1 75 ? -9.563 28.207 1.268 1.00 0.00 85 LEU A N 20
ATOM 24622 C CA . LEU A 1 75 ? -10.695 28.434 0.380 1.00 0.00 85 LEU A CA 20
ATOM 24623 C C . LEU A 1 75 ? -11.190 29.868 0.501 1.00 0.00 85 LEU A C 20
ATOM 24624 O O . LEU A 1 75 ? -12.083 30.120 1.336 1.00 0.00 85 LEU A O 20
#

GO terms:
  GO:0033650 host cell mitochondrion (C, EXP)
  GO:0044167 host cell endoplasmic reticulum membrane (C, EXP)
  GO:0044175 host cell endosome membrane (C, EXP)
  GO:0005576 extracellular region (C, EXP)
  GO:0017111 ribonucleoside triphosphate phosphatase activity (F, EXP)
  GO:0034062 5'-3' RNA polymerase activity (F, EXP)

Secondary structure (DSSP, 8-state):
----SS--SS--HHHHHHHHHHHHHTTT---HHHHHHHHHHHTTSSSSSTTSS-SSS--GGG--------S-S--